Protein AF-A0A9D5UQP7-F1 (afdb_monomer)

Foldseek 3Di:
DWFFQKKKKKFQAWLLGQWLKAKFQAKFFAQADVHDGPQPPWQKAKPAPRVQLCRRRVPGSVGMDINPTGDRIMMIMIGNDPPDTGHGFKMKTQGQALRRHGAWIFMWHHHPVPDIDTQAIDHRRRDDDHRDMDMDGGDDPPDDDDDDDDDDDDDDDDDDDDDDDDDDDDDDDPDDDADDDADDDDDDPVLVVCCVPDPDPSPVVVVVVVVVCVVVVVVVVVVVVVVVVVVPHAWHWDFDDDDDDDDDDDDDDDPPVPVLVVVCVVPVADKDKDKDWDDDDDDDDDDDDDDDDDTGIIIIIHGDPDPDPQDPDFFDKFKAFDDDDPCPDTFDFPKKKWKQDLVQQKIKIKTWGPDPVVLVPADFQGWMWIDGPPFIAIWTFHDWDWDADPVPGITTITMTMFPLCCQAPPNFFFDFDFAQDKDKLVRLLCVLDVFAEDEAADIAIFHGRLQGGDRGGSVRSNQLSLVLLQWDWHQDRVNYIYIAHLQNDFPVCLVVDDFPAEAEPVAKFDDKDWDADFDAAAFKEKEKLDDPVCVQAAQLFKRKDWPLDCDPPANNDRDDDAQDKTKIKMFGQPRFDFDWKAKPVGDTWDWDDKDKDKDKDKWWAAQAQKTWASDAFPAWPDKDWPDDDQADWDQGSSRTITGGDHGDTTMMMTITMTIIIITIHGRHNDDDPDDDDDIDMDTDGDPRWQDDMDMDMDGDPDGPHDYHYHHRNSHTDPSSSVSNRSSVNSSSNSWIKMKTKIADDPPDDFNGKYWYACSVVNGIDIWGWSMWMWIQDPSHIMIMTITID

Sequence (789 aa):
MSGYRYWRLQVDATTSGSDHLLSCYELELRATVGGGDQCQGGVASASHNSSTAYRLFDDNTSSYWSNGGPGSSSWIQYDFGSGAAVVVGELKILPRSSWMSPEDFSLSGSEDGSNWQTIATWNGISAWTAGVERLFVPPAPAAVLQHRQCALPYAVALGRLGRHSYDLGLWSSLQQAHPFALVVARGEEHAWWLLQHDPEPCRALAQTWGMRLQQRCLQHFAAWLEQAMEARWTRYVGAHISQVIHASVAQGRSLPYALHTPVQRAHGQRMAATWSGTHAQRQCYALQEKEKLWCCRSWSWRLLSAPVPLIRQPPALAITFSQRSTRAQPLSLQAAQVSYQAEQGVWRAQLHLAQAADFVALVLDEPFVLHLNDEAFHLLVDGKRLQHSHKKGEERILFGVSPLAAYSAPRAGRLNQTWSQPTSARQLLATLLPLPMEWQLPDWPLPPGLLRAQAESPLQVAQRLVESVGGVIQSRADGSLLIRALIPEAPQQWPKRPVAHLLTDDADLLAIELLQRVGKQVDRVVVRNGSPDSSSRPDPLLSIGPDARMERDSPGQQSYLPGETAHVLVNPAAAVPFLQLHSSTGLTLQASEPVLWQESEDLLFTASNLARLESVAERIEAHLWLGDALGAPRLLDDGRTVWVERCGTAVLRLTVSRLARSFPLPIPEQLAQEEPYPVLVTASSAPNWGVGPLVVTLERERVCYPEQEVYAPLLTNANALHSRARMELAQGSGLQELQLTILLRTVLAAGQLIEVQDGGFAAPFRAMITEVSHELEPQGWLTRLKVWR

Secondary structure (DSSP, 8-state):
---BSEEEEEEEEETTGGG---EEEEEEEESSTT--B---SSEEEESS-GGGGGGGSSS-TT--EE--S--S-EEEEEE--TT--B--SEEEEEES-SSSSEEEEEEEEESSSSS-EEEEEE-------TT--EEE-PPPPS------------------PPS------------SS------B----THHHHHHHH--SSHHHHHHHHHHHHHHHHHHHHHHHHHHHHHTT------B---------------GGGGTHHHHHHHHSS-EEEEEEE----------S--------EEEEEEE--S-----SSPPPEEEEESSS----SPPPEEEEEEEEETTTTEEEEEEEES-HHHHHH--TT-EEEEEETTEEEEEEEEEEEEEEETTTEEEEEEEEE-GGGGGSTTTSPPEEEE--S-EEHHHHHHHH--S-EEE-SPP-EE-TTS-EEEEE-HHHHHHHHHHHTTEEEEE-TTS-EEEEESSSS-GGGGGGSPPSEEE-TTTTEEEEEEE---PPP-SEEEEESS-TTTTSS-BTTEEEEE---EETTEE--S---TT-EEEEEEEE-TT--EEEEEETTS-EEPP-SEEEEEEEEEEEEEEEEEEE-SS--SEEEEEEEESS-----EE-TTSSEEEEEEEEEEEEEEEEEEEEEEEEEEPPS--TTSS-----EEEEE-TT---S--EEEEE-SS--S-EEEEE-TT--SHHHHHHHHHHHHHHTTTPPEEEEEEE---S--TT-EEEES-TTTTS-EEEEEEEEEEEEETTEEEEEEEEE-

Solvent-accessible surface area (backbone atoms only — not comparable to full-atom values): 45877 Å² total; per-residue (Å²): 119,81,50,27,23,23,43,33,44,40,31,64,37,20,52,42,51,94,41,33,32,41,29,32,15,35,47,38,46,9,57,38,75,94,49,63,70,58,67,65,91,47,50,44,35,35,74,41,58,33,93,43,30,45,30,27,47,60,90,39,79,89,39,60,31,48,52,86,54,71,45,86,60,50,43,41,35,40,34,50,47,93,94,36,61,50,39,68,35,21,40,39,42,24,27,57,34,41,49,23,23,69,17,24,36,34,41,28,37,13,83,77,78,75,62,74,45,80,62,35,76,49,72,80,49,64,93,54,52,54,75,46,74,46,80,43,67,53,65,81,62,80,88,74,92,73,95,73,92,74,87,83,92,80,89,83,87,86,82,85,81,74,91,81,83,94,75,91,82,86,83,83,85,90,74,88,91,76,95,81,77,87,63,82,72,81,86,76,74,69,65,58,61,50,56,76,75,49,70,77,77,46,57,64,50,51,55,54,48,53,52,49,51,52,52,52,53,50,53,54,50,48,56,49,48,52,55,44,50,76,68,67,65,89,76,73,66,67,61,78,77,85,76,88,82,90,78,87,87,81,81,91,76,82,75,79,62,70,64,52,59,62,54,36,70,74,64,78,56,75,71,49,80,47,80,57,83,76,84,84,86,78,92,76,93,76,97,74,83,92,82,85,88,83,83,72,76,50,57,42,68,49,78,65,93,68,86,76,82,75,64,99,65,71,77,63,72,47,60,51,72,84,78,91,72,97,66,92,64,72,77,53,68,77,38,41,35,42,32,41,41,61,95,76,22,32,39,37,33,44,37,31,44,68,48,69,69,61,64,67,72,58,53,75,66,42,54,34,33,42,30,53,69,97,40,51,36,33,24,21,28,69,43,78,48,80,46,76,43,98,88,80,42,75,46,38,35,41,31,31,28,26,56,69,57,53,32,24,75,89,68,26,68,62,36,78,45,64,45,54,59,74,44,39,53,58,61,49,40,48,68,55,47,84,55,63,68,47,82,65,57,75,76,43,55,38,56,31,49,73,52,70,38,76,74,31,20,41,43,55,53,43,46,58,58,37,44,56,38,29,29,40,62,34,48,45,50,74,38,35,37,42,34,31,42,64,61,81,62,57,72,89,50,56,90,79,51,90,58,78,41,84,43,39,64,90,83,31,53,76,46,77,47,81,50,84,57,93,58,72,51,32,27,30,23,39,23,22,33,53,65,90,69,42,91,79,48,52,55,90,53,39,39,77,46,68,36,58,52,82,50,100,90,31,88,33,56,91,74,80,57,70,61,37,68,47,42,36,30,39,28,53,15,85,80,54,69,78,68,48,39,37,36,74,85,77,46,74,45,58,71,49,74,77,44,76,49,77,51,74,50,79,36,67,27,74,74,28,34,57,33,67,54,80,56,53,33,72,46,76,76,47,77,46,60,62,65,65,73,47,58,72,76,40,74,42,65,26,20,26,41,34,37,34,81,36,70,34,67,34,36,36,39,33,30,30,32,28,58,28,30,39,26,65,42,77,36,65,74,78,62,91,95,58,77,97,73,87,82,48,77,45,66,44,40,49,100,77,52,57,63,71,84,48,75,36,76,46,71,49,100,64,75,87,42,56,77,42,81,45,76,31,70,84,45,42,38,68,67,36,34,43,43,23,25,52,33,54,41,44,64,14,62,53,53,32,44,36,38,40,32,28,52,65,71,77,92,76,54,67,64,40,36,33,35,36,51,35,82,88,66,88,45,63,47,60,30,32,31,48,29,43,32,41,36,50,48,102,85,35,55,33,26,38,34,33,28,42,73

Mean predicted aligned error: 21.82 Å

pLDDT: mean 70.88, std 23.85, range [20.84, 97.0]

Radius of gyration: 40.54 Å; Cα contacts (8 Å, |Δi|>4): 1556; chains: 1; bounding box: 113×91×91 Å

Structure (mmCIF, N/CA/C/O backbone):
data_AF-A0A9D5UQP7-F1
#
_entry.id   AF-A0A9D5UQP7-F1
#
loop_
_atom_site.group_PDB
_atom_site.id
_atom_site.type_symbol
_atom_site.label_atom_id
_atom_site.label_alt_id
_atom_site.label_comp_id
_atom_site.label_asym_id
_atom_site.label_entity_id
_atom_site.label_seq_id
_atom_site.pdbx_PDB_ins_code
_atom_site.Cartn_x
_atom_site.Cartn_y
_atom_site.Cartn_z
_atom_site.occupancy
_atom_site.B_iso_or_equiv
_atom_site.auth_seq_id
_atom_site.auth_comp_id
_atom_site.auth_asym_id
_atom_site.auth_atom_id
_atom_site.pdbx_PDB_model_num
ATOM 1 N N . MET A 1 1 ? 41.859 -8.948 -1.461 1.00 57.75 1 MET A N 1
ATOM 2 C CA . MET A 1 1 ? 42.163 -10.344 -1.088 1.00 57.75 1 MET A CA 1
ATOM 3 C C . MET A 1 1 ? 41.495 -10.610 0.245 1.00 57.75 1 MET A C 1
ATOM 5 O O . MET A 1 1 ? 41.634 -9.765 1.122 1.00 57.75 1 MET A O 1
ATOM 9 N N . SER A 1 2 ? 40.707 -11.682 0.354 1.00 68.06 2 SER A N 1
ATOM 10 C CA . SER A 1 2 ? 40.082 -12.092 1.620 1.00 68.06 2 SER A CA 1
ATOM 11 C C . SER A 1 2 ? 41.159 -12.609 2.575 1.00 68.06 2 SER A C 1
ATOM 13 O O . SER A 1 2 ? 42.128 -13.221 2.123 1.00 68.06 2 SER A O 1
ATOM 15 N N . GLY A 1 3 ? 41.033 -12.297 3.864 1.00 84.75 3 GLY A N 1
ATOM 16 C CA . GLY A 1 3 ? 41.926 -12.827 4.893 1.00 84.75 3 GLY A CA 1
ATOM 17 C C . GLY A 1 3 ? 41.347 -14.108 5.465 1.00 84.75 3 GLY A C 1
ATOM 18 O O . GLY A 1 3 ? 40.135 -14.173 5.611 1.00 84.75 3 GLY A O 1
ATOM 19 N N . TYR A 1 4 ? 42.200 -15.078 5.780 1.00 91.88 4 TYR A N 1
ATOM 20 C CA . TYR A 1 4 ? 41.804 -16.373 6.334 1.00 91.88 4 TYR A CA 1
ATOM 21 C C . TYR A 1 4 ? 42.592 -16.673 7.606 1.00 91.88 4 TYR A C 1
ATOM 23 O O . TYR A 1 4 ? 43.728 -16.211 7.765 1.00 91.88 4 TYR A O 1
ATOM 31 N N . ARG A 1 5 ? 41.992 -17.459 8.502 1.00 94.19 5 ARG A N 1
ATOM 32 C CA . ARG A 1 5 ? 42.654 -17.967 9.711 1.00 94.19 5 ARG A CA 1
ATOM 33 C C . ARG A 1 5 ? 43.671 -19.062 9.415 1.00 94.19 5 ARG A C 1
ATOM 35 O O . ARG A 1 5 ? 44.722 -19.116 10.048 1.00 94.19 5 ARG A O 1
ATOM 42 N N . TYR A 1 6 ? 43.352 -19.941 8.477 1.00 95.69 6 TYR A N 1
ATOM 43 C CA . TYR A 1 6 ? 44.205 -21.050 8.090 1.00 95.69 6 TYR A CA 1
ATOM 44 C C . TYR A 1 6 ? 44.732 -20.819 6.682 1.00 95.69 6 TYR A C 1
ATOM 46 O O . TYR A 1 6 ? 43.957 -20.558 5.762 1.00 95.69 6 TYR A O 1
ATOM 54 N N . TRP A 1 7 ? 46.039 -20.980 6.506 1.00 96.75 7 TRP A N 1
ATOM 55 C CA . TRP A 1 7 ? 46.683 -20.953 5.197 1.00 96.75 7 TRP A CA 1
ATOM 56 C C . TRP A 1 7 ? 47.433 -22.252 4.965 1.00 96.75 7 TRP A C 1
ATOM 58 O O . TRP A 1 7 ? 48.155 -22.721 5.844 1.00 96.75 7 TRP A O 1
ATOM 68 N N . ARG A 1 8 ? 47.247 -22.845 3.785 1.00 96.00 8 ARG A N 1
ATOM 69 C CA . ARG A 1 8 ? 47.855 -24.119 3.405 1.00 96.00 8 ARG A CA 1
ATOM 70 C C . ARG A 1 8 ? 48.526 -24.007 2.047 1.00 96.00 8 ARG A C 1
ATOM 72 O O . ARG A 1 8 ? 47.898 -23.599 1.072 1.00 96.00 8 ARG A O 1
ATOM 79 N N . LEU A 1 9 ? 49.784 -24.424 2.002 1.00 96.00 9 LEU A N 1
ATOM 80 C CA . LEU A 1 9 ? 50.519 -24.712 0.784 1.00 96.00 9 LEU A CA 1
ATOM 81 C C . LEU A 1 9 ? 50.360 -26.203 0.479 1.00 96.00 9 LEU A C 1
ATOM 83 O O . LEU A 1 9 ? 50.857 -27.047 1.226 1.00 96.00 9 LEU A O 1
ATOM 87 N N . GLN A 1 10 ? 49.643 -26.521 -0.589 1.00 94.38 10 GLN A N 1
ATOM 88 C CA . GLN A 1 10 ? 49.497 -27.876 -1.106 1.00 94.38 10 GLN A CA 1
ATOM 89 C C . GLN A 1 10 ? 50.545 -28.084 -2.200 1.00 94.38 10 GLN A C 1
ATOM 91 O O . GLN A 1 10 ? 50.555 -27.329 -3.167 1.00 94.38 10 GLN A O 1
ATOM 96 N N . VAL A 1 11 ? 51.430 -29.068 -2.047 1.00 93.38 11 VAL A N 1
ATOM 97 C CA . VAL A 1 11 ? 52.478 -29.391 -3.024 1.00 93.38 11 VAL A CA 1
ATOM 98 C C . VAL A 1 11 ? 52.121 -30.696 -3.725 1.00 93.38 11 VAL A C 1
ATOM 100 O O . VAL A 1 11 ? 52.040 -31.757 -3.097 1.00 93.38 11 VAL A O 1
ATOM 103 N N . ASP A 1 12 ? 51.910 -30.593 -5.031 1.00 90.62 12 ASP A N 1
ATOM 104 C CA . ASP A 1 12 ? 51.418 -31.660 -5.899 1.00 90.62 12 ASP A CA 1
ATOM 105 C C . ASP A 1 12 ? 52.564 -32.326 -6.682 1.00 90.62 12 ASP A C 1
ATOM 107 O O . ASP A 1 12 ? 52.512 -33.524 -6.959 1.00 90.62 12 ASP A O 1
ATOM 111 N N . ALA A 1 13 ? 53.655 -31.595 -6.941 1.00 91.25 13 ALA A N 1
ATOM 112 C CA . ALA A 1 13 ? 54.893 -32.134 -7.505 1.00 91.25 13 ALA A CA 1
ATOM 113 C C . ALA A 1 13 ? 56.136 -31.459 -6.906 1.00 91.25 13 ALA A C 1
ATOM 115 O O . ALA A 1 13 ? 56.086 -30.324 -6.429 1.00 91.25 13 ALA A O 1
ATOM 116 N N . THR A 1 14 ? 57.275 -32.154 -6.948 1.00 92.81 14 THR A N 1
ATOM 117 C CA . THR A 1 14 ? 58.571 -31.622 -6.496 1.00 92.81 14 THR A CA 1
ATOM 118 C C . THR A 1 14 ? 59.641 -31.880 -7.545 1.00 92.81 14 THR A C 1
ATOM 120 O O . THR A 1 14 ? 59.557 -32.869 -8.272 1.00 92.81 14 THR A O 1
ATOM 123 N N . THR A 1 15 ? 60.717 -31.097 -7.517 1.00 91.94 15 THR A N 1
ATOM 124 C CA . THR A 1 15 ? 61.868 -31.270 -8.415 1.00 91.94 15 THR A CA 1
ATOM 125 C C . THR A 1 15 ? 62.645 -32.580 -8.221 1.00 91.94 15 THR A C 1
ATOM 127 O O . THR A 1 15 ? 63.556 -32.868 -8.999 1.00 91.94 15 THR A O 1
ATOM 130 N N . SER A 1 16 ? 62.275 -33.406 -7.235 1.00 90.12 16 SER A N 1
ATOM 131 C CA . SER A 1 16 ? 62.811 -34.763 -7.058 1.00 90.12 16 SER A CA 1
ATOM 132 C C . SER A 1 16 ? 62.101 -35.811 -7.928 1.00 90.12 16 SER A C 1
ATOM 134 O O . SER A 1 16 ? 62.470 -36.985 -7.917 1.00 90.12 16 SER A O 1
ATOM 136 N N . GLY A 1 17 ? 61.095 -35.404 -8.710 1.00 84.88 17 GLY A N 1
ATOM 137 C CA . GLY A 1 17 ? 60.331 -36.293 -9.578 1.00 84.88 17 GLY A CA 1
ATOM 138 C C . GLY A 1 17 ? 59.474 -37.272 -8.776 1.00 84.88 17 GLY A C 1
ATOM 139 O O . GLY A 1 17 ? 58.770 -36.873 -7.849 1.00 84.88 17 GLY A O 1
ATOM 140 N N . SER A 1 18 ? 59.546 -38.561 -9.123 1.00 83.25 18 SER A N 1
ATOM 141 C CA . SER A 1 18 ? 58.749 -39.631 -8.499 1.00 83.25 18 SER A CA 1
ATOM 142 C C . SER A 1 18 ? 59.024 -39.840 -7.010 1.00 83.25 18 SER A C 1
ATOM 144 O O . SER A 1 18 ? 58.232 -40.497 -6.338 1.00 83.25 18 SER A O 1
ATOM 146 N N . ASP A 1 19 ? 60.128 -39.300 -6.494 1.00 83.19 19 ASP A N 1
ATOM 147 C CA . ASP A 1 19 ? 60.461 -39.399 -5.076 1.00 83.19 19 ASP A CA 1
ATOM 148 C C . ASP A 1 19 ? 59.660 -38.398 -4.232 1.00 83.19 19 ASP A C 1
ATOM 150 O O . ASP A 1 19 ? 59.543 -38.595 -3.031 1.00 83.19 19 ASP A O 1
ATOM 154 N N . HIS A 1 20 ? 59.072 -37.347 -4.819 1.00 87.06 20 HIS A N 1
ATOM 155 C CA . HIS A 1 20 ? 58.250 -36.342 -4.123 1.00 87.06 20 HIS A CA 1
ATOM 156 C C . HIS A 1 20 ? 58.855 -35.787 -2.810 1.00 87.06 20 HIS A C 1
ATOM 158 O O . HIS A 1 20 ? 58.140 -35.395 -1.884 1.00 87.06 20 HIS A O 1
ATOM 164 N N . LEU A 1 21 ? 60.181 -35.754 -2.697 1.00 90.88 21 LEU A N 1
ATOM 165 C CA . LEU A 1 21 ? 60.895 -35.209 -1.553 1.00 90.88 21 LEU A CA 1
ATOM 166 C C . LEU A 1 21 ? 60.799 -33.684 -1.549 1.00 90.88 21 LEU A C 1
ATOM 168 O O . LEU A 1 21 ? 61.160 -33.011 -2.515 1.00 90.88 21 LEU A O 1
ATOM 172 N N . LEU A 1 22 ? 60.359 -33.145 -0.416 1.00 92.62 22 LEU A N 1
ATOM 173 C CA . LEU A 1 22 ? 60.209 -31.714 -0.188 1.00 92.62 22 LEU A CA 1
ATOM 174 C C . LEU A 1 22 ? 61.033 -31.306 1.030 1.00 92.62 22 LEU A C 1
ATOM 176 O O . LEU A 1 22 ? 60.920 -31.910 2.103 1.00 92.62 22 LEU A O 1
ATOM 180 N N . SER A 1 23 ? 61.856 -30.269 0.880 1.00 92.31 23 SER A N 1
ATOM 181 C CA . SER A 1 23 ? 62.542 -29.632 1.998 1.00 92.31 23 SER A CA 1
ATOM 182 C C . SER A 1 23 ? 62.788 -28.145 1.755 1.00 92.31 23 SER A C 1
ATOM 184 O O . SER A 1 23 ? 63.403 -27.739 0.766 1.00 92.31 23 SER A O 1
ATOM 186 N N . CYS A 1 24 ? 62.360 -27.340 2.722 1.00 94.44 24 CYS A N 1
ATOM 187 C CA . CYS A 1 24 ? 62.497 -25.889 2.712 1.00 94.44 24 CYS A CA 1
ATOM 188 C C . CYS A 1 24 ? 63.137 -25.416 4.021 1.00 94.44 24 CYS A C 1
ATOM 190 O O . CYS A 1 24 ? 62.984 -26.066 5.061 1.00 94.44 24 CYS A O 1
ATOM 192 N N . TYR A 1 25 ? 63.866 -24.303 3.938 1.00 96.00 25 TYR A N 1
ATOM 193 C CA . TYR A 1 25 ? 64.380 -23.592 5.105 1.00 96.00 25 TYR A CA 1
ATOM 194 C C . TYR A 1 25 ? 63.285 -22.719 5.718 1.00 96.00 25 TYR A C 1
ATOM 196 O O . TYR A 1 25 ? 63.043 -22.830 6.903 1.00 96.00 25 TYR A O 1
ATOM 204 N N . GLU A 1 26 ? 62.573 -21.935 4.903 1.00 95.69 26 GLU A N 1
ATOM 205 C CA . GLU A 1 26 ? 61.589 -20.956 5.388 1.00 95.69 26 GLU A CA 1
ATOM 206 C C . GLU A 1 26 ? 60.415 -20.817 4.408 1.00 95.69 26 GLU A C 1
ATOM 208 O O . GLU A 1 26 ? 60.591 -20.925 3.186 1.00 95.69 26 GLU A O 1
ATOM 213 N N . LEU A 1 27 ? 59.237 -20.516 4.942 1.00 96.50 27 LEU A N 1
ATOM 214 C CA . LEU A 1 27 ? 58.048 -20.042 4.254 1.00 96.50 27 LEU A CA 1
ATOM 215 C C . LEU A 1 27 ? 57.546 -18.779 4.957 1.00 96.50 27 LEU A C 1
ATOM 217 O O . LEU A 1 27 ? 57.251 -18.811 6.142 1.00 96.50 27 LEU A O 1
ATOM 221 N N . GLU A 1 28 ? 57.351 -17.698 4.206 1.00 96.31 28 GLU A N 1
ATOM 222 C CA . GLU A 1 28 ? 56.713 -16.497 4.758 1.00 96.31 28 GLU A CA 1
ATOM 223 C C . GLU A 1 28 ? 55.385 -16.233 4.064 1.00 96.31 28 GLU A C 1
ATOM 225 O O . GLU A 1 28 ? 55.262 -16.341 2.836 1.00 96.31 28 GLU A O 1
ATOM 230 N N . LEU A 1 29 ? 54.403 -15.822 4.858 1.00 95.56 29 LEU A N 1
ATOM 231 C CA . LEU A 1 29 ? 53.109 -15.357 4.385 1.00 95.56 29 LEU A CA 1
ATOM 232 C C . LEU A 1 29 ? 53.056 -13.854 4.618 1.00 95.56 29 LEU A C 1
ATOM 234 O O . LEU A 1 29 ? 52.975 -13.402 5.754 1.00 95.56 29 LEU A O 1
ATOM 238 N N . ARG A 1 30 ? 53.103 -13.061 3.548 1.00 93.88 30 ARG A N 1
ATOM 239 C CA . ARG A 1 30 ? 53.195 -11.598 3.632 1.00 93.88 30 ARG A CA 1
ATOM 240 C C . ARG A 1 30 ? 51.874 -10.954 3.251 1.00 93.88 30 ARG A C 1
ATOM 242 O O . ARG A 1 30 ? 51.270 -11.305 2.237 1.00 93.88 30 ARG A O 1
ATOM 249 N N . ALA A 1 31 ? 51.435 -9.965 4.029 1.00 86.62 31 ALA A N 1
ATOM 250 C CA . ALA A 1 31 ? 50.149 -9.298 3.799 1.00 86.62 31 ALA A CA 1
ATOM 251 C C . ALA A 1 31 ? 50.114 -8.432 2.531 1.00 86.62 31 ALA A C 1
ATOM 253 O O . ALA A 1 31 ? 49.068 -8.270 1.899 1.00 86.62 31 ALA A O 1
ATOM 254 N N . THR A 1 32 ? 51.267 -7.901 2.135 1.00 84.56 32 THR A N 1
ATOM 255 C CA . THR A 1 32 ? 51.464 -7.098 0.926 1.00 84.56 32 THR A CA 1
ATOM 256 C C . THR A 1 32 ? 52.754 -7.525 0.238 1.00 84.56 32 THR A C 1
ATOM 258 O O . THR A 1 32 ? 53.667 -8.009 0.902 1.00 84.56 32 THR A O 1
ATOM 261 N N . VAL A 1 33 ? 52.854 -7.298 -1.072 1.00 85.12 33 VAL A N 1
ATOM 262 C CA . VAL A 1 33 ? 54.090 -7.509 -1.848 1.00 85.12 33 VAL A CA 1
ATOM 263 C C . VAL A 1 33 ? 55.243 -6.730 -1.202 1.00 85.12 33 VAL A C 1
ATOM 265 O O . VAL A 1 33 ? 55.110 -5.524 -0.984 1.00 85.12 33 VAL A O 1
ATOM 268 N N . GLY A 1 34 ? 56.338 -7.412 -0.850 1.00 83.25 34 GLY A N 1
ATOM 269 C CA . GLY A 1 34 ? 57.483 -6.827 -0.139 1.00 83.25 34 GLY A CA 1
ATOM 270 C C . GLY A 1 34 ? 57.236 -6.465 1.335 1.00 83.25 34 GLY A C 1
ATOM 271 O O . GLY A 1 34 ? 58.042 -5.748 1.925 1.00 83.25 34 GLY A O 1
ATOM 272 N N . GLY A 1 35 ? 56.117 -6.906 1.921 1.00 85.75 35 GLY A N 1
ATOM 273 C CA . GLY A 1 35 ? 55.806 -6.736 3.343 1.00 85.75 35 GLY A CA 1
ATOM 274 C C . GLY A 1 35 ? 56.573 -7.707 4.249 1.00 85.75 35 GLY A C 1
ATOM 275 O O . GLY A 1 35 ? 57.271 -8.595 3.772 1.00 85.75 35 GLY A O 1
ATOM 276 N N . GLY A 1 36 ? 56.432 -7.543 5.567 1.00 90.00 36 GLY A N 1
ATOM 277 C CA . GLY A 1 36 ? 57.017 -8.467 6.546 1.00 90.00 36 GLY A CA 1
ATOM 278 C C . GLY A 1 36 ? 56.230 -9.774 6.679 1.00 90.00 36 GLY A C 1
ATOM 279 O O . GLY A 1 36 ? 55.025 -9.801 6.388 1.00 90.00 36 GLY A O 1
ATOM 280 N N . ASP A 1 37 ? 56.900 -10.830 7.147 1.00 93.62 37 ASP A N 1
ATOM 281 C CA . ASP A 1 37 ? 56.247 -12.101 7.463 1.00 93.62 37 ASP A CA 1
ATOM 282 C C . ASP A 1 37 ? 55.156 -11.911 8.522 1.00 93.62 37 ASP A C 1
ATOM 284 O O . ASP A 1 37 ? 55.294 -11.131 9.469 1.00 93.62 37 ASP A O 1
ATOM 288 N N . GLN A 1 38 ? 54.028 -12.579 8.313 1.00 94.31 38 GLN A N 1
ATOM 289 C CA . GLN A 1 38 ? 52.889 -12.535 9.216 1.00 94.31 38 GLN A CA 1
ATOM 290 C C . GLN A 1 38 ? 52.877 -13.711 10.191 1.00 94.31 38 GLN A C 1
ATOM 292 O O . GLN A 1 38 ? 52.114 -13.637 11.153 1.00 94.31 38 GLN A O 1
ATOM 297 N N . CYS A 1 39 ? 53.665 -14.772 9.969 1.00 91.75 39 CYS A N 1
ATOM 298 C CA . CYS A 1 39 ? 53.588 -16.051 10.685 1.00 91.75 39 CYS A CA 1
ATOM 299 C C . CYS A 1 39 ? 54.131 -15.985 12.126 1.00 91.75 39 CYS A C 1
ATOM 301 O O . CYS A 1 39 ? 55.003 -16.751 12.527 1.00 91.75 39 CYS A O 1
ATOM 303 N N . GLN A 1 40 ? 53.553 -15.111 12.952 1.00 85.12 40 GLN A N 1
ATOM 304 C CA . GLN A 1 40 ? 53.893 -14.930 14.359 1.00 85.12 40 GLN A CA 1
ATOM 305 C C . GLN A 1 40 ? 52.733 -15.343 15.271 1.00 85.12 40 GLN A C 1
ATOM 307 O O . GLN A 1 40 ? 51.586 -14.945 15.070 1.00 85.12 40 GLN A O 1
ATOM 312 N N . GLY A 1 41 ? 53.037 -16.114 16.319 1.00 81.81 41 GLY A N 1
ATOM 313 C CA . GLY A 1 41 ? 52.075 -16.484 17.368 1.00 81.81 41 GLY A CA 1
ATOM 314 C C . GLY A 1 41 ? 51.040 -17.553 16.986 1.00 81.81 41 GLY A C 1
ATOM 315 O O . GLY A 1 41 ? 50.181 -17.866 17.811 1.00 81.81 41 GLY A O 1
ATOM 316 N N . GLY A 1 42 ? 51.121 -18.120 15.779 1.00 89.38 42 GLY A N 1
ATOM 317 C CA . GLY A 1 42 ? 50.266 -19.206 15.304 1.00 89.38 42 GLY A CA 1
ATOM 318 C C . GLY A 1 42 ? 50.870 -20.604 15.476 1.00 89.38 42 GLY A C 1
ATOM 319 O O . GLY A 1 42 ? 51.928 -20.793 16.079 1.00 89.38 42 GLY A O 1
ATOM 320 N N . VAL A 1 43 ? 50.175 -21.609 14.942 1.00 95.38 43 VAL A N 1
ATOM 321 C CA . VAL A 1 43 ? 50.561 -23.024 15.012 1.00 95.38 43 VAL A CA 1
ATOM 322 C C . VAL A 1 43 ? 50.827 -23.561 13.609 1.00 95.38 43 VAL A C 1
ATOM 324 O O . VAL A 1 43 ? 49.922 -23.655 12.778 1.00 95.38 43 VAL A O 1
ATOM 327 N N . ALA A 1 44 ? 52.070 -23.970 13.363 1.00 95.44 44 ALA A N 1
ATOM 328 C CA . ALA A 1 44 ? 52.462 -24.645 12.134 1.00 95.44 44 ALA A CA 1
ATOM 329 C C . ALA A 1 44 ? 52.184 -26.154 12.209 1.00 95.44 44 ALA A C 1
ATOM 331 O O . ALA A 1 44 ? 52.438 -26.807 13.223 1.00 95.44 44 ALA A O 1
ATOM 332 N N . SER A 1 45 ? 51.706 -26.728 11.110 1.00 95.19 45 SER A N 1
ATOM 333 C CA . SER A 1 45 ? 51.490 -28.168 10.955 1.00 95.19 45 SER A CA 1
ATOM 334 C C . SER A 1 45 ? 51.771 -28.605 9.521 1.00 95.19 45 SER A C 1
ATOM 336 O O . SER A 1 45 ? 51.783 -27.789 8.602 1.00 95.19 45 SER A O 1
ATOM 338 N N . ALA A 1 46 ? 52.018 -29.893 9.311 1.00 92.88 46 ALA A N 1
ATOM 339 C CA . ALA A 1 46 ? 52.255 -30.431 7.978 1.00 92.88 46 ALA A CA 1
ATOM 340 C C . ALA A 1 46 ? 51.763 -31.876 7.868 1.00 92.88 46 ALA A C 1
ATOM 342 O O . ALA A 1 46 ? 51.654 -32.589 8.864 1.00 92.88 46 ALA A O 1
ATOM 343 N N . SER A 1 47 ? 51.520 -32.314 6.634 1.00 89.69 47 SER A N 1
ATOM 344 C CA . SER A 1 47 ? 51.136 -33.691 6.285 1.00 89.69 47 SER A CA 1
ATOM 345 C C . SER A 1 47 ? 52.085 -34.763 6.831 1.00 89.69 47 SER A C 1
ATOM 347 O O . SER A 1 47 ? 51.653 -35.870 7.137 1.00 89.69 47 SER A O 1
ATOM 349 N N . HIS A 1 48 ? 53.367 -34.426 6.970 1.00 87.94 48 HIS A N 1
ATOM 350 C CA . HIS A 1 48 ? 54.430 -35.300 7.455 1.00 87.94 48 HIS A CA 1
ATOM 351 C C . HIS A 1 48 ? 55.322 -34.516 8.419 1.00 87.94 48 HIS A C 1
ATOM 353 O O . HIS A 1 48 ? 55.383 -33.291 8.347 1.00 87.94 48 HIS A O 1
ATOM 359 N N . ASN A 1 49 ? 56.008 -35.194 9.343 1.00 88.94 49 ASN A N 1
ATOM 360 C CA . ASN A 1 49 ? 56.922 -34.553 10.301 1.00 88.94 49 ASN A CA 1
ATOM 361 C C . ASN A 1 49 ? 56.346 -33.273 10.944 1.00 88.94 49 ASN A C 1
ATOM 363 O O . ASN A 1 49 ? 57.035 -32.264 11.082 1.00 88.94 49 ASN A O 1
ATOM 367 N N . SER A 1 50 ? 55.058 -33.286 11.312 1.00 89.19 50 SER A N 1
ATOM 368 C CA . SER A 1 50 ? 54.361 -32.081 11.784 1.00 89.19 50 SER A CA 1
ATOM 369 C C . SER A 1 50 ? 54.990 -31.477 13.044 1.00 89.19 50 SER A C 1
ATOM 371 O O . SER A 1 50 ? 54.854 -30.280 13.274 1.00 89.19 50 SER A O 1
ATOM 373 N N . SER A 1 51 ? 55.699 -32.275 13.849 1.00 89.00 51 SER A N 1
ATOM 374 C CA . SER A 1 51 ? 56.408 -31.811 15.049 1.00 89.00 51 SER A CA 1
ATOM 375 C C . SER A 1 51 ? 57.570 -30.861 14.749 1.00 89.00 51 SER A C 1
ATOM 377 O O . SER A 1 51 ? 58.009 -30.146 15.644 1.00 89.00 51 SER A O 1
ATOM 379 N N . THR A 1 52 ? 58.066 -30.828 13.510 1.00 93.44 52 THR A N 1
ATOM 380 C CA . THR A 1 52 ? 59.120 -29.907 13.066 1.00 93.44 52 THR A CA 1
ATOM 381 C C . THR A 1 52 ? 58.617 -28.872 12.063 1.00 93.44 52 THR A C 1
ATOM 383 O O . THR A 1 52 ? 59.422 -28.096 11.563 1.00 93.44 52 THR A O 1
ATOM 386 N N . ALA A 1 53 ? 57.310 -28.819 11.773 1.00 93.62 53 ALA A N 1
ATOM 387 C CA . ALA A 1 53 ? 56.737 -27.884 10.798 1.00 93.62 53 ALA A CA 1
ATOM 388 C C . ALA A 1 53 ? 56.919 -26.409 11.197 1.00 93.62 53 ALA A C 1
ATOM 390 O O . ALA A 1 53 ? 57.003 -25.550 10.327 1.00 93.62 53 ALA A O 1
ATOM 391 N N . TYR A 1 54 ? 57.042 -26.122 12.498 1.00 94.44 54 TYR A N 1
ATOM 392 C CA . TYR A 1 54 ? 57.306 -24.773 13.016 1.00 94.44 54 TYR A CA 1
ATOM 393 C C . TYR A 1 54 ? 58.608 -24.159 12.482 1.00 94.44 54 TYR A C 1
ATOM 395 O O . TYR A 1 54 ? 58.710 -22.944 12.416 1.00 94.44 54 TYR A O 1
ATOM 403 N N . ARG A 1 55 ? 59.566 -24.991 12.053 1.00 95.38 55 ARG A N 1
ATOM 404 C CA . ARG A 1 55 ? 60.846 -24.570 11.463 1.00 95.38 55 ARG A CA 1
ATOM 405 C C . ARG A 1 55 ? 60.726 -23.887 10.108 1.00 95.38 55 ARG A C 1
ATOM 407 O O . ARG A 1 55 ? 61.718 -23.400 9.603 1.00 95.38 55 ARG A O 1
ATOM 414 N N . LEU A 1 56 ? 59.556 -23.957 9.476 1.00 95.50 56 LEU A N 1
ATOM 415 C CA . LEU A 1 56 ? 59.289 -23.236 8.233 1.00 95.50 56 LEU A CA 1
ATOM 416 C C . LEU A 1 56 ? 58.798 -21.814 8.479 1.00 95.50 56 LEU A C 1
ATOM 418 O O . LEU A 1 56 ? 58.591 -21.115 7.504 1.00 95.50 56 LEU A O 1
ATOM 422 N N . PHE A 1 57 ? 58.528 -21.439 9.727 1.00 96.19 57 PHE A N 1
ATOM 423 C CA . PHE A 1 57 ? 57.884 -20.179 10.091 1.00 96.19 57 PHE A CA 1
ATOM 424 C C . PHE A 1 57 ? 58.553 -19.568 11.333 1.00 96.19 57 PHE A C 1
ATOM 426 O O . PHE A 1 57 ? 57.881 -18.957 12.165 1.00 96.19 57 PHE A O 1
ATOM 433 N N . ASP A 1 58 ? 59.839 -19.859 11.550 1.00 92.75 58 ASP A N 1
ATOM 434 C CA . ASP A 1 58 ? 60.603 -19.413 12.720 1.00 92.75 58 ASP A CA 1
ATOM 435 C C . ASP A 1 58 ? 61.638 -18.329 12.386 1.00 92.75 58 ASP A C 1
ATOM 437 O O . ASP A 1 58 ? 62.454 -17.984 13.247 1.00 92.75 58 ASP A O 1
ATOM 441 N N . ASP A 1 59 ? 61.594 -17.784 11.163 1.00 92.44 59 ASP A N 1
ATOM 442 C CA . ASP A 1 59 ? 62.529 -16.797 10.614 1.00 92.44 59 ASP A CA 1
ATOM 443 C C . ASP A 1 59 ? 64.004 -17.265 10.663 1.00 92.44 59 ASP A C 1
ATOM 445 O O . ASP A 1 59 ? 64.945 -16.464 10.554 1.00 92.44 59 ASP A O 1
ATOM 449 N N . ASN A 1 60 ? 64.252 -18.572 10.825 1.00 91.69 60 ASN A N 1
ATOM 450 C CA . ASN A 1 60 ? 65.583 -19.141 10.987 1.00 91.69 60 ASN A CA 1
ATOM 451 C C . ASN A 1 60 ? 66.012 -19.945 9.758 1.00 91.69 60 ASN A C 1
ATOM 453 O O . ASN A 1 60 ? 65.910 -21.168 9.691 1.00 91.69 60 ASN A O 1
ATOM 457 N N . THR A 1 61 ? 66.708 -19.257 8.855 1.00 90.94 61 THR A N 1
ATOM 458 C CA . THR A 1 61 ? 67.255 -19.824 7.607 1.00 90.94 61 THR A CA 1
ATOM 459 C C . THR A 1 61 ? 68.314 -20.932 7.772 1.00 90.94 61 THR A C 1
ATOM 461 O O . THR A 1 61 ? 68.773 -21.494 6.777 1.00 90.94 61 THR A O 1
ATOM 464 N N . SER A 1 62 ? 68.727 -21.261 9.003 1.00 90.62 62 SER A N 1
ATOM 465 C CA . SER A 1 62 ? 69.617 -22.399 9.313 1.00 90.62 62 SER A CA 1
ATOM 466 C C . SER A 1 62 ? 68.863 -23.651 9.786 1.00 90.62 62 SER A C 1
ATOM 468 O O . SER A 1 62 ? 69.456 -24.722 9.944 1.00 90.62 62 SER A O 1
ATOM 470 N N . SER A 1 63 ? 67.564 -23.518 10.034 1.00 93.31 63 SER A N 1
ATOM 471 C CA . SER A 1 63 ? 66.631 -24.561 10.437 1.00 93.31 63 SER A CA 1
ATOM 472 C C . SER A 1 63 ? 65.824 -25.011 9.209 1.00 93.31 63 SER A C 1
ATOM 474 O O . SER A 1 63 ? 65.731 -24.288 8.226 1.00 93.31 63 SER A O 1
ATOM 476 N N . TYR A 1 64 ? 65.353 -26.262 9.179 1.00 94.00 64 TYR A N 1
ATOM 477 C CA . TYR A 1 64 ? 64.600 -26.773 8.030 1.00 94.00 64 TYR A CA 1
ATOM 478 C C . TYR A 1 64 ? 63.535 -27.778 8.443 1.00 94.00 64 TYR A C 1
ATOM 480 O O . TYR A 1 64 ? 63.679 -28.515 9.432 1.00 94.00 64 TYR A O 1
ATOM 488 N N . TRP A 1 65 ? 62.526 -27.883 7.588 1.00 95.12 65 TRP A N 1
ATOM 489 C CA . TRP A 1 65 ? 61.579 -28.985 7.571 1.00 95.12 65 TRP A CA 1
ATOM 490 C C . TRP A 1 65 ? 61.759 -29.823 6.302 1.00 95.12 65 TRP A C 1
ATOM 492 O O . TRP A 1 65 ? 62.208 -29.348 5.253 1.00 95.12 65 TRP A O 1
ATOM 502 N N . SER A 1 66 ? 61.429 -31.106 6.405 1.00 92.00 66 SER A N 1
ATOM 503 C CA . SER A 1 66 ? 61.330 -32.009 5.265 1.00 92.00 66 SER A CA 1
ATOM 504 C C . SER A 1 66 ? 60.197 -32.994 5.494 1.00 92.00 66 SER A C 1
ATOM 506 O O . SER A 1 66 ? 59.944 -33.380 6.638 1.00 92.00 66 SER A O 1
ATOM 508 N N . ASN A 1 67 ? 59.558 -33.450 4.418 1.00 90.50 67 ASN A N 1
ATOM 509 C CA . ASN A 1 67 ? 58.547 -34.504 4.494 1.00 90.50 67 ASN A CA 1
ATOM 510 C C . ASN A 1 67 ? 59.120 -35.880 4.897 1.00 90.50 67 ASN A C 1
ATOM 512 O O . ASN A 1 67 ? 58.364 -36.740 5.336 1.00 90.50 67 ASN A O 1
ATOM 516 N N . GLY A 1 68 ? 60.446 -36.067 4.861 1.00 80.94 68 GLY A N 1
ATOM 517 C CA . GLY A 1 68 ? 61.143 -37.191 5.504 1.00 80.94 68 GLY A CA 1
ATOM 518 C C . GLY A 1 68 ? 61.144 -38.521 4.747 1.00 80.94 68 GLY A C 1
ATOM 519 O O . GLY A 1 68 ? 61.663 -39.500 5.276 1.00 80.94 68 GLY A O 1
ATOM 520 N N . GLY A 1 69 ? 60.604 -38.574 3.531 1.00 73.81 69 GLY A N 1
ATOM 521 C CA . GLY A 1 69 ? 60.587 -39.766 2.684 1.00 73.81 69 GLY A CA 1
ATOM 522 C C . GLY A 1 69 ? 59.625 -39.603 1.504 1.00 73.81 69 GLY A C 1
ATOM 523 O O . GLY A 1 69 ? 58.886 -38.617 1.466 1.00 73.81 69 GLY A O 1
ATOM 524 N N . PRO A 1 70 ? 59.632 -40.531 0.534 1.00 69.75 70 PRO A N 1
ATOM 525 C CA . PRO A 1 70 ? 58.816 -40.389 -0.661 1.00 69.75 70 PRO A CA 1
ATOM 526 C C . PRO A 1 70 ? 57.312 -40.502 -0.379 1.00 69.75 70 PRO A C 1
ATOM 528 O O . PRO A 1 70 ? 56.876 -41.421 0.314 1.00 69.75 70 PRO A O 1
ATOM 531 N N . GLY A 1 71 ? 56.512 -39.581 -0.932 1.00 63.38 71 GLY A N 1
ATOM 532 C CA . GLY A 1 71 ? 55.051 -39.551 -0.774 1.00 63.38 71 GLY A CA 1
ATOM 533 C C . GLY A 1 71 ? 54.358 -38.612 -1.767 1.00 63.38 71 GLY A C 1
ATOM 534 O O . GLY A 1 71 ? 54.791 -37.484 -1.951 1.00 63.38 71 GLY A O 1
ATOM 535 N N . SER A 1 72 ? 53.266 -39.058 -2.397 1.00 60.78 72 SER A N 1
ATOM 536 C CA . SER A 1 72 ? 52.698 -38.470 -3.629 1.00 60.78 72 SER A CA 1
ATOM 537 C C . SER A 1 72 ? 52.082 -37.066 -3.519 1.00 60.78 72 SER A C 1
ATOM 539 O O . SER A 1 72 ? 51.666 -36.517 -4.532 1.00 60.78 72 SER A O 1
ATOM 541 N N . SER A 1 73 ? 51.981 -36.483 -2.322 1.00 72.12 73 SER A N 1
ATOM 542 C CA . SER A 1 73 ? 51.590 -35.082 -2.117 1.00 72.12 73 SER A CA 1
ATOM 543 C C . SER A 1 73 ? 51.872 -34.671 -0.670 1.00 72.12 73 SER A C 1
ATOM 545 O O . SER A 1 73 ? 51.650 -35.453 0.258 1.00 72.12 73 SER A O 1
ATOM 547 N N . SER A 1 74 ? 52.375 -33.455 -0.460 1.00 84.88 74 SER A N 1
ATOM 548 C CA . SER A 1 74 ? 52.635 -32.908 0.876 1.00 84.88 74 SER A CA 1
ATOM 549 C C . SER A 1 74 ? 51.937 -31.567 1.041 1.00 84.88 74 SER A C 1
ATOM 551 O O . SER A 1 74 ? 52.041 -30.699 0.183 1.00 84.88 74 SER A O 1
ATOM 553 N N . TRP A 1 75 ? 51.263 -31.371 2.171 1.00 92.88 75 TRP A N 1
ATOM 554 C CA . TRP A 1 75 ? 50.752 -30.061 2.565 1.00 92.88 75 TRP A CA 1
ATOM 555 C C . TRP A 1 75 ? 51.480 -29.519 3.787 1.00 92.88 75 TRP A C 1
ATOM 557 O O . TRP A 1 75 ? 51.886 -30.284 4.670 1.00 92.88 75 TRP A O 1
ATOM 567 N N . ILE A 1 76 ? 51.619 -28.197 3.825 1.00 95.19 76 ILE A N 1
ATOM 568 C CA . ILE A 1 76 ? 52.163 -27.410 4.932 1.00 95.19 76 ILE A CA 1
ATOM 569 C C . ILE A 1 76 ? 51.123 -26.345 5.277 1.00 95.19 76 ILE A C 1
ATOM 571 O O . ILE A 1 76 ? 50.558 -25.725 4.378 1.00 95.19 76 ILE A O 1
ATOM 575 N N . GLN A 1 77 ? 50.841 -26.147 6.559 1.00 95.12 77 GLN A N 1
ATOM 576 C CA . GLN A 1 77 ? 49.764 -25.290 7.036 1.00 95.12 77 GLN A CA 1
ATOM 577 C C . GLN A 1 77 ? 50.205 -24.422 8.213 1.00 95.12 77 GLN A C 1
ATOM 579 O O . GLN A 1 77 ? 50.926 -24.881 9.098 1.00 95.12 77 GLN A O 1
ATOM 584 N N . TYR A 1 78 ? 49.667 -23.206 8.266 1.00 96.75 78 TYR A N 1
ATOM 585 C CA . TYR A 1 78 ? 49.767 -22.305 9.407 1.00 96.75 78 TYR A CA 1
ATOM 586 C C . TYR A 1 78 ? 48.363 -21.900 9.891 1.00 96.75 78 TYR A C 1
ATOM 588 O O . TYR A 1 78 ? 47.529 -21.473 9.088 1.00 96.75 78 TYR A O 1
ATOM 596 N N . ASP A 1 79 ? 48.082 -22.082 11.185 1.00 96.38 79 ASP A N 1
ATOM 597 C CA . ASP A 1 79 ? 46.885 -21.573 11.878 1.00 96.38 79 ASP A CA 1
ATOM 598 C C . ASP A 1 79 ? 47.263 -20.313 12.661 1.00 96.38 79 ASP A C 1
ATOM 600 O O . ASP A 1 79 ? 48.016 -20.394 13.630 1.00 96.38 79 ASP A O 1
ATOM 604 N N . PHE A 1 80 ? 46.720 -19.158 12.279 1.00 93.75 80 PHE A N 1
ATOM 605 C CA . PHE A 1 80 ? 46.973 -17.883 12.960 1.00 93.75 80 PHE A CA 1
ATOM 606 C C . PHE A 1 80 ? 46.274 -17.754 14.328 1.00 93.75 80 PHE A C 1
ATOM 608 O O . PHE A 1 80 ? 46.495 -16.783 15.049 1.00 93.75 80 PHE A O 1
ATOM 615 N N . GLY A 1 81 ? 45.448 -18.729 14.714 1.00 88.44 81 GLY A N 1
ATOM 616 C CA . GLY A 1 81 ? 44.710 -18.748 15.972 1.00 88.44 81 GLY A CA 1
ATOM 617 C C . GLY A 1 81 ? 43.297 -18.168 15.859 1.00 88.44 81 GLY A C 1
ATOM 618 O O . GLY A 1 81 ? 42.922 -17.498 14.897 1.00 88.44 81 GLY A O 1
ATOM 619 N N . SER A 1 82 ? 42.460 -18.462 16.855 1.00 81.25 82 SER A N 1
ATOM 620 C CA . SER A 1 82 ? 41.049 -18.058 16.845 1.00 81.25 82 SER A CA 1
ATOM 621 C C . SER A 1 82 ? 40.890 -16.537 16.779 1.00 81.25 82 SER A C 1
ATOM 623 O O . SER A 1 82 ? 41.416 -15.816 17.623 1.00 81.25 82 SER A O 1
ATOM 625 N N . GLY A 1 83 ? 40.107 -16.055 15.811 1.00 74.81 83 GLY A N 1
ATOM 626 C CA . GLY A 1 83 ? 39.834 -14.627 15.615 1.00 74.81 83 GLY A CA 1
ATOM 627 C C . GLY A 1 83 ? 40.906 -13.865 14.827 1.00 74.81 83 GLY A C 1
ATOM 628 O O . GLY A 1 83 ? 40.716 -12.677 14.565 1.00 74.81 83 GLY A O 1
ATOM 629 N N . ALA A 1 84 ? 41.994 -14.522 14.413 1.00 78.69 84 ALA A N 1
ATOM 630 C CA . ALA A 1 84 ? 43.000 -13.942 13.533 1.00 78.69 84 ALA A CA 1
ATOM 631 C C . ALA A 1 84 ? 42.700 -14.322 12.076 1.00 78.69 84 ALA A C 1
ATOM 633 O O . ALA A 1 84 ? 42.780 -15.489 11.714 1.00 78.69 84 ALA A O 1
ATOM 634 N N . ALA A 1 85 ? 42.353 -13.338 11.244 1.00 84.88 85 ALA A N 1
ATOM 635 C CA . ALA A 1 85 ? 42.195 -13.511 9.800 1.00 84.88 85 ALA A CA 1
ATOM 636 C C . ALA A 1 85 ? 43.268 -12.688 9.080 1.00 84.88 85 ALA A C 1
ATOM 638 O O . ALA A 1 85 ? 43.273 -11.455 9.166 1.00 84.88 85 ALA A O 1
ATOM 639 N N . VAL A 1 86 ? 44.179 -13.369 8.383 1.00 85.44 86 VAL A N 1
ATOM 640 C CA . VAL A 1 86 ? 45.340 -12.759 7.724 1.00 85.44 86 VAL A CA 1
ATOM 641 C C . VAL A 1 86 ? 45.165 -12.820 6.216 1.00 85.44 86 VAL A C 1
ATOM 643 O O . VAL A 1 86 ? 44.846 -13.866 5.655 1.00 85.44 86 VAL A O 1
ATOM 646 N N . VAL A 1 87 ? 45.351 -11.681 5.552 1.00 89.31 87 VAL A N 1
ATOM 647 C CA . VAL A 1 87 ? 45.423 -11.598 4.088 1.00 89.31 87 VAL A CA 1
ATOM 648 C C . VAL A 1 87 ? 46.836 -11.978 3.668 1.00 89.31 87 VAL A C 1
ATOM 650 O O . VAL A 1 87 ? 47.778 -11.462 4.255 1.00 89.31 87 VAL A O 1
ATOM 653 N N . VAL A 1 88 ? 46.989 -12.817 2.643 1.00 87.88 88 VAL A N 1
ATOM 654 C CA . VAL A 1 88 ? 48.297 -13.123 2.044 1.00 87.88 88 VAL A CA 1
ATOM 655 C C . VAL A 1 88 ? 48.339 -12.553 0.635 1.00 87.88 88 VAL A C 1
ATOM 657 O O . VAL A 1 88 ? 47.611 -12.998 -0.250 1.00 87.88 88 VAL A O 1
ATOM 660 N N . GLY A 1 89 ? 49.167 -11.529 0.454 1.00 87.06 89 GLY A N 1
ATOM 661 C CA . GLY A 1 89 ? 49.425 -10.866 -0.821 1.00 87.06 89 GLY A CA 1
ATOM 662 C C . GLY A 1 89 ? 50.730 -11.293 -1.492 1.00 87.06 89 GLY A C 1
ATOM 663 O O . GLY A 1 89 ? 50.922 -10.986 -2.665 1.00 87.06 89 GLY A O 1
ATOM 664 N N . GLU A 1 90 ? 51.613 -11.994 -0.782 1.00 94.38 90 GLU A N 1
ATOM 665 C CA . GLU A 1 90 ? 52.850 -12.570 -1.315 1.00 94.38 90 GLU A CA 1
ATOM 666 C C . GLU A 1 90 ? 53.259 -13.789 -0.472 1.00 94.38 90 GLU A C 1
ATOM 668 O O . GLU A 1 90 ? 53.215 -13.751 0.756 1.00 94.38 90 GLU A O 1
ATOM 673 N N . LEU A 1 91 ? 53.641 -14.876 -1.139 1.00 96.00 91 LEU A N 1
ATOM 674 C CA . LEU A 1 91 ? 54.232 -16.073 -0.544 1.00 96.00 91 LEU A CA 1
ATOM 675 C C . LEU A 1 91 ? 55.734 -16.064 -0.833 1.00 96.00 91 LEU A C 1
ATOM 677 O O . LEU A 1 91 ? 56.135 -15.985 -1.998 1.00 96.00 91 LEU A O 1
ATOM 681 N N . LYS A 1 92 ? 56.560 -16.200 0.203 1.00 96.12 92 LYS A N 1
ATOM 682 C CA . LYS A 1 92 ? 57.996 -16.453 0.058 1.00 96.12 92 LYS A CA 1
ATOM 683 C C . LYS A 1 92 ? 58.285 -17.924 0.298 1.00 96.12 92 LYS A C 1
ATOM 685 O O . LYS A 1 92 ? 57.826 -18.484 1.288 1.00 96.12 92 LYS A O 1
ATOM 690 N N . ILE A 1 93 ? 59.103 -18.521 -0.562 1.00 96.81 93 ILE A N 1
ATOM 691 C CA . ILE A 1 93 ? 59.669 -19.853 -0.345 1.00 96.81 93 ILE A CA 1
ATOM 692 C C . ILE A 1 93 ? 61.191 -19.747 -0.365 1.00 96.81 93 ILE A C 1
ATOM 694 O O . ILE A 1 93 ? 61.767 -19.293 -1.356 1.00 96.81 93 ILE A O 1
ATOM 698 N N . LEU A 1 94 ? 61.841 -20.183 0.715 1.00 96.44 94 LEU A N 1
ATOM 699 C CA . LEU A 1 94 ? 63.288 -20.358 0.780 1.00 96.44 94 LEU A CA 1
ATOM 700 C C . LEU A 1 94 ? 63.620 -21.858 0.693 1.00 96.44 94 LEU A C 1
ATOM 702 O O . LEU A 1 94 ? 63.488 -22.585 1.684 1.00 96.44 94 LEU A O 1
ATOM 706 N N . PRO A 1 95 ? 64.033 -22.356 -0.482 1.00 94.69 95 PRO A N 1
ATOM 707 C CA . PRO A 1 95 ? 64.286 -23.775 -0.683 1.00 94.69 95 PRO A CA 1
ATOM 708 C C . PRO A 1 95 ? 65.579 -24.218 0.006 1.00 94.69 95 PRO A C 1
ATOM 710 O O . PRO A 1 95 ? 66.588 -23.501 0.004 1.00 94.69 95 PRO A O 1
ATOM 713 N N . ARG A 1 96 ? 65.595 -25.458 0.510 1.00 94.19 96 ARG A N 1
ATOM 714 C CA . ARG A 1 96 ? 66.827 -26.054 1.038 1.00 94.19 96 ARG A CA 1
ATOM 715 C C . ARG A 1 96 ? 67.773 -26.525 -0.065 1.00 94.19 96 ARG A C 1
ATOM 717 O O . ARG A 1 96 ? 68.991 -26.430 0.077 1.00 94.19 96 ARG A O 1
ATOM 724 N N . SER A 1 97 ? 67.226 -27.055 -1.154 1.00 90.06 97 SER A N 1
ATOM 725 C CA . SER A 1 97 ? 67.992 -27.569 -2.291 1.00 90.06 97 SER A CA 1
ATOM 726 C C . SER A 1 97 ? 67.245 -27.333 -3.601 1.00 90.06 97 SER A C 1
ATOM 728 O O . SER A 1 97 ? 66.029 -27.173 -3.607 1.00 90.06 97 SER A O 1
ATOM 730 N N . SER A 1 98 ? 67.953 -27.363 -4.729 1.00 90.69 98 SER A N 1
ATOM 731 C CA . SER A 1 98 ? 67.326 -27.290 -6.056 1.00 90.69 98 SER A CA 1
ATOM 732 C C . SER A 1 98 ? 66.552 -28.562 -6.438 1.00 90.69 98 SER A C 1
ATOM 734 O O . SER A 1 98 ? 65.674 -28.508 -7.294 1.00 90.69 98 SER A O 1
ATOM 736 N N . TRP A 1 99 ? 66.848 -29.694 -5.791 1.00 88.06 99 TRP A N 1
ATOM 737 C CA . TRP A 1 99 ? 66.300 -31.019 -6.113 1.00 88.06 99 TRP A CA 1
ATOM 738 C C . TRP A 1 99 ? 65.117 -31.448 -5.226 1.00 88.06 99 TRP A C 1
ATOM 740 O O . TRP A 1 99 ? 64.412 -32.375 -5.581 1.00 88.06 99 TRP A O 1
ATOM 750 N N . MET A 1 100 ? 64.867 -30.790 -4.089 1.00 91.56 100 MET A N 1
ATOM 751 C CA . MET A 1 100 ? 63.752 -31.115 -3.173 1.00 91.56 100 MET A CA 1
ATOM 752 C C . MET A 1 100 ? 62.829 -29.909 -2.967 1.00 91.56 100 MET A C 1
ATOM 754 O O . MET A 1 100 ? 62.428 -29.599 -1.845 1.00 91.56 100 MET A O 1
ATOM 758 N N . SER A 1 101 ? 62.564 -29.177 -4.047 1.00 94.25 101 SER A N 1
ATOM 759 C CA . SER A 1 101 ? 61.767 -27.948 -4.043 1.00 94.25 101 SER A CA 1
ATOM 760 C C . SER A 1 101 ? 60.396 -28.171 -4.682 1.00 94.25 101 SER A C 1
ATOM 762 O O . SER A 1 101 ? 60.251 -29.083 -5.498 1.00 94.25 101 SER A O 1
ATOM 764 N N . PRO A 1 102 ? 59.382 -27.360 -4.340 1.00 94.00 102 PRO A N 1
ATOM 765 C CA . PRO A 1 102 ? 58.049 -27.508 -4.913 1.00 94.00 102 PRO A CA 1
ATOM 766 C C . PRO A 1 102 ? 58.044 -27.111 -6.399 1.00 94.00 102 PRO A C 1
ATOM 768 O O . PRO A 1 102 ? 58.535 -26.044 -6.765 1.00 94.00 102 PRO A O 1
ATOM 771 N N . GLU A 1 103 ? 57.494 -27.975 -7.250 1.00 93.62 103 GLU A N 1
ATOM 772 C CA . GLU A 1 103 ? 57.396 -27.766 -8.702 1.00 93.62 103 GLU A CA 1
ATOM 773 C C . GLU A 1 103 ? 55.985 -27.338 -9.111 1.00 93.62 103 GLU A C 1
ATOM 775 O O . GLU A 1 103 ? 55.825 -26.292 -9.745 1.00 93.62 103 GLU A O 1
ATOM 780 N N . ASP A 1 104 ? 54.985 -28.096 -8.657 1.00 94.25 104 ASP A N 1
ATOM 781 C CA . ASP A 1 104 ? 53.564 -27.783 -8.804 1.00 94.25 104 ASP A CA 1
ATOM 782 C C . ASP A 1 104 ? 52.951 -27.650 -7.413 1.00 94.25 104 ASP A C 1
ATOM 784 O O . ASP A 1 104 ? 53.082 -28.550 -6.576 1.00 94.25 104 ASP A O 1
ATOM 788 N N . PHE A 1 105 ? 52.326 -26.510 -7.131 1.00 95.06 105 PHE A N 1
ATOM 789 C CA . PHE A 1 105 ? 51.746 -26.238 -5.823 1.00 95.06 105 PHE A CA 1
ATOM 790 C C . PHE A 1 105 ? 50.649 -25.176 -5.865 1.00 95.06 105 PHE A C 1
ATOM 792 O O . PHE A 1 105 ? 50.590 -24.316 -6.748 1.00 95.06 105 PHE A O 1
ATOM 799 N N . SER A 1 106 ? 49.790 -25.194 -4.850 1.00 95.62 106 SER A N 1
ATOM 800 C CA . SER A 1 106 ? 48.719 -24.221 -4.672 1.00 95.62 106 SER A CA 1
ATOM 801 C C . SER A 1 106 ? 48.673 -23.649 -3.259 1.00 95.62 106 SER A C 1
ATOM 803 O O . SER A 1 106 ? 48.953 -24.329 -2.272 1.00 95.62 106 SER A O 1
ATOM 805 N N . LEU A 1 107 ? 48.312 -22.369 -3.162 1.00 95.56 107 LEU A N 1
ATOM 806 C CA . LEU A 1 107 ? 48.050 -21.681 -1.902 1.00 95.56 107 LEU A CA 1
ATOM 807 C C . LEU A 1 107 ? 46.540 -21.618 -1.681 1.00 95.56 107 LEU A C 1
ATOM 809 O O . LEU A 1 107 ? 45.809 -21.120 -2.539 1.00 95.56 107 LEU A O 1
ATOM 813 N N . SER A 1 108 ? 46.080 -22.095 -0.529 1.00 94.62 108 SER A N 1
ATOM 814 C CA . SER A 1 108 ? 44.665 -22.122 -0.154 1.00 94.62 108 SER A CA 1
ATOM 815 C C . SER A 1 108 ? 44.428 -21.490 1.218 1.00 94.62 108 SER A C 1
ATOM 817 O O . SER A 1 108 ? 45.271 -21.605 2.109 1.00 94.62 108 SER A O 1
ATOM 819 N N . GLY A 1 109 ? 43.271 -20.848 1.387 1.00 94.25 109 GLY A N 1
ATOM 820 C CA . GLY A 1 109 ? 42.814 -20.246 2.642 1.00 94.25 109 GLY A CA 1
ATOM 821 C C . GLY A 1 109 ? 41.558 -20.932 3.191 1.00 94.25 109 GLY A C 1
ATOM 822 O O . GLY A 1 109 ? 40.749 -21.452 2.419 1.00 94.25 109 GLY A O 1
ATOM 823 N N . SER A 1 110 ? 41.390 -20.954 4.514 1.00 92.44 110 SER A N 1
ATOM 824 C CA . SER A 1 110 ? 40.210 -21.504 5.199 1.00 92.44 110 SER A CA 1
ATOM 825 C C . SER A 1 110 ? 39.900 -20.753 6.502 1.00 92.44 110 SER A C 1
ATOM 827 O O . SER A 1 110 ? 40.806 -20.293 7.195 1.00 92.44 110 SER A O 1
ATOM 829 N N . GLU A 1 111 ? 38.618 -20.636 6.852 1.00 91.56 111 GLU A N 1
ATOM 830 C CA . GLU A 1 111 ? 38.165 -20.073 8.138 1.00 91.56 111 GLU A CA 1
ATOM 831 C C . GLU A 1 111 ? 38.033 -21.133 9.245 1.00 91.56 111 GLU A C 1
ATOM 833 O O . GLU A 1 111 ? 38.152 -20.821 10.429 1.00 91.56 111 GLU A O 1
ATOM 838 N N . ASP A 1 112 ? 37.806 -22.396 8.874 1.00 89.31 112 ASP A N 1
ATOM 839 C CA . ASP A 1 112 ? 37.452 -23.492 9.790 1.00 89.31 112 ASP A CA 1
ATOM 840 C C . ASP A 1 112 ? 38.445 -24.671 9.763 1.00 89.31 112 ASP A C 1
ATOM 842 O O . ASP A 1 112 ? 38.273 -25.655 10.485 1.00 89.31 112 ASP A O 1
ATOM 846 N N . GLY A 1 113 ? 39.479 -24.595 8.920 1.00 86.94 113 GLY A N 1
ATOM 847 C CA . GLY A 1 113 ? 40.512 -25.619 8.755 1.00 86.94 113 GLY A CA 1
ATOM 848 C C . GLY A 1 113 ? 40.051 -26.863 7.984 1.00 86.94 113 GLY A C 1
ATOM 849 O O . GLY A 1 113 ? 40.858 -27.767 7.748 1.00 86.94 113 GLY A O 1
ATOM 850 N N . SER A 1 114 ? 38.785 -26.914 7.556 1.00 88.31 114 SER A N 1
ATOM 851 C CA . SER A 1 114 ? 38.156 -28.071 6.901 1.00 88.31 114 SER A CA 1
ATOM 852 C C . SER A 1 114 ? 37.673 -27.753 5.484 1.00 88.31 114 SER A C 1
ATOM 854 O O . SER A 1 114 ? 37.864 -28.563 4.579 1.00 88.31 114 SER A O 1
ATOM 856 N N . ASN A 1 115 ? 37.112 -26.563 5.264 1.00 87.25 115 ASN A N 1
ATOM 857 C CA . ASN A 1 115 ? 36.676 -26.061 3.966 1.00 87.25 115 ASN A CA 1
ATOM 858 C C . ASN A 1 115 ? 37.731 -25.111 3.395 1.00 87.25 115 ASN A C 1
ATOM 860 O O . ASN A 1 115 ? 37.964 -24.033 3.942 1.00 87.25 115 ASN A O 1
ATOM 864 N N . TRP A 1 116 ? 38.371 -25.508 2.296 1.00 89.38 116 TRP A N 1
ATOM 865 C CA . TRP A 1 116 ? 39.513 -24.797 1.718 1.00 89.38 116 TRP A CA 1
ATOM 866 C C . TRP A 1 116 ? 39.159 -24.146 0.386 1.00 89.38 116 TRP A C 1
ATOM 868 O O . TRP A 1 116 ? 38.585 -24.785 -0.494 1.00 89.38 116 TRP A O 1
ATOM 878 N N . GLN A 1 117 ? 39.550 -22.883 0.223 1.00 92.06 117 GLN A N 1
ATOM 879 C CA . GLN A 1 117 ? 39.455 -22.153 -1.035 1.00 92.06 117 GLN A CA 1
ATOM 880 C C . GLN A 1 117 ? 40.848 -21.974 -1.635 1.00 92.06 117 GLN A C 1
ATOM 882 O O . GLN A 1 117 ? 41.711 -21.344 -1.024 1.00 92.06 117 GLN A O 1
ATOM 887 N N . THR A 1 118 ? 41.061 -22.480 -2.849 1.00 92.12 118 THR A N 1
ATOM 888 C CA . THR A 1 118 ? 42.304 -22.249 -3.595 1.00 92.12 118 THR A CA 1
ATOM 889 C C . THR A 1 118 ? 42.387 -20.795 -4.053 1.00 92.12 118 THR A C 1
ATOM 891 O O . THR A 1 118 ? 41.501 -20.296 -4.746 1.00 92.12 118 THR A O 1
ATOM 894 N N . ILE A 1 119 ? 43.458 -20.112 -3.648 1.00 88.75 119 ILE A N 1
ATOM 895 C CA . ILE A 1 119 ? 43.716 -18.693 -3.923 1.00 88.75 119 ILE A CA 1
ATOM 896 C C . ILE A 1 119 ? 44.627 -18.531 -5.141 1.00 88.75 119 ILE A C 1
ATOM 898 O O . ILE A 1 119 ? 44.424 -17.628 -5.952 1.00 88.75 119 ILE A O 1
ATOM 902 N N . ALA A 1 120 ? 45.622 -19.405 -5.285 1.00 91.00 120 ALA A N 1
ATOM 903 C CA . ALA A 1 120 ? 46.560 -19.387 -6.400 1.00 91.00 120 ALA A CA 1
ATOM 904 C C . ALA A 1 120 ? 47.149 -20.776 -6.659 1.00 91.00 120 ALA A C 1
ATOM 906 O O . ALA A 1 120 ? 47.296 -21.568 -5.728 1.00 91.00 120 ALA A O 1
ATOM 907 N N . THR A 1 121 ? 47.539 -21.028 -7.908 1.00 94.25 121 THR A N 1
ATOM 908 C CA . THR A 1 121 ? 48.229 -22.251 -8.336 1.00 94.25 121 THR A CA 1
ATOM 909 C C . THR A 1 121 ? 49.422 -21.871 -9.203 1.00 94.25 121 THR A C 1
ATOM 911 O O . THR A 1 121 ? 49.294 -21.038 -10.105 1.00 94.25 121 THR A O 1
ATOM 914 N N . TRP A 1 122 ? 50.567 -22.496 -8.947 1.00 94.56 122 TRP A N 1
ATOM 915 C CA . TRP A 1 122 ? 51.790 -22.358 -9.728 1.00 94.56 122 TRP A CA 1
ATOM 916 C C . TRP A 1 122 ? 52.239 -23.739 -10.186 1.00 94.56 122 TRP A C 1
ATOM 918 O O . TRP A 1 122 ? 52.350 -24.644 -9.367 1.00 94.56 122 TRP A O 1
ATOM 928 N N . ASN A 1 123 ? 52.492 -23.877 -11.488 1.00 94.12 123 ASN A N 1
ATOM 929 C CA . ASN A 1 123 ? 52.902 -25.137 -12.104 1.00 94.12 123 ASN A CA 1
ATOM 930 C C . ASN A 1 123 ? 54.207 -24.953 -12.892 1.00 94.12 123 ASN A C 1
ATOM 932 O O . ASN A 1 123 ? 54.449 -23.877 -13.452 1.00 94.12 123 ASN A O 1
ATOM 936 N N . GLY A 1 124 ? 55.020 -26.004 -12.974 1.00 91.44 124 GLY A N 1
ATOM 937 C CA . GLY A 1 124 ? 56.259 -26.071 -13.746 1.00 91.44 124 GLY A CA 1
ATOM 938 C C . GLY A 1 124 ? 57.408 -25.255 -13.155 1.00 91.44 124 GLY A C 1
ATOM 939 O O . GLY A 1 124 ? 58.279 -24.776 -13.889 1.00 91.44 124 GLY A O 1
ATOM 940 N N . ILE A 1 125 ? 57.420 -25.037 -11.838 1.00 92.25 125 ILE A N 1
ATOM 941 C CA . ILE A 1 125 ? 58.460 -24.256 -11.166 1.00 92.25 125 ILE A CA 1
ATOM 942 C C . ILE A 1 125 ? 59.692 -25.136 -10.913 1.00 92.25 125 ILE A C 1
ATOM 944 O O . ILE A 1 125 ? 59.875 -25.692 -9.838 1.00 92.25 125 ILE A O 1
ATOM 948 N N . SER A 1 126 ? 60.579 -25.237 -11.903 1.00 85.94 126 SER A N 1
ATOM 949 C CA . SER A 1 126 ? 61.753 -26.128 -11.842 1.00 85.94 126 SER A CA 1
ATOM 950 C C . SER A 1 126 ? 63.086 -25.424 -11.539 1.00 85.94 126 SER A C 1
ATOM 952 O O . SER A 1 126 ? 64.021 -26.044 -11.035 1.00 85.94 126 SER A O 1
ATOM 954 N N . ALA A 1 127 ? 63.193 -24.115 -11.795 1.00 86.38 127 ALA A N 1
ATOM 955 C CA . ALA A 1 127 ? 64.422 -23.340 -11.581 1.00 86.38 127 ALA A CA 1
ATOM 956 C C . ALA A 1 127 ? 64.567 -22.849 -10.125 1.00 86.38 127 ALA A C 1
ATOM 958 O O . ALA A 1 127 ? 64.226 -21.705 -9.813 1.00 86.38 127 ALA A O 1
ATOM 959 N N . TRP A 1 128 ? 65.069 -23.707 -9.236 1.00 93.12 128 TRP A N 1
ATOM 960 C CA . TRP A 1 128 ? 65.354 -23.371 -7.836 1.00 93.12 128 TRP A CA 1
ATOM 961 C C . TRP A 1 128 ? 66.855 -23.297 -7.555 1.00 93.12 128 TRP A C 1
ATOM 963 O O . TRP A 1 128 ? 67.625 -24.130 -8.031 1.00 93.12 128 TRP A O 1
ATOM 973 N N . THR A 1 129 ? 67.260 -22.344 -6.715 1.00 93.25 129 THR A N 1
ATOM 974 C CA . THR A 1 129 ? 68.632 -22.221 -6.205 1.00 93.25 129 THR A CA 1
ATOM 975 C C . THR A 1 129 ? 68.600 -22.342 -4.687 1.00 93.25 129 THR A C 1
ATOM 977 O O . THR A 1 129 ? 67.844 -21.631 -4.029 1.00 93.25 129 THR A O 1
ATOM 980 N N . ALA A 1 130 ? 69.405 -23.247 -4.125 1.00 91.25 130 ALA A N 1
ATOM 981 C CA . ALA A 1 130 ? 69.460 -23.479 -2.682 1.00 91.25 130 ALA A CA 1
ATOM 982 C C . ALA A 1 130 ? 69.778 -22.180 -1.920 1.00 91.25 130 ALA A C 1
ATOM 984 O O . ALA A 1 130 ? 70.738 -21.490 -2.263 1.00 91.25 130 ALA A O 1
ATOM 985 N N . GLY A 1 131 ? 68.983 -21.854 -0.896 1.00 89.19 131 GLY A N 1
ATOM 986 C CA . GLY A 1 131 ? 69.188 -20.658 -0.072 1.00 89.19 131 GLY A CA 1
ATOM 987 C C . GLY A 1 131 ? 68.884 -19.320 -0.760 1.00 89.19 131 GLY A C 1
ATOM 988 O O . GLY A 1 131 ? 69.183 -18.278 -0.188 1.00 89.19 131 GLY A O 1
ATOM 989 N N . VAL A 1 132 ? 68.286 -19.322 -1.957 1.00 93.00 132 VAL A N 1
ATOM 990 C CA . VAL A 1 132 ? 67.804 -18.103 -2.624 1.00 93.00 132 VAL A CA 1
ATOM 991 C C . VAL A 1 132 ? 66.286 -18.073 -2.549 1.00 93.00 132 VAL A C 1
ATOM 993 O O . VAL A 1 132 ? 65.617 -18.979 -3.043 1.00 93.00 132 VAL A O 1
ATOM 996 N N . GLU A 1 133 ? 65.743 -17.035 -1.920 1.00 92.69 133 GLU A N 1
ATOM 997 C CA . GLU A 1 133 ? 64.299 -16.871 -1.793 1.00 92.69 133 GLU A CA 1
ATOM 998 C C . GLU A 1 133 ? 63.621 -16.662 -3.149 1.00 92.69 133 GLU A C 1
ATOM 1000 O O . GLU A 1 133 ? 64.168 -16.046 -4.068 1.00 92.69 133 GLU A O 1
ATOM 1005 N N . ARG A 1 134 ? 62.390 -17.158 -3.262 1.00 94.44 134 ARG A N 1
ATOM 1006 C CA . ARG A 1 134 ? 61.525 -16.917 -4.411 1.00 94.44 134 ARG A CA 1
ATOM 1007 C C . ARG A 1 134 ? 60.164 -16.432 -3.940 1.00 94.44 134 ARG A C 1
ATOM 1009 O O . ARG A 1 134 ? 59.585 -17.000 -3.016 1.00 94.44 134 ARG A O 1
ATOM 1016 N N . LEU A 1 135 ? 59.680 -15.379 -4.591 1.00 94.62 135 LEU A N 1
ATOM 1017 C CA . LEU A 1 135 ? 58.440 -14.691 -4.247 1.00 94.62 135 LEU A CA 1
ATOM 1018 C C . LEU A 1 135 ? 57.345 -15.037 -5.253 1.00 94.62 135 LEU A C 1
ATOM 1020 O O . LEU A 1 135 ? 57.574 -15.041 -6.466 1.00 94.62 135 LEU A O 1
ATOM 1024 N N . PHE A 1 136 ? 56.151 -15.301 -4.739 1.00 94.44 136 PHE A N 1
ATOM 1025 C CA . PHE A 1 136 ? 54.973 -15.646 -5.517 1.00 94.44 136 PHE A CA 1
ATOM 1026 C C . PHE A 1 136 ? 53.820 -14.737 -5.111 1.00 94.44 136 PHE A C 1
ATOM 1028 O O . PHE A 1 136 ? 53.403 -14.717 -3.955 1.00 94.44 136 PHE A O 1
ATOM 1035 N N . VAL A 1 137 ? 53.292 -13.984 -6.072 1.00 90.50 137 VAL A N 1
ATOM 1036 C CA . VAL A 1 137 ? 52.172 -13.064 -5.852 1.00 90.50 137 VAL A CA 1
ATOM 1037 C C . VAL A 1 137 ? 50.892 -13.736 -6.353 1.00 90.50 137 VAL A C 1
ATOM 1039 O O . VAL A 1 137 ? 50.798 -14.015 -7.553 1.00 90.50 137 VAL A O 1
ATOM 1042 N N . PRO A 1 138 ? 49.914 -14.033 -5.476 1.00 84.56 138 PRO A N 1
ATOM 1043 C CA . PRO A 1 138 ? 48.611 -14.533 -5.895 1.00 84.56 138 PRO A CA 1
ATOM 1044 C C . PRO A 1 138 ? 47.923 -13.553 -6.861 1.00 84.56 138 PRO A C 1
ATOM 1046 O O . PRO A 1 138 ? 48.037 -12.335 -6.679 1.00 84.56 138 PRO A O 1
ATOM 1049 N N . PRO A 1 139 ? 47.187 -14.034 -7.880 1.00 73.50 139 PRO A N 1
ATOM 1050 C CA . PRO A 1 139 ? 46.393 -13.154 -8.724 1.00 73.50 139 PRO A CA 1
ATOM 1051 C C . PRO A 1 139 ? 45.357 -12.420 -7.866 1.00 73.50 139 PRO A C 1
ATOM 1053 O O . PRO A 1 139 ? 44.796 -12.977 -6.921 1.00 73.50 139 PRO A O 1
ATOM 1056 N N . ALA A 1 140 ? 45.088 -11.154 -8.194 1.00 55.00 140 ALA A N 1
ATOM 1057 C CA . ALA A 1 140 ? 44.035 -10.414 -7.513 1.00 55.00 140 ALA A CA 1
ATOM 1058 C C . ALA A 1 140 ? 42.709 -11.188 -7.668 1.00 55.00 140 ALA A C 1
ATOM 1060 O O . ALA A 1 140 ? 42.356 -11.540 -8.797 1.00 55.00 140 ALA A O 1
ATOM 1061 N N . PRO A 1 141 ? 41.976 -11.477 -6.577 1.00 45.81 141 PRO A N 1
ATOM 1062 C CA . PRO A 1 141 ? 40.727 -12.215 -6.680 1.00 45.81 141 PRO A CA 1
ATOM 1063 C C . PRO A 1 141 ? 39.750 -11.445 -7.567 1.00 45.81 141 PRO A C 1
ATOM 1065 O O . PRO A 1 141 ? 39.729 -10.209 -7.545 1.00 45.81 141 PRO A O 1
ATOM 1068 N N . ALA A 1 142 ? 38.915 -12.177 -8.313 1.00 35.75 142 ALA A N 1
ATOM 1069 C CA . ALA A 1 142 ? 37.716 -11.603 -8.913 1.00 35.75 142 ALA A CA 1
ATOM 1070 C C . ALA A 1 142 ? 36.970 -10.827 -7.816 1.00 35.75 142 ALA A C 1
ATOM 1072 O O . ALA A 1 142 ? 36.819 -11.331 -6.703 1.00 35.75 142 ALA A O 1
ATOM 1073 N N . ALA A 1 143 ? 36.630 -9.568 -8.089 1.00 31.06 143 ALA A N 1
ATOM 1074 C CA . ALA A 1 143 ? 36.293 -8.590 -7.062 1.00 31.06 143 ALA A CA 1
ATOM 1075 C C . ALA A 1 143 ? 35.111 -9.036 -6.181 1.00 31.06 143 ALA A C 1
ATOM 1077 O O . ALA A 1 143 ? 33.953 -8.824 -6.522 1.00 31.06 143 ALA A O 1
ATOM 1078 N N . VAL A 1 144 ? 35.422 -9.595 -5.011 1.00 27.53 144 VAL A N 1
ATOM 1079 C CA . VAL A 1 144 ? 34.530 -9.640 -3.853 1.00 27.53 144 VAL A CA 1
ATOM 1080 C C . VAL A 1 144 ? 34.898 -8.433 -2.997 1.00 27.53 144 VAL A C 1
ATOM 1082 O O . VAL A 1 144 ? 36.000 -8.345 -2.450 1.00 27.53 144 VAL A O 1
ATOM 1085 N N . LEU A 1 145 ? 34.001 -7.451 -2.949 1.00 25.06 145 LEU A N 1
ATOM 1086 C CA . LEU A 1 145 ? 34.156 -6.242 -2.148 1.00 25.06 145 LEU A CA 1
ATOM 1087 C C . LEU A 1 145 ? 33.973 -6.585 -0.661 1.00 25.06 145 LEU A C 1
ATOM 1089 O O . LEU A 1 145 ? 32.853 -6.728 -0.184 1.00 25.06 145 LEU A O 1
ATOM 1093 N N . GLN A 1 146 ? 35.073 -6.665 0.090 1.00 22.97 146 GLN A N 1
ATOM 1094 C CA . GLN A 1 146 ? 35.058 -6.455 1.539 1.00 22.97 146 GLN A CA 1
ATOM 1095 C C . GLN A 1 146 ? 35.906 -5.230 1.888 1.00 22.97 146 GLN A C 1
ATOM 1097 O O . GLN A 1 146 ? 37.091 -5.139 1.573 1.00 22.97 146 GLN A O 1
ATOM 1102 N N . HIS A 1 147 ? 35.253 -4.270 2.537 1.00 32.53 147 HIS A N 1
ATOM 1103 C CA . HIS A 1 147 ? 35.822 -3.036 3.064 1.00 32.53 147 HIS A CA 1
ATOM 1104 C C . HIS A 1 147 ? 36.918 -3.327 4.108 1.00 32.53 147 HIS A C 1
ATOM 1106 O O . HIS A 1 147 ? 36.597 -3.772 5.206 1.00 32.53 147 HIS A O 1
ATOM 1112 N N . ARG A 1 148 ? 38.182 -2.968 3.842 1.00 23.08 148 ARG A N 1
ATOM 1113 C CA . ARG A 1 148 ? 39.122 -2.500 4.881 1.00 23.08 148 ARG A CA 1
ATOM 1114 C C . ARG A 1 148 ? 40.041 -1.412 4.328 1.00 23.08 148 ARG A C 1
ATOM 1116 O O . ARG A 1 148 ? 40.549 -1.500 3.217 1.00 23.08 148 ARG A O 1
ATOM 1123 N N . GLN A 1 149 ? 40.174 -0.357 5.124 1.00 31.58 149 GLN A N 1
ATOM 1124 C CA . GLN A 1 149 ? 40.974 0.838 4.873 1.00 31.58 149 GLN A CA 1
ATOM 1125 C C . GLN A 1 149 ? 42.444 0.484 4.600 1.00 31.58 149 GLN A C 1
ATOM 1127 O O . GLN A 1 149 ? 43.086 -0.137 5.440 1.00 31.58 149 GLN A O 1
ATOM 1132 N N . CYS A 1 150 ? 42.999 0.973 3.488 1.00 22.92 150 CYS A N 1
ATOM 1133 C CA . CYS A 1 150 ? 44.440 1.176 3.342 1.00 22.92 150 CYS A CA 1
ATOM 1134 C C . CYS A 1 150 ? 44.724 2.673 3.207 1.00 22.92 150 CYS A C 1
ATOM 1136 O O . CYS A 1 150 ? 44.113 3.373 2.397 1.00 22.92 150 CYS A O 1
ATOM 1138 N N . ALA A 1 151 ? 45.656 3.143 4.034 1.00 24.28 151 ALA A N 1
ATOM 1139 C CA . ALA A 1 151 ? 46.273 4.453 3.948 1.00 24.28 151 ALA A CA 1
ATOM 1140 C C . ALA A 1 151 ? 47.008 4.618 2.602 1.00 24.28 151 ALA A C 1
ATOM 1142 O O . ALA A 1 151 ? 47.643 3.691 2.105 1.00 24.28 151 ALA A O 1
ATOM 1143 N N . LEU A 1 152 ? 46.890 5.806 2.010 1.00 26.61 152 LEU A N 1
ATOM 1144 C CA . LEU A 1 152 ? 47.494 6.185 0.729 1.00 26.61 152 LEU A CA 1
ATOM 1145 C C . LEU A 1 152 ? 49.008 6.443 0.873 1.00 26.61 152 LEU A C 1
ATOM 1147 O O . LEU A 1 152 ? 49.391 7.121 1.828 1.00 26.61 152 LEU A O 1
ATOM 1151 N N . PRO A 1 153 ? 49.856 6.052 -0.101 1.00 27.86 153 PRO A N 1
ATOM 1152 C CA . PRO A 1 153 ? 51.250 6.470 -0.155 1.00 27.86 153 PRO A CA 1
ATOM 1153 C C . PRO A 1 153 ? 51.479 7.459 -1.308 1.00 27.86 153 PRO A C 1
ATOM 1155 O O . PRO A 1 153 ? 51.968 7.047 -2.347 1.00 27.86 153 PRO A O 1
ATOM 1158 N N . TYR A 1 154 ? 51.163 8.753 -1.167 1.00 30.55 154 TYR A N 1
ATOM 1159 C CA . TYR A 1 154 ? 51.685 9.775 -2.099 1.00 30.55 154 TYR A CA 1
ATOM 1160 C C . TYR A 1 154 ? 51.930 11.120 -1.398 1.00 30.55 154 TYR A C 1
ATOM 1162 O O . TYR A 1 154 ? 51.091 11.607 -0.641 1.00 30.55 154 TYR A O 1
ATOM 1170 N N . ALA A 1 155 ? 53.095 11.715 -1.670 1.00 24.61 155 ALA A N 1
ATOM 1171 C CA . ALA A 1 155 ? 53.525 13.015 -1.165 1.00 24.61 155 ALA A CA 1
ATOM 1172 C C . ALA A 1 155 ? 52.832 14.172 -1.910 1.00 24.61 155 ALA A C 1
ATOM 1174 O O . ALA A 1 155 ? 52.752 14.174 -3.138 1.00 24.61 155 ALA A O 1
ATOM 1175 N N . VAL A 1 156 ? 52.373 15.182 -1.166 1.00 28.52 156 VAL A N 1
ATOM 1176 C CA . VAL A 1 156 ? 51.807 16.430 -1.700 1.00 28.52 156 VAL A CA 1
ATOM 1177 C C . VAL A 1 156 ? 52.861 17.531 -1.577 1.00 28.52 156 VAL A C 1
ATOM 1179 O O . VAL A 1 156 ? 53.219 17.915 -0.466 1.00 28.52 156 VAL A O 1
ATOM 1182 N N . ALA A 1 157 ? 53.348 18.066 -2.698 1.00 24.86 157 ALA A N 1
ATOM 1183 C CA . ALA A 1 157 ? 54.167 19.278 -2.701 1.00 24.86 157 ALA A CA 1
ATOM 1184 C C . ALA A 1 157 ? 53.259 20.515 -2.820 1.00 24.86 157 ALA A C 1
ATOM 1186 O O . ALA A 1 157 ? 52.621 20.730 -3.849 1.00 24.86 157 ALA A O 1
ATOM 1187 N N . LEU A 1 158 ? 53.198 21.338 -1.768 1.00 26.06 158 LEU A N 1
ATOM 1188 C CA . LEU A 1 158 ? 52.573 22.664 -1.795 1.00 26.06 158 LEU A CA 1
ATOM 1189 C C . LEU A 1 158 ? 53.669 23.725 -1.944 1.00 26.06 158 LEU A C 1
ATOM 1191 O O . LEU A 1 158 ? 54.337 24.077 -0.974 1.00 26.06 158 LEU A O 1
ATOM 1195 N N . GLY A 1 159 ? 53.858 24.239 -3.159 1.00 23.73 159 GLY A N 1
ATOM 1196 C CA . GLY A 1 159 ? 54.717 25.394 -3.415 1.00 23.73 159 GLY A CA 1
ATOM 1197 C C . GLY A 1 159 ? 53.932 26.702 -3.300 1.00 23.73 159 GLY A C 1
ATOM 1198 O O . GLY A 1 159 ? 52.933 26.891 -3.992 1.00 23.73 159 GLY A O 1
ATOM 1199 N N . ARG A 1 160 ? 54.382 27.623 -2.442 1.00 26.34 160 ARG A N 1
ATOM 1200 C CA . ARG A 1 160 ? 53.880 29.003 -2.371 1.00 26.34 160 ARG A CA 1
ATOM 1201 C C . ARG A 1 160 ? 54.751 29.875 -3.277 1.00 26.34 160 ARG A C 1
ATOM 1203 O O . ARG A 1 160 ? 55.903 30.116 -2.934 1.00 26.34 160 ARG A O 1
ATOM 1210 N N . LEU A 1 161 ? 54.214 30.367 -4.393 1.00 26.08 161 LEU A N 1
ATOM 1211 C CA . LEU A 1 161 ? 54.860 31.439 -5.157 1.00 26.08 161 LEU A CA 1
ATOM 1212 C C . LEU A 1 161 ? 54.357 32.800 -4.672 1.00 26.08 161 LEU A C 1
ATOM 1214 O O . LEU A 1 161 ? 53.164 33.010 -4.447 1.00 26.08 161 LEU A O 1
ATOM 1218 N N . GLY A 1 162 ? 55.325 33.674 -4.405 1.00 26.73 162 GLY A N 1
ATOM 1219 C CA . GLY A 1 162 ? 55.133 35.031 -3.924 1.00 26.73 162 GLY A CA 1
ATOM 1220 C C . GLY A 1 162 ? 54.533 35.958 -4.976 1.00 26.73 162 GLY A C 1
ATOM 1221 O O . GLY A 1 162 ? 54.348 35.603 -6.133 1.00 26.73 162 GLY A O 1
ATOM 1222 N N . ARG A 1 163 ? 54.199 37.155 -4.496 1.00 34.44 163 ARG A N 1
ATOM 1223 C CA . ARG A 1 163 ? 53.451 38.213 -5.174 1.00 34.44 163 ARG A CA 1
ATOM 1224 C C . ARG A 1 163 ? 53.954 38.508 -6.597 1.00 34.44 163 ARG A C 1
ATOM 1226 O O . ARG A 1 163 ? 55.139 38.748 -6.789 1.00 34.44 163 ARG A O 1
ATOM 1233 N N . HIS A 1 164 ? 52.976 38.655 -7.493 1.00 32.62 164 HIS A N 1
ATOM 1234 C CA . HIS A 1 164 ? 53.026 39.200 -8.854 1.00 32.62 164 HIS A CA 1
ATOM 1235 C C . HIS A 1 164 ? 53.368 38.226 -9.993 1.00 32.62 164 HIS A C 1
ATOM 1237 O O . HIS A 1 164 ? 54.426 37.607 -10.018 1.00 32.62 164 HIS A O 1
ATOM 1243 N N . SER A 1 165 ? 52.496 38.281 -11.010 1.00 29.30 165 SER A N 1
ATOM 1244 C CA . SER A 1 165 ? 52.633 37.824 -12.407 1.00 29.30 165 SER A CA 1
ATOM 1245 C C . SER A 1 165 ? 51.911 36.519 -12.753 1.00 29.30 165 SER A C 1
ATOM 1247 O O . SER A 1 165 ? 52.095 35.476 -12.136 1.00 29.30 165 SER A O 1
ATOM 1249 N N . TYR A 1 166 ? 51.055 36.643 -13.766 1.00 33.75 166 TYR A N 1
ATOM 1250 C CA . TYR A 1 166 ? 50.220 35.617 -14.366 1.00 33.75 166 TYR A CA 1
ATOM 1251 C C . TYR A 1 166 ? 51.081 34.694 -15.230 1.00 33.75 166 TYR A C 1
ATOM 1253 O O . TYR A 1 166 ? 51.428 35.092 -16.331 1.00 33.75 166 TYR A O 1
ATOM 1261 N N . ASP A 1 167 ? 51.398 33.489 -14.759 1.00 26.66 167 ASP A N 1
ATOM 1262 C CA . ASP A 1 167 ? 51.857 32.396 -15.624 1.00 26.66 167 ASP A CA 1
ATOM 1263 C C . ASP A 1 167 ? 51.535 31.030 -14.997 1.00 26.66 167 ASP A C 1
ATOM 1265 O O . ASP A 1 167 ? 51.846 30.749 -13.838 1.00 26.66 167 ASP A O 1
ATOM 1269 N N . LEU A 1 168 ? 50.884 30.169 -15.782 1.00 30.28 168 LEU A N 1
ATOM 1270 C CA . LEU A 1 168 ? 50.666 28.752 -15.487 1.00 30.28 168 LEU A CA 1
ATOM 1271 C C . LEU A 1 168 ? 51.928 27.985 -15.914 1.00 30.28 168 LEU A C 1
ATOM 1273 O O . LEU A 1 168 ? 52.103 27.674 -17.088 1.00 30.28 168 LEU A O 1
ATOM 1277 N N . GLY A 1 169 ? 52.823 27.692 -14.971 1.00 25.89 169 GLY A N 1
ATOM 1278 C CA . GLY A 1 169 ? 54.010 26.870 -15.227 1.00 25.89 169 GLY A CA 1
ATOM 1279 C C . GLY A 1 169 ? 53.711 25.367 -15.156 1.00 25.89 169 GLY A C 1
ATOM 1280 O O . GLY A 1 169 ? 53.273 24.873 -14.119 1.00 25.89 169 GLY A O 1
ATOM 1281 N N . LEU A 1 170 ? 53.988 24.637 -16.240 1.00 29.44 170 LEU A N 1
ATOM 1282 C CA . LEU A 1 170 ? 53.951 23.170 -16.327 1.00 29.44 170 LEU A CA 1
ATOM 1283 C C . LEU A 1 170 ? 55.308 22.575 -15.920 1.00 29.44 170 LEU A C 1
ATOM 1285 O O . LEU A 1 170 ? 56.335 22.969 -16.464 1.00 29.44 170 LEU A O 1
ATOM 1289 N N . TRP A 1 171 ? 55.310 21.586 -15.023 1.00 27.66 171 TRP A N 1
ATOM 1290 C CA . TRP A 1 171 ? 56.477 20.735 -14.769 1.00 27.66 171 TRP A CA 1
ATOM 1291 C C . TRP A 1 171 ? 56.107 19.274 -15.018 1.00 27.66 171 TRP A C 1
ATOM 1293 O O . TRP A 1 171 ? 55.247 18.717 -14.339 1.00 27.66 171 TRP A O 1
ATOM 1303 N N . SER A 1 172 ? 56.764 18.654 -15.997 1.00 30.23 172 SER A N 1
ATOM 1304 C CA . SER A 1 172 ? 56.695 17.216 -16.259 1.00 30.23 172 SER A CA 1
ATOM 1305 C C . SER A 1 172 ? 57.936 16.538 -15.682 1.00 30.23 172 SER A C 1
ATOM 1307 O O . SER A 1 172 ? 59.044 16.862 -16.112 1.00 30.23 172 SER A O 1
ATOM 1309 N N . SER A 1 173 ? 57.786 15.576 -14.767 1.00 26.22 173 SER A N 1
ATOM 1310 C CA . SER A 1 173 ? 58.871 14.624 -14.513 1.00 26.22 173 SER A CA 1
ATOM 1311 C C . SER A 1 173 ? 58.729 13.446 -15.481 1.00 26.22 173 SER A C 1
ATOM 1313 O O . SER A 1 173 ? 57.742 12.713 -15.499 1.00 26.22 173 SER A O 1
ATOM 1315 N N . LEU A 1 174 ? 59.718 13.313 -16.359 1.00 33.47 174 LEU A N 1
ATOM 1316 C CA . LEU A 1 174 ? 59.871 12.193 -17.277 1.00 33.47 174 LEU A CA 1
ATOM 1317 C C . LEU A 1 174 ? 60.684 11.114 -16.564 1.00 33.47 174 LEU A C 1
ATOM 1319 O O . LEU A 1 174 ? 61.904 11.124 -16.654 1.00 33.47 174 LEU A O 1
ATOM 1323 N N . GLN A 1 175 ? 60.020 10.198 -15.857 1.00 28.38 175 GLN A N 1
ATOM 1324 C CA . GLN A 1 175 ? 60.502 8.822 -15.691 1.00 28.38 175 GLN A CA 1
ATOM 1325 C C . GLN A 1 175 ? 59.352 7.909 -15.216 1.00 28.38 175 GLN A C 1
ATOM 1327 O O . GLN A 1 175 ? 58.915 7.974 -14.075 1.00 28.38 175 GLN A O 1
ATOM 1332 N N . GLN A 1 176 ? 58.831 7.161 -16.201 1.00 31.80 176 GLN A N 1
ATOM 1333 C CA . GLN A 1 176 ? 57.930 5.986 -16.232 1.00 31.80 176 GLN A CA 1
ATOM 1334 C C . GLN A 1 176 ? 57.300 5.535 -14.888 1.00 31.80 176 GLN A C 1
ATOM 1336 O O . GLN A 1 176 ? 58.007 5.247 -13.936 1.00 31.80 176 GLN A O 1
ATOM 1341 N N . ALA A 1 177 ? 55.976 5.370 -14.736 1.00 29.84 177 ALA A N 1
ATOM 1342 C CA . ALA A 1 177 ? 55.095 4.599 -15.625 1.00 29.84 177 ALA A CA 1
ATOM 1343 C C . ALA A 1 177 ? 53.613 5.054 -15.689 1.00 29.84 177 ALA A C 1
ATOM 1345 O O . ALA A 1 177 ? 52.795 4.332 -16.253 1.00 29.84 177 ALA A O 1
ATOM 1346 N N . HIS A 1 178 ? 53.233 6.239 -15.197 1.00 31.97 178 HIS A N 1
ATOM 1347 C CA . HIS A 1 178 ? 51.879 6.777 -15.422 1.00 31.97 178 HIS A CA 1
ATOM 1348 C C . HIS A 1 178 ? 51.907 8.300 -15.627 1.00 31.97 178 HIS A C 1
ATOM 1350 O O . HIS A 1 178 ? 52.358 9.007 -14.728 1.00 31.97 178 HIS A O 1
ATOM 1356 N N . PRO A 1 179 ? 51.422 8.833 -16.768 1.00 29.00 179 PRO A N 1
ATOM 1357 C CA . PRO A 1 179 ? 51.300 10.271 -16.945 1.00 29.00 179 PRO A CA 1
ATOM 1358 C C . PRO A 1 179 ? 50.057 10.748 -16.189 1.00 29.00 179 PRO A C 1
ATOM 1360 O O . PRO A 1 179 ? 48.936 10.355 -16.508 1.00 29.00 179 PRO A O 1
ATOM 1363 N N . PHE A 1 180 ? 50.235 11.592 -15.179 1.00 29.20 180 PHE A N 1
ATOM 1364 C CA . PHE A 1 180 ? 49.142 12.376 -14.611 1.00 29.20 180 PHE A CA 1
ATOM 1365 C C . PHE A 1 180 ? 49.578 13.833 -14.494 1.00 29.20 180 PHE A C 1
ATOM 1367 O O . PHE A 1 180 ? 50.717 14.128 -14.140 1.00 29.20 180 PHE A O 1
ATOM 1374 N N . ALA A 1 181 ? 48.659 14.747 -14.795 1.00 32.53 181 ALA A N 1
ATOM 1375 C CA . ALA A 1 181 ? 48.824 16.173 -14.556 1.00 32.53 181 ALA A CA 1
ATOM 1376 C C . ALA A 1 181 ? 47.772 16.623 -13.536 1.00 32.53 181 ALA A C 1
ATOM 1378 O O . ALA A 1 181 ? 46.596 16.280 -13.659 1.00 32.53 181 ALA A O 1
ATOM 1379 N N . LEU A 1 182 ? 48.199 17.385 -12.528 1.00 31.06 182 LEU A N 1
ATOM 1380 C CA . LEU A 1 182 ? 47.326 18.010 -11.537 1.00 31.06 182 LEU A CA 1
ATOM 1381 C C . LEU A 1 182 ? 47.115 19.476 -11.937 1.00 31.06 182 LEU A C 1
ATOM 1383 O O . LEU A 1 182 ? 48.076 20.241 -11.972 1.00 31.06 182 LEU A O 1
ATOM 1387 N N . VAL A 1 183 ? 45.875 19.881 -12.216 1.00 33.66 183 VAL A N 1
ATOM 1388 C CA . VAL A 1 183 ? 45.534 21.288 -12.486 1.00 33.66 183 VAL A CA 1
ATOM 1389 C C . VAL A 1 183 ? 44.765 21.845 -11.291 1.00 33.66 183 VAL A C 1
ATOM 1391 O O . VAL A 1 183 ? 43.685 21.358 -10.959 1.00 33.66 183 VAL A O 1
ATOM 1394 N N . VAL A 1 184 ? 45.321 22.870 -10.641 1.00 31.14 184 VAL A N 1
ATOM 1395 C CA . VAL A 1 184 ? 44.685 23.593 -9.530 1.00 31.14 184 VAL A CA 1
ATOM 1396 C C . VAL A 1 184 ? 44.391 25.018 -9.986 1.00 31.14 184 VAL A C 1
ATOM 1398 O O . VAL A 1 184 ? 45.313 25.781 -10.257 1.00 31.14 184 VAL A O 1
ATOM 1401 N N . ALA A 1 185 ? 43.113 25.393 -10.052 1.00 33.34 185 ALA A N 1
ATOM 1402 C CA . ALA A 1 185 ? 42.694 26.771 -10.298 1.00 33.34 185 ALA A CA 1
ATOM 1403 C C . ALA A 1 185 ? 42.279 27.433 -8.974 1.00 33.34 185 ALA A C 1
ATOM 1405 O O . ALA A 1 185 ? 41.431 26.908 -8.250 1.00 33.34 185 ALA A O 1
ATOM 1406 N N . ARG A 1 186 ? 42.868 28.589 -8.652 1.00 33.50 186 ARG A N 1
ATOM 1407 C CA . ARG A 1 186 ? 42.471 29.444 -7.522 1.00 33.50 186 ARG A CA 1
ATOM 1408 C C . ARG A 1 186 ? 41.802 30.709 -8.063 1.00 33.50 186 ARG A C 1
ATOM 1410 O O . ARG A 1 186 ? 42.363 31.353 -8.941 1.00 33.50 186 ARG A O 1
ATOM 1417 N N . GLY A 1 187 ? 40.638 31.077 -7.528 1.00 35.16 187 GLY A N 1
ATOM 1418 C CA . GLY A 1 187 ? 40.086 32.427 -7.690 1.00 35.16 187 GLY A CA 1
ATOM 1419 C C . GLY A 1 187 ? 40.693 33.364 -6.641 1.00 35.16 187 GLY A C 1
ATOM 1420 O O . GLY A 1 187 ? 40.798 32.972 -5.481 1.00 35.16 187 GLY A O 1
ATOM 1421 N N . GLU A 1 188 ? 41.139 34.560 -7.033 1.00 34.81 188 GLU A N 1
ATOM 1422 C CA . GLU A 1 188 ? 41.752 35.526 -6.108 1.00 34.81 188 GLU A CA 1
ATOM 1423 C C . GLU A 1 188 ? 40.728 36.252 -5.213 1.00 34.81 188 GLU A C 1
ATOM 1425 O O . GLU A 1 188 ? 39.664 36.671 -5.667 1.00 34.81 188 GLU A O 1
ATOM 1430 N N . GLU A 1 189 ? 41.110 36.492 -3.952 1.00 35.81 189 GLU A N 1
ATOM 1431 C CA . GLU A 1 189 ? 40.360 37.252 -2.932 1.00 35.81 189 GLU A CA 1
ATOM 1432 C C . GLU A 1 189 ? 40.191 38.756 -3.254 1.00 35.81 189 GLU A C 1
ATOM 1434 O O . GLU A 1 189 ? 39.377 39.438 -2.630 1.00 35.81 189 GLU A O 1
ATOM 1439 N N . HIS A 1 190 ? 40.914 39.298 -4.242 1.00 37.62 190 HIS A N 1
ATOM 1440 C CA . HIS A 1 190 ? 41.007 40.748 -4.477 1.00 37.62 190 HIS A CA 1
ATOM 1441 C C . HIS A 1 190 ? 39.690 41.399 -4.945 1.00 37.62 190 HIS A C 1
ATOM 1443 O O . HIS A 1 190 ? 39.436 42.569 -4.658 1.00 37.62 190 HIS A O 1
ATOM 1449 N N . ALA A 1 191 ? 38.819 40.646 -5.626 1.00 38.50 191 ALA A N 1
ATOM 1450 C CA . ALA A 1 191 ? 37.540 41.161 -6.125 1.00 38.50 191 ALA A CA 1
ATOM 1451 C C . ALA A 1 191 ? 36.516 41.412 -5.001 1.00 38.50 191 ALA A C 1
ATOM 1453 O O . ALA A 1 191 ? 35.668 42.298 -5.116 1.00 38.50 191 ALA A O 1
ATOM 1454 N N . TRP A 1 192 ? 36.613 40.666 -3.896 1.00 38.31 192 TRP A N 1
ATOM 1455 C CA . TRP A 1 192 ? 35.699 40.804 -2.761 1.00 38.31 192 TRP A CA 1
ATOM 1456 C C . TRP A 1 192 ? 36.032 41.996 -1.864 1.00 38.31 192 TRP A C 1
ATOM 1458 O O . TRP A 1 192 ? 35.116 42.588 -1.294 1.00 38.31 192 TRP A O 1
ATOM 1468 N N . TRP A 1 193 ? 37.302 42.409 -1.807 1.00 40.97 193 TRP A N 1
ATOM 1469 C CA . TRP A 1 193 ? 37.697 43.636 -1.111 1.00 40.97 193 TRP A CA 1
ATOM 1470 C C . TRP A 1 193 ? 37.062 44.881 -1.756 1.00 40.97 193 TRP A C 1
ATOM 1472 O O . TRP A 1 193 ? 36.522 45.727 -1.048 1.00 40.97 193 TRP A O 1
ATOM 1482 N N . LEU A 1 194 ? 37.017 44.950 -3.093 1.00 38.84 194 LEU A N 1
ATOM 1483 C CA . LEU A 1 194 ? 36.383 46.056 -3.828 1.00 38.84 194 LEU A CA 1
ATOM 1484 C C . LEU A 1 194 ? 34.848 46.074 -3.678 1.00 38.84 194 LEU A C 1
ATOM 1486 O O . LEU A 1 194 ? 34.259 47.139 -3.519 1.00 38.84 194 LEU A O 1
ATOM 1490 N N . LEU A 1 195 ? 34.200 44.902 -3.652 1.00 41.50 195 LEU A N 1
ATOM 1491 C CA . LEU A 1 195 ? 32.741 44.770 -3.482 1.00 41.50 195 LEU A CA 1
ATOM 1492 C C . LEU A 1 195 ? 32.231 45.196 -2.097 1.00 41.50 195 LEU A C 1
ATOM 1494 O O . LEU A 1 195 ? 31.064 45.565 -1.972 1.00 41.50 195 LEU A O 1
ATOM 1498 N N . GLN A 1 196 ? 33.077 45.133 -1.066 1.00 42.03 196 GLN A N 1
ATOM 1499 C CA . GLN A 1 196 ? 32.724 45.579 0.286 1.00 42.03 196 GLN A CA 1
ATOM 1500 C C . GLN A 1 196 ? 32.850 47.095 0.479 1.00 42.03 196 GLN A C 1
ATOM 1502 O O . GLN A 1 196 ? 32.268 47.617 1.427 1.00 42.03 196 GLN A O 1
ATOM 1507 N N . HIS A 1 197 ? 33.571 47.796 -0.404 1.00 43.66 197 HIS A N 1
ATOM 1508 C CA . HIS A 1 197 ? 33.914 49.207 -0.207 1.00 43.66 197 HIS A CA 1
ATOM 1509 C C . HIS A 1 197 ? 33.319 50.158 -1.261 1.00 43.66 197 HIS A C 1
ATOM 1511 O O . HIS A 1 197 ? 33.262 51.351 -0.978 1.00 43.66 197 HIS A O 1
ATOM 1517 N N . ASP A 1 198 ? 32.822 49.678 -2.415 1.00 42.41 198 ASP A N 1
ATOM 1518 C CA . ASP A 1 198 ? 32.098 50.532 -3.380 1.00 42.41 198 ASP A CA 1
ATOM 1519 C C . ASP A 1 198 ? 31.066 49.748 -4.251 1.00 42.41 198 ASP A C 1
ATOM 1521 O O . ASP A 1 198 ? 31.452 48.986 -5.150 1.00 42.41 198 ASP A O 1
ATOM 1525 N N . PRO A 1 199 ? 29.744 49.848 -3.977 1.00 41.09 199 PRO A N 1
ATOM 1526 C CA . PRO A 1 199 ? 28.756 48.854 -4.425 1.00 41.09 199 PRO A CA 1
ATOM 1527 C C . PRO A 1 199 ? 28.090 49.078 -5.799 1.00 41.09 199 PRO A C 1
ATOM 1529 O O . PRO A 1 199 ? 27.470 48.139 -6.306 1.00 41.09 199 PRO A O 1
ATOM 1532 N N . GLU A 1 200 ? 28.183 50.256 -6.422 1.00 42.66 200 GLU A N 1
ATOM 1533 C CA . GLU A 1 200 ? 27.349 50.600 -7.597 1.00 42.66 200 GLU A CA 1
ATOM 1534 C C . GLU A 1 200 ? 27.994 50.281 -8.969 1.00 42.66 200 GLU A C 1
ATOM 1536 O O . GLU A 1 200 ? 27.352 49.595 -9.770 1.00 42.66 200 GLU A O 1
ATOM 1541 N N . PRO A 1 201 ? 29.268 50.618 -9.270 1.00 43.16 201 PRO A N 1
ATOM 1542 C CA . PRO A 1 201 ? 29.866 50.269 -10.570 1.00 43.16 201 PRO A CA 1
ATOM 1543 C C . PRO A 1 201 ? 30.274 48.785 -10.676 1.00 43.16 201 PRO A C 1
ATOM 1545 O O . PRO A 1 201 ? 30.425 48.235 -11.771 1.00 43.16 201 PRO A O 1
ATOM 1548 N N . CYS A 1 202 ? 30.459 48.108 -9.538 1.00 36.97 202 CYS A N 1
ATOM 1549 C CA . CYS A 1 202 ? 31.120 46.802 -9.463 1.00 36.97 202 CYS A CA 1
ATOM 1550 C C . CYS A 1 202 ? 30.197 45.599 -9.731 1.00 36.97 202 CYS A C 1
ATOM 1552 O O . CYS A 1 202 ? 30.689 44.531 -10.101 1.00 36.97 202 CYS A O 1
ATOM 1554 N N . ARG A 1 203 ? 28.865 45.738 -9.620 1.00 41.97 203 ARG A N 1
ATOM 1555 C CA . ARG A 1 203 ? 27.929 44.617 -9.877 1.00 41.97 203 ARG A CA 1
ATOM 1556 C C . ARG A 1 203 ? 27.856 44.222 -11.351 1.00 41.97 203 ARG A C 1
ATOM 1558 O O . ARG A 1 203 ? 27.850 43.031 -11.659 1.00 41.97 203 ARG A O 1
ATOM 1565 N N . ALA A 1 204 ? 27.866 45.199 -12.258 1.00 40.22 204 ALA A N 1
ATOM 1566 C CA . ALA A 1 204 ? 27.863 44.943 -13.698 1.00 40.22 204 ALA A CA 1
ATOM 1567 C C . ALA A 1 204 ? 29.206 44.358 -14.172 1.00 40.22 204 ALA A C 1
ATOM 1569 O O . ALA A 1 204 ? 29.237 43.430 -14.986 1.00 40.22 204 ALA A O 1
ATOM 1570 N N . LEU A 1 205 ? 30.326 44.833 -13.613 1.00 38.12 205 LEU A N 1
ATOM 1571 C CA . LEU A 1 205 ? 31.653 44.302 -13.929 1.00 38.12 205 LEU A CA 1
ATOM 1572 C C . LEU A 1 205 ? 31.834 42.867 -13.414 1.00 38.12 205 LEU A C 1
ATOM 1574 O O . LEU A 1 205 ? 32.321 42.030 -14.167 1.00 38.12 205 LEU A O 1
ATOM 1578 N N . ALA A 1 206 ? 31.382 42.551 -12.195 1.00 38.78 206 ALA A N 1
ATOM 1579 C CA . ALA A 1 206 ? 31.486 41.210 -11.613 1.00 38.78 206 ALA A CA 1
ATOM 1580 C C . ALA A 1 206 ? 30.665 40.154 -12.378 1.00 38.78 206 ALA A C 1
ATOM 1582 O O . ALA A 1 206 ? 31.145 39.040 -12.589 1.00 38.78 206 ALA A O 1
ATOM 1583 N N . GLN A 1 207 ? 29.468 40.500 -12.864 1.00 40.69 207 GLN A N 1
ATOM 1584 C CA . GLN A 1 207 ? 28.662 39.600 -13.703 1.00 40.69 207 GLN A CA 1
ATOM 1585 C C . GLN A 1 207 ? 29.292 39.377 -15.085 1.00 40.69 207 GLN A C 1
ATOM 1587 O O . GLN A 1 207 ? 29.351 38.248 -15.576 1.00 40.69 207 GLN A O 1
ATOM 1592 N N . THR A 1 208 ? 29.831 40.437 -15.692 1.00 39.69 208 THR A N 1
ATOM 1593 C CA . THR A 1 208 ? 30.477 40.353 -17.011 1.00 39.69 208 THR A CA 1
ATOM 1594 C C . THR A 1 208 ? 31.815 39.607 -16.938 1.00 39.69 208 THR A C 1
ATOM 1596 O O . THR A 1 208 ? 32.143 38.824 -17.831 1.00 39.69 208 THR A O 1
ATOM 1599 N N . TRP A 1 209 ? 32.580 39.798 -15.859 1.00 35.25 209 TRP A N 1
ATOM 1600 C CA . TRP A 1 209 ? 33.836 39.089 -15.606 1.00 35.25 209 TRP A CA 1
ATOM 1601 C C . TRP A 1 209 ? 33.614 37.631 -15.222 1.00 35.25 209 TRP A C 1
ATOM 1603 O O . TRP A 1 209 ? 34.317 36.778 -15.754 1.00 35.25 209 TRP A O 1
ATOM 1613 N N . GLY A 1 210 ? 32.612 37.327 -14.392 1.00 37.59 210 GLY A N 1
ATOM 1614 C CA . GLY A 1 210 ? 32.234 35.955 -14.054 1.00 37.59 210 GLY A CA 1
ATOM 1615 C C . GLY A 1 210 ? 31.904 35.131 -15.298 1.00 37.59 210 GLY A C 1
ATOM 1616 O O . GLY A 1 210 ? 32.450 34.045 -15.470 1.00 37.59 210 GLY A O 1
ATOM 1617 N N . MET A 1 211 ? 31.119 35.686 -16.230 1.00 38.50 211 MET A N 1
ATOM 1618 C CA . MET A 1 211 ? 30.816 35.013 -17.499 1.00 38.50 211 MET A CA 1
ATOM 1619 C C . MET A 1 211 ? 32.023 34.909 -18.445 1.00 38.50 211 MET A C 1
ATOM 1621 O O . MET A 1 211 ? 32.189 33.880 -19.102 1.00 38.50 211 MET A O 1
ATOM 1625 N N . ARG A 1 212 ? 32.898 35.925 -18.509 1.00 35.88 212 ARG A N 1
ATOM 1626 C CA . ARG A 1 212 ? 34.112 35.885 -19.351 1.00 35.88 212 ARG A CA 1
ATOM 1627 C C . ARG A 1 212 ? 35.166 34.905 -18.834 1.00 35.88 212 ARG A C 1
ATOM 1629 O O . ARG A 1 212 ? 35.791 34.230 -19.650 1.00 35.88 212 ARG A O 1
ATOM 1636 N N . LEU A 1 213 ? 35.346 34.797 -17.515 1.00 36.22 213 LEU A N 1
ATOM 1637 C CA . LEU A 1 213 ? 36.203 33.785 -16.886 1.00 36.22 213 LEU A CA 1
ATOM 1638 C C . LEU A 1 213 ? 35.650 32.383 -17.140 1.00 36.22 213 LEU A C 1
ATOM 1640 O O . LEU A 1 213 ? 36.401 31.500 -17.539 1.00 36.22 213 LEU A O 1
ATOM 1644 N N . GLN A 1 214 ? 34.333 32.195 -17.012 1.00 40.41 214 GLN A N 1
ATOM 1645 C CA . GLN A 1 214 ? 33.691 30.915 -17.301 1.00 40.41 214 GLN A CA 1
ATOM 1646 C C . GLN A 1 214 ? 33.880 30.513 -18.773 1.00 40.41 214 GLN A C 1
ATOM 1648 O O . GLN A 1 214 ? 34.310 29.396 -19.039 1.00 40.41 214 GLN A O 1
ATOM 1653 N N . GLN A 1 215 ? 33.658 31.422 -19.729 1.00 38.84 215 GLN A N 1
ATOM 1654 C CA . GLN A 1 215 ? 33.834 31.135 -21.159 1.00 38.84 215 GLN A CA 1
ATOM 1655 C C . GLN A 1 215 ? 35.296 30.895 -21.566 1.00 38.84 215 GLN A C 1
ATOM 1657 O O . GLN A 1 215 ? 35.563 29.919 -22.265 1.00 38.84 215 GLN A O 1
ATOM 1662 N N . ARG A 1 216 ? 36.254 31.727 -21.127 1.00 37.47 216 ARG A N 1
ATOM 1663 C CA . ARG A 1 216 ? 37.673 31.568 -21.510 1.00 37.47 216 ARG A CA 1
ATOM 1664 C C . ARG A 1 216 ? 38.347 30.378 -20.828 1.00 37.47 216 ARG A C 1
ATOM 1666 O O . ARG A 1 216 ? 39.099 29.664 -21.487 1.00 37.47 216 ARG A O 1
ATOM 1673 N N . CYS A 1 217 ? 38.064 30.124 -19.548 1.00 41.16 217 CYS A N 1
ATOM 1674 C CA . CYS A 1 217 ? 38.620 28.961 -18.855 1.00 41.16 217 CYS A CA 1
ATOM 1675 C C . CYS A 1 217 ? 38.032 27.650 -19.390 1.00 41.16 217 CYS A C 1
ATOM 1677 O O . CYS A 1 217 ? 38.783 26.696 -19.560 1.00 41.16 217 CYS A O 1
ATOM 1679 N N . LEU A 1 218 ? 36.734 27.599 -19.725 1.00 41.78 218 LEU A N 1
ATOM 1680 C CA . LEU A 1 218 ? 36.127 26.401 -20.321 1.00 41.78 218 LEU A CA 1
ATOM 1681 C C . LEU A 1 218 ? 36.611 26.142 -21.751 1.00 41.78 218 LEU A C 1
ATOM 1683 O O . LEU A 1 218 ? 36.834 24.987 -22.093 1.00 41.78 218 LEU A O 1
ATOM 1687 N N . GLN A 1 219 ? 36.810 27.176 -22.575 1.00 40.62 219 GLN A N 1
ATOM 1688 C CA . GLN A 1 219 ? 37.316 27.002 -23.943 1.00 40.62 219 GLN A CA 1
ATOM 1689 C C . GLN A 1 219 ? 38.778 26.537 -23.977 1.00 40.62 219 GLN A C 1
ATOM 1691 O O . GLN A 1 219 ? 39.106 25.638 -24.747 1.00 40.62 219 GLN A O 1
ATOM 1696 N N . HIS A 1 220 ? 39.650 27.079 -23.121 1.00 41.38 220 HIS A N 1
ATOM 1697 C CA . HIS A 1 220 ? 41.039 26.612 -23.037 1.00 41.38 220 HIS A CA 1
ATOM 1698 C C . HIS A 1 220 ? 41.169 25.247 -22.352 1.00 41.38 220 HIS A C 1
ATOM 1700 O O . HIS A 1 220 ? 41.998 24.442 -22.766 1.00 41.38 220 HIS A O 1
ATOM 1706 N N . PHE A 1 221 ? 40.318 24.941 -21.368 1.00 42.88 221 PHE A N 1
ATOM 1707 C CA . PHE A 1 221 ? 40.250 23.605 -20.773 1.00 42.88 221 PHE A CA 1
ATOM 1708 C C . PHE A 1 221 ? 39.739 22.556 -21.771 1.00 42.88 221 PHE A C 1
ATOM 1710 O O . PHE A 1 221 ? 40.279 21.456 -21.811 1.00 42.88 221 PHE A O 1
ATOM 1717 N N . ALA A 1 222 ? 38.756 22.899 -22.611 1.00 41.56 222 ALA A N 1
ATOM 1718 C CA . ALA A 1 222 ? 38.256 22.024 -23.672 1.00 41.56 222 ALA A CA 1
ATOM 1719 C C . ALA A 1 222 ? 39.315 21.756 -24.756 1.00 41.56 222 ALA A C 1
ATOM 1721 O O . ALA A 1 222 ? 39.536 20.599 -25.095 1.00 41.56 222 ALA A O 1
ATOM 1722 N N . ALA A 1 223 ? 40.031 22.788 -25.220 1.00 43.69 223 ALA A N 1
ATOM 1723 C CA . ALA A 1 223 ? 41.125 22.634 -26.187 1.00 43.69 223 ALA A CA 1
ATOM 1724 C C . ALA A 1 223 ? 42.306 21.811 -25.625 1.00 43.69 223 ALA A C 1
ATOM 1726 O O . ALA A 1 223 ? 42.928 21.028 -26.339 1.00 43.69 223 ALA A O 1
ATOM 1727 N N . TRP A 1 224 ? 42.597 21.949 -24.327 1.00 45.47 224 TRP A N 1
ATOM 1728 C CA . TRP A 1 224 ? 43.589 21.123 -23.633 1.00 45.47 224 TRP A CA 1
ATOM 1729 C C . TRP A 1 224 ? 43.140 19.659 -23.496 1.00 45.47 224 TRP A C 1
ATOM 1731 O O . TRP A 1 224 ? 43.948 18.748 -23.671 1.00 45.47 224 TRP A O 1
ATOM 1741 N N . LEU A 1 225 ? 41.852 19.419 -23.227 1.00 43.47 225 LEU A N 1
ATOM 1742 C CA . LEU A 1 225 ? 41.270 18.075 -23.183 1.00 43.47 225 LEU A CA 1
ATOM 1743 C C . LEU A 1 225 ? 41.323 17.395 -24.553 1.00 43.47 225 LEU A C 1
ATOM 1745 O O . LEU A 1 225 ? 41.691 16.228 -24.616 1.00 43.47 225 LEU A O 1
ATOM 1749 N N . GLU A 1 226 ? 41.041 18.125 -25.635 1.00 42.66 226 GLU A N 1
ATOM 1750 C CA . GLU A 1 226 ? 41.192 17.624 -27.007 1.00 42.66 226 GLU A CA 1
ATOM 1751 C C . GLU A 1 226 ? 42.644 17.203 -27.303 1.00 42.66 226 GLU A C 1
ATOM 1753 O O . GLU A 1 226 ? 42.868 16.076 -27.743 1.00 42.66 226 GLU A O 1
ATOM 1758 N N . GLN A 1 227 ? 43.646 18.022 -26.951 1.00 44.09 227 GLN A N 1
ATOM 1759 C CA . GLN A 1 227 ? 45.067 17.662 -27.120 1.00 44.09 227 GLN A CA 1
ATOM 1760 C C . GLN A 1 227 ? 45.509 16.481 -26.232 1.00 44.09 227 GLN A C 1
ATOM 1762 O O . GLN A 1 227 ? 46.287 15.627 -26.661 1.00 44.09 227 GLN A O 1
ATOM 1767 N N . ALA A 1 228 ? 45.002 16.380 -24.998 1.00 41.28 228 ALA A N 1
ATOM 1768 C CA . ALA A 1 228 ? 45.274 15.248 -24.105 1.00 41.28 228 ALA A CA 1
ATOM 1769 C C . ALA A 1 228 ? 44.612 13.938 -24.588 1.00 41.28 228 ALA A C 1
ATOM 1771 O O . ALA A 1 228 ? 45.125 12.843 -24.340 1.00 41.28 228 ALA A O 1
ATOM 1772 N N . MET A 1 229 ? 43.482 14.043 -25.293 1.00 39.78 229 MET A N 1
ATOM 1773 C CA . MET A 1 229 ? 42.781 12.921 -25.921 1.00 39.78 229 MET A CA 1
ATOM 1774 C C . MET A 1 229 ? 43.495 12.434 -27.190 1.00 39.78 229 MET A C 1
ATOM 1776 O O . MET A 1 229 ? 43.623 11.221 -27.368 1.00 39.78 229 MET A O 1
ATOM 1780 N N . GLU A 1 230 ? 44.054 13.330 -28.014 1.00 40.50 230 GLU A N 1
ATOM 1781 C CA . GLU A 1 230 ? 44.950 12.958 -29.127 1.00 40.50 230 GLU A CA 1
ATOM 1782 C C . GLU A 1 230 ? 46.197 12.200 -28.628 1.00 40.50 230 GLU A C 1
ATOM 1784 O O . GLU A 1 230 ? 46.674 11.270 -29.282 1.00 40.50 230 GLU A O 1
ATOM 1789 N N . ALA A 1 231 ? 46.662 12.510 -27.413 1.00 38.03 231 ALA A N 1
ATOM 1790 C CA . ALA A 1 231 ? 47.766 11.827 -26.736 1.00 38.03 231 ALA A CA 1
ATOM 1791 C C . ALA A 1 231 ? 47.376 10.524 -25.989 1.00 38.03 231 ALA A C 1
ATOM 1793 O O . ALA A 1 231 ? 48.221 9.936 -25.310 1.00 38.03 231 ALA A O 1
ATOM 1794 N N . ARG A 1 232 ? 46.129 10.038 -26.124 1.00 34.88 232 ARG A N 1
ATOM 1795 C CA . ARG A 1 232 ? 45.602 8.765 -25.568 1.00 34.88 232 ARG A CA 1
ATOM 1796 C C . ARG A 1 232 ? 45.613 8.635 -24.036 1.00 34.88 232 ARG A C 1
ATOM 1798 O O . ARG A 1 232 ? 45.831 7.545 -23.500 1.00 34.88 232 ARG A O 1
ATOM 1805 N N . TRP A 1 233 ? 45.360 9.716 -23.305 1.00 39.16 233 TRP A N 1
ATOM 1806 C CA . TRP A 1 233 ? 45.253 9.656 -21.841 1.00 39.16 233 TRP A CA 1
ATOM 1807 C C . TRP A 1 233 ? 43.932 8.990 -21.403 1.00 39.16 233 TRP A C 1
ATOM 1809 O O . TRP A 1 233 ? 42.888 9.222 -22.003 1.00 39.16 233 TRP A O 1
ATOM 1819 N N . THR A 1 234 ? 43.955 8.141 -20.365 1.00 31.73 234 THR A N 1
ATOM 1820 C CA . THR A 1 234 ? 42.810 7.268 -19.995 1.00 31.73 234 THR A CA 1
ATOM 1821 C C . THR A 1 234 ? 42.169 7.569 -18.634 1.00 31.73 234 THR A C 1
ATOM 1823 O O . THR A 1 234 ? 41.181 6.927 -18.270 1.00 31.73 234 THR A O 1
ATOM 1826 N N . ARG A 1 235 ? 42.695 8.534 -17.863 1.00 30.80 235 ARG A N 1
ATOM 1827 C CA . ARG A 1 235 ? 42.146 8.964 -16.561 1.00 30.80 235 ARG A CA 1
ATOM 1828 C C . ARG A 1 235 ? 42.341 10.466 -16.344 1.00 30.80 235 ARG A C 1
ATOM 1830 O O . ARG A 1 235 ? 43.419 10.986 -16.607 1.00 30.80 235 ARG A O 1
ATOM 1837 N N . TYR A 1 236 ? 41.320 11.132 -15.799 1.00 37.25 236 TYR A N 1
ATOM 1838 C CA . TYR A 1 236 ? 41.308 12.577 -15.536 1.00 37.25 236 TYR A CA 1
ATOM 1839 C C . TYR A 1 236 ? 40.890 12.864 -14.087 1.00 37.25 236 TYR A C 1
ATOM 1841 O O . TYR A 1 236 ? 39.969 12.225 -13.576 1.00 37.25 236 TYR A O 1
A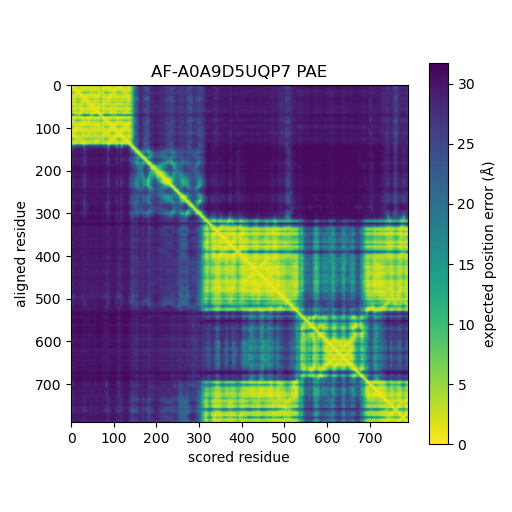TOM 1849 N N . VAL A 1 237 ? 41.532 13.841 -13.437 1.00 30.72 237 VAL A N 1
ATOM 1850 C CA . VAL A 1 237 ? 41.165 14.327 -12.096 1.00 30.72 237 VAL A CA 1
ATOM 1851 C C . VAL A 1 237 ? 41.052 15.849 -12.144 1.00 30.72 237 VAL A C 1
ATOM 1853 O O . VAL A 1 237 ? 42.042 16.538 -12.371 1.00 30.72 237 VAL A O 1
ATOM 1856 N N . GLY A 1 238 ? 39.846 16.379 -11.937 1.00 34.28 238 GLY A N 1
ATOM 1857 C CA . GLY A 1 238 ? 39.610 17.813 -11.761 1.00 34.28 238 GLY A CA 1
ATOM 1858 C C . GLY A 1 238 ? 39.270 18.119 -10.305 1.00 34.28 238 GLY A C 1
ATOM 1859 O O . GLY A 1 238 ? 38.421 17.445 -9.722 1.00 34.28 238 GLY A O 1
ATOM 1860 N N . ALA A 1 239 ? 39.908 19.131 -9.717 1.00 29.14 239 ALA A N 1
ATOM 1861 C CA . ALA A 1 239 ? 39.589 19.614 -8.375 1.00 29.14 239 ALA A CA 1
ATOM 1862 C C . ALA A 1 239 ? 39.046 21.049 -8.440 1.00 29.14 239 ALA A C 1
ATOM 1864 O O . ALA A 1 239 ? 39.662 21.924 -9.044 1.00 29.14 239 ALA A O 1
ATOM 1865 N N . HIS A 1 240 ? 37.908 21.296 -7.788 1.00 32.25 24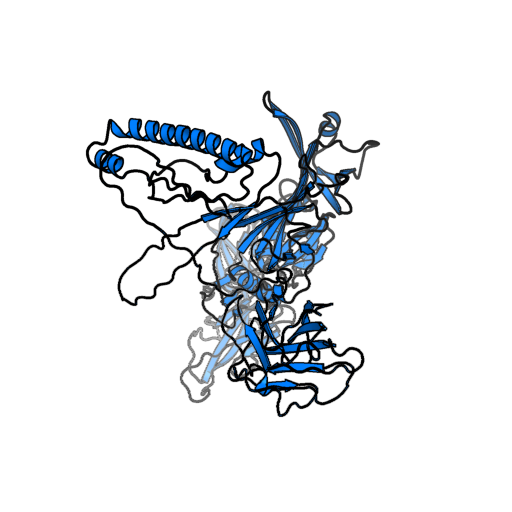0 HIS A N 1
ATOM 1866 C CA . HIS A 1 240 ? 37.369 22.637 -7.562 1.00 32.25 240 HIS A CA 1
ATOM 1867 C C . HIS A 1 240 ? 37.458 22.946 -6.065 1.00 32.25 240 HIS A C 1
ATOM 1869 O O . HIS A 1 240 ? 36.831 22.266 -5.254 1.00 32.25 240 HIS A O 1
ATOM 1875 N N . ILE A 1 241 ? 38.226 23.967 -5.686 1.00 29.75 241 ILE A N 1
ATOM 1876 C CA . ILE A 1 241 ? 38.337 24.412 -4.292 1.00 29.75 241 ILE A CA 1
ATOM 1877 C C . ILE A 1 241 ? 37.296 25.518 -4.099 1.00 29.75 241 ILE A C 1
ATOM 1879 O O . ILE A 1 241 ? 37.428 26.610 -4.642 1.00 29.75 241 ILE A O 1
ATOM 1883 N N . SER A 1 242 ? 36.199 25.220 -3.407 1.00 27.91 242 SER A N 1
ATOM 1884 C CA . SER A 1 242 ? 35.093 26.160 -3.198 1.00 27.91 242 SER A CA 1
ATOM 1885 C C . SER A 1 242 ? 35.426 27.239 -2.161 1.00 27.91 242 SER A C 1
ATOM 1887 O O . SER A 1 242 ? 35.730 26.907 -1.018 1.00 27.91 242 SER A O 1
ATOM 1889 N N . GLN A 1 243 ? 35.222 28.511 -2.509 1.00 24.56 243 GLN A N 1
ATOM 1890 C CA . GLN A 1 243 ? 34.614 29.480 -1.590 1.00 24.56 243 GLN A CA 1
ATOM 1891 C C . GLN A 1 243 ? 33.165 29.730 -2.036 1.00 24.56 243 GLN A C 1
ATOM 1893 O O . GLN A 1 243 ? 32.853 29.718 -3.227 1.00 24.56 243 GLN A O 1
ATOM 1898 N N . VAL A 1 244 ? 32.271 29.873 -1.057 1.00 21.91 244 VAL A N 1
ATOM 1899 C CA . VAL A 1 244 ? 30.815 29.984 -1.223 1.00 21.91 244 VAL A CA 1
ATOM 1900 C C . VAL A 1 244 ? 30.450 31.306 -1.907 1.00 21.91 244 VAL A C 1
ATOM 1902 O O . VAL A 1 244 ? 30.727 32.373 -1.369 1.00 21.91 244 VAL A O 1
ATOM 1905 N N . ILE A 1 245 ? 29.766 31.244 -3.053 1.00 22.72 245 ILE A N 1
ATOM 1906 C CA . ILE A 1 245 ? 29.054 32.394 -3.628 1.00 22.72 245 ILE A CA 1
ATOM 1907 C C . ILE A 1 245 ? 27.648 32.408 -3.015 1.00 22.72 245 ILE A C 1
ATOM 1909 O O . ILE A 1 245 ? 26.810 31.579 -3.363 1.00 22.72 245 ILE A O 1
ATOM 1913 N N . HIS A 1 246 ? 27.379 33.339 -2.099 1.00 21.98 246 HIS A N 1
ATOM 1914 C CA . HIS A 1 246 ? 26.008 33.703 -1.741 1.00 21.98 246 HIS A CA 1
ATOM 1915 C C . HIS A 1 246 ? 25.485 34.696 -2.788 1.00 21.98 246 HIS A C 1
ATOM 1917 O O . HIS A 1 246 ? 25.866 35.862 -2.789 1.00 21.98 246 HIS A O 1
ATOM 1923 N N . ALA A 1 247 ? 24.598 34.236 -3.668 1.00 20.84 247 ALA A N 1
ATOM 1924 C CA . ALA A 1 247 ? 23.697 35.091 -4.432 1.00 20.84 247 ALA A CA 1
ATOM 1925 C C . ALA A 1 247 ? 22.305 34.454 -4.388 1.00 20.84 247 ALA A C 1
ATOM 1927 O O . ALA A 1 247 ? 22.104 33.334 -4.858 1.00 20.84 247 ALA A O 1
ATOM 1928 N N . SER A 1 248 ? 21.361 35.134 -3.745 1.00 22.70 248 SER A N 1
ATOM 1929 C CA . SER A 1 248 ? 19.965 34.723 -3.664 1.00 22.70 248 SER A CA 1
ATOM 1930 C C . SER A 1 248 ? 19.171 35.198 -4.889 1.00 22.70 248 SER A C 1
ATOM 1932 O O . SER A 1 248 ? 19.369 36.300 -5.388 1.00 22.70 248 SER A O 1
ATOM 1934 N N . VAL A 1 249 ? 18.207 34.346 -5.266 1.00 22.27 249 VAL A N 1
ATOM 1935 C CA . VAL A 1 249 ? 17.048 34.540 -6.164 1.00 22.27 249 VAL A CA 1
ATOM 1936 C C . VAL A 1 249 ? 17.299 34.450 -7.681 1.00 22.27 249 VAL A C 1
ATOM 1938 O O . VAL A 1 249 ? 17.637 35.427 -8.333 1.00 22.27 249 VAL A O 1
ATOM 1941 N N . ALA A 1 250 ? 17.011 33.280 -8.269 1.00 21.64 250 ALA A N 1
ATOM 1942 C CA . ALA A 1 250 ? 15.777 33.016 -9.035 1.00 21.64 250 ALA A CA 1
ATOM 1943 C C . ALA A 1 250 ? 15.861 31.644 -9.744 1.00 21.64 250 ALA A C 1
ATOM 1945 O O . ALA A 1 250 ? 16.795 31.381 -10.488 1.00 21.64 250 ALA A O 1
ATOM 1946 N N . GLN A 1 251 ? 14.869 30.784 -9.485 1.00 23.66 251 GLN A N 1
ATOM 1947 C CA . GLN A 1 251 ? 14.492 29.568 -10.227 1.00 23.66 251 GLN A CA 1
ATOM 1948 C C . GLN A 1 251 ? 15.600 28.635 -10.769 1.00 23.66 251 GLN A C 1
ATOM 1950 O O . GLN A 1 251 ? 16.111 28.777 -11.872 1.00 23.66 251 GLN A O 1
ATOM 1955 N N . GLY A 1 252 ? 15.822 27.559 -10.007 1.00 30.67 252 GLY A N 1
ATOM 1956 C CA . GLY A 1 252 ? 15.817 26.178 -10.501 1.00 30.67 252 GLY A CA 1
ATOM 1957 C C . GLY A 1 252 ? 16.610 25.855 -11.766 1.00 30.67 252 GLY A C 1
ATOM 1958 O O . GLY A 1 252 ? 16.035 25.779 -12.847 1.00 30.67 252 GLY A O 1
ATOM 1959 N N . ARG A 1 253 ? 17.887 25.499 -11.595 1.00 25.50 253 ARG A N 1
ATOM 1960 C CA . ARG A 1 253 ? 18.536 24.377 -12.299 1.00 25.50 253 ARG A CA 1
ATOM 1961 C C . ARG A 1 253 ? 19.894 24.091 -11.667 1.00 25.50 253 ARG A C 1
ATOM 1963 O O . ARG A 1 253 ? 20.751 24.964 -11.576 1.00 25.50 253 ARG A O 1
ATOM 1970 N N . SER A 1 254 ? 20.075 22.858 -11.210 1.00 27.45 254 SER A N 1
ATOM 1971 C CA . SER A 1 254 ? 21.362 22.352 -10.753 1.00 27.45 254 SER A CA 1
ATOM 1972 C C . SER A 1 254 ? 22.315 22.246 -11.955 1.00 27.45 254 SER A C 1
ATOM 1974 O O . SER A 1 254 ? 21.969 21.737 -13.020 1.00 27.45 254 SER A O 1
ATOM 1976 N N . LEU A 1 255 ? 23.540 22.745 -11.780 1.00 29.34 255 LEU A N 1
ATOM 1977 C CA . LEU A 1 255 ? 24.611 22.793 -12.782 1.00 29.34 255 LEU A CA 1
ATOM 1978 C C . LEU A 1 255 ? 25.441 21.496 -13.042 1.00 29.34 255 LEU A C 1
ATOM 1980 O O . LEU A 1 255 ? 26.423 21.612 -13.775 1.00 29.34 255 LEU A O 1
ATOM 1984 N N . PRO A 1 256 ? 25.124 20.259 -12.574 1.00 33.56 256 PRO A N 1
ATOM 1985 C CA . PRO A 1 256 ? 25.913 19.076 -12.962 1.00 33.56 256 PRO A CA 1
ATOM 1986 C C . PRO A 1 256 ? 25.813 18.715 -14.457 1.00 33.56 256 PRO A C 1
ATOM 1988 O O . PRO A 1 256 ? 26.703 18.070 -15.003 1.00 33.56 256 PRO A O 1
ATOM 1991 N N . TYR A 1 257 ? 24.747 19.147 -15.140 1.00 30.34 257 TYR A N 1
ATOM 1992 C CA . TYR A 1 257 ? 24.434 18.761 -16.526 1.00 30.34 257 TYR A CA 1
ATOM 1993 C C . TYR A 1 257 ? 25.278 19.462 -17.611 1.00 30.34 257 TYR A C 1
ATOM 1995 O O . TYR A 1 257 ? 25.291 19.026 -18.767 1.00 30.34 257 TYR A O 1
ATOM 2003 N N . ALA A 1 258 ? 25.993 20.542 -17.280 1.00 34.75 258 ALA A N 1
ATOM 2004 C CA . ALA A 1 258 ? 26.643 21.386 -18.288 1.00 34.75 258 ALA A CA 1
ATOM 2005 C C . ALA A 1 258 ? 27.909 20.759 -18.913 1.00 34.75 258 ALA A C 1
ATOM 2007 O O . ALA A 1 258 ? 28.209 21.041 -20.069 1.00 34.75 258 ALA A O 1
ATOM 2008 N N . LEU A 1 259 ? 28.615 19.874 -18.196 1.00 34.81 259 LEU A N 1
ATOM 2009 C CA . LEU A 1 259 ? 29.823 19.183 -18.690 1.00 34.81 259 LEU A CA 1
ATOM 2010 C C . LEU A 1 259 ? 29.528 17.852 -19.400 1.00 34.81 259 LEU A C 1
ATOM 2012 O O . LEU A 1 259 ? 30.327 17.396 -20.212 1.00 34.81 259 LEU A O 1
ATOM 2016 N N . HIS A 1 260 ? 28.368 17.250 -19.139 1.00 36.34 260 HIS A N 1
ATOM 2017 C CA . HIS A 1 260 ? 27.971 15.967 -19.722 1.00 36.34 260 HIS A CA 1
ATOM 2018 C C . HIS A 1 260 ? 27.688 16.083 -21.230 1.00 36.34 260 HIS A C 1
ATOM 2020 O O . HIS A 1 260 ? 28.095 15.243 -22.029 1.00 36.34 260 HIS A O 1
ATOM 2026 N N . THR A 1 261 ? 27.034 17.175 -21.630 1.00 36.53 261 THR A N 1
ATOM 2027 C CA . THR A 1 261 ? 26.545 17.371 -23.002 1.00 36.53 261 THR A CA 1
ATOM 2028 C C . THR A 1 261 ? 27.653 17.627 -24.041 1.00 36.53 261 THR A C 1
ATOM 2030 O O . THR A 1 261 ? 27.545 17.080 -25.139 1.00 36.53 261 THR A O 1
ATOM 2033 N N . PRO A 1 262 ? 28.714 18.415 -23.757 1.00 36.44 262 PRO A N 1
ATOM 2034 C CA . PRO A 1 262 ? 29.837 18.592 -24.685 1.00 36.44 262 PRO A CA 1
ATOM 2035 C C . PRO A 1 262 ? 30.689 17.323 -24.845 1.00 36.44 262 PRO A C 1
ATOM 2037 O O . PRO A 1 262 ? 31.061 16.976 -25.961 1.00 36.44 262 PRO A O 1
ATOM 2040 N N . VAL A 1 263 ? 30.932 16.588 -23.752 1.00 35.91 263 VAL A N 1
ATOM 2041 C CA . VAL A 1 263 ? 31.786 15.385 -23.739 1.00 35.91 263 VAL A CA 1
ATOM 2042 C C . VAL A 1 263 ? 31.085 14.174 -24.374 1.00 35.91 263 VAL A C 1
ATOM 2044 O O . VAL A 1 263 ? 31.703 13.447 -25.149 1.00 35.91 263 VAL A O 1
ATOM 2047 N N . GLN A 1 264 ? 29.772 13.999 -24.159 1.00 39.19 264 GLN A N 1
ATOM 2048 C CA . GLN A 1 264 ? 28.985 12.986 -24.882 1.00 39.19 264 GLN A CA 1
ATOM 2049 C C . GLN A 1 264 ? 28.923 13.248 -26.391 1.00 39.19 264 GLN A C 1
ATOM 2051 O O . GLN A 1 264 ? 28.951 12.299 -27.174 1.00 39.19 264 GLN A O 1
ATOM 2056 N N . ARG A 1 265 ? 28.851 14.521 -26.810 1.00 37.28 265 ARG A N 1
ATOM 2057 C CA . ARG A 1 265 ? 28.828 14.891 -28.234 1.00 37.28 265 ARG A CA 1
ATOM 2058 C C . ARG A 1 265 ? 30.144 14.582 -28.950 1.00 37.28 265 ARG A C 1
ATOM 2060 O O . ARG A 1 265 ? 30.097 14.262 -30.130 1.00 37.28 265 ARG A O 1
ATOM 2067 N N . ALA A 1 266 ? 31.277 14.652 -28.250 1.00 34.56 266 ALA A N 1
ATOM 2068 C CA . ALA A 1 266 ? 32.594 14.375 -28.821 1.00 34.56 266 ALA A CA 1
ATOM 2069 C C . ALA A 1 266 ? 32.893 12.870 -28.983 1.00 34.56 266 ALA A C 1
ATOM 2071 O O . ALA A 1 266 ? 33.620 12.496 -29.896 1.00 34.56 266 ALA A O 1
ATOM 2072 N N . HIS A 1 267 ? 32.336 12.003 -28.125 1.00 37.97 267 HIS A N 1
ATOM 2073 C CA . HIS A 1 267 ? 32.728 10.585 -28.063 1.00 37.97 267 HIS A CA 1
ATOM 2074 C C . HIS A 1 267 ? 31.636 9.577 -28.467 1.00 37.97 267 HIS A C 1
ATOM 2076 O O . HIS A 1 267 ? 31.933 8.395 -28.635 1.00 37.97 267 HIS A O 1
ATOM 2082 N N . GLY A 1 268 ? 30.367 9.995 -28.575 1.00 31.36 268 GLY A N 1
ATOM 2083 C CA . GLY A 1 268 ? 29.255 9.119 -28.979 1.00 31.36 268 GLY A CA 1
ATOM 2084 C C . GLY A 1 268 ? 28.959 7.939 -28.035 1.00 31.36 268 GLY A C 1
ATOM 2085 O O . GLY A 1 268 ? 28.162 7.072 -28.382 1.00 31.36 268 GLY A O 1
ATOM 2086 N N . GLN A 1 269 ? 29.580 7.884 -26.851 1.00 38.03 269 GLN A N 1
ATOM 2087 C CA . GLN A 1 269 ? 29.463 6.787 -25.882 1.00 38.03 269 GLN A CA 1
ATOM 2088 C C . GLN A 1 269 ? 29.141 7.312 -24.474 1.00 38.03 269 GLN A C 1
ATOM 2090 O O . GLN A 1 269 ? 29.539 8.417 -24.099 1.00 38.03 269 GLN A O 1
ATOM 2095 N N . ARG A 1 270 ? 28.386 6.527 -23.689 1.00 37.50 270 ARG A N 1
ATOM 2096 C CA . ARG A 1 270 ? 27.963 6.884 -22.322 1.00 37.50 270 ARG A CA 1
ATOM 2097 C C . ARG A 1 270 ? 29.106 6.683 -21.315 1.00 37.50 270 ARG A C 1
ATOM 2099 O O . ARG A 1 270 ? 29.802 5.673 -21.354 1.00 37.50 270 ARG A O 1
ATOM 2106 N N . MET A 1 271 ? 29.255 7.627 -20.385 1.00 36.38 271 MET A N 1
ATOM 2107 C CA . MET A 1 271 ? 30.195 7.554 -19.259 1.00 36.38 271 MET A CA 1
ATOM 2108 C C . MET A 1 271 ? 29.438 7.528 -17.929 1.00 36.38 271 MET A C 1
ATOM 2110 O O . MET A 1 271 ? 28.372 8.133 -17.825 1.00 36.38 271 MET A O 1
ATOM 2114 N N . ALA A 1 272 ? 30.016 6.888 -16.910 1.00 34.47 272 ALA A N 1
ATOM 2115 C CA . ALA A 1 272 ? 29.515 6.922 -15.537 1.00 34.47 272 ALA A CA 1
ATOM 2116 C C . ALA A 1 272 ? 30.462 7.729 -14.632 1.00 34.47 272 ALA A C 1
ATOM 2118 O O . ALA A 1 272 ? 31.689 7.613 -14.741 1.00 34.47 272 ALA A O 1
ATOM 2119 N N . ALA A 1 273 ? 29.882 8.551 -13.752 1.00 33.69 273 ALA A N 1
ATOM 2120 C CA . ALA A 1 273 ? 30.595 9.276 -12.703 1.00 33.69 273 ALA A CA 1
ATOM 2121 C C . ALA A 1 273 ? 30.529 8.480 -11.401 1.00 33.69 273 ALA A C 1
ATOM 2123 O O . ALA A 1 273 ? 29.444 8.093 -10.971 1.00 33.69 273 ALA A O 1
ATOM 2124 N N . THR A 1 274 ? 31.662 8.296 -10.738 1.00 30.73 274 THR A N 1
ATOM 2125 C CA . THR A 1 274 ? 31.724 7.733 -9.390 1.00 30.73 274 THR A CA 1
ATOM 2126 C C . THR A 1 274 ? 32.136 8.803 -8.387 1.00 30.73 274 THR A C 1
ATOM 2128 O O . THR A 1 274 ? 33.058 9.590 -8.623 1.00 30.73 274 THR A O 1
ATOM 2131 N N . TRP A 1 275 ? 31.416 8.835 -7.266 1.00 31.23 275 TRP A N 1
ATOM 2132 C CA . TRP A 1 275 ? 31.641 9.735 -6.140 1.00 31.23 275 TRP A CA 1
ATOM 2133 C C . TRP A 1 275 ? 32.433 9.017 -5.046 1.00 31.23 275 TRP A C 1
ATOM 2135 O O . TRP A 1 275 ? 32.138 7.869 -4.721 1.00 31.23 275 TRP A O 1
ATOM 2145 N N . SER A 1 276 ? 33.402 9.700 -4.439 1.00 29.70 276 SER A N 1
ATOM 2146 C CA . SER A 1 276 ? 34.037 9.233 -3.205 1.00 29.70 276 SER A CA 1
ATOM 2147 C C . SER A 1 276 ? 34.068 10.363 -2.181 1.00 29.70 276 SER A C 1
ATOM 2149 O O . SER A 1 276 ? 34.721 11.384 -2.404 1.00 29.70 276 SER A O 1
ATOM 2151 N N . GLY A 1 277 ? 33.367 10.192 -1.062 1.00 25.92 277 GLY A N 1
ATOM 2152 C CA . GLY A 1 277 ? 33.502 11.062 0.103 1.00 25.92 277 GLY A CA 1
ATOM 2153 C C . GLY A 1 277 ? 34.630 10.579 1.012 1.00 25.92 277 GLY A C 1
ATOM 2154 O O . GLY A 1 277 ? 34.654 9.414 1.396 1.00 25.92 277 GLY A O 1
ATOM 2155 N N . THR A 1 278 ? 35.549 11.462 1.396 1.00 27.05 278 THR A N 1
ATOM 2156 C CA . THR A 1 278 ? 36.517 11.201 2.470 1.00 27.05 278 THR A CA 1
ATOM 2157 C C . THR A 1 278 ? 36.119 11.983 3.720 1.00 27.05 278 THR A C 1
ATOM 2159 O O . THR A 1 278 ? 36.163 13.211 3.742 1.00 27.05 278 THR A O 1
ATOM 2162 N N . HIS A 1 279 ? 35.733 11.269 4.780 1.00 28.17 279 HIS A N 1
ATOM 2163 C CA . HIS A 1 279 ? 35.625 11.834 6.125 1.00 28.17 279 HIS A CA 1
ATOM 2164 C C . HIS A 1 279 ? 36.964 11.653 6.848 1.00 28.17 279 HIS A C 1
ATOM 2166 O O . HIS A 1 279 ? 37.387 10.527 7.093 1.00 28.17 279 HIS A O 1
ATOM 2172 N N . ALA A 1 280 ? 37.623 12.753 7.210 1.00 26.48 280 ALA A N 1
ATOM 2173 C CA . ALA A 1 280 ? 38.711 12.739 8.181 1.00 26.48 280 ALA A CA 1
ATOM 2174 C C . ALA A 1 280 ? 38.133 13.129 9.550 1.00 26.48 280 ALA A C 1
ATOM 2176 O O . ALA A 1 280 ? 37.788 14.288 9.769 1.00 26.48 280 ALA A O 1
ATOM 2177 N N . GLN A 1 281 ? 37.988 12.163 10.460 1.00 23.33 281 GLN A N 1
ATOM 2178 C CA . GLN A 1 281 ? 37.689 12.441 11.866 1.00 23.33 281 GLN A CA 1
ATOM 2179 C C . GLN A 1 281 ? 38.996 12.744 12.609 1.00 23.33 281 GLN A C 1
ATOM 2181 O O . GLN A 1 281 ? 39.871 11.888 12.713 1.00 23.33 281 GLN A O 1
ATOM 2186 N N . ARG A 1 282 ? 39.108 13.949 13.175 1.00 22.95 282 ARG A N 1
ATOM 2187 C CA . ARG A 1 282 ? 39.955 14.218 14.343 1.00 22.95 282 ARG A CA 1
ATOM 2188 C C . ARG A 1 282 ? 39.012 14.495 15.505 1.00 22.95 282 ARG A C 1
ATOM 2190 O O . ARG A 1 282 ? 38.277 15.475 15.470 1.00 22.95 282 ARG A O 1
ATOM 2197 N N . GLN A 1 283 ? 38.996 13.610 16.498 1.00 22.06 283 GLN A N 1
ATOM 2198 C CA . GLN A 1 283 ? 38.330 13.887 17.766 1.00 22.06 283 GLN A CA 1
ATOM 2199 C C . GLN A 1 283 ? 39.204 14.841 18.583 1.00 22.06 283 GLN A C 1
ATOM 2201 O O . GLN A 1 283 ? 40.322 14.488 18.951 1.00 22.06 283 GLN A O 1
ATOM 2206 N N . CYS A 1 284 ? 38.668 16.016 18.897 1.00 21.48 284 CYS A N 1
ATOM 2207 C CA . CYS A 1 284 ? 39.065 16.809 20.054 1.00 21.48 284 CYS A CA 1
ATOM 2208 C C . CYS A 1 284 ? 37.785 17.100 20.843 1.00 21.48 284 CYS A C 1
ATOM 2210 O O . CYS A 1 284 ? 36.806 17.577 20.273 1.00 21.48 284 CYS A O 1
ATOM 2212 N N . TYR A 1 285 ? 37.773 16.779 22.135 1.00 25.33 285 TYR A N 1
ATOM 2213 C CA . TYR A 1 285 ? 36.655 17.096 23.021 1.00 25.33 285 TYR A CA 1
ATOM 2214 C C . TYR A 1 285 ? 36.788 18.541 23.511 1.00 25.33 285 TYR A C 1
ATOM 2216 O O . TYR A 1 285 ? 37.795 18.880 24.129 1.00 25.33 285 TYR A O 1
ATOM 2224 N N . ALA A 1 286 ? 35.768 19.369 23.281 1.00 22.17 286 ALA A N 1
ATOM 2225 C CA . ALA A 1 286 ? 35.535 20.596 24.038 1.00 22.17 286 ALA A CA 1
ATOM 2226 C C . ALA A 1 286 ? 34.039 20.950 24.029 1.00 22.17 286 ALA A C 1
ATOM 2228 O O . ALA A 1 286 ? 33.388 20.968 22.986 1.00 22.17 286 ALA A O 1
ATOM 2229 N N . LEU A 1 287 ? 33.495 21.210 25.219 1.00 33.25 287 LEU A N 1
ATOM 2230 C CA . LEU A 1 287 ? 32.160 21.761 25.435 1.00 33.25 287 LEU A CA 1
ATOM 2231 C C . LEU A 1 287 ? 32.165 23.250 25.054 1.00 33.25 287 LEU A C 1
ATOM 2233 O O . LEU A 1 287 ? 32.666 24.045 25.840 1.00 33.25 287 LEU A O 1
ATOM 2237 N N . GLN A 1 288 ? 31.621 23.600 23.882 1.00 27.06 288 GLN A N 1
ATOM 2238 C CA . GLN A 1 288 ? 30.797 24.792 23.581 1.00 27.06 288 GLN A CA 1
ATOM 2239 C C . GLN A 1 288 ? 30.767 25.086 22.063 1.00 27.06 288 GLN A C 1
ATOM 2241 O O . GLN A 1 288 ? 31.800 25.189 21.422 1.00 27.06 288 GLN A O 1
ATOM 2246 N N . GLU A 1 289 ? 29.541 25.242 21.546 1.00 26.12 289 GLU A N 1
ATOM 2247 C CA . GLU A 1 289 ? 29.104 25.831 20.261 1.00 26.12 289 GLU A CA 1
ATOM 2248 C C . GLU A 1 289 ? 29.558 25.278 18.881 1.00 26.12 289 GLU A C 1
ATOM 2250 O O . GLU A 1 289 ? 30.721 25.249 18.510 1.00 26.12 289 GLU A O 1
ATOM 2255 N N . LYS A 1 290 ? 28.521 24.936 18.085 1.00 36.84 290 LYS A N 1
ATOM 2256 C CA . LYS A 1 290 ? 28.372 24.846 16.611 1.00 36.84 290 LYS A CA 1
ATOM 2257 C C . LYS A 1 290 ? 29.638 24.829 15.729 1.00 36.84 290 LYS A C 1
ATOM 2259 O O . LYS A 1 290 ? 30.200 25.879 15.436 1.00 36.84 290 LYS A O 1
ATOM 2264 N N . GLU A 1 291 ? 29.865 23.704 15.039 1.00 26.16 291 GLU A N 1
ATOM 2265 C CA . GLU A 1 291 ? 30.726 23.654 13.844 1.00 26.16 291 GLU A CA 1
ATOM 2266 C C . GLU A 1 291 ? 30.021 23.081 12.600 1.00 26.16 291 GLU A C 1
ATOM 2268 O O . GLU A 1 291 ? 29.365 22.038 12.623 1.00 26.16 291 GLU A O 1
ATOM 2273 N N . LYS A 1 292 ? 30.169 23.810 11.484 1.00 26.59 292 LYS A N 1
ATOM 2274 C CA . LYS A 1 292 ? 29.781 23.428 10.120 1.00 26.59 292 LYS A CA 1
ATOM 2275 C C . LYS A 1 292 ? 30.813 22.453 9.543 1.00 26.59 292 LYS A C 1
ATOM 2277 O O . LYS A 1 292 ? 31.972 22.819 9.382 1.00 26.59 292 LYS A O 1
ATOM 2282 N N . LEU A 1 293 ? 30.365 21.275 9.112 1.00 22.69 293 LEU A N 1
ATOM 2283 C CA . LEU A 1 293 ? 31.149 20.343 8.293 1.00 22.69 293 LEU A CA 1
ATOM 2284 C C . LEU A 1 293 ? 31.430 20.923 6.897 1.00 22.69 293 LEU A C 1
ATOM 2286 O O . LEU A 1 293 ? 30.509 21.363 6.207 1.00 22.69 293 LEU A O 1
ATOM 2290 N N . TRP A 1 294 ? 32.690 20.892 6.458 1.00 26.38 294 TRP A N 1
ATOM 2291 C CA . TRP A 1 294 ? 33.085 21.204 5.079 1.00 26.38 294 TRP A CA 1
ATOM 2292 C C . TRP A 1 294 ? 33.436 19.896 4.364 1.00 26.38 294 TRP A C 1
ATOM 2294 O O . TRP A 1 294 ? 34.322 19.168 4.806 1.00 26.38 294 TRP A O 1
ATOM 2304 N N . CYS A 1 295 ? 32.743 19.582 3.265 1.00 25.95 295 CYS A N 1
ATOM 2305 C CA . CYS A 1 295 ? 33.060 18.426 2.426 1.00 25.95 295 CYS A CA 1
ATOM 2306 C C . CYS A 1 295 ? 33.890 18.851 1.203 1.00 25.95 295 CYS A C 1
ATOM 2308 O O . CYS A 1 295 ? 33.452 19.694 0.420 1.00 25.95 295 CYS A O 1
ATOM 2310 N N . CYS A 1 296 ? 35.045 18.222 0.983 1.00 25.88 296 CYS A N 1
ATOM 2311 C CA . CYS A 1 296 ? 35.667 18.187 -0.342 1.00 25.88 296 CYS A CA 1
ATOM 2312 C C . CYS A 1 296 ? 35.017 17.058 -1.152 1.00 25.88 296 CYS A C 1
ATOM 2314 O O . CYS A 1 296 ? 34.879 15.942 -0.655 1.00 25.88 296 CYS A O 1
ATOM 2316 N N . ARG A 1 297 ? 34.598 17.341 -2.391 1.00 29.09 297 ARG A N 1
ATOM 2317 C CA . ARG A 1 297 ? 34.035 16.342 -3.314 1.00 29.09 297 ARG A CA 1
ATOM 2318 C C . ARG A 1 297 ? 34.975 16.175 -4.502 1.00 29.09 297 ARG A C 1
ATOM 2320 O O . ARG A 1 297 ? 35.201 17.137 -5.232 1.00 29.09 297 ARG A O 1
ATOM 2327 N N . SER A 1 298 ? 35.497 14.971 -4.700 1.00 26.64 298 SER A N 1
ATOM 2328 C CA . SER A 1 298 ? 36.182 14.568 -5.930 1.00 26.64 298 SER A CA 1
ATOM 2329 C C . SER A 1 298 ? 35.252 13.693 -6.774 1.00 26.64 298 SER A C 1
ATOM 2331 O O . SER A 1 298 ? 34.453 12.921 -6.242 1.00 26.64 298 SER A O 1
ATOM 2333 N N . TRP A 1 299 ? 35.349 13.837 -8.095 1.00 29.03 299 TRP A N 1
ATOM 2334 C CA . TRP A 1 299 ? 34.597 13.045 -9.069 1.00 29.03 299 TRP A CA 1
ATOM 2335 C C . TRP A 1 299 ? 35.587 12.310 -9.966 1.00 29.03 299 TRP A C 1
ATOM 2337 O O . TRP A 1 299 ? 36.530 12.924 -10.471 1.00 29.03 299 TRP A O 1
ATOM 2347 N N . SER A 1 300 ? 35.372 11.016 -10.179 1.00 28.47 300 SER A N 1
ATOM 2348 C CA . SER A 1 300 ? 36.130 10.212 -11.138 1.00 28.47 300 SER A CA 1
ATOM 2349 C C . SER A 1 300 ? 35.187 9.633 -12.190 1.00 28.47 300 SER A C 1
ATOM 2351 O O . SER A 1 300 ? 34.031 9.332 -11.900 1.00 28.47 300 SER A O 1
ATOM 2353 N N . TRP A 1 301 ? 35.667 9.507 -13.427 1.00 31.12 301 TRP A N 1
ATOM 2354 C CA . TRP A 1 301 ? 34.872 9.033 -14.562 1.00 31.12 301 TRP A CA 1
ATOM 2355 C C . TRP A 1 301 ? 35.479 7.750 -15.127 1.00 31.12 301 TRP A C 1
ATOM 2357 O O . TRP A 1 301 ? 36.704 7.654 -15.253 1.00 31.12 301 TRP A O 1
ATOM 2367 N N . ARG A 1 302 ? 34.640 6.777 -15.499 1.00 31.14 302 ARG A N 1
ATOM 2368 C CA . ARG A 1 302 ? 35.071 5.537 -16.168 1.00 31.14 302 ARG A CA 1
ATOM 2369 C C . ARG A 1 302 ? 34.205 5.257 -17.397 1.00 31.14 302 ARG A C 1
ATOM 2371 O O . ARG A 1 302 ? 32.989 5.440 -17.366 1.00 31.14 302 ARG A O 1
ATOM 2378 N N . LEU A 1 303 ? 34.848 4.817 -18.478 1.00 29.88 303 LEU A N 1
ATOM 2379 C CA . LEU A 1 303 ? 34.178 4.324 -19.683 1.00 29.88 303 LEU A CA 1
ATOM 2380 C C . LEU A 1 303 ? 33.635 2.912 -19.430 1.00 29.88 303 LEU A C 1
ATOM 2382 O O . LEU A 1 303 ? 34.375 2.041 -18.968 1.00 29.88 303 LEU A O 1
ATOM 2386 N N . LEU A 1 304 ? 32.353 2.698 -19.735 1.00 36.22 304 LEU A N 1
ATOM 2387 C CA . LEU A 1 304 ? 31.717 1.382 -19.692 1.00 36.22 304 LEU A CA 1
ATOM 2388 C C . LEU A 1 304 ? 31.986 0.675 -21.023 1.00 36.22 304 LEU A C 1
ATOM 2390 O O . LEU A 1 304 ? 31.499 1.074 -22.078 1.00 36.22 304 LEU A O 1
ATOM 2394 N N . SER A 1 305 ? 32.828 -0.349 -20.982 1.00 32.31 305 SER A N 1
ATOM 2395 C CA . SER A 1 305 ? 33.305 -1.085 -22.148 1.00 32.31 305 SER A CA 1
ATOM 2396 C C . SER A 1 305 ? 32.319 -2.176 -22.579 1.00 32.31 305 SER A C 1
ATOM 2398 O O . SER A 1 305 ? 32.601 -3.347 -22.367 1.00 32.31 305 SER A O 1
ATOM 2400 N N . ALA A 1 306 ? 31.166 -1.797 -23.140 1.00 30.44 306 ALA A N 1
ATOM 2401 C CA . ALA A 1 306 ? 30.408 -2.563 -24.145 1.00 30.44 306 ALA A CA 1
ATOM 2402 C C . ALA A 1 306 ? 29.087 -1.842 -24.493 1.00 30.44 306 ALA A C 1
ATOM 2404 O O . ALA A 1 306 ? 28.418 -1.329 -23.594 1.00 30.44 306 ALA A O 1
ATOM 2405 N N . PRO A 1 307 ? 28.661 -1.821 -25.770 1.00 32.16 307 PRO A N 1
ATOM 2406 C CA . PRO A 1 307 ? 27.303 -1.428 -26.118 1.00 32.16 307 PRO A CA 1
ATOM 2407 C C . PRO A 1 307 ? 26.328 -2.494 -25.602 1.00 32.16 307 PRO A C 1
ATOM 2409 O O . PRO A 1 307 ? 26.289 -3.608 -26.121 1.00 32.16 307 PRO A O 1
ATOM 2412 N N . VAL A 1 308 ? 25.532 -2.156 -24.586 1.00 33.50 308 VAL A N 1
ATOM 2413 C CA . VAL A 1 308 ? 24.351 -2.951 -24.227 1.00 33.50 308 VAL A CA 1
ATOM 2414 C C . VAL A 1 308 ? 23.389 -2.862 -25.418 1.00 33.50 308 VAL A C 1
ATOM 2416 O O . VAL A 1 308 ? 23.037 -1.746 -25.815 1.00 33.50 308 VAL A O 1
ATOM 2419 N N . PRO A 1 309 ? 22.992 -3.981 -26.047 1.00 34.22 309 PRO A N 1
ATOM 2420 C CA . PRO A 1 309 ? 22.021 -3.944 -27.126 1.00 34.22 309 PRO A CA 1
ATOM 2421 C C . PRO A 1 309 ? 20.684 -3.470 -26.551 1.00 34.22 309 PRO A C 1
ATOM 2423 O O . PRO A 1 309 ? 19.984 -4.220 -25.875 1.00 34.22 309 PRO A O 1
ATOM 2426 N N . LEU A 1 310 ? 20.331 -2.212 -26.812 1.00 39.81 310 LEU A N 1
ATOM 2427 C CA . LEU A 1 310 ? 18.982 -1.711 -26.590 1.00 39.81 310 LEU A CA 1
ATOM 2428 C C . LEU A 1 310 ? 18.023 -2.522 -27.476 1.00 39.81 310 LEU A C 1
ATOM 2430 O O . LEU A 1 310 ? 18.040 -2.386 -28.694 1.00 39.81 310 LEU A O 1
ATOM 2434 N N . ILE A 1 311 ? 17.254 -3.401 -26.826 1.00 40.94 311 ILE A N 1
ATOM 2435 C CA . ILE A 1 311 ? 15.940 -3.938 -27.212 1.00 40.94 311 ILE A CA 1
ATOM 2436 C C . ILE A 1 311 ? 15.847 -4.404 -28.681 1.00 40.94 311 ILE A C 1
ATOM 2438 O O . ILE A 1 311 ? 15.589 -3.630 -29.598 1.00 40.94 311 ILE A O 1
ATOM 2442 N N . ARG A 1 312 ? 15.980 -5.720 -28.911 1.00 39.06 312 ARG A N 1
ATOM 2443 C CA . ARG A 1 312 ? 15.929 -6.330 -30.257 1.00 39.06 312 ARG A CA 1
ATOM 2444 C C . ARG A 1 312 ? 14.558 -6.324 -30.949 1.00 39.06 312 ARG A C 1
ATOM 2446 O O . ARG A 1 312 ? 14.511 -6.726 -32.103 1.00 39.06 312 ARG A O 1
ATOM 2453 N N . GLN A 1 313 ? 13.485 -5.849 -30.319 1.00 43.53 313 GLN A N 1
ATOM 2454 C CA . GLN A 1 313 ? 12.198 -5.524 -30.952 1.00 43.53 313 GLN A CA 1
ATOM 2455 C C . GLN A 1 313 ? 11.342 -4.751 -29.933 1.00 43.53 313 GLN A C 1
ATOM 2457 O O . GLN A 1 313 ? 11.218 -5.222 -28.801 1.00 43.53 313 GLN A O 1
ATOM 2462 N N . PRO A 1 314 ? 10.781 -3.572 -30.265 1.00 51.66 314 PRO A N 1
ATOM 2463 C CA . PRO A 1 314 ? 9.872 -2.892 -29.354 1.00 51.66 314 PRO A CA 1
ATOM 2464 C C . PRO A 1 314 ? 8.642 -3.787 -29.116 1.00 51.66 314 PRO A C 1
ATOM 2466 O O . PRO A 1 314 ? 8.118 -4.358 -30.075 1.00 51.66 314 PRO A O 1
ATOM 2469 N N . PRO A 1 315 ? 8.191 -3.938 -27.862 1.00 55.09 315 PRO A N 1
ATOM 2470 C CA . PRO A 1 315 ? 7.043 -4.769 -27.533 1.00 55.09 315 PRO A CA 1
ATOM 2471 C C . PRO A 1 315 ? 5.794 -4.278 -28.270 1.00 55.09 315 PRO A C 1
ATOM 2473 O O . PRO A 1 315 ? 5.578 -3.071 -28.429 1.00 55.09 315 PRO A O 1
ATOM 2476 N N . ALA A 1 316 ? 4.995 -5.230 -28.751 1.00 60.56 316 ALA A N 1
ATOM 2477 C CA . ALA A 1 316 ? 3.794 -4.937 -29.513 1.00 60.56 316 ALA A CA 1
ATOM 2478 C C . ALA A 1 316 ? 2.749 -4.290 -28.595 1.00 60.56 316 ALA A C 1
ATOM 2480 O O . ALA A 1 316 ? 2.382 -4.847 -27.562 1.00 60.56 316 ALA A O 1
ATOM 2481 N N . LEU A 1 317 ? 2.278 -3.108 -28.989 1.00 68.94 317 LEU A N 1
ATOM 2482 C CA . LEU A 1 317 ? 1.153 -2.437 -28.356 1.00 68.94 317 LEU A CA 1
ATOM 2483 C C . LEU A 1 317 ? -0.083 -2.671 -29.225 1.00 68.94 317 LEU A C 1
ATOM 2485 O O . LEU A 1 317 ? -0.079 -2.317 -30.406 1.00 68.94 317 LEU A O 1
ATOM 2489 N N . ALA A 1 318 ? -1.134 -3.250 -28.654 1.00 72.44 318 ALA A N 1
ATOM 2490 C CA . ALA A 1 318 ? -2.394 -3.475 -29.357 1.00 72.44 318 ALA A CA 1
ATOM 2491 C C . ALA A 1 318 ? -3.568 -2.906 -28.561 1.00 72.44 318 ALA A C 1
ATOM 2493 O O . ALA A 1 318 ? -3.540 -2.860 -27.336 1.00 72.44 318 ALA A O 1
ATOM 2494 N N . ILE A 1 319 ? -4.616 -2.463 -29.256 1.00 74.19 319 ILE A N 1
ATOM 2495 C CA . ILE A 1 319 ? -5.843 -1.972 -28.622 1.00 74.19 319 ILE A CA 1
ATOM 2496 C C . ILE A 1 319 ? -7.037 -2.718 -29.201 1.00 74.19 319 ILE A C 1
ATOM 2498 O O . ILE A 1 319 ? -7.156 -2.855 -30.417 1.00 74.19 319 ILE A O 1
ATOM 2502 N N . THR A 1 320 ? -7.935 -3.164 -28.326 1.00 79.81 320 THR A N 1
ATOM 2503 C CA . THR A 1 320 ? -9.179 -3.858 -28.686 1.00 79.81 320 THR A CA 1
ATOM 2504 C C . THR A 1 320 ? -10.391 -3.168 -28.056 1.00 79.81 320 THR A C 1
ATOM 2506 O O . THR A 1 320 ? -10.300 -2.703 -26.925 1.00 79.81 320 THR A O 1
ATOM 2509 N N . PHE A 1 321 ? -11.526 -3.112 -28.760 1.00 75.25 321 PHE A N 1
ATOM 2510 C CA . PHE A 1 321 ? -12.771 -2.461 -28.312 1.00 75.25 321 PHE A CA 1
ATOM 2511 C C . PHE A 1 321 ? -13.902 -3.491 -28.209 1.00 75.25 321 PHE A C 1
ATOM 2513 O O . PHE A 1 321 ? -13.980 -4.393 -29.043 1.00 75.25 321 PHE A O 1
ATOM 2520 N N . SER A 1 322 ? -14.768 -3.384 -27.192 1.00 57.00 322 SER A N 1
ATOM 2521 C CA . SER A 1 322 ? -15.718 -4.459 -26.856 1.00 57.00 322 SER A CA 1
ATOM 2522 C C . SER A 1 322 ? -17.042 -4.418 -27.627 1.00 57.00 322 SER A C 1
ATOM 2524 O O . SER A 1 322 ? -17.623 -5.478 -27.846 1.00 57.00 322 SER A O 1
ATOM 2526 N N . GLN A 1 323 ? -17.525 -3.252 -28.080 1.00 54.03 323 GLN A N 1
ATOM 2527 C CA . GLN A 1 323 ? -18.761 -3.155 -28.869 1.00 54.03 323 GLN A CA 1
ATOM 2528 C C . GLN A 1 323 ? -18.681 -2.076 -29.957 1.00 54.03 323 GLN A C 1
ATOM 2530 O O . GLN A 1 323 ? -18.383 -0.925 -29.683 1.00 54.03 323 GLN A O 1
ATOM 2535 N N . ARG A 1 324 ? -19.017 -2.471 -31.195 1.00 46.03 324 ARG A N 1
ATOM 2536 C CA . ARG A 1 324 ? -18.993 -1.674 -32.440 1.00 46.03 324 ARG A CA 1
ATOM 2537 C C . ARG A 1 324 ? -17.612 -1.171 -32.877 1.00 46.03 324 ARG A C 1
ATOM 2539 O O . ARG A 1 324 ? -17.294 0.003 -32.787 1.00 46.03 324 ARG A O 1
ATOM 2546 N N . SER A 1 325 ? -16.884 -2.016 -33.595 1.00 42.97 325 SER A N 1
ATOM 2547 C CA . SER A 1 325 ? -16.511 -1.669 -34.971 1.00 42.97 325 SER A CA 1
ATOM 2548 C C . SER A 1 325 ? -15.836 -2.845 -35.655 1.00 42.97 325 SER A C 1
ATOM 2550 O O . SER A 1 325 ? -14.955 -3.507 -35.122 1.00 42.97 325 SER A O 1
ATOM 2552 N N . THR A 1 326 ? -16.231 -3.053 -36.899 1.00 43.75 326 THR A N 1
ATOM 2553 C CA . THR A 1 326 ? -15.459 -3.643 -37.991 1.00 43.75 326 THR A CA 1
ATOM 2554 C C . THR A 1 326 ? -14.132 -2.889 -38.215 1.00 43.75 326 THR A C 1
ATOM 2556 O O . THR A 1 326 ? -13.841 -2.445 -39.322 1.00 43.75 326 THR A O 1
ATOM 2559 N N . ARG A 1 327 ? -13.327 -2.658 -37.170 1.00 54.88 327 ARG A N 1
ATOM 2560 C CA . ARG A 1 327 ? -11.973 -2.111 -37.280 1.00 54.88 327 ARG A CA 1
ATOM 2561 C C . ARG A 1 327 ? -11.025 -3.282 -37.483 1.00 54.88 327 ARG A C 1
ATOM 2563 O O . ARG A 1 327 ? -10.542 -3.886 -36.536 1.00 54.88 327 ARG A O 1
ATOM 2570 N N . ALA A 1 328 ? -10.789 -3.614 -38.749 1.00 43.09 328 ALA A N 1
ATOM 2571 C CA . ALA A 1 328 ? -9.823 -4.637 -39.143 1.00 43.09 328 ALA A CA 1
ATOM 2572 C C . ALA A 1 328 ? -8.359 -4.209 -38.907 1.00 43.09 328 ALA A C 1
ATOM 2574 O O . ALA A 1 328 ? -7.459 -5.029 -39.063 1.00 43.09 328 ALA A O 1
ATOM 2575 N N . GLN A 1 329 ? -8.107 -2.937 -38.562 1.00 52.38 329 GLN A N 1
ATOM 2576 C CA . GLN A 1 329 ? -6.763 -2.389 -38.383 1.00 52.38 329 GLN A CA 1
ATOM 2577 C C . GLN A 1 329 ? -6.526 -1.899 -36.942 1.00 52.38 329 GLN A C 1
ATOM 2579 O O . GLN A 1 329 ? -7.408 -1.249 -36.375 1.00 52.38 329 GLN A O 1
ATOM 2584 N N . PRO A 1 330 ? -5.350 -2.192 -36.353 1.00 63.66 330 PRO A N 1
ATOM 2585 C CA . PRO A 1 330 ? -4.967 -1.717 -35.025 1.00 63.66 330 PRO A CA 1
ATOM 2586 C C . PRO A 1 330 ? -4.754 -0.196 -35.010 1.00 63.66 330 PRO A C 1
ATOM 2588 O O . PRO A 1 330 ? -4.283 0.386 -35.991 1.00 63.66 330 PRO A O 1
ATOM 2591 N N . LEU A 1 331 ? -5.067 0.444 -33.877 1.00 71.50 331 LEU A N 1
ATOM 2592 C CA . LEU A 1 331 ? -4.810 1.872 -33.671 1.00 71.50 331 LEU A CA 1
ATOM 2593 C C . LEU A 1 331 ? -3.314 2.170 -33.821 1.00 71.50 331 LEU A C 1
ATOM 2595 O O . LEU A 1 331 ? -2.478 1.577 -33.142 1.00 71.50 331 LEU A O 1
ATOM 2599 N N . SER A 1 332 ? -2.981 3.119 -34.695 1.00 73.56 332 SER A N 1
ATOM 2600 C CA . SER A 1 332 ? -1.598 3.558 -34.889 1.00 73.56 332 SER A CA 1
ATOM 2601 C C . SER A 1 332 ? -1.221 4.600 -33.838 1.00 73.56 332 SER A C 1
ATOM 2603 O O . SER A 1 332 ? -1.864 5.649 -33.745 1.00 73.56 332 SER A O 1
ATOM 2605 N N . LEU A 1 333 ? -0.167 4.331 -33.067 1.00 77.81 333 LEU A N 1
ATOM 2606 C CA . LEU A 1 333 ? 0.261 5.162 -31.941 1.00 77.81 333 LEU A CA 1
ATOM 2607 C C . LEU A 1 333 ? 1.649 5.760 -32.168 1.00 77.81 333 LEU A C 1
ATOM 2609 O O . LEU A 1 333 ? 2.551 5.088 -32.657 1.00 77.81 333 LEU A O 1
ATOM 2613 N N . GLN A 1 334 ? 1.807 7.033 -31.805 1.00 80.12 334 GLN A N 1
ATOM 2614 C CA . GLN A 1 334 ? 3.082 7.760 -31.855 1.00 80.12 334 GLN A CA 1
ATOM 2615 C C . GLN A 1 334 ? 3.824 7.712 -30.516 1.00 80.12 334 GLN A C 1
ATOM 2617 O O . GLN A 1 334 ? 5.048 7.664 -30.483 1.00 80.12 334 GLN A O 1
ATOM 2622 N N . ALA A 1 335 ? 3.072 7.734 -29.418 1.00 82.19 335 ALA A N 1
ATOM 2623 C CA . ALA A 1 335 ? 3.565 7.638 -28.053 1.00 82.19 335 ALA A CA 1
ATOM 2624 C C . ALA A 1 335 ? 2.447 7.089 -27.161 1.00 82.19 335 ALA A C 1
ATOM 2626 O O . ALA A 1 335 ? 1.260 7.279 -27.443 1.00 82.19 335 ALA A O 1
ATOM 2627 N N . ALA A 1 336 ? 2.822 6.418 -26.081 1.00 87.38 336 ALA A N 1
ATOM 2628 C CA . ALA A 1 336 ? 1.888 5.836 -25.132 1.00 87.38 336 ALA A CA 1
ATOM 2629 C C . ALA A 1 336 ? 2.468 5.902 -23.721 1.00 87.38 336 ALA A C 1
ATOM 2631 O O . ALA A 1 336 ? 3.662 5.689 -23.519 1.00 87.38 336 ALA A O 1
ATOM 2632 N N . GLN A 1 337 ? 1.609 6.181 -22.753 1.00 92.12 337 GLN A N 1
ATOM 2633 C CA . GLN A 1 337 ? 1.913 6.068 -21.338 1.00 92.12 337 GLN A CA 1
ATOM 2634 C C . GLN A 1 337 ? 0.755 5.363 -20.643 1.00 92.12 337 GLN A C 1
ATOM 2636 O O . GLN A 1 337 ? -0.403 5.680 -20.913 1.00 92.12 337 GLN A O 1
ATOM 2641 N N . VAL A 1 338 ? 1.062 4.439 -19.741 1.00 93.00 338 VAL A N 1
ATOM 2642 C CA . VAL A 1 338 ? 0.091 3.757 -18.881 1.00 93.00 338 VAL A CA 1
ATOM 2643 C C . VAL A 1 338 ? 0.618 3.808 -17.465 1.00 93.00 338 VAL A C 1
ATOM 2645 O O . VAL A 1 338 ? 1.699 3.295 -17.199 1.00 93.00 338 VAL A O 1
ATOM 2648 N N . SER A 1 339 ? -0.107 4.443 -16.555 1.00 94.44 339 SER A N 1
ATOM 2649 C CA . SER A 1 339 ? 0.349 4.634 -15.185 1.00 94.44 339 SER A CA 1
ATOM 2650 C C . SER A 1 339 ? -0.735 4.361 -14.160 1.00 94.44 339 SER A C 1
ATOM 2652 O O . SER A 1 339 ? -1.914 4.635 -14.372 1.00 94.44 339 SER A O 1
ATOM 2654 N N . TYR A 1 340 ? -0.321 3.811 -13.028 1.00 94.69 340 TYR A N 1
ATOM 2655 C CA . TYR A 1 340 ? -1.150 3.609 -11.858 1.00 94.69 340 TYR A CA 1
ATOM 2656 C C . TYR A 1 340 ? -0.966 4.779 -10.897 1.00 94.69 340 TYR A C 1
ATOM 2658 O O . TYR A 1 340 ? 0.149 5.058 -10.450 1.00 94.69 340 TYR A O 1
ATOM 2666 N N . GLN A 1 341 ? -2.063 5.451 -10.553 1.00 83.94 341 GLN A N 1
ATOM 2667 C CA . GLN A 1 341 ? -2.046 6.557 -9.601 1.00 83.94 341 GLN A CA 1
ATOM 2668 C C . GLN A 1 341 ? -2.465 6.080 -8.215 1.00 83.94 341 GLN A C 1
ATOM 2670 O O . GLN A 1 341 ? -3.646 5.833 -7.970 1.00 83.94 341 GLN A O 1
ATOM 2675 N N . ALA A 1 342 ? -1.497 5.998 -7.299 1.00 76.75 342 ALA A N 1
ATOM 2676 C CA . ALA A 1 342 ? -1.698 5.473 -5.950 1.00 76.75 342 ALA A CA 1
ATOM 2677 C C . ALA A 1 342 ? -2.810 6.193 -5.175 1.00 76.75 342 ALA A C 1
ATOM 2679 O O . ALA A 1 342 ? -3.643 5.534 -4.561 1.00 76.75 342 ALA A O 1
ATOM 2680 N N . GLU A 1 343 ? -2.851 7.527 -5.253 1.00 73.25 343 GLU A N 1
ATOM 2681 C CA . GLU A 1 343 ? -3.832 8.363 -4.542 1.00 73.25 343 GLU A CA 1
ATOM 2682 C C . GLU A 1 343 ? -5.276 8.105 -4.987 1.00 73.25 343 GLU A C 1
ATOM 2684 O O . GLU A 1 343 ? -6.206 8.255 -4.202 1.00 73.25 343 GLU A O 1
ATOM 2689 N N . GLN A 1 344 ? -5.475 7.729 -6.253 1.00 77.44 344 GLN A N 1
ATOM 2690 C CA . GLN A 1 344 ? -6.807 7.536 -6.832 1.00 77.44 344 GLN A CA 1
ATOM 2691 C C . GLN A 1 344 ? -7.176 6.061 -7.004 1.00 77.44 344 GLN A C 1
ATOM 2693 O O . GLN A 1 344 ? -8.333 5.753 -7.278 1.00 77.44 344 GLN A O 1
ATOM 2698 N N . GLY A 1 345 ? -6.212 5.150 -6.854 1.00 90.06 345 GLY A N 1
ATOM 2699 C CA . GLY A 1 345 ? -6.439 3.714 -6.962 1.00 90.06 345 GLY A CA 1
ATOM 2700 C C . GLY A 1 345 ? -6.752 3.224 -8.379 1.00 90.06 345 GLY A C 1
ATOM 2701 O O . GLY A 1 345 ? -7.332 2.151 -8.532 1.00 90.06 345 GLY A O 1
ATOM 2702 N N . VAL A 1 346 ? -6.427 3.999 -9.420 1.00 94.44 346 VAL A N 1
ATOM 2703 C CA . VAL A 1 346 ? -6.815 3.715 -10.814 1.00 94.44 346 VAL A CA 1
ATOM 2704 C C . VAL A 1 346 ? -5.627 3.722 -11.766 1.00 94.44 346 VAL A C 1
ATOM 2706 O O . VAL A 1 346 ? -4.660 4.466 -11.578 1.00 94.44 346 VAL A O 1
ATOM 2709 N N . TRP A 1 347 ? -5.746 2.943 -12.839 1.00 95.94 347 TRP A N 1
ATOM 2710 C CA . TRP A 1 347 ? -4.898 3.074 -14.016 1.00 95.94 347 TRP A CA 1
ATOM 2711 C C . TRP A 1 347 ? -5.385 4.217 -14.898 1.00 95.94 347 TRP A C 1
ATOM 2713 O O . TRP A 1 347 ? -6.588 4.420 -15.080 1.00 95.94 347 TRP A O 1
ATOM 2723 N N . ARG A 1 348 ? -4.434 4.949 -15.471 1.00 95.88 348 ARG A N 1
ATOM 2724 C CA . ARG A 1 348 ? -4.640 5.959 -16.501 1.00 95.88 348 ARG A CA 1
ATOM 2725 C C . ARG A 1 348 ? -3.755 5.665 -17.695 1.00 95.88 348 ARG A C 1
ATOM 2727 O O . ARG A 1 348 ? -2.603 5.278 -17.537 1.00 95.88 348 ARG A O 1
ATOM 2734 N N . ALA A 1 349 ? -4.285 5.897 -18.885 1.00 94.62 349 ALA A N 1
ATOM 2735 C CA . ALA A 1 349 ? -3.519 5.835 -20.117 1.00 94.62 349 ALA A CA 1
ATOM 2736 C C . ALA A 1 349 ? -3.546 7.184 -20.830 1.00 94.62 349 ALA A C 1
ATOM 2738 O O . ALA A 1 349 ? -4.565 7.872 -20.846 1.00 94.62 349 ALA A O 1
ATOM 2739 N N . GLN A 1 350 ? -2.431 7.540 -21.453 1.00 94.44 350 GLN A N 1
AT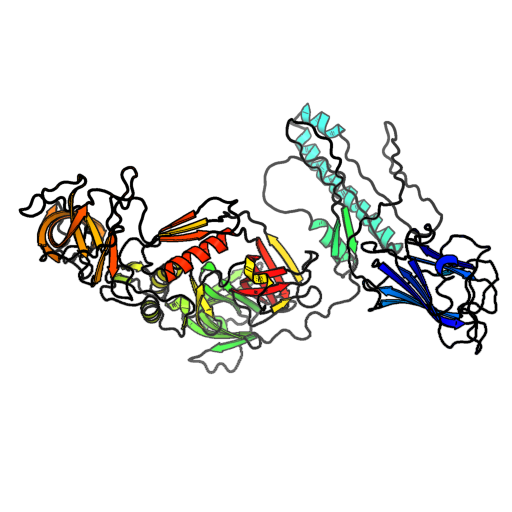OM 2740 C CA . GLN A 1 350 ? -2.319 8.660 -22.370 1.00 94.44 350 GLN A CA 1
ATOM 2741 C C . GLN A 1 350 ? -1.749 8.139 -23.686 1.00 94.44 350 GLN A C 1
ATOM 2743 O O . GLN A 1 350 ? -0.605 7.694 -23.743 1.00 94.44 350 GLN A O 1
ATOM 2748 N N . LEU A 1 351 ? -2.551 8.185 -24.746 1.00 90.62 351 LEU A N 1
ATOM 2749 C CA . LEU A 1 351 ? -2.237 7.566 -26.030 1.00 90.62 351 LEU A CA 1
ATOM 2750 C C . LEU A 1 351 ? -2.241 8.628 -27.130 1.00 90.62 351 LEU A C 1
ATOM 2752 O O . LEU A 1 351 ? -3.261 9.273 -27.372 1.00 90.62 351 LEU A O 1
ATOM 2756 N N . HIS A 1 352 ? -1.104 8.817 -27.794 1.00 89.00 352 HIS A N 1
ATOM 2757 C CA . HIS A 1 352 ? -0.963 9.747 -28.915 1.00 89.00 352 HIS A CA 1
ATOM 2758 C C . HIS A 1 352 ? -1.298 9.028 -30.220 1.00 89.00 352 HIS A C 1
ATOM 2760 O O . HIS A 1 352 ? -0.531 8.188 -30.690 1.00 89.00 352 HIS A O 1
ATOM 2766 N N . LEU A 1 353 ? -2.456 9.346 -30.794 1.00 87.50 353 LEU A N 1
ATOM 2767 C CA . LEU A 1 353 ? -2.988 8.723 -32.003 1.00 87.50 353 LEU A CA 1
ATOM 2768 C C . LEU A 1 353 ? -2.347 9.328 -33.258 1.00 87.50 353 LEU A C 1
ATOM 2770 O O . LEU A 1 353 ? -2.343 10.545 -33.448 1.00 87.50 353 LEU A O 1
ATOM 2774 N N . ALA A 1 354 ? -1.875 8.475 -34.166 1.00 83.62 354 ALA A N 1
ATOM 2775 C CA . ALA A 1 354 ? -1.291 8.918 -35.429 1.00 83.62 354 ALA A CA 1
ATOM 2776 C C . ALA A 1 354 ? -2.354 9.428 -36.420 1.00 83.62 354 ALA A C 1
ATOM 2778 O O . ALA A 1 354 ? -2.105 10.381 -37.160 1.00 83.62 354 ALA A O 1
ATOM 2779 N N . GLN A 1 355 ? -3.543 8.815 -36.435 1.00 82.81 355 GLN A N 1
ATOM 2780 C CA . GLN A 1 355 ? -4.577 9.084 -37.436 1.00 82.81 355 GLN A CA 1
ATOM 2781 C C . GLN A 1 355 ? -5.726 9.939 -36.884 1.00 82.81 355 GLN A C 1
ATOM 2783 O O . GLN A 1 355 ? -6.245 9.704 -35.794 1.00 82.81 355 GLN A O 1
ATOM 2788 N N . ALA A 1 356 ? -6.178 10.917 -37.675 1.00 85.00 356 ALA A N 1
ATOM 2789 C CA . ALA A 1 356 ? -7.322 11.759 -37.321 1.00 85.00 356 ALA A CA 1
ATOM 2790 C C . ALA A 1 356 ? -8.647 10.976 -37.292 1.00 85.00 356 ALA A C 1
ATOM 2792 O O . ALA A 1 356 ? -9.486 11.221 -36.426 1.00 85.00 356 ALA A O 1
ATOM 2793 N N . ALA A 1 357 ? -8.819 10.011 -38.205 1.00 82.62 357 ALA A N 1
ATOM 2794 C CA . ALA A 1 357 ? -10.013 9.166 -38.267 1.00 82.62 357 ALA A CA 1
ATOM 2795 C C . ALA A 1 357 ? -10.220 8.378 -36.963 1.00 82.62 357 ALA A C 1
ATOM 2797 O O . ALA A 1 357 ? -11.340 8.293 -36.458 1.00 82.62 357 ALA A O 1
ATOM 2798 N N . ASP A 1 358 ? -9.128 7.883 -36.376 1.00 81.38 358 ASP A N 1
ATOM 2799 C CA . ASP A 1 358 ? -9.155 7.168 -35.104 1.00 81.38 358 ASP A CA 1
ATOM 2800 C C . ASP A 1 358 ? -9.625 8.058 -33.954 1.00 81.38 358 ASP A C 1
ATOM 2802 O O . ASP A 1 358 ? -10.517 7.674 -33.199 1.00 81.38 358 ASP A O 1
ATOM 2806 N N . PHE A 1 359 ? -9.090 9.278 -33.873 1.00 85.00 359 PHE A N 1
ATOM 2807 C CA . PHE A 1 359 ? -9.449 10.261 -32.850 1.00 85.00 359 PHE A CA 1
ATOM 2808 C C . PHE A 1 359 ? -10.922 10.695 -32.915 1.00 85.00 359 PHE A C 1
ATOM 2810 O O . PHE A 1 359 ? -11.569 10.903 -31.882 1.00 85.00 359 PHE A O 1
ATOM 2817 N N . VAL A 1 360 ? -11.465 10.850 -34.124 1.00 85.94 360 VAL A N 1
ATOM 2818 C CA . VAL A 1 360 ? -12.863 11.260 -34.322 1.00 85.94 360 VAL A CA 1
ATOM 2819 C C . VAL A 1 360 ? -13.823 10.146 -33.916 1.00 85.94 360 VAL A C 1
ATOM 2821 O O . VAL A 1 360 ? -14.805 10.426 -33.234 1.00 85.94 360 VAL A O 1
ATOM 2824 N N . ALA A 1 361 ? -13.528 8.902 -34.289 1.00 83.25 361 ALA A N 1
ATOM 2825 C CA . ALA A 1 361 ? -14.447 7.783 -34.102 1.00 83.25 361 ALA A CA 1
ATOM 2826 C C . ALA A 1 361 ? -14.559 7.270 -32.654 1.00 83.25 361 ALA A C 1
ATOM 2828 O O . ALA A 1 361 ? -15.551 6.626 -32.339 1.00 83.25 361 ALA A O 1
ATOM 2829 N N . LEU A 1 362 ? -13.593 7.566 -31.778 1.00 85.50 362 LEU A N 1
ATOM 2830 C CA . LEU A 1 362 ? -13.650 7.178 -30.362 1.00 85.50 362 LEU A CA 1
ATOM 2831 C C . LEU A 1 362 ? -14.598 8.078 -29.568 1.00 85.50 362 LEU A C 1
ATOM 2833 O O . LEU A 1 362 ? -14.496 9.306 -29.651 1.00 85.50 362 LEU A O 1
ATOM 2837 N N . VAL A 1 363 ? -15.481 7.495 -28.763 1.00 89.69 363 VAL A N 1
ATOM 2838 C CA . VAL A 1 363 ? -16.456 8.239 -27.946 1.00 89.69 363 VAL A CA 1
ATOM 2839 C C . VAL A 1 363 ? -16.052 8.204 -26.471 1.00 89.69 363 VAL A C 1
ATOM 2841 O O . VAL A 1 363 ? -15.362 7.291 -26.033 1.00 89.69 363 VAL A O 1
ATOM 2844 N N . LEU A 1 364 ? -16.434 9.230 -25.702 1.00 91.50 364 LEU A N 1
ATOM 2845 C CA . LEU A 1 364 ? -16.246 9.217 -24.247 1.00 91.50 364 LEU A CA 1
ATOM 2846 C C . LEU A 1 364 ? -16.980 8.024 -23.626 1.00 91.50 364 LEU A C 1
ATOM 2848 O O . LEU A 1 364 ? -18.030 7.616 -24.117 1.00 91.50 364 LEU A O 1
ATOM 2852 N N . ASP A 1 365 ? -16.408 7.486 -22.554 1.00 92.06 365 ASP A N 1
ATOM 2853 C CA . ASP A 1 365 ? -16.892 6.327 -21.798 1.00 92.06 365 ASP A CA 1
ATOM 2854 C C . ASP A 1 365 ? -16.949 5.007 -22.586 1.00 92.06 365 ASP A C 1
ATOM 2856 O O . ASP A 1 365 ? -17.357 3.978 -22.049 1.00 92.06 365 ASP A O 1
ATOM 2860 N N . GLU A 1 366 ? -16.472 4.996 -23.833 1.00 90.88 366 GLU A N 1
ATOM 2861 C CA . GLU A 1 366 ? -16.313 3.775 -24.613 1.00 90.88 366 GLU A CA 1
ATOM 2862 C C . GLU A 1 366 ? -15.255 2.865 -23.955 1.00 90.88 366 GLU A C 1
ATOM 2864 O O . GLU A 1 366 ? -14.138 3.318 -23.675 1.00 90.88 366 GLU A O 1
ATOM 2869 N N . PRO A 1 367 ? -15.570 1.588 -23.677 1.00 91.88 367 PRO A N 1
ATOM 2870 C CA . PRO A 1 367 ? -14.612 0.648 -23.110 1.00 91.88 367 PRO A CA 1
ATOM 2871 C C . PRO A 1 367 ? -13.608 0.152 -24.157 1.00 91.88 367 PRO A C 1
ATOM 2873 O O . PRO A 1 367 ? -13.970 -0.226 -25.274 1.00 91.88 367 PRO A O 1
ATOM 2876 N N . PHE A 1 368 ? -12.342 0.064 -23.759 1.00 90.38 368 PHE A N 1
ATOM 2877 C CA . PHE A 1 368 ? -11.262 -0.488 -24.567 1.00 90.38 368 PHE A CA 1
ATOM 2878 C C . PHE A 1 368 ? -10.246 -1.237 -23.707 1.00 90.38 368 PHE A C 1
ATOM 2880 O O . PHE A 1 368 ? -10.129 -1.009 -22.506 1.00 90.38 368 PHE A O 1
ATOM 2887 N N . VAL A 1 369 ? -9.500 -2.141 -24.330 1.00 90.44 369 VAL A N 1
ATOM 2888 C CA . VAL A 1 369 ? -8.414 -2.884 -23.693 1.00 90.44 369 VAL A CA 1
ATOM 2889 C C . VAL A 1 369 ? -7.119 -2.557 -24.410 1.00 90.44 369 VAL A C 1
ATOM 2891 O O . VAL A 1 369 ? -7.026 -2.722 -25.628 1.00 90.44 369 VAL A O 1
ATOM 2894 N N . LEU A 1 370 ? -6.141 -2.080 -23.652 1.00 89.56 370 LEU A N 1
ATOM 2895 C CA . LEU A 1 370 ? -4.784 -1.818 -24.103 1.00 89.56 370 LEU A CA 1
ATOM 2896 C C . LEU A 1 370 ? -3.896 -3.000 -23.708 1.00 89.56 370 LEU A C 1
ATOM 2898 O O . LEU A 1 370 ? -3.730 -3.278 -22.526 1.00 89.56 370 LEU A O 1
ATOM 2902 N N . HIS A 1 371 ? -3.331 -3.679 -24.695 1.00 86.44 371 HIS A N 1
ATOM 2903 C CA . HIS A 1 371 ? -2.448 -4.828 -24.520 1.00 86.44 371 HIS A CA 1
ATOM 2904 C C . HIS A 1 371 ? -0.999 -4.373 -24.632 1.00 86.44 371 HIS A C 1
ATOM 2906 O O . HIS A 1 371 ? -0.591 -3.857 -25.678 1.00 86.44 371 HIS A O 1
ATOM 2912 N N . LEU A 1 372 ? -0.237 -4.560 -23.557 1.00 84.94 372 LEU A N 1
ATOM 2913 C CA . LEU A 1 372 ? 1.200 -4.319 -23.492 1.00 84.94 372 LEU A CA 1
ATOM 2914 C C . LEU A 1 372 ? 1.886 -5.646 -23.143 1.00 84.94 372 LEU A C 1
ATOM 2916 O O . LEU A 1 372 ? 1.883 -6.064 -21.987 1.00 84.94 372 LEU A O 1
ATOM 2920 N N . ASN A 1 373 ? 2.466 -6.312 -24.148 1.00 80.88 373 ASN A N 1
ATOM 2921 C CA . ASN A 1 373 ? 2.888 -7.719 -24.051 1.00 80.88 373 ASN A CA 1
ATOM 2922 C C . ASN A 1 373 ? 1.732 -8.618 -23.567 1.00 80.88 373 ASN A C 1
ATOM 2924 O O . ASN A 1 373 ? 0.668 -8.616 -24.180 1.00 80.88 373 ASN A O 1
ATOM 2928 N N . ASP A 1 374 ? 1.940 -9.359 -22.476 1.00 79.56 374 ASP A N 1
ATOM 2929 C CA . ASP A 1 374 ? 0.969 -10.293 -21.897 1.00 79.56 374 ASP A CA 1
ATOM 2930 C C . ASP A 1 374 ? 0.011 -9.626 -20.891 1.00 79.56 374 ASP A C 1
ATOM 2932 O O . ASP A 1 374 ? -0.817 -10.299 -20.278 1.00 79.56 374 ASP A O 1
ATOM 2936 N N . GLU A 1 375 ? 0.119 -8.309 -20.685 1.00 88.50 375 GLU A N 1
ATOM 2937 C CA . GLU A 1 375 ? -0.713 -7.567 -19.739 1.00 88.50 375 GLU A CA 1
ATOM 2938 C C . GLU A 1 375 ? -1.797 -6.756 -20.458 1.00 88.50 375 GLU A C 1
ATOM 2940 O O . GLU A 1 375 ? -1.523 -5.980 -21.378 1.00 88.50 375 GLU A O 1
ATOM 2945 N N . ALA A 1 376 ? -3.044 -6.934 -20.018 1.00 91.12 376 ALA A N 1
ATOM 2946 C CA . ALA A 1 376 ? -4.226 -6.318 -20.606 1.00 91.12 376 ALA A CA 1
ATOM 2947 C C . ALA A 1 376 ? -4.841 -5.290 -19.647 1.00 91.12 376 ALA A C 1
ATOM 2949 O O . ALA A 1 376 ? -5.359 -5.639 -18.586 1.00 91.12 376 ALA A O 1
ATOM 2950 N N . PHE A 1 377 ? -4.820 -4.019 -20.046 1.00 93.62 377 PHE A N 1
ATOM 2951 C CA . PHE A 1 377 ? -5.389 -2.903 -19.297 1.00 93.62 377 PHE A CA 1
ATOM 2952 C C . PHE A 1 377 ? -6.791 -2.577 -19.810 1.00 93.62 377 PHE A C 1
ATOM 2954 O O . PHE A 1 377 ? -6.951 -1.999 -20.884 1.00 93.62 377 PHE A O 1
ATOM 2961 N N . HIS A 1 378 ? -7.809 -2.922 -19.031 1.00 94.56 378 HIS A N 1
ATOM 2962 C CA . HIS A 1 378 ? -9.205 -2.591 -19.271 1.00 94.56 378 HIS A CA 1
ATOM 2963 C C . HIS A 1 378 ? -9.465 -1.153 -18.825 1.00 94.56 378 HIS A C 1
ATOM 2965 O O . HIS A 1 378 ? -9.279 -0.804 -17.658 1.00 94.56 378 HIS A O 1
ATOM 2971 N N . LEU A 1 379 ? -9.886 -0.310 -19.763 1.00 95.50 379 LEU A N 1
ATOM 2972 C CA . LEU A 1 379 ? -10.020 1.130 -19.585 1.00 95.50 379 LEU A CA 1
ATOM 2973 C C . LEU A 1 379 ? -11.310 1.644 -20.240 1.00 95.50 379 LEU A C 1
ATOM 2975 O O . LEU A 1 379 ? -11.889 1.018 -21.124 1.00 95.50 379 LEU A O 1
ATOM 2979 N N . LEU A 1 380 ? -11.745 2.817 -19.802 1.00 94.88 380 LEU A N 1
ATOM 2980 C CA . LEU A 1 380 ? -12.787 3.640 -20.403 1.00 94.88 380 LEU A CA 1
ATOM 2981 C C . LEU A 1 380 ? -12.129 4.862 -21.040 1.00 94.88 380 LEU A C 1
ATOM 2983 O O . LEU A 1 380 ? -11.168 5.398 -20.481 1.00 94.88 380 LEU A O 1
ATOM 2987 N N . VAL A 1 381 ? -12.646 5.336 -22.173 1.00 93.88 381 VAL A N 1
ATOM 2988 C CA . VAL A 1 381 ? -12.216 6.616 -22.752 1.00 93.88 381 VAL A CA 1
ATOM 2989 C C . VAL A 1 381 ? -12.621 7.759 -21.817 1.00 93.88 381 VAL A C 1
ATOM 2991 O O . VAL A 1 381 ? -13.784 8.144 -21.738 1.00 93.88 381 VAL A O 1
ATOM 2994 N N . ASP A 1 382 ? -11.644 8.327 -21.115 1.00 95.06 382 ASP A N 1
ATOM 2995 C CA . ASP A 1 382 ? -11.851 9.396 -20.138 1.00 95.06 382 ASP A CA 1
ATOM 2996 C C . ASP A 1 382 ? -11.974 10.771 -20.794 1.00 95.06 382 ASP A C 1
ATOM 2998 O O . ASP A 1 382 ? -12.711 11.644 -20.342 1.00 95.06 382 ASP A O 1
ATOM 3002 N N . GLY A 1 383 ? -11.243 10.969 -21.888 1.00 93.94 383 GLY A N 1
ATOM 3003 C CA . GLY A 1 383 ? -11.147 12.261 -22.539 1.00 93.94 383 GLY A CA 1
ATOM 3004 C C . GLY A 1 383 ? -10.407 12.200 -23.863 1.00 93.94 383 GLY A C 1
ATOM 3005 O O . GLY A 1 383 ? -9.680 11.254 -24.166 1.00 93.94 383 GLY A O 1
ATOM 3006 N N . LYS A 1 384 ? -10.557 13.267 -24.644 1.00 94.38 384 LYS A N 1
ATOM 3007 C CA . LYS A 1 384 ? -9.830 13.482 -25.895 1.00 94.38 384 LYS A CA 1
ATOM 3008 C C . LYS A 1 384 ? -9.284 14.902 -25.924 1.00 94.38 384 LYS A C 1
ATOM 3010 O O . LYS A 1 384 ? -9.992 15.842 -25.569 1.00 94.38 384 LYS A O 1
ATOM 3015 N N . ARG A 1 385 ? -8.041 15.077 -26.366 1.00 94.25 385 ARG A N 1
ATOM 3016 C CA . ARG A 1 385 ? -7.415 16.390 -26.554 1.00 94.25 385 ARG A CA 1
ATOM 3017 C C . ARG A 1 385 ? -6.765 16.465 -27.924 1.00 94.25 385 ARG A C 1
ATOM 3019 O O . ARG A 1 385 ? -5.929 15.637 -28.260 1.00 94.25 385 ARG A O 1
ATOM 3026 N N . LEU A 1 386 ? -7.140 17.487 -28.682 1.00 92.19 386 LEU A N 1
ATOM 3027 C CA . LEU A 1 386 ? -6.474 17.881 -29.914 1.00 92.19 386 LEU A CA 1
ATOM 3028 C C . LEU A 1 386 ? -5.678 19.150 -29.622 1.00 92.19 386 LEU A C 1
ATOM 3030 O O . LEU A 1 386 ? -6.245 20.141 -29.163 1.00 92.19 386 LEU A O 1
ATOM 3034 N N . GLN A 1 387 ? -4.378 19.123 -29.880 1.00 86.75 387 GLN A N 1
ATOM 3035 C CA . GLN A 1 387 ? -3.525 20.297 -29.789 1.00 86.75 387 GLN A CA 1
ATOM 3036 C C . GLN A 1 387 ? -2.844 20.517 -31.133 1.00 86.75 387 GLN A C 1
ATOM 3038 O O . GLN A 1 387 ? -2.190 19.625 -31.652 1.00 86.75 387 GLN A O 1
ATOM 3043 N N . HIS A 1 388 ? -2.974 21.716 -31.691 1.00 85.75 388 HIS A N 1
ATOM 3044 C CA . HIS A 1 388 ? -2.323 22.088 -32.942 1.00 85.75 388 HIS A CA 1
ATOM 3045 C C . HIS A 1 388 ? -1.462 23.329 -32.713 1.00 85.75 388 HIS A C 1
ATOM 3047 O O . HIS A 1 388 ? -1.941 24.333 -32.185 1.00 85.75 388 HIS A O 1
ATOM 3053 N N . SER A 1 389 ? -0.178 23.269 -33.068 1.00 79.62 389 SER A N 1
ATOM 3054 C CA . SER A 1 389 ? 0.723 24.416 -32.951 1.00 79.62 389 SER A CA 1
ATOM 3055 C C . SER A 1 389 ? 1.767 24.459 -34.062 1.00 79.62 389 SER A C 1
ATOM 3057 O O . SER A 1 389 ? 2.295 23.432 -34.479 1.00 79.62 389 SER A O 1
ATOM 3059 N N . HIS A 1 390 ? 2.167 25.671 -34.455 1.00 66.75 390 HIS A N 1
ATOM 3060 C CA . HIS A 1 390 ? 3.229 25.877 -35.446 1.00 66.75 390 HIS A CA 1
ATOM 3061 C C . HIS A 1 390 ? 4.594 25.296 -35.036 1.00 66.75 390 HIS A C 1
ATOM 3063 O O . HIS A 1 390 ? 5.409 25.004 -35.903 1.00 66.75 390 HIS A O 1
ATOM 3069 N N . LYS A 1 391 ? 4.870 25.147 -33.731 1.00 69.50 391 LYS A N 1
ATOM 3070 C CA . LYS A 1 391 ? 6.173 24.680 -33.219 1.00 69.50 391 LYS A CA 1
ATOM 3071 C C . LYS A 1 391 ? 6.236 23.178 -32.933 1.00 69.50 391 LYS A C 1
ATOM 3073 O O . LYS A 1 391 ? 7.307 22.604 -33.071 1.00 69.50 391 LYS A O 1
ATOM 3078 N N . LYS A 1 392 ? 5.134 22.565 -32.486 1.00 65.19 392 LYS A N 1
ATOM 3079 C CA . LYS A 1 392 ? 5.079 21.139 -32.108 1.00 65.19 392 LYS A CA 1
ATOM 3080 C C . LYS A 1 392 ? 4.250 20.273 -33.062 1.00 65.19 392 LYS A C 1
ATOM 3082 O O . LYS A 1 392 ? 4.204 19.067 -32.880 1.00 65.19 392 LYS A O 1
ATOM 3087 N N . GLY A 1 393 ? 3.623 20.864 -34.079 1.00 77.94 393 GLY A N 1
ATOM 3088 C CA . GLY A 1 393 ? 2.721 20.147 -34.977 1.00 77.94 393 GLY A CA 1
ATOM 3089 C C . GLY A 1 393 ? 1.356 19.878 -34.340 1.00 77.94 393 GLY A C 1
ATOM 3090 O O . GLY A 1 393 ? 0.919 20.613 -33.448 1.00 77.94 393 GLY A O 1
ATOM 3091 N N . GLU A 1 394 ? 0.673 18.853 -34.845 1.00 84.62 394 GLU A N 1
ATOM 3092 C CA . GLU A 1 394 ? -0.632 18.399 -34.361 1.00 84.62 394 GLU A CA 1
ATOM 3093 C C . GLU A 1 394 ? -0.477 17.147 -33.488 1.00 84.62 394 GLU A C 1
ATOM 3095 O O . GLU A 1 394 ? 0.033 16.131 -33.950 1.00 84.62 394 GLU A O 1
ATOM 3100 N N . GLU A 1 395 ? -0.953 17.215 -32.247 1.00 87.75 395 GLU A N 1
ATOM 3101 C CA . GLU A 1 395 ? -1.011 16.110 -31.290 1.00 87.75 395 GLU A CA 1
ATOM 3102 C C . GLU A 1 395 ? -2.472 15.729 -31.021 1.00 87.75 395 GLU A C 1
ATOM 3104 O O . GLU A 1 395 ? -3.319 16.580 -30.726 1.00 87.75 395 GLU A O 1
ATOM 3109 N N . ARG A 1 396 ? -2.764 14.428 -31.097 1.00 91.44 396 ARG A N 1
ATOM 3110 C CA . ARG A 1 396 ? -4.092 13.850 -30.851 1.00 91.44 396 ARG A CA 1
ATOM 3111 C C . ARG A 1 396 ? -3.989 12.870 -29.701 1.00 91.44 396 ARG A C 1
ATOM 3113 O O . ARG A 1 396 ? -3.442 11.788 -29.865 1.00 91.44 396 ARG A O 1
ATOM 3120 N N . ILE A 1 397 ? -4.509 13.246 -28.542 1.00 92.31 397 ILE A N 1
ATOM 3121 C CA . ILE A 1 397 ? -4.324 12.502 -27.299 1.00 92.31 397 ILE A CA 1
ATOM 3122 C C . ILE A 1 397 ? -5.657 11.909 -26.854 1.00 92.31 397 ILE A C 1
ATOM 3124 O O . ILE A 1 397 ? -6.634 12.635 -26.657 1.00 92.31 397 ILE A O 1
ATOM 3128 N N . LEU A 1 398 ? -5.677 10.593 -26.670 1.00 93.31 398 LEU A N 1
ATOM 3129 C CA . LEU A 1 398 ? -6.742 9.853 -26.007 1.00 93.31 398 LEU A CA 1
ATOM 3130 C C . LEU A 1 398 ? -6.339 9.600 -24.551 1.00 93.31 398 LEU A C 1
ATOM 3132 O O . LEU A 1 398 ? -5.232 9.127 -24.288 1.00 93.31 398 LEU A O 1
ATOM 3136 N N . PHE A 1 399 ? -7.238 9.896 -23.619 1.00 95.56 399 PHE A N 1
ATOM 3137 C CA . PHE A 1 399 ? -7.076 9.566 -22.207 1.00 95.56 399 PHE A CA 1
ATOM 3138 C C . PHE A 1 399 ? -7.928 8.345 -21.873 1.00 95.56 399 PHE A C 1
ATOM 3140 O O . PHE A 1 399 ? -9.107 8.306 -22.218 1.00 95.56 399 PHE A O 1
ATOM 3147 N N . GLY A 1 400 ? -7.331 7.358 -21.214 1.00 95.12 400 GLY A N 1
ATOM 3148 C CA . GLY A 1 400 ? -8.007 6.176 -20.686 1.00 95.12 400 GLY A CA 1
ATOM 3149 C C . GLY A 1 400 ? -7.986 6.160 -19.162 1.00 95.12 400 GLY A C 1
ATOM 3150 O O . GLY A 1 400 ? -7.029 6.649 -18.564 1.00 95.12 400 GLY A O 1
ATOM 3151 N N . VAL A 1 401 ? -9.002 5.576 -18.531 1.00 96.44 401 VAL A N 1
ATOM 3152 C CA . VAL A 1 401 ? -9.066 5.390 -17.072 1.00 96.44 401 VAL A CA 1
ATOM 3153 C C . VAL A 1 401 ? -9.719 4.055 -16.711 1.00 96.44 401 VAL A C 1
ATOM 3155 O O . VAL A 1 401 ? -10.595 3.592 -17.433 1.00 96.44 401 VAL A O 1
ATOM 3158 N N . SER A 1 402 ? -9.323 3.421 -15.607 1.00 96.56 402 SER A N 1
ATOM 3159 C CA . SER A 1 402 ? -9.948 2.173 -15.140 1.00 96.56 402 SER A CA 1
ATOM 3160 C C . SER A 1 402 ? -11.479 2.273 -14.976 1.00 96.56 402 SER A C 1
ATOM 3162 O O . SER A 1 402 ? -11.977 3.332 -14.580 1.00 96.56 402 SER A O 1
ATOM 3164 N N . PRO A 1 403 ? -12.227 1.160 -15.142 1.00 95.94 403 PRO A N 1
ATOM 3165 C CA . PRO A 1 403 ? -13.681 1.101 -14.951 1.00 95.94 403 PRO A CA 1
ATOM 3166 C C . PRO A 1 403 ? -14.181 1.627 -13.602 1.00 95.94 403 PRO A C 1
ATOM 3168 O O . PRO A 1 403 ? -15.298 2.129 -13.515 1.00 95.94 403 PRO A O 1
ATOM 3171 N N . LEU A 1 404 ? -13.346 1.578 -12.557 1.00 96.12 404 LEU A N 1
ATOM 3172 C CA . LEU A 1 404 ? -13.643 2.157 -11.244 1.00 96.12 404 LEU A CA 1
ATOM 3173 C C . LEU A 1 404 ? -14.055 3.641 -11.319 1.00 96.12 404 LEU A C 1
ATOM 3175 O O . LEU A 1 404 ? -14.883 4.092 -10.529 1.00 96.12 404 LEU A O 1
ATOM 3179 N N . ALA A 1 405 ? -13.544 4.397 -12.297 1.00 94.38 405 ALA A N 1
ATOM 3180 C CA . ALA A 1 405 ? -13.894 5.804 -12.487 1.00 94.38 405 ALA A CA 1
ATOM 3181 C C . ALA A 1 405 ? -15.374 6.032 -12.839 1.00 94.38 405 ALA A C 1
ATOM 3183 O O . ALA A 1 405 ? -15.867 7.144 -12.646 1.00 94.38 405 ALA A O 1
ATOM 3184 N N . ALA A 1 406 ? -16.098 5.006 -13.307 1.00 94.94 406 ALA A N 1
ATOM 3185 C CA . ALA A 1 406 ? -17.541 5.072 -13.547 1.00 94.94 406 ALA A CA 1
ATOM 3186 C C . ALA A 1 406 ? -18.347 5.364 -12.270 1.00 94.94 406 ALA A C 1
ATOM 3188 O O . ALA A 1 406 ? -19.437 5.920 -12.350 1.00 94.94 406 ALA A O 1
ATOM 3189 N N . TYR A 1 407 ? -17.788 5.050 -11.097 1.00 96.00 407 TYR A N 1
ATOM 3190 C CA . TYR A 1 407 ? -18.420 5.233 -9.788 1.00 96.00 407 TYR A CA 1
ATOM 3191 C C . TYR A 1 407 ? -18.035 6.548 -9.100 1.00 96.00 407 TYR A C 1
ATOM 3193 O O . TYR A 1 407 ? -18.373 6.765 -7.936 1.00 96.00 407 TYR A O 1
ATOM 3201 N N . SER A 1 408 ? -17.337 7.432 -9.814 1.00 93.81 408 SER A N 1
ATOM 3202 C CA . SER A 1 408 ? -16.932 8.754 -9.342 1.00 93.81 408 SER A CA 1
ATOM 3203 C C . SER A 1 408 ? -17.582 9.861 -10.167 1.00 93.81 408 SER A C 1
ATOM 3205 O O . SER A 1 408 ? -18.048 9.640 -11.287 1.00 93.81 408 SER A O 1
ATOM 3207 N N . ALA A 1 409 ? -17.595 11.082 -9.634 1.00 88.81 409 ALA A N 1
ATOM 3208 C CA . ALA A 1 409 ? -17.981 12.250 -10.416 1.00 88.81 409 ALA A CA 1
ATOM 3209 C C . ALA A 1 409 ? -16.983 12.465 -11.579 1.00 88.81 409 ALA A C 1
ATOM 3211 O O . ALA A 1 409 ? -15.777 12.312 -11.376 1.00 88.81 409 ALA A O 1
ATOM 3212 N N . PRO A 1 410 ? -17.445 12.843 -12.786 1.00 91.75 410 PRO A N 1
ATOM 3213 C CA . PRO A 1 410 ? -18.816 13.232 -13.136 1.00 91.75 410 PRO A CA 1
ATOM 3214 C C . PRO A 1 410 ? -19.741 12.082 -13.591 1.00 91.75 410 PRO A C 1
ATOM 3216 O O . PRO A 1 410 ? -20.900 12.347 -13.892 1.00 91.75 410 PRO A O 1
ATOM 3219 N N . ARG A 1 411 ? -19.262 10.834 -13.667 1.00 93.50 411 ARG A N 1
ATOM 3220 C CA . ARG A 1 411 ? -20.002 9.694 -14.248 1.00 93.50 411 ARG A CA 1
ATOM 3221 C C . ARG A 1 411 ? -21.099 9.149 -13.340 1.00 93.50 411 ARG A C 1
ATOM 3223 O O . ARG A 1 411 ? -22.153 8.747 -13.821 1.00 93.50 411 ARG A O 1
ATOM 3230 N N . ALA A 1 412 ? -20.856 9.153 -12.033 1.00 94.44 412 ALA A N 1
ATOM 3231 C CA . ALA A 1 412 ? -21.821 8.707 -11.043 1.00 94.44 412 ALA A CA 1
ATOM 3232 C C . ALA A 1 412 ? -22.594 9.874 -10.424 1.00 94.44 412 ALA A C 1
ATOM 3234 O O . ALA A 1 412 ? -22.031 10.923 -10.094 1.00 94.44 412 ALA A O 1
ATOM 3235 N N . GLY A 1 413 ? -23.889 9.645 -10.198 1.00 91.62 413 GLY A N 1
ATOM 3236 C CA . GLY A 1 413 ? -24.726 10.527 -9.394 1.00 91.62 413 GLY A CA 1
ATOM 3237 C C . GLY A 1 413 ? -24.241 10.613 -7.943 1.00 91.62 413 GLY A C 1
ATOM 3238 O O . GLY A 1 413 ? -23.586 9.707 -7.426 1.00 91.62 413 GLY A O 1
ATOM 3239 N N . ARG A 1 414 ? -24.575 11.719 -7.276 1.00 91.06 414 ARG A N 1
ATOM 3240 C CA . ARG A 1 414 ? -24.268 11.923 -5.857 1.00 91.06 414 ARG A CA 1
ATOM 3241 C C . ARG A 1 414 ? -25.328 11.261 -4.979 1.00 91.06 414 ARG A C 1
ATOM 3243 O O . ARG A 1 414 ? -26.522 11.419 -5.224 1.00 91.06 414 ARG A O 1
ATOM 3250 N N . LEU A 1 415 ? -24.883 10.570 -3.939 1.00 87.69 415 LEU A N 1
ATOM 3251 C CA . LEU A 1 415 ? -25.710 9.919 -2.936 1.00 87.69 415 LEU A CA 1
ATOM 3252 C C . LEU A 1 415 ? -26.018 10.884 -1.785 1.00 87.69 415 LEU A C 1
ATOM 3254 O O . LEU A 1 415 ? -25.141 11.596 -1.293 1.00 87.69 415 LEU A O 1
ATOM 3258 N N . ASN A 1 416 ? -27.274 10.860 -1.343 1.00 84.25 416 ASN A N 1
ATOM 3259 C CA . ASN A 1 416 ? -27.759 11.480 -0.111 1.00 84.25 416 ASN A CA 1
ATOM 3260 C C . ASN A 1 416 ? -28.525 10.410 0.669 1.00 84.25 416 ASN A C 1
ATOM 3262 O O . ASN A 1 416 ? -29.753 10.369 0.645 1.00 84.25 416 ASN A O 1
ATOM 3266 N N . GLN A 1 417 ? -27.786 9.473 1.255 1.00 81.75 417 GLN A N 1
ATOM 3267 C CA . GLN A 1 417 ? -28.343 8.260 1.844 1.00 81.75 417 GLN A CA 1
ATOM 3268 C C . GLN A 1 417 ? -27.750 8.018 3.227 1.00 81.75 417 GLN A C 1
ATOM 3270 O O . GLN A 1 417 ? -26.544 8.143 3.428 1.00 81.75 417 GLN A O 1
ATOM 3275 N N . THR A 1 418 ? -28.603 7.609 4.159 1.00 76.56 418 THR A N 1
ATOM 3276 C CA . THR A 1 418 ? -28.203 7.021 5.438 1.00 76.56 418 THR A CA 1
ATOM 3277 C C . THR A 1 418 ? -28.512 5.531 5.378 1.00 76.56 418 THR A C 1
ATOM 3279 O O . THR A 1 418 ? -29.615 5.143 4.992 1.00 76.56 418 THR A O 1
ATOM 3282 N N . TRP A 1 419 ? -27.550 4.683 5.734 1.00 78.56 419 TRP A N 1
ATOM 3283 C CA . TRP A 1 419 ? -27.761 3.235 5.759 1.00 78.56 419 TRP A CA 1
ATOM 3284 C C . TRP A 1 419 ? -28.417 2.840 7.077 1.00 78.56 419 TRP A C 1
ATOM 3286 O O . TRP A 1 419 ? -27.734 2.726 8.086 1.00 78.56 419 TRP A O 1
ATOM 3296 N N . SER A 1 420 ? -29.742 2.676 7.083 1.00 69.25 420 SER A N 1
ATOM 3297 C CA . SER A 1 420 ? -30.519 2.400 8.303 1.00 69.25 420 SER A CA 1
ATOM 3298 C C . SER A 1 420 ? -30.680 0.911 8.625 1.00 69.25 420 SER A C 1
ATOM 3300 O O . SER A 1 420 ? -31.234 0.559 9.656 1.00 69.25 420 SER A O 1
ATOM 3302 N N . GLN A 1 421 ? -30.177 0.023 7.768 1.00 72.25 421 GLN A N 1
ATOM 3303 C CA . GLN A 1 421 ? -30.188 -1.418 8.006 1.00 72.25 421 GLN A CA 1
ATOM 3304 C C . GLN A 1 421 ? -28.779 -1.904 8.360 1.00 72.25 421 GLN A C 1
ATOM 3306 O O . GLN A 1 421 ? -27.808 -1.393 7.790 1.00 72.25 421 GLN A O 1
ATOM 3311 N N . PRO A 1 422 ? -28.647 -2.881 9.276 1.00 71.38 422 PRO A N 1
ATOM 3312 C CA . PRO A 1 422 ? -27.352 -3.450 9.614 1.00 71.38 422 PRO A CA 1
ATOM 3313 C C . PRO A 1 422 ? -26.748 -4.136 8.382 1.00 71.38 422 PRO A C 1
ATOM 3315 O O . PRO A 1 422 ? -27.406 -4.924 7.706 1.00 71.38 422 PRO A O 1
ATOM 3318 N N . THR A 1 423 ? -25.482 -3.849 8.095 1.00 85.00 423 THR A N 1
ATOM 3319 C CA . THR A 1 423 ? -24.723 -4.443 6.979 1.00 85.00 423 THR A CA 1
ATOM 3320 C C . THR A 1 423 ? -23.285 -4.697 7.418 1.00 85.00 423 THR A C 1
ATOM 3322 O O . THR A 1 423 ? -22.875 -4.212 8.466 1.00 85.00 423 THR A O 1
ATOM 3325 N N . SER A 1 424 ? -22.481 -5.428 6.646 1.00 88.44 424 SER A N 1
ATOM 3326 C CA . SER A 1 424 ? -21.021 -5.395 6.811 1.00 88.44 424 SER A CA 1
ATOM 3327 C C . SER A 1 424 ? -20.368 -4.378 5.876 1.00 88.44 424 SER A C 1
ATOM 3329 O O . SER A 1 424 ? -20.949 -4.000 4.849 1.00 88.44 424 SER A O 1
ATOM 3331 N N . ALA A 1 425 ? -19.157 -3.932 6.217 1.00 92.56 425 ALA A N 1
ATOM 3332 C CA . ALA A 1 425 ? -18.373 -3.038 5.373 1.00 92.56 425 ALA A CA 1
ATOM 3333 C C . ALA A 1 425 ? -18.107 -3.653 3.992 1.00 92.56 425 ALA A C 1
ATOM 3335 O O . ALA A 1 425 ? -18.257 -2.975 2.973 1.00 92.56 425 ALA A O 1
ATOM 3336 N N . ARG A 1 426 ? -17.798 -4.955 3.941 1.00 94.88 426 ARG A N 1
ATOM 3337 C CA . ARG A 1 426 ? -17.602 -5.693 2.687 1.00 94.88 426 ARG A CA 1
ATOM 3338 C C . ARG A 1 426 ? -18.866 -5.749 1.830 1.00 94.88 426 ARG A C 1
ATOM 3340 O O . ARG A 1 426 ? -18.799 -5.485 0.632 1.00 94.88 426 ARG A O 1
ATOM 3347 N N . GLN A 1 427 ? -20.009 -6.102 2.421 1.00 94.88 427 GLN A N 1
ATOM 3348 C CA . GLN A 1 427 ? -21.288 -6.192 1.700 1.00 94.88 427 GLN A CA 1
ATOM 3349 C C . GLN A 1 427 ? -21.716 -4.834 1.138 1.00 94.88 427 GLN A C 1
ATOM 3351 O O . GLN A 1 427 ? -22.160 -4.732 -0.009 1.00 94.88 427 GLN A O 1
ATOM 3356 N N . LEU A 1 428 ? -21.525 -3.775 1.926 1.00 94.88 428 LEU A N 1
ATOM 3357 C CA . LEU A 1 428 ? -21.812 -2.419 1.492 1.00 94.88 428 LEU A CA 1
ATOM 3358 C C . LEU A 1 428 ? -20.911 -1.995 0.326 1.00 94.88 428 LEU A C 1
ATOM 3360 O O . LEU A 1 428 ? -21.410 -1.458 -0.663 1.00 94.88 428 LEU A O 1
ATOM 3364 N N . LEU A 1 429 ? -19.606 -2.277 0.400 1.00 96.88 429 LEU A N 1
ATOM 3365 C CA . LEU A 1 429 ? -18.676 -1.960 -0.685 1.00 96.88 429 LEU A CA 1
ATOM 3366 C C . LEU A 1 429 ? -19.063 -2.669 -1.991 1.00 96.88 429 LEU A C 1
ATOM 3368 O O . LEU A 1 429 ? -19.056 -2.040 -3.045 1.00 96.88 429 LEU A O 1
ATOM 3372 N N . ALA A 1 430 ? -19.461 -3.944 -1.915 1.00 95.94 430 ALA A N 1
ATOM 3373 C CA . ALA A 1 430 ? -19.935 -4.717 -3.066 1.00 95.94 430 ALA A CA 1
ATOM 3374 C C . ALA A 1 430 ? -21.210 -4.139 -3.699 1.00 95.94 430 ALA A C 1
ATOM 3376 O O . ALA A 1 430 ? -21.406 -4.250 -4.907 1.00 95.94 430 ALA A O 1
ATOM 3377 N N . THR A 1 431 ? -22.054 -3.487 -2.896 1.00 95.31 431 THR A N 1
ATOM 3378 C CA . THR A 1 431 ? -23.261 -2.805 -3.381 1.00 95.31 431 THR A CA 1
ATOM 3379 C C . THR A 1 431 ? -22.927 -1.461 -4.035 1.00 95.31 431 THR A C 1
ATOM 3381 O O . THR A 1 431 ? -23.507 -1.111 -5.059 1.00 95.31 431 THR A O 1
ATOM 3384 N N . LEU A 1 432 ? -21.986 -0.704 -3.460 1.00 96.38 432 LEU A N 1
ATOM 3385 C CA . LEU A 1 432 ? -21.549 0.593 -3.988 1.00 96.38 432 LEU A CA 1
ATOM 3386 C C . LEU A 1 432 ? -20.744 0.460 -5.286 1.00 96.38 432 LEU A C 1
ATOM 3388 O O . LEU A 1 432 ? -20.868 1.303 -6.174 1.00 96.38 432 LEU A O 1
ATOM 3392 N N . LEU A 1 433 ? -19.912 -0.578 -5.374 1.00 96.94 433 LEU A N 1
ATOM 3393 C CA . LEU A 1 433 ? -18.988 -0.841 -6.472 1.00 96.94 433 LEU A CA 1
ATOM 3394 C C . LEU A 1 433 ? -19.217 -2.268 -7.003 1.00 96.94 433 LEU A C 1
ATOM 3396 O O . LEU A 1 433 ? -18.468 -3.175 -6.634 1.00 96.94 433 LEU A O 1
ATOM 3400 N N . PRO A 1 434 ? -20.224 -2.495 -7.869 1.00 95.69 434 PRO A N 1
ATOM 3401 C CA . PRO A 1 434 ? -20.540 -3.807 -8.439 1.00 95.69 434 PRO A CA 1
ATOM 3402 C C . PRO A 1 434 ? -19.535 -4.229 -9.532 1.00 95.69 434 PRO A C 1
ATOM 3404 O O . PRO A 1 434 ? -19.897 -4.557 -10.660 1.00 95.69 434 PRO A O 1
ATOM 3407 N N . LEU A 1 435 ? -18.245 -4.206 -9.197 1.00 95.88 435 LEU A N 1
ATOM 3408 C CA . LEU A 1 435 ? -17.141 -4.760 -9.975 1.00 95.88 435 LEU A CA 1
ATOM 3409 C C . LEU A 1 435 ? -16.626 -6.034 -9.282 1.00 95.88 435 LEU A C 1
ATOM 3411 O O . LEU A 1 435 ? -16.707 -6.127 -8.052 1.00 95.88 435 LEU A O 1
ATOM 3415 N N . PRO A 1 436 ? -16.066 -7.009 -10.026 1.00 96.75 436 PRO A N 1
ATOM 3416 C CA . PRO A 1 436 ? -15.393 -8.155 -9.420 1.00 96.75 436 PRO A CA 1
ATOM 3417 C C . PRO A 1 436 ? -14.332 -7.668 -8.435 1.00 96.75 436 PRO A C 1
ATOM 3419 O O . PRO A 1 436 ? -13.507 -6.831 -8.798 1.00 96.75 436 PRO A O 1
ATOM 3422 N N . MET A 1 437 ? -14.362 -8.158 -7.195 1.00 96.56 437 MET A N 1
ATOM 3423 C CA . MET A 1 437 ? -13.464 -7.673 -6.151 1.00 96.56 437 MET A CA 1
ATOM 3424 C C . MET A 1 437 ? -12.881 -8.788 -5.289 1.00 96.56 437 MET A C 1
ATOM 3426 O O . MET A 1 437 ? -13.571 -9.733 -4.905 1.00 96.56 437 MET A O 1
ATOM 3430 N N . GLU A 1 438 ? -11.613 -8.627 -4.931 1.00 96.81 438 GLU A N 1
ATOM 3431 C CA . GLU A 1 438 ? -10.910 -9.425 -3.938 1.00 96.81 438 GLU A CA 1
ATOM 3432 C C . GLU A 1 438 ? -10.761 -8.620 -2.642 1.00 96.81 438 GLU A C 1
ATOM 3434 O O . GLU A 1 438 ? -10.243 -7.501 -2.640 1.00 96.81 438 GLU A O 1
ATOM 3439 N N . TRP A 1 439 ? -11.219 -9.196 -1.531 1.00 95.62 439 TRP A N 1
ATOM 3440 C CA . TRP A 1 439 ? -11.244 -8.545 -0.224 1.00 95.62 439 TRP A CA 1
ATOM 3441 C C . TRP A 1 439 ? -10.174 -9.135 0.703 1.00 95.62 439 TRP A C 1
ATOM 3443 O O . TRP A 1 439 ? -10.254 -10.305 1.070 1.00 95.62 439 TRP A O 1
ATOM 3453 N N . GLN A 1 440 ? -9.203 -8.313 1.106 1.00 95.12 440 GLN A N 1
ATOM 3454 C CA . GLN A 1 440 ? -8.070 -8.671 1.975 1.00 95.12 440 GLN A CA 1
ATOM 3455 C C . GLN A 1 440 ? -8.005 -7.828 3.265 1.00 95.12 440 GLN A C 1
ATOM 3457 O O . GLN A 1 440 ? -6.977 -7.783 3.943 1.00 95.12 440 GLN A O 1
ATOM 3462 N N . LEU A 1 441 ? -9.082 -7.122 3.606 1.00 91.69 441 LEU A N 1
ATOM 3463 C CA . LEU A 1 441 ? -9.216 -6.400 4.874 1.00 91.69 441 LEU A CA 1
ATOM 3464 C C . LEU A 1 441 ? -9.994 -7.248 5.893 1.00 91.69 441 LEU A C 1
ATOM 3466 O O . LEU A 1 441 ? -10.716 -8.169 5.504 1.00 91.69 441 LEU A O 1
ATOM 3470 N N . PRO A 1 442 ? -9.897 -6.970 7.204 1.00 88.38 442 PRO A N 1
ATOM 3471 C CA . PRO A 1 442 ? -10.906 -7.475 8.128 1.00 88.38 442 PRO A CA 1
ATOM 3472 C C . PRO A 1 442 ? -12.278 -6.935 7.708 1.00 88.38 442 PRO A C 1
ATOM 3474 O O . PRO A 1 442 ? -12.384 -5.776 7.313 1.00 88.38 442 PRO A O 1
ATOM 3477 N N . ASP A 1 443 ? -13.317 -7.765 7.770 1.00 90.69 443 ASP A N 1
ATOM 3478 C CA . ASP A 1 443 ? -14.692 -7.272 7.666 1.00 90.69 443 ASP A CA 1
ATOM 3479 C C . ASP A 1 443 ? -15.170 -6.814 9.052 1.00 90.69 443 ASP A C 1
ATOM 3481 O O . ASP A 1 443 ? -14.747 -7.349 10.087 1.00 90.69 443 ASP A O 1
ATOM 3485 N N . TRP A 1 444 ? -16.029 -5.802 9.087 1.00 86.00 444 TRP A N 1
ATOM 3486 C CA . TRP A 1 444 ? -16.611 -5.297 10.326 1.00 86.00 444 TRP A CA 1
ATOM 3487 C C . TRP A 1 444 ? -18.070 -4.896 10.117 1.00 86.00 444 TRP A C 1
ATOM 3489 O O . TRP A 1 444 ? -18.459 -4.500 9.012 1.00 86.00 444 TRP A O 1
ATOM 3499 N N . PRO A 1 445 ? -18.902 -5.032 11.160 1.00 78.50 445 PRO A N 1
ATOM 3500 C CA . PRO A 1 445 ? -20.309 -4.688 11.070 1.00 78.50 445 PRO A CA 1
ATOM 3501 C C . PRO A 1 445 ? -20.486 -3.168 11.017 1.00 78.50 445 PRO A C 1
ATOM 3503 O O . PRO A 1 445 ? -19.819 -2.409 11.717 1.00 78.50 445 PRO A O 1
ATOM 3506 N N . LEU A 1 446 ? -21.435 -2.717 10.215 1.00 77.38 446 LEU A N 1
ATOM 3507 C CA . LEU A 1 446 ? -21.905 -1.345 10.151 1.00 77.38 446 LEU A CA 1
ATOM 3508 C C . LEU A 1 446 ? -23.327 -1.301 10.724 1.00 77.38 446 LEU A C 1
ATOM 3510 O O . LEU A 1 446 ? -24.269 -1.784 10.088 1.00 77.38 446 LEU A O 1
ATOM 3514 N N . PRO A 1 447 ? -23.481 -0.757 11.940 1.00 69.56 447 PRO A N 1
ATOM 3515 C CA . PRO A 1 447 ? -24.770 -0.497 12.557 1.00 69.56 447 PRO A CA 1
ATOM 3516 C C . PRO A 1 447 ? -25.631 0.456 11.715 1.00 69.56 447 PRO A C 1
ATOM 3518 O O . PRO A 1 447 ? -25.083 1.323 11.020 1.00 69.56 447 PRO A O 1
ATOM 3521 N N . PRO A 1 448 ? -26.966 0.359 11.834 1.00 65.06 448 PRO A N 1
ATOM 3522 C CA . PRO A 1 448 ? -27.896 1.370 11.344 1.00 65.06 448 PRO A CA 1
ATOM 3523 C C . PRO A 1 448 ? -27.461 2.801 11.668 1.00 65.06 448 PRO A C 1
ATOM 3525 O O . PRO A 1 448 ? -27.070 3.110 12.789 1.00 65.06 448 PRO A O 1
ATOM 3528 N N . GLY A 1 449 ? -27.514 3.680 10.672 1.00 64.94 449 GLY A N 1
ATOM 3529 C CA . GLY A 1 449 ? -27.242 5.114 10.791 1.00 64.94 449 GLY A CA 1
ATOM 3530 C C . GLY A 1 449 ? -25.774 5.510 10.949 1.00 64.94 449 GLY A C 1
ATOM 3531 O O . GLY A 1 449 ? -25.466 6.699 10.853 1.00 64.94 449 GLY A O 1
ATOM 3532 N N . LEU A 1 450 ? -24.846 4.561 11.138 1.00 73.44 450 LEU A N 1
ATOM 3533 C CA . LEU A 1 450 ? -23.433 4.887 11.361 1.00 73.44 450 LEU A CA 1
ATOM 3534 C C . LEU A 1 450 ? -22.792 5.547 10.134 1.00 73.44 450 LEU A C 1
ATOM 3536 O O . LEU A 1 450 ? -22.051 6.526 10.258 1.00 73.44 450 LEU A O 1
ATOM 3540 N N . LEU A 1 451 ? -23.082 5.017 8.944 1.00 80.62 451 LEU A N 1
ATOM 3541 C CA . LEU A 1 451 ? -22.621 5.583 7.686 1.00 80.62 451 LEU A CA 1
ATOM 3542 C C . LEU A 1 451 ? -23.723 6.431 7.049 1.00 80.62 451 LEU A C 1
ATOM 3544 O O . LEU A 1 451 ? -24.869 6.005 6.900 1.00 80.62 451 LEU A O 1
ATOM 3548 N N . ARG A 1 452 ? -23.329 7.621 6.604 1.00 78.25 452 ARG A N 1
ATOM 3549 C CA . ARG A 1 452 ? -24.149 8.530 5.804 1.00 78.25 452 ARG A CA 1
ATOM 3550 C C . ARG A 1 452 ? -23.344 9.048 4.628 1.00 78.25 452 ARG A C 1
ATOM 3552 O O . ARG A 1 452 ? -22.143 9.259 4.783 1.00 78.25 452 ARG A O 1
ATOM 3559 N N . ALA A 1 453 ? -24.000 9.265 3.502 1.00 84.06 453 ALA A N 1
ATOM 3560 C CA . ALA A 1 453 ? -23.464 9.946 2.337 1.00 84.06 453 ALA A CA 1
ATOM 3561 C C . ALA A 1 453 ? -24.168 11.294 2.182 1.00 84.06 453 ALA A C 1
ATOM 3563 O O . ALA A 1 453 ? -25.398 11.347 2.247 1.00 84.06 453 ALA A O 1
ATOM 3564 N N . GLN A 1 454 ? -23.404 12.370 1.995 1.00 85.06 454 GLN A N 1
ATOM 3565 C CA . GLN A 1 454 ? -23.945 13.716 1.776 1.00 85.06 454 GLN A CA 1
ATOM 3566 C C . GLN A 1 454 ? -23.307 14.341 0.541 1.00 85.06 454 GLN A C 1
ATOM 3568 O O . GLN A 1 454 ? -22.188 14.845 0.586 1.00 85.06 454 GLN A O 1
ATOM 3573 N N . ALA A 1 455 ? -24.032 14.305 -0.574 1.00 87.81 455 ALA A N 1
ATOM 3574 C CA . ALA A 1 455 ? -23.571 14.769 -1.875 1.00 87.81 455 ALA A CA 1
ATOM 3575 C C . ALA A 1 455 ? -22.239 14.123 -2.334 1.00 87.81 455 ALA A C 1
ATOM 3577 O O . ALA A 1 455 ? -21.463 14.760 -3.056 1.00 87.81 455 ALA A O 1
ATOM 3578 N N . GLU A 1 456 ? -22.008 12.863 -1.948 1.00 90.19 456 GLU A N 1
ATOM 3579 C CA . GLU A 1 456 ? -20.815 12.056 -2.255 1.00 90.19 456 GLU A CA 1
ATOM 3580 C C . GLU A 1 456 ? -21.118 11.037 -3.365 1.00 90.19 456 GLU A C 1
ATOM 3582 O O . GLU A 1 456 ? -22.193 10.446 -3.400 1.00 90.19 456 GLU A O 1
ATOM 3587 N N . SER A 1 457 ? -20.180 10.800 -4.278 1.00 95.88 457 SER A N 1
ATOM 3588 C CA . SER A 1 457 ? -20.273 9.695 -5.247 1.00 95.88 457 SER A CA 1
ATOM 3589 C C . SER A 1 457 ? -20.096 8.323 -4.567 1.00 95.88 457 SER A C 1
ATOM 3591 O O . SER A 1 457 ? -19.484 8.255 -3.495 1.00 95.88 457 SER A O 1
ATOM 3593 N N . PRO A 1 458 ? -20.567 7.215 -5.174 1.00 97.00 458 PRO A N 1
ATOM 3594 C CA . PRO A 1 458 ? -20.369 5.869 -4.632 1.00 97.00 458 PRO A CA 1
ATOM 3595 C C . PRO A 1 458 ? -18.902 5.549 -4.307 1.00 97.00 458 PRO A C 1
ATOM 3597 O O . PRO A 1 458 ? -18.622 4.999 -3.242 1.00 97.00 458 PRO A O 1
ATOM 3600 N N . LEU A 1 459 ? -17.958 5.959 -5.166 1.00 95.75 459 LEU A N 1
ATOM 3601 C CA . LEU A 1 459 ? -16.527 5.770 -4.923 1.00 95.75 459 LEU A CA 1
ATOM 3602 C C . LEU A 1 459 ? -16.028 6.563 -3.708 1.00 95.75 459 LEU A C 1
ATOM 3604 O O . LEU A 1 459 ? -15.249 6.026 -2.932 1.00 95.75 459 LEU A O 1
ATOM 3608 N N . GLN A 1 460 ? -16.491 7.798 -3.501 1.00 94.81 460 GLN A N 1
ATOM 3609 C CA . GLN A 1 460 ? -16.085 8.602 -2.338 1.00 94.81 460 GLN A CA 1
ATOM 3610 C C . GLN A 1 460 ? -16.553 7.977 -1.020 1.00 94.81 460 GLN A C 1
ATOM 3612 O O . GLN A 1 460 ? -15.787 7.907 -0.059 1.00 94.81 460 GLN A O 1
ATOM 3617 N N . VAL A 1 461 ? -17.787 7.462 -0.983 1.00 95.44 461 VAL A N 1
ATOM 3618 C CA . VAL A 1 461 ? -18.308 6.739 0.189 1.00 95.44 461 VAL A CA 1
ATOM 3619 C C . VAL A 1 461 ? -17.485 5.473 0.446 1.00 95.44 461 VAL A C 1
ATOM 3621 O O . VAL A 1 461 ? -17.090 5.206 1.582 1.00 95.44 461 VAL A O 1
ATOM 3624 N N . ALA A 1 462 ? -17.192 4.716 -0.615 1.00 96.19 462 ALA A N 1
ATOM 3625 C CA . ALA A 1 462 ? -16.375 3.509 -0.561 1.00 96.19 462 ALA A CA 1
ATOM 3626 C C . ALA A 1 462 ? -14.944 3.793 -0.064 1.00 96.19 462 ALA A C 1
ATOM 3628 O O . ALA A 1 462 ? -14.453 3.092 0.821 1.00 96.19 462 ALA A O 1
ATOM 3629 N N . GLN A 1 463 ? -14.298 4.843 -0.579 1.00 95.06 463 GLN A N 1
ATOM 3630 C CA . GLN A 1 463 ? -12.970 5.294 -0.156 1.00 95.06 463 GLN A CA 1
ATOM 3631 C C . GLN A 1 463 ? -12.964 5.664 1.322 1.00 95.06 463 GLN A C 1
ATOM 3633 O O . GLN A 1 463 ? -12.186 5.093 2.076 1.00 95.06 463 GLN A O 1
ATOM 3638 N N . ARG A 1 464 ? -13.898 6.506 1.776 1.00 93.88 464 ARG A N 1
ATOM 3639 C CA . ARG A 1 464 ? -13.995 6.904 3.188 1.00 93.88 464 ARG A CA 1
ATOM 3640 C C . ARG A 1 464 ? -14.169 5.710 4.129 1.00 93.88 464 ARG A C 1
ATOM 3642 O O . ARG A 1 464 ? -13.586 5.685 5.214 1.00 93.88 464 ARG A O 1
ATOM 3649 N N . LEU A 1 465 ? -14.954 4.711 3.724 1.00 94.56 465 LEU A N 1
ATOM 3650 C CA . LEU A 1 465 ? -15.132 3.480 4.492 1.00 94.56 465 LEU A CA 1
ATOM 3651 C C . LEU A 1 465 ? -13.832 2.662 4.562 1.00 94.56 465 LEU A C 1
ATOM 3653 O O . LEU A 1 465 ? -13.412 2.265 5.647 1.00 94.56 465 LEU A O 1
ATOM 3657 N N . VAL A 1 466 ? -13.173 2.433 3.426 1.00 96.12 466 VAL A N 1
ATOM 3658 C CA . VAL A 1 466 ? -11.946 1.623 3.337 1.00 96.12 466 VAL A CA 1
ATOM 3659 C C . VAL A 1 466 ? -10.743 2.324 3.983 1.00 96.12 466 VAL A C 1
ATOM 3661 O O . VAL A 1 466 ? -9.956 1.692 4.687 1.00 96.12 466 VAL A O 1
ATOM 3664 N N . GLU A 1 467 ? -10.625 3.638 3.834 1.00 94.50 467 GLU A N 1
ATOM 3665 C CA . GLU A 1 467 ? -9.587 4.445 4.476 1.00 94.50 467 GLU A CA 1
ATOM 3666 C C . GLU A 1 467 ? -9.722 4.418 6.001 1.00 94.50 467 GLU A C 1
ATOM 3668 O O . GLU A 1 467 ? -8.706 4.404 6.699 1.00 94.50 467 GLU A O 1
ATOM 3673 N N . SER A 1 468 ? -10.946 4.325 6.542 1.00 91.62 468 SER A N 1
ATOM 3674 C CA . SER A 1 468 ? -11.162 4.281 7.996 1.00 91.62 468 SER A CA 1
ATOM 3675 C C . SER A 1 468 ? -10.429 3.117 8.675 1.00 91.62 468 SER A C 1
ATOM 3677 O O . SER A 1 468 ? -9.870 3.305 9.751 1.00 91.62 468 SER A O 1
ATOM 3679 N N . VAL A 1 469 ? -10.316 1.960 8.007 1.00 90.44 469 VAL A N 1
ATOM 3680 C CA . VAL A 1 469 ? -9.586 0.766 8.484 1.00 90.44 469 VAL A CA 1
ATOM 3681 C C . VAL A 1 469 ? -8.099 0.750 8.065 1.00 90.44 469 VAL A C 1
ATOM 3683 O O . VAL A 1 469 ? -7.372 -0.213 8.321 1.00 90.44 469 VAL A O 1
ATOM 3686 N N . GLY A 1 470 ? -7.624 1.821 7.418 1.00 91.38 470 GLY A N 1
ATOM 3687 C CA . GLY A 1 470 ? -6.272 1.928 6.851 1.00 91.38 470 GLY A CA 1
ATOM 3688 C C . GLY A 1 470 ? -6.091 1.152 5.539 1.00 91.38 470 GLY A C 1
ATOM 3689 O O . GLY A 1 470 ? -4.985 0.717 5.204 1.00 91.38 470 GLY A O 1
ATOM 3690 N N . GLY A 1 471 ? -7.184 0.916 4.817 1.00 93.25 471 GLY A N 1
ATOM 3691 C CA . GLY A 1 471 ? -7.187 0.240 3.529 1.00 93.25 471 GLY A CA 1
ATOM 3692 C C . GLY A 1 471 ? -7.065 1.181 2.336 1.00 93.25 471 GLY A C 1
ATOM 3693 O O . GLY A 1 471 ? -7.153 2.399 2.464 1.00 93.25 471 GLY A O 1
ATOM 3694 N N . VAL A 1 472 ? -6.916 0.578 1.159 1.00 95.31 472 VAL A N 1
ATOM 3695 C CA . VAL A 1 472 ? -7.010 1.219 -0.157 1.00 95.31 472 VAL A CA 1
ATOM 3696 C C . VAL A 1 472 ? -7.848 0.366 -1.106 1.00 95.31 472 VAL A C 1
ATOM 3698 O O . VAL A 1 472 ? -7.867 -0.864 -1.001 1.00 95.31 472 VAL A O 1
ATOM 3701 N N . ILE A 1 473 ? -8.514 1.027 -2.052 1.00 96.38 473 ILE A N 1
ATOM 3702 C CA . ILE A 1 473 ? -9.200 0.391 -3.181 1.00 96.38 473 ILE A CA 1
ATOM 3703 C C . ILE A 1 473 ? -8.279 0.509 -4.391 1.00 96.38 473 ILE A C 1
ATOM 3705 O O . ILE A 1 473 ? -7.881 1.615 -4.747 1.00 96.38 473 ILE A O 1
ATOM 3709 N N . GLN A 1 474 ? -7.927 -0.615 -5.010 1.00 95.06 474 GLN A N 1
ATOM 3710 C CA . GLN A 1 474 ? -7.016 -0.645 -6.153 1.00 95.06 474 GLN A CA 1
ATOM 3711 C C . GLN A 1 474 ? -7.680 -1.308 -7.347 1.00 95.06 474 GLN A C 1
ATOM 3713 O O . GLN A 1 474 ? -8.140 -2.441 -7.244 1.00 95.06 474 GLN A O 1
ATOM 3718 N N . SER A 1 475 ? -7.690 -0.638 -8.493 1.00 95.44 475 SER A N 1
ATOM 3719 C CA . SER A 1 475 ? -8.035 -1.275 -9.759 1.00 95.44 475 SER A CA 1
ATOM 3720 C C . SER A 1 475 ? -6.843 -2.079 -10.266 1.00 95.44 475 SER A C 1
ATOM 3722 O O . SER A 1 475 ? -5.761 -1.537 -10.493 1.00 95.44 475 SER A O 1
ATOM 3724 N N . ARG A 1 476 ? -7.054 -3.370 -10.504 1.00 94.25 476 ARG A N 1
ATOM 3725 C CA . ARG A 1 476 ? -6.152 -4.205 -11.299 1.00 94.25 476 ARG A CA 1
ATOM 3726 C C . ARG A 1 476 ? -6.233 -3.806 -12.775 1.00 94.25 476 ARG A C 1
ATOM 3728 O O . ARG A 1 476 ? -7.144 -3.074 -13.178 1.00 94.25 476 ARG A O 1
ATOM 3735 N N . ALA A 1 477 ? -5.262 -4.268 -13.564 1.00 93.31 477 ALA A N 1
ATOM 3736 C CA . ALA A 1 477 ? -5.204 -3.999 -14.999 1.00 93.31 477 ALA A CA 1
ATOM 3737 C C . ALA A 1 477 ? -6.464 -4.512 -15.722 1.00 93.31 477 ALA A C 1
ATOM 3739 O O . ALA A 1 477 ? -7.012 -3.805 -16.556 1.00 93.31 477 ALA A O 1
ATOM 3740 N N . ASP A 1 478 ? -7.010 -5.660 -15.314 1.00 93.75 478 ASP A N 1
ATOM 3741 C CA . ASP A 1 478 ? -8.244 -6.248 -15.861 1.00 93.75 478 ASP A CA 1
ATOM 3742 C C . ASP A 1 478 ? -9.544 -5.499 -15.478 1.00 93.75 478 ASP A C 1
ATOM 3744 O O . ASP A 1 478 ? -10.635 -5.859 -15.921 1.00 93.75 478 ASP A O 1
ATOM 3748 N N . GLY A 1 479 ? -9.447 -4.448 -14.658 1.00 93.06 479 GLY A N 1
ATOM 3749 C CA . GLY A 1 479 ? -10.585 -3.677 -14.156 1.00 93.06 479 GLY A CA 1
ATOM 3750 C C . GLY A 1 479 ? -11.273 -4.277 -12.925 1.00 93.06 479 GLY A C 1
ATOM 3751 O O . GLY A 1 479 ? -12.221 -3.671 -12.420 1.00 93.06 479 GLY A O 1
ATOM 3752 N N . SER A 1 480 ? -10.805 -5.422 -12.415 1.00 96.00 480 SER A N 1
ATOM 3753 C CA . SER A 1 480 ? -11.227 -5.951 -11.115 1.00 96.00 480 SER A CA 1
ATOM 3754 C C . SER A 1 480 ? -10.611 -5.148 -9.965 1.00 96.00 480 SER A C 1
ATOM 3756 O O . SER A 1 480 ? -9.622 -4.430 -10.134 1.00 96.00 480 SER A O 1
ATOM 3758 N N . LEU A 1 481 ? -11.204 -5.237 -8.777 1.00 97.00 481 LEU A N 1
ATOM 3759 C CA . LEU A 1 481 ? -10.773 -4.487 -7.602 1.00 97.00 481 LEU A CA 1
ATOM 3760 C C . LEU A 1 481 ? -10.015 -5.368 -6.610 1.00 97.00 481 LEU A C 1
ATOM 3762 O O . LEU A 1 481 ? -10.408 -6.493 -6.318 1.00 97.00 481 LEU A O 1
ATOM 3766 N N . LEU A 1 482 ? -8.957 -4.815 -6.029 1.00 96.12 482 LEU A N 1
ATOM 3767 C CA . LEU A 1 482 ? -8.243 -5.365 -4.887 1.00 96.12 482 LEU A CA 1
ATOM 3768 C C . LEU A 1 482 ? -8.385 -4.406 -3.705 1.00 96.12 482 LEU A C 1
ATOM 3770 O O . LEU A 1 482 ? -7.941 -3.258 -3.761 1.00 96.12 482 LEU A O 1
ATOM 3774 N N . ILE A 1 483 ? -9.011 -4.884 -2.635 1.00 96.44 483 ILE A N 1
ATOM 3775 C CA . ILE A 1 483 ? -9.268 -4.116 -1.420 1.00 96.44 483 ILE A CA 1
ATOM 3776 C C . ILE A 1 483 ? -8.342 -4.670 -0.346 1.00 96.44 483 ILE A C 1
ATOM 3778 O O . ILE A 1 483 ? -8.534 -5.790 0.127 1.00 96.44 483 ILE A O 1
ATOM 3782 N N . ARG A 1 484 ? -7.323 -3.904 0.037 1.00 94.38 484 ARG A N 1
ATOM 3783 C CA . ARG A 1 484 ? -6.262 -4.358 0.949 1.00 94.38 484 ARG A CA 1
ATOM 3784 C C . ARG A 1 484 ? -5.772 -3.230 1.847 1.00 94.38 484 ARG A C 1
ATOM 3786 O O . ARG A 1 484 ? -6.072 -2.067 1.598 1.00 94.38 484 ARG A O 1
ATOM 3793 N N . ALA A 1 485 ? -4.978 -3.554 2.866 1.00 91.56 485 ALA A N 1
ATOM 3794 C CA . ALA A 1 485 ? -4.280 -2.540 3.662 1.00 91.56 485 ALA A CA 1
ATOM 3795 C C . ALA A 1 485 ? -3.314 -1.736 2.776 1.00 91.56 485 ALA A C 1
ATOM 3797 O O . ALA A 1 485 ? -2.696 -2.322 1.885 1.00 91.56 485 ALA A O 1
ATOM 3798 N N . LEU A 1 486 ? -3.155 -0.427 3.023 1.00 91.75 486 LEU A N 1
ATOM 3799 C CA . LEU A 1 486 ? -2.236 0.437 2.260 1.00 91.75 486 LEU A CA 1
ATOM 3800 C C . LEU A 1 486 ? -0.813 -0.137 2.227 1.00 91.75 486 LEU A C 1
ATOM 3802 O O . LEU A 1 486 ? -0.216 -0.273 1.157 1.00 91.75 486 LEU A O 1
ATOM 3806 N N . ILE A 1 487 ? -0.324 -0.522 3.405 1.00 90.56 487 ILE A N 1
ATOM 3807 C CA . ILE A 1 487 ? 0.902 -1.287 3.609 1.00 90.56 487 ILE A CA 1
ATOM 3808 C C . ILE A 1 487 ? 0.461 -2.695 4.043 1.00 90.56 487 ILE A C 1
ATOM 3810 O O . ILE A 1 487 ? 0.005 -2.849 5.180 1.00 90.56 487 ILE A O 1
ATOM 3814 N N . PRO A 1 488 ? 0.523 -3.712 3.159 1.00 87.69 488 PRO A N 1
ATOM 3815 C CA . PRO A 1 488 ? 0.024 -5.056 3.467 1.00 87.69 488 PRO A CA 1
ATOM 3816 C C . PRO A 1 488 ? 0.726 -5.689 4.671 1.00 87.69 488 PRO A C 1
ATOM 3818 O O . PRO A 1 488 ? 0.098 -6.365 5.488 1.00 87.69 488 PRO A O 1
ATOM 3821 N N . GLU A 1 489 ? 2.029 -5.430 4.788 1.00 85.69 489 GLU A N 1
ATOM 3822 C CA . GLU A 1 489 ? 2.918 -6.034 5.773 1.00 85.69 489 GLU A CA 1
ATOM 3823 C C . GLU A 1 489 ? 3.836 -4.987 6.382 1.00 85.69 489 GLU A C 1
ATOM 3825 O O . GLU A 1 489 ? 4.325 -4.097 5.684 1.00 85.69 489 GLU A O 1
ATOM 3830 N N . ALA A 1 490 ? 4.089 -5.115 7.683 1.00 84.31 490 ALA A N 1
ATOM 3831 C CA . ALA A 1 490 ? 4.901 -4.162 8.421 1.00 84.31 490 ALA A CA 1
ATOM 3832 C C . ALA A 1 490 ? 6.315 -4.049 7.805 1.00 84.31 490 ALA A C 1
ATOM 3834 O O . ALA A 1 490 ? 6.909 -5.086 7.494 1.00 84.31 490 ALA A O 1
ATOM 3835 N N . PRO A 1 491 ? 6.887 -2.835 7.668 1.00 88.38 491 PRO A N 1
ATOM 3836 C CA . PRO A 1 491 ? 8.191 -2.634 7.028 1.00 88.38 491 PRO A CA 1
ATOM 3837 C C . PRO A 1 491 ? 9.325 -3.497 7.600 1.00 88.38 491 PRO A C 1
ATOM 3839 O O . PRO A 1 491 ? 10.194 -3.962 6.867 1.00 88.38 491 PRO A O 1
ATOM 3842 N N . GLN A 1 492 ? 9.276 -3.814 8.899 1.00 82.94 492 GLN A N 1
ATOM 3843 C CA . GLN A 1 492 ? 10.260 -4.675 9.568 1.00 82.94 492 GLN A CA 1
ATOM 3844 C C . GLN A 1 492 ? 10.257 -6.126 9.052 1.00 82.94 492 GLN A C 1
ATOM 3846 O O . GLN A 1 492 ? 11.225 -6.859 9.255 1.00 82.94 492 GLN A O 1
ATOM 3851 N N . GLN A 1 493 ? 9.172 -6.567 8.412 1.00 86.62 493 GLN A N 1
ATOM 3852 C CA . GLN A 1 493 ? 9.025 -7.927 7.895 1.00 86.62 493 GLN A CA 1
ATOM 3853 C C . GLN A 1 493 ? 9.498 -8.066 6.447 1.00 86.62 493 GLN A C 1
ATOM 3855 O O . GLN A 1 493 ? 9.816 -9.182 6.037 1.00 86.62 493 GLN A O 1
ATOM 3860 N N . TRP A 1 494 ? 9.613 -6.974 5.682 1.00 91.62 494 TRP A N 1
ATOM 3861 C CA . TRP A 1 494 ? 9.998 -7.021 4.264 1.00 91.62 494 TRP A CA 1
ATOM 3862 C C . TRP A 1 494 ? 11.297 -7.805 3.993 1.00 91.62 494 TRP A C 1
ATOM 3864 O O . TRP A 1 494 ? 11.304 -8.593 3.043 1.00 91.62 494 TRP A O 1
ATOM 3874 N N . PRO A 1 495 ? 12.361 -7.723 4.825 1.00 88.62 495 PRO A N 1
ATOM 3875 C CA . PRO A 1 495 ? 13.582 -8.520 4.639 1.00 88.62 495 PRO A CA 1
ATOM 3876 C C . PRO A 1 495 ? 13.394 -10.043 4.737 1.00 88.62 495 PRO A C 1
ATOM 3878 O O . PRO A 1 495 ? 14.262 -10.791 4.306 1.00 88.62 495 PRO A O 1
ATOM 3881 N N . LYS A 1 496 ? 12.280 -10.522 5.305 1.00 87.31 496 LYS A N 1
ATOM 3882 C CA . LYS A 1 496 ? 12.006 -11.954 5.532 1.00 87.31 496 LYS A CA 1
ATOM 3883 C C . LYS A 1 496 ? 11.000 -12.548 4.544 1.00 87.31 496 LYS A C 1
ATOM 3885 O O . LYS A 1 496 ? 10.690 -13.733 4.625 1.00 87.31 496 LYS A O 1
ATOM 3890 N N . ARG A 1 497 ? 10.440 -11.735 3.647 1.00 88.62 497 ARG A N 1
ATOM 3891 C CA . ARG A 1 497 ? 9.295 -12.108 2.802 1.00 88.62 497 ARG A CA 1
ATOM 3892 C C . ARG A 1 497 ? 9.713 -12.442 1.371 1.00 88.62 497 ARG A C 1
ATOM 3894 O O . ARG A 1 497 ? 10.739 -11.947 0.916 1.00 88.62 497 ARG A O 1
ATOM 3901 N N . PRO A 1 498 ? 8.969 -13.284 0.643 1.00 90.62 498 PRO A N 1
ATOM 3902 C CA . PRO A 1 498 ? 9.232 -13.471 -0.777 1.00 90.62 498 PRO A CA 1
ATOM 3903 C C . PRO A 1 498 ? 8.986 -12.155 -1.526 1.00 90.62 498 PRO A C 1
ATOM 3905 O O . PRO A 1 498 ? 8.029 -11.436 -1.233 1.00 90.62 498 PRO A O 1
ATOM 3908 N N . VAL A 1 499 ? 9.859 -11.841 -2.479 1.00 92.38 499 VAL A N 1
ATOM 3909 C CA . VAL A 1 499 ? 9.712 -10.673 -3.354 1.00 92.38 499 VAL A CA 1
ATOM 3910 C C . VAL A 1 499 ? 9.057 -11.089 -4.662 1.00 92.38 499 VAL A C 1
ATOM 3912 O O . VAL A 1 499 ? 9.295 -12.186 -5.160 1.00 92.38 499 VAL A O 1
ATOM 3915 N N . ALA A 1 500 ? 8.213 -10.218 -5.208 1.00 92.38 500 ALA A N 1
ATOM 3916 C CA . ALA A 1 500 ? 7.541 -10.453 -6.480 1.00 92.38 500 ALA A CA 1
ATOM 3917 C C . ALA A 1 500 ? 8.509 -10.297 -7.660 1.00 92.38 500 ALA A C 1
ATOM 3919 O O . ALA A 1 500 ? 8.394 -11.012 -8.649 1.00 92.38 500 ALA A O 1
ATOM 3920 N N . HIS A 1 501 ? 9.472 -9.376 -7.541 1.00 89.81 501 HIS A N 1
ATOM 3921 C CA . HIS A 1 501 ? 10.417 -9.054 -8.607 1.00 89.81 501 HIS A CA 1
ATOM 3922 C C . HIS A 1 501 ? 11.821 -8.827 -8.052 1.00 89.81 501 HIS A C 1
ATOM 3924 O O . HIS A 1 501 ? 11.995 -8.088 -7.083 1.00 89.81 501 HIS A O 1
ATOM 3930 N N . LEU A 1 502 ? 12.813 -9.431 -8.705 1.00 89.69 502 LEU A N 1
ATOM 3931 C CA . LEU A 1 502 ? 14.233 -9.138 -8.513 1.00 89.69 502 LEU A CA 1
ATOM 3932 C C . LEU A 1 502 ? 14.708 -8.208 -9.636 1.00 89.69 502 LEU A C 1
ATOM 3934 O O . LEU A 1 502 ? 14.458 -8.506 -10.810 1.00 89.69 502 LEU A O 1
ATOM 3938 N N . LEU A 1 503 ? 15.355 -7.103 -9.263 1.00 83.56 503 LEU A N 1
ATOM 3939 C CA . LEU A 1 503 ? 15.914 -6.091 -10.155 1.00 83.56 503 LEU A CA 1
ATOM 3940 C C . LEU A 1 503 ? 17.433 -5.994 -9.973 1.00 83.56 503 LEU A C 1
ATOM 3942 O O . LEU A 1 503 ? 17.935 -5.915 -8.847 1.00 83.56 503 LEU A O 1
ATOM 3946 N N . THR A 1 504 ? 18.148 -5.961 -11.092 1.00 74.62 504 THR A N 1
ATOM 3947 C CA . THR A 1 504 ? 19.617 -5.948 -11.147 1.00 74.62 504 THR A CA 1
ATOM 3948 C C . THR A 1 504 ? 20.153 -4.744 -11.925 1.00 74.62 504 THR A C 1
ATOM 3950 O O . THR A 1 504 ? 19.470 -4.187 -12.790 1.00 74.62 504 THR A O 1
ATOM 3953 N N . ASP A 1 505 ? 21.377 -4.322 -11.602 1.00 65.50 505 ASP A N 1
ATOM 3954 C CA . ASP A 1 505 ? 22.020 -3.151 -12.215 1.00 65.50 505 ASP A CA 1
ATOM 3955 C C . ASP A 1 505 ? 22.403 -3.392 -13.685 1.00 65.50 505 ASP A C 1
ATOM 3957 O O . ASP A 1 505 ? 22.437 -2.459 -14.484 1.00 65.50 505 ASP A O 1
ATOM 3961 N N . ASP A 1 506 ? 22.694 -4.639 -14.049 1.00 62.59 506 ASP A N 1
ATOM 3962 C CA . ASP A 1 506 ? 23.134 -5.050 -15.380 1.00 62.59 506 ASP A CA 1
ATOM 3963 C C . ASP A 1 506 ? 21.976 -5.398 -16.321 1.00 62.59 506 ASP A C 1
ATOM 3965 O O . ASP A 1 506 ? 22.101 -5.178 -17.530 1.00 62.59 506 ASP A O 1
ATOM 3969 N N . ALA A 1 507 ? 20.857 -5.906 -15.792 1.00 62.06 507 ALA A N 1
ATOM 3970 C CA . ALA A 1 507 ? 19.736 -6.354 -16.616 1.00 62.06 507 ALA A CA 1
ATOM 3971 C C . ALA A 1 507 ? 18.495 -5.456 -16.569 1.00 62.06 507 ALA A C 1
ATOM 3973 O O . ALA A 1 507 ? 17.712 -5.512 -17.513 1.00 62.06 507 ALA A O 1
ATOM 3974 N N . ASP A 1 508 ? 18.285 -4.646 -15.524 1.00 70.38 508 ASP A N 1
ATOM 3975 C CA . ASP A 1 508 ? 16.999 -3.960 -15.320 1.00 70.38 508 ASP A CA 1
ATOM 3976 C C . ASP A 1 508 ? 17.119 -2.447 -15.132 1.00 70.38 508 ASP A C 1
ATOM 3978 O O . ASP A 1 508 ? 16.352 -1.692 -15.734 1.00 70.38 508 ASP A O 1
ATOM 3982 N N . LEU A 1 509 ? 18.035 -1.989 -14.276 1.00 69.44 509 LEU A N 1
ATOM 3983 C CA . LEU A 1 509 ? 18.078 -0.600 -13.816 1.00 69.44 509 LEU A CA 1
ATOM 3984 C C . LEU A 1 509 ? 18.748 0.336 -14.827 1.00 69.44 509 LEU A C 1
ATOM 3986 O O . LEU A 1 509 ? 19.893 0.156 -15.226 1.00 69.44 509 LEU A O 1
ATOM 3990 N N . LEU A 1 510 ? 18.042 1.407 -15.189 1.00 67.81 510 LEU A N 1
ATOM 3991 C CA . LEU A 1 510 ? 18.545 2.459 -16.077 1.00 67.81 510 LEU A CA 1
ATOM 3992 C C . LEU A 1 510 ? 18.838 3.764 -15.334 1.00 67.81 510 LEU A C 1
ATOM 3994 O O . LEU A 1 510 ? 19.770 4.481 -15.697 1.00 67.81 510 LEU A O 1
ATOM 3998 N N . ALA A 1 511 ? 18.034 4.094 -14.321 1.00 64.81 511 ALA A N 1
ATOM 3999 C CA . ALA A 1 511 ? 18.257 5.247 -13.454 1.00 64.81 511 ALA A CA 1
ATOM 4000 C C . ALA A 1 511 ? 17.592 5.056 -12.086 1.00 64.81 511 ALA A C 1
ATOM 4002 O O . ALA A 1 511 ? 16.547 4.414 -11.977 1.00 64.81 511 ALA A O 1
ATOM 4003 N N . ILE A 1 512 ? 18.174 5.668 -11.055 1.00 65.25 512 ILE A N 1
ATOM 4004 C CA . ILE A 1 512 ? 17.626 5.718 -9.697 1.00 65.25 512 ILE A CA 1
ATOM 4005 C C . ILE A 1 512 ? 17.695 7.163 -9.211 1.00 65.25 512 ILE A C 1
ATOM 4007 O O . ILE A 1 512 ? 18.743 7.805 -9.288 1.00 65.25 512 ILE A O 1
ATOM 4011 N N . GLU A 1 513 ? 16.582 7.663 -8.692 1.00 72.81 513 GLU A N 1
ATOM 4012 C CA . GLU A 1 513 ? 16.485 8.947 -8.010 1.00 72.81 513 GLU A CA 1
ATOM 4013 C C . GLU A 1 513 ? 15.986 8.708 -6.581 1.00 72.81 513 GLU A C 1
ATOM 4015 O O . GLU A 1 513 ? 14.920 8.136 -6.361 1.00 72.81 513 GLU A O 1
ATOM 4020 N N . LEU A 1 514 ? 16.779 9.129 -5.593 1.00 69.94 514 LEU A N 1
ATOM 4021 C CA . LEU A 1 514 ? 16.399 9.070 -4.184 1.00 69.94 514 LEU A CA 1
ATOM 4022 C C . LEU A 1 514 ? 15.861 10.423 -3.743 1.00 69.94 514 LEU A C 1
ATOM 4024 O O . LEU A 1 514 ? 16.592 11.416 -3.740 1.00 69.94 514 LEU A O 1
ATOM 4028 N N . LEU A 1 515 ? 14.613 10.428 -3.279 1.00 69.00 515 LEU A N 1
ATOM 4029 C CA . LEU A 1 515 ? 14.018 11.575 -2.621 1.00 69.00 515 LEU A CA 1
ATOM 4030 C C . LEU A 1 515 ? 13.779 11.255 -1.148 1.00 69.00 515 LEU A C 1
ATOM 4032 O O . LEU A 1 515 ? 12.742 10.734 -0.743 1.00 69.00 515 LEU A O 1
ATOM 4036 N N . GLN A 1 516 ? 14.743 11.623 -0.312 1.00 63.84 516 GLN A N 1
ATOM 4037 C CA . GLN A 1 516 ? 14.582 11.464 1.124 1.00 63.84 516 GLN A CA 1
ATOM 4038 C C . GLN A 1 516 ? 13.715 12.594 1.689 1.00 63.84 516 GLN A C 1
ATOM 4040 O O . GLN A 1 516 ? 14.099 13.764 1.671 1.00 63.84 516 GLN A O 1
ATOM 4045 N N . ARG A 1 517 ? 12.543 12.235 2.216 1.00 60.12 517 ARG A N 1
ATOM 4046 C CA . ARG A 1 517 ? 11.667 13.141 2.965 1.00 60.12 517 ARG A CA 1
ATOM 4047 C C . ARG A 1 517 ? 11.607 12.685 4.417 1.00 60.12 517 ARG A C 1
ATOM 4049 O O . ARG A 1 517 ? 11.456 11.500 4.688 1.00 60.12 517 ARG A O 1
ATOM 4056 N N . VAL A 1 518 ? 11.724 13.624 5.351 1.00 57.78 518 VAL A N 1
ATOM 4057 C CA . VAL A 1 518 ? 11.531 13.331 6.776 1.00 57.78 518 VAL A CA 1
ATOM 4058 C C . VAL A 1 518 ? 10.029 13.350 7.052 1.00 57.78 518 VAL A C 1
ATOM 4060 O O . VAL A 1 518 ? 9.417 14.415 7.085 1.00 57.78 518 VAL A O 1
ATOM 4063 N N . GLY A 1 519 ? 9.432 12.165 7.177 1.00 66.00 519 GLY A N 1
ATOM 4064 C CA . GLY A 1 519 ? 8.045 11.993 7.611 1.00 66.00 519 GLY A CA 1
ATOM 4065 C C . GLY A 1 519 ? 7.913 11.984 9.136 1.00 66.00 519 GLY A C 1
ATOM 4066 O O . GLY A 1 519 ? 8.901 11.845 9.859 1.00 66.00 519 GLY A O 1
ATOM 4067 N N . LYS A 1 520 ? 6.679 12.107 9.634 1.00 76.56 520 LYS A N 1
ATOM 4068 C CA . LYS A 1 520 ? 6.377 11.934 11.061 1.00 76.56 520 LYS A CA 1
ATOM 4069 C C . LYS A 1 520 ? 6.687 10.488 11.465 1.00 76.56 520 LYS A C 1
ATOM 4071 O O . LYS A 1 520 ? 6.155 9.562 10.860 1.00 76.56 520 LYS A O 1
ATOM 4076 N N . GLN A 1 521 ? 7.536 10.304 12.472 1.00 85.44 521 GLN A N 1
ATOM 4077 C CA . GLN A 1 521 ? 7.845 8.992 13.043 1.00 85.44 521 GLN A CA 1
ATOM 4078 C C . GLN A 1 521 ? 7.053 8.776 14.329 1.00 85.44 521 GLN A C 1
ATOM 4080 O O . GLN A 1 521 ? 6.842 9.721 15.093 1.00 85.44 521 GLN A O 1
ATOM 4085 N N . VAL A 1 522 ? 6.589 7.545 14.534 1.00 83.00 522 VAL A N 1
ATOM 4086 C CA . VAL A 1 522 ? 5.719 7.148 15.646 1.00 83.00 522 VAL A CA 1
ATOM 4087 C C . VAL A 1 522 ? 6.059 5.715 16.040 1.00 83.00 522 VAL A C 1
ATOM 4089 O O . VAL A 1 522 ? 6.125 4.841 15.174 1.00 83.00 522 VAL A O 1
ATOM 4092 N N . ASP A 1 523 ? 6.226 5.466 17.339 1.00 80.44 523 ASP A N 1
ATOM 4093 C CA . ASP A 1 523 ? 6.460 4.116 17.876 1.00 80.44 523 ASP A CA 1
ATOM 4094 C C . ASP A 1 523 ? 5.267 3.558 18.658 1.00 80.44 523 ASP A C 1
ATOM 4096 O O . ASP A 1 523 ? 5.248 2.364 18.955 1.00 80.44 523 ASP A O 1
ATOM 4100 N N . ARG A 1 524 ? 4.263 4.393 18.955 1.00 81.12 524 ARG A N 1
ATOM 4101 C CA . ARG A 1 524 ? 3.027 4.003 19.638 1.00 81.12 524 ARG A CA 1
ATOM 4102 C C . ARG A 1 524 ? 1.816 4.646 18.976 1.00 81.12 524 ARG A C 1
ATOM 4104 O O . ARG A 1 524 ? 1.770 5.863 18.823 1.00 81.12 524 ARG A O 1
ATOM 4111 N N . VAL A 1 525 ? 0.838 3.833 18.591 1.00 81.69 525 VAL A N 1
ATOM 4112 C CA . VAL A 1 525 ? -0.428 4.287 18.011 1.00 81.69 525 VAL A CA 1
ATOM 4113 C C . VAL A 1 525 ? -1.582 3.817 18.881 1.00 81.69 525 VAL A C 1
ATOM 4115 O O . VAL A 1 525 ? -1.721 2.622 19.135 1.00 81.69 525 VAL A O 1
ATOM 4118 N N . VAL A 1 526 ? -2.438 4.752 19.277 1.00 79.69 526 VAL A N 1
ATOM 4119 C CA . VAL A 1 526 ? -3.708 4.490 19.956 1.00 79.69 526 VAL A CA 1
ATOM 4120 C C . VAL A 1 526 ? -4.831 4.794 18.974 1.00 79.69 526 VAL A C 1
ATOM 4122 O O . VAL A 1 526 ? -4.968 5.926 18.516 1.00 79.69 526 VAL A O 1
ATOM 4125 N N . VAL A 1 527 ? -5.638 3.796 18.626 1.00 76.62 527 VAL A N 1
ATOM 4126 C CA . VAL A 1 527 ? -6.821 3.988 17.779 1.00 76.62 527 VAL A CA 1
ATOM 4127 C C . VAL A 1 527 ? -8.072 3.788 18.611 1.00 76.62 527 VAL A C 1
ATOM 4129 O O . VAL A 1 527 ? -8.223 2.760 19.274 1.00 76.62 527 VAL A O 1
ATOM 4132 N N . ARG A 1 528 ? -8.979 4.761 18.544 1.00 80.69 528 ARG A N 1
ATOM 4133 C CA . ARG A 1 528 ? -10.261 4.746 19.248 1.00 80.69 528 ARG A CA 1
ATOM 4134 C C . ARG A 1 528 ? -11.416 4.901 18.275 1.00 80.69 528 ARG A C 1
ATOM 4136 O O . ARG A 1 528 ? -11.326 5.666 17.316 1.00 80.69 528 ARG A O 1
ATOM 4143 N N . ASN A 1 529 ? -12.531 4.238 18.551 1.00 71.25 529 ASN A N 1
ATOM 4144 C CA . ASN A 1 529 ? -13.788 4.498 17.841 1.00 71.25 529 ASN A CA 1
ATOM 4145 C C . ASN A 1 529 ? -14.554 5.728 18.394 1.00 71.25 529 ASN A C 1
ATOM 4147 O O . ASN A 1 529 ? -15.517 6.166 17.769 1.00 71.25 529 ASN A O 1
ATOM 4151 N N . GLY A 1 530 ? -14.114 6.325 19.513 1.00 63.44 530 GLY A N 1
ATOM 4152 C CA . GLY A 1 530 ? -14.701 7.525 20.132 1.00 63.44 530 GLY A CA 1
ATOM 4153 C C . GLY A 1 530 ? -13.657 8.570 20.564 1.00 63.44 530 GLY A C 1
ATOM 4154 O O . GLY A 1 530 ? -12.523 8.210 20.870 1.00 63.44 530 GLY A O 1
ATOM 4155 N N . SER A 1 531 ? -14.040 9.858 20.551 1.00 50.44 531 SER A N 1
ATOM 4156 C CA . SER A 1 531 ? -13.217 11.041 20.917 1.00 50.44 531 SER A CA 1
ATOM 4157 C C . SER A 1 531 ? -12.817 11.044 22.409 1.00 50.44 531 SER A C 1
ATOM 4159 O O . SER A 1 531 ? -13.569 10.478 23.197 1.00 50.44 531 SER A O 1
ATOM 4161 N N . PRO A 1 532 ? -11.722 11.700 22.855 1.00 43.03 532 PRO A N 1
ATOM 4162 C CA . PRO A 1 532 ? -11.311 11.707 24.263 1.00 43.03 532 PRO A CA 1
ATOM 4163 C C . PRO A 1 532 ? -12.188 12.654 25.105 1.00 43.03 532 PRO A C 1
ATOM 4165 O O . PRO A 1 532 ? -12.349 12.446 26.302 1.00 43.03 532 PRO A O 1
ATOM 4168 N N . ASP A 1 533 ? -12.850 13.625 24.461 1.00 44.22 533 ASP A N 1
ATOM 4169 C CA . ASP A 1 533 ? -13.871 14.507 25.048 1.00 44.22 533 ASP A CA 1
ATOM 4170 C C . ASP A 1 533 ? -15.198 13.773 25.350 1.00 44.22 533 ASP A C 1
ATOM 4172 O O . ASP A 1 533 ? -16.229 14.400 25.609 1.00 44.22 533 ASP A O 1
ATOM 4176 N N . SER A 1 534 ? -15.215 12.435 25.301 1.00 41.75 534 SER A N 1
ATOM 4177 C CA . SER A 1 534 ? -16.404 11.591 25.476 1.00 41.75 534 SER A CA 1
ATOM 4178 C C . SER A 1 534 ? -16.980 11.576 26.891 1.00 41.75 534 SER A C 1
ATOM 4180 O O . SER A 1 534 ? -18.010 10.942 27.093 1.00 41.75 534 SER A O 1
ATOM 4182 N N . SER A 1 535 ? -16.408 12.301 27.859 1.00 39.81 535 SER A N 1
ATOM 4183 C CA . SER A 1 535 ? -17.178 12.673 29.057 1.00 39.81 535 SER A CA 1
ATOM 4184 C C . SER A 1 535 ? -18.395 13.544 28.701 1.00 39.81 535 SER A C 1
ATOM 4186 O O . SER A 1 535 ? -19.340 13.610 29.478 1.00 39.81 535 SER A O 1
ATOM 4188 N N . SER A 1 536 ? -18.399 14.163 27.510 1.00 38.12 536 SER A N 1
ATOM 4189 C CA . SER A 1 536 ? -19.463 15.042 27.004 1.00 38.12 536 SER A CA 1
ATOM 4190 C C . SER A 1 536 ? -20.143 14.577 25.705 1.00 38.12 536 SER A C 1
ATOM 4192 O O . SER A 1 536 ? -21.088 15.219 25.252 1.00 38.12 536 SER A O 1
ATOM 4194 N N . ARG A 1 537 ? -19.710 13.470 25.078 1.00 40.69 537 ARG A N 1
ATOM 4195 C CA . ARG A 1 537 ? -20.382 12.911 23.886 1.00 40.69 537 ARG A CA 1
ATOM 4196 C C . ARG A 1 537 ? -20.567 11.394 23.995 1.00 40.69 537 ARG A C 1
ATOM 4198 O O . ARG A 1 537 ? -19.571 10.675 23.890 1.00 40.69 537 ARG A O 1
ATOM 4205 N N . PRO A 1 538 ? -21.815 10.906 24.156 1.00 44.69 538 PRO A N 1
ATOM 4206 C CA . PRO A 1 538 ? -22.109 9.480 24.273 1.00 44.69 538 PRO A CA 1
ATOM 4207 C C . PRO A 1 538 ? -21.752 8.711 23.002 1.00 44.69 538 PRO A C 1
ATOM 4209 O O . PRO A 1 538 ? -21.941 9.234 21.895 1.00 44.69 538 PRO A O 1
ATOM 4212 N N . ASP A 1 539 ? -21.312 7.458 23.168 1.00 50.59 539 ASP A N 1
ATOM 4213 C CA . ASP A 1 539 ? -21.130 6.491 22.079 1.00 50.59 539 ASP A CA 1
ATOM 4214 C C . ASP A 1 539 ? -22.350 6.544 21.127 1.00 50.59 539 ASP A C 1
ATOM 4216 O O . ASP A 1 539 ? -23.498 6.671 21.575 1.00 50.59 539 ASP A O 1
ATOM 4220 N N . PRO A 1 540 ? -22.124 6.564 19.794 1.00 50.75 540 PRO A N 1
ATOM 4221 C CA . PRO A 1 540 ? -23.175 6.754 18.797 1.00 50.75 540 PRO A CA 1
ATOM 4222 C C . PRO A 1 540 ? -24.347 5.773 18.921 1.00 50.75 540 PRO A C 1
ATOM 4224 O O . PRO A 1 540 ? -25.406 6.079 18.377 1.00 50.75 540 PRO A O 1
ATOM 4227 N N . LEU A 1 541 ? -24.171 4.638 19.602 1.00 53.50 541 LEU A N 1
ATOM 4228 C CA . LEU A 1 541 ? -25.114 3.521 19.655 1.00 53.50 541 LEU A CA 1
ATOM 4229 C C . LEU A 1 541 ? -25.431 3.054 21.081 1.00 53.50 541 LEU A C 1
ATOM 4231 O O . LEU A 1 541 ? -26.262 2.165 21.257 1.00 53.50 541 LEU A O 1
ATOM 4235 N N . LEU A 1 542 ? -24.773 3.627 22.088 1.00 60.81 542 LEU A N 1
ATOM 4236 C CA . LEU A 1 542 ? -24.920 3.248 23.487 1.00 60.81 542 LEU A CA 1
ATOM 4237 C C . LEU A 1 542 ? -24.549 4.430 24.382 1.00 60.81 542 LEU A C 1
ATOM 4239 O O . LEU A 1 542 ? -23.457 4.975 24.270 1.00 60.81 542 LEU A O 1
ATOM 4243 N N . SER A 1 543 ? -25.402 4.800 25.331 1.00 61.50 543 SER A N 1
ATOM 4244 C CA . SER A 1 543 ? -24.981 5.657 26.444 1.00 61.50 543 SER A CA 1
ATOM 4245 C C . SER A 1 543 ? -25.002 4.869 27.750 1.00 61.50 543 SER A C 1
ATOM 4247 O O . SER A 1 543 ? -26.029 4.278 28.085 1.00 61.50 543 SER A O 1
ATOM 4249 N N . ILE A 1 544 ? -23.875 4.876 28.470 1.00 63.03 544 ILE A N 1
ATOM 4250 C CA . ILE A 1 544 ? -23.711 4.311 29.818 1.00 63.03 544 ILE A CA 1
ATOM 4251 C C . ILE A 1 544 ? -23.310 5.453 30.752 1.00 63.03 544 ILE A C 1
ATOM 4253 O O . ILE A 1 544 ? -22.357 6.174 30.456 1.00 63.03 544 ILE A O 1
ATOM 4257 N N . GLY A 1 545 ? -24.001 5.610 31.877 1.00 63.44 545 GLY A N 1
ATOM 4258 C CA . GLY A 1 545 ? -23.655 6.607 32.891 1.00 63.44 545 GLY A CA 1
ATOM 4259 C C . GLY A 1 545 ? -24.346 6.347 34.230 1.00 63.44 545 GLY A C 1
ATOM 4260 O O . GLY A 1 545 ? -25.198 5.461 34.306 1.00 63.44 545 GLY A O 1
ATOM 4261 N N . PRO A 1 546 ? -23.991 7.084 35.297 1.00 64.06 546 PRO A N 1
ATOM 4262 C CA . PRO A 1 546 ? -24.746 7.038 36.543 1.00 64.06 546 PRO A CA 1
ATOM 4263 C C . PRO A 1 546 ? -26.183 7.508 36.296 1.00 64.06 546 PRO A C 1
ATOM 4265 O O . PRO A 1 546 ? -26.419 8.457 35.545 1.00 64.06 546 PRO A O 1
ATOM 4268 N N . ASP A 1 547 ? -27.146 6.848 36.928 1.00 68.56 547 ASP A N 1
ATOM 4269 C CA . ASP A 1 547 ? -28.554 7.215 36.866 1.00 68.56 547 ASP A CA 1
ATOM 4270 C C . ASP A 1 547 ? -28.797 8.491 37.685 1.00 68.56 547 ASP A C 1
ATOM 4272 O O . ASP A 1 547 ? -29.164 8.459 38.857 1.00 68.56 547 ASP A O 1
ATOM 4276 N N . ALA A 1 548 ? -28.554 9.641 37.059 1.00 61.94 548 ALA A N 1
ATOM 4277 C CA . ALA A 1 548 ? -28.703 10.957 37.674 1.00 61.94 548 ALA A CA 1
ATOM 4278 C C . ALA A 1 548 ? -30.168 11.436 37.759 1.00 61.94 548 ALA A C 1
ATOM 4280 O O . ALA A 1 548 ? -30.420 12.584 38.130 1.00 61.94 548 ALA A O 1
ATOM 4281 N N . ARG A 1 549 ? -31.145 10.594 37.399 1.00 66.38 549 ARG A N 1
ATOM 4282 C CA . ARG A 1 549 ? -32.567 10.942 37.482 1.00 66.38 549 ARG A CA 1
ATOM 4283 C C . ARG A 1 549 ? -33.007 10.913 38.946 1.00 66.38 549 ARG A C 1
ATOM 4285 O O . ARG A 1 549 ? -32.687 9.974 39.665 1.00 66.38 549 ARG A O 1
ATOM 4292 N N . MET A 1 550 ? -33.756 11.927 39.383 1.00 54.56 550 MET A N 1
ATOM 4293 C CA . MET A 1 550 ? -34.457 11.894 40.673 1.00 54.56 550 MET A CA 1
ATOM 4294 C C . MET A 1 550 ? -35.774 11.126 40.507 1.00 54.56 550 MET A C 1
ATOM 4296 O O . MET A 1 550 ? -36.822 11.722 40.259 1.00 54.56 550 MET A O 1
ATOM 4300 N N . GLU A 1 551 ? -35.716 9.802 40.620 1.00 59.41 551 GLU A N 1
ATOM 4301 C CA . GLU A 1 551 ? -36.879 8.908 40.560 1.00 59.41 551 GLU A CA 1
ATOM 4302 C C . GLU A 1 551 ? -36.954 8.018 41.812 1.00 59.41 551 GLU A C 1
ATOM 4304 O O . GLU A 1 551 ? -36.084 8.054 42.678 1.00 59.41 551 GLU A O 1
ATOM 4309 N N . ARG A 1 552 ? -38.027 7.226 41.943 1.00 51.59 552 ARG A N 1
ATOM 4310 C CA . ARG A 1 552 ? -38.320 6.432 43.153 1.00 51.59 552 ARG A CA 1
ATOM 4311 C C . ARG A 1 552 ? -37.199 5.452 43.537 1.00 51.59 552 ARG A C 1
ATOM 4313 O O . ARG A 1 552 ? -37.047 5.173 44.722 1.00 51.59 552 ARG A O 1
ATOM 4320 N N . ASP A 1 553 ? -36.433 4.995 42.545 1.00 51.47 553 ASP A N 1
ATOM 4321 C CA . ASP A 1 553 ? -35.411 3.949 42.670 1.00 51.47 553 ASP A CA 1
ATOM 4322 C C . ASP A 1 553 ? -33.976 4.447 42.380 1.00 51.47 553 ASP A C 1
ATOM 4324 O O . ASP A 1 553 ? -33.045 3.648 42.399 1.00 51.47 553 ASP A O 1
ATOM 4328 N N . SER A 1 554 ? -33.769 5.750 42.127 1.00 55.16 554 SER A N 1
ATOM 4329 C CA . SER A 1 554 ? -32.431 6.353 42.017 1.00 55.16 554 SER A CA 1
ATOM 4330 C C . SER A 1 554 ? -32.401 7.728 42.697 1.00 55.16 554 SER A C 1
ATOM 4332 O O . SER A 1 554 ? -33.175 8.612 42.322 1.00 55.16 554 SER A O 1
ATOM 4334 N N . PRO A 1 555 ? -31.511 7.965 43.679 1.00 55.56 555 PRO A N 1
ATOM 4335 C CA . PRO A 1 555 ? -31.453 9.233 44.407 1.00 55.56 555 PRO A CA 1
ATOM 4336 C C . PRO A 1 555 ? -30.856 10.395 43.588 1.00 55.56 555 PRO A C 1
ATOM 4338 O O . PRO A 1 555 ? -30.634 11.472 44.139 1.00 55.56 555 PRO A O 1
ATOM 4341 N N . GLY A 1 556 ? -30.549 10.199 42.297 1.00 61.00 556 GLY A N 1
ATOM 4342 C CA . GLY A 1 556 ? -29.889 11.199 41.448 1.00 61.00 556 GLY A CA 1
ATOM 4343 C C . GLY A 1 556 ? -28.464 11.548 41.899 1.00 61.00 556 GLY A C 1
ATOM 4344 O O . GLY A 1 556 ? -27.910 12.571 41.495 1.00 61.00 556 GLY A O 1
ATOM 4345 N N . GLN A 1 557 ? -27.868 10.724 42.765 1.00 64.75 557 GLN A N 1
ATOM 4346 C CA . GLN A 1 557 ? -26.522 10.929 43.288 1.00 64.75 557 GLN A CA 1
ATOM 4347 C C . GLN A 1 557 ? -25.467 10.568 42.237 1.00 64.75 557 GLN A C 1
ATOM 4349 O O . GLN A 1 557 ? -25.577 9.578 41.515 1.00 64.75 557 GLN A O 1
ATOM 4354 N N . GLN A 1 558 ? -24.413 11.381 42.162 1.00 60.97 558 GLN A N 1
ATOM 4355 C CA . GLN A 1 558 ? -23.257 11.141 41.287 1.00 60.97 558 GLN A CA 1
ATOM 4356 C C . GLN A 1 558 ? -22.008 10.680 42.053 1.00 60.97 558 GLN A C 1
ATOM 4358 O O . GLN A 1 558 ? -20.989 10.373 41.439 1.00 60.97 558 GLN A O 1
ATOM 4363 N N . SER A 1 559 ? -22.103 10.596 43.381 1.00 61.69 559 SER A N 1
ATOM 4364 C CA . SER A 1 559 ? -21.041 10.155 44.283 1.00 61.69 559 SER A CA 1
ATOM 4365 C C . SER A 1 559 ? -21.627 9.160 45.272 1.00 61.69 559 SER A C 1
ATOM 4367 O O . SER A 1 559 ? -22.720 9.402 45.779 1.00 61.69 559 SER A O 1
ATOM 4369 N N . TYR A 1 560 ? -20.889 8.087 45.549 1.00 71.00 560 TYR A N 1
ATOM 4370 C CA . TYR A 1 560 ? -21.349 6.975 46.377 1.00 71.00 560 TYR A CA 1
ATOM 4371 C C . TYR A 1 560 ? -20.290 6.608 47.420 1.00 71.00 560 TYR A C 1
ATOM 4373 O O . TYR A 1 560 ? -19.091 6.621 47.122 1.00 71.00 560 TYR A O 1
ATOM 4381 N N . LEU A 1 561 ? -20.724 6.297 48.638 1.00 68.94 561 LEU A N 1
ATOM 4382 C CA . LEU A 1 561 ? -19.882 5.814 49.731 1.00 68.94 561 LEU A CA 1
ATOM 4383 C C . LEU A 1 561 ? -19.673 4.288 49.646 1.00 68.94 561 LEU A C 1
ATOM 4385 O O . LEU A 1 561 ? -20.493 3.576 49.060 1.00 68.94 561 LEU A O 1
ATOM 4389 N N . PRO A 1 562 ? -18.597 3.752 50.252 1.00 66.62 562 PRO A N 1
ATOM 4390 C CA . PRO A 1 562 ? -18.443 2.309 50.429 1.00 66.62 562 PRO A CA 1
ATOM 4391 C C . PRO A 1 562 ? -19.674 1.694 51.115 1.00 66.62 562 PRO A C 1
ATOM 4393 O O . PRO A 1 562 ? -20.131 2.212 52.133 1.00 66.62 562 PRO A O 1
ATOM 4396 N N . GLY A 1 563 ? -20.208 0.604 50.557 1.00 69.31 563 GLY A N 1
ATOM 4397 C CA . GLY A 1 563 ? -21.434 -0.061 51.022 1.00 69.31 563 GLY A CA 1
ATOM 4398 C C . GLY A 1 563 ? -22.730 0.420 50.354 1.00 69.31 563 GLY A C 1
ATOM 4399 O O . GLY A 1 563 ? -23.759 -0.243 50.478 1.00 69.31 563 GLY A O 1
ATOM 4400 N N . GLU A 1 564 ? -22.709 1.535 49.617 1.00 79.38 564 GLU A N 1
ATOM 4401 C CA . GLU A 1 564 ? -23.881 2.014 48.872 1.00 79.38 564 GLU A CA 1
ATOM 4402 C C . GLU A 1 564 ? -24.090 1.243 47.559 1.00 79.38 564 GLU A C 1
ATOM 4404 O O . GLU A 1 564 ? -23.250 0.463 47.123 1.00 79.38 564 GLU A O 1
ATOM 4409 N N . THR A 1 565 ? -25.234 1.444 46.902 1.00 77.12 565 THR A N 1
ATOM 4410 C CA . THR A 1 565 ? -25.503 0.892 45.566 1.00 77.12 565 THR A CA 1
ATOM 4411 C C . THR A 1 565 ? -25.640 2.032 44.570 1.00 77.12 565 THR A C 1
ATOM 4413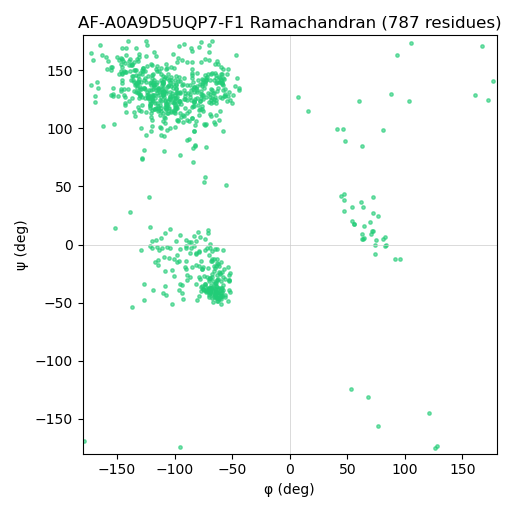 O O . THR A 1 565 ? -26.551 2.850 44.678 1.00 77.12 565 THR A O 1
ATOM 4416 N N . ALA A 1 566 ? -24.737 2.073 43.593 1.00 75.50 566 ALA A N 1
ATOM 4417 C CA . ALA A 1 566 ? -24.855 2.965 42.453 1.00 75.50 566 ALA A CA 1
ATOM 4418 C C . ALA A 1 566 ? -25.816 2.377 41.421 1.00 75.50 566 ALA A C 1
ATOM 4420 O O . ALA A 1 566 ? -25.876 1.164 41.241 1.00 75.50 566 ALA A O 1
ATOM 4421 N N . HIS A 1 567 ? -26.541 3.225 40.702 1.00 75.25 567 HIS A N 1
ATOM 4422 C CA . HIS A 1 567 ? -27.386 2.793 39.592 1.00 75.25 567 HIS A CA 1
ATOM 4423 C C . HIS A 1 567 ? -26.742 3.218 38.277 1.00 75.25 567 HIS A C 1
ATOM 4425 O O . HIS A 1 567 ? -26.486 4.400 38.060 1.00 75.25 567 HIS A O 1
ATOM 4431 N N . VAL A 1 568 ? -26.442 2.256 37.405 1.00 72.44 568 VAL A N 1
ATOM 4432 C CA . VAL A 1 568 ? -25.861 2.515 36.082 1.00 72.44 568 VAL A CA 1
ATOM 4433 C C . VAL A 1 568 ? -26.966 2.449 35.041 1.00 72.44 568 VAL A C 1
ATOM 4435 O O . VAL A 1 568 ? -27.561 1.395 34.823 1.00 72.44 568 VAL A O 1
ATOM 4438 N N . LEU A 1 569 ? -27.241 3.574 34.389 1.00 74.00 569 LEU A N 1
ATOM 4439 C CA . LEU A 1 569 ? -28.227 3.671 33.327 1.00 74.00 569 LEU A CA 1
ATOM 4440 C C . LEU A 1 569 ? -27.586 3.313 31.986 1.00 74.00 569 LEU A C 1
ATOM 4442 O O . LEU A 1 569 ? -26.572 3.895 31.596 1.00 74.00 569 LEU A O 1
ATOM 4446 N N . VAL A 1 570 ? -28.200 2.374 31.268 1.00 72.31 570 VAL A N 1
ATOM 4447 C CA . VAL A 1 570 ? -27.776 1.962 29.928 1.00 72.31 570 VAL A CA 1
ATOM 4448 C C . VAL A 1 570 ? -28.914 2.165 28.940 1.00 72.31 570 VAL A C 1
ATOM 4450 O O . VAL A 1 570 ? -29.978 1.561 29.075 1.00 72.31 570 VAL A O 1
ATOM 4453 N N . ASN A 1 571 ? -28.666 2.990 27.927 1.00 72.12 571 ASN A N 1
ATOM 4454 C CA . ASN A 1 571 ? -29.600 3.296 26.845 1.00 72.12 571 ASN A CA 1
ATOM 4455 C C . ASN A 1 571 ? -28.964 2.892 25.497 1.00 72.12 571 ASN A C 1
ATOM 4457 O O . ASN A 1 571 ? -28.103 3.618 24.985 1.00 72.12 571 ASN A O 1
ATOM 4461 N N . PRO A 1 572 ? -29.298 1.701 24.966 1.00 66.00 572 PRO A N 1
ATOM 4462 C CA . PRO A 1 572 ? -28.808 1.227 23.676 1.00 66.00 572 PRO A CA 1
ATOM 4463 C C . PRO A 1 572 ? -29.668 1.740 22.511 1.00 66.00 572 PRO A C 1
ATOM 4465 O O . PRO A 1 572 ? -30.877 1.906 22.644 1.00 66.00 572 PRO A O 1
ATOM 4468 N N . ALA A 1 573 ? -29.067 1.901 21.330 1.00 61.25 573 ALA A N 1
ATOM 4469 C CA . ALA A 1 573 ? -29.809 2.015 20.075 1.00 61.25 573 ALA A CA 1
ATOM 4470 C C . ALA A 1 573 ? -30.659 0.757 19.846 1.00 61.25 573 ALA A C 1
ATOM 4472 O O . ALA A 1 573 ? -30.193 -0.356 20.098 1.00 61.25 573 ALA A O 1
ATOM 4473 N N . ALA A 1 574 ? -31.875 0.923 19.312 1.00 57.06 574 ALA A N 1
ATOM 4474 C CA . ALA A 1 574 ? -32.846 -0.159 19.097 1.00 57.06 574 ALA A CA 1
ATOM 4475 C C . ALA A 1 574 ? -32.278 -1.369 18.320 1.00 57.06 574 ALA A C 1
ATOM 4477 O O . ALA A 1 574 ? -32.755 -2.493 18.463 1.00 57.06 574 ALA A O 1
ATOM 4478 N N . ALA A 1 575 ? -31.227 -1.153 17.523 1.00 51.69 575 ALA A N 1
ATOM 4479 C CA . ALA A 1 575 ? -30.548 -2.171 16.726 1.00 51.69 575 ALA A CA 1
ATOM 4480 C C . ALA A 1 575 ? -29.435 -2.963 17.455 1.00 51.69 575 ALA A C 1
ATOM 4482 O O . ALA A 1 575 ? -28.851 -3.863 16.849 1.00 51.69 575 ALA A O 1
ATOM 4483 N N . VAL A 1 576 ? -29.108 -2.654 18.717 1.00 56.56 576 VAL A N 1
ATOM 4484 C CA . VAL A 1 576 ? -28.010 -3.295 19.465 1.00 56.56 576 VAL A CA 1
ATOM 4485 C C . VAL A 1 576 ? -28.568 -4.160 20.605 1.00 56.56 576 VAL A C 1
ATOM 4487 O O . VAL A 1 576 ? -28.895 -3.634 21.671 1.00 56.56 576 VAL A O 1
ATOM 4490 N N . PRO A 1 577 ? -28.661 -5.495 20.444 1.00 55.22 577 PRO A N 1
ATOM 4491 C CA . PRO A 1 577 ? -29.020 -6.374 21.551 1.00 55.22 577 PRO A CA 1
ATOM 4492 C C . PRO A 1 577 ? -27.871 -6.409 22.575 1.00 55.22 577 PRO A C 1
ATOM 4494 O O . PRO A 1 577 ? -26.782 -6.917 22.292 1.00 55.22 577 PRO A O 1
ATOM 4497 N N . PHE A 1 578 ? -28.103 -5.850 23.765 1.00 57.56 578 PHE A N 1
ATOM 4498 C CA . PHE A 1 578 ? -27.174 -5.955 24.895 1.00 57.56 578 PHE A CA 1
ATOM 4499 C C . PHE A 1 578 ? -27.221 -7.381 25.480 1.00 57.56 578 PHE A C 1
ATOM 4501 O O . PHE A 1 578 ? -28.296 -7.983 25.518 1.00 57.56 578 PHE A O 1
ATOM 4508 N N . LEU A 1 579 ? -26.081 -7.934 25.921 1.00 59.12 579 LEU A N 1
ATOM 4509 C CA . LEU A 1 579 ? -26.028 -9.288 26.494 1.00 59.12 579 LEU A CA 1
ATOM 4510 C C . LEU A 1 579 ? -25.817 -9.304 28.016 1.00 59.12 579 LEU A C 1
ATOM 4512 O O . LEU A 1 579 ? -26.511 -10.066 28.683 1.00 59.12 579 LEU A O 1
ATOM 4516 N N . GLN A 1 580 ? -24.918 -8.492 28.592 1.00 70.81 580 GLN A N 1
ATOM 4517 C CA . GLN A 1 580 ? -24.710 -8.443 30.053 1.00 70.81 580 GLN A CA 1
ATOM 4518 C C . GLN A 1 580 ? -23.792 -7.287 30.490 1.00 70.81 580 GLN A C 1
ATOM 4520 O O . GLN A 1 580 ? -23.003 -6.794 29.690 1.00 70.81 580 GLN A O 1
ATOM 4525 N N . LEU A 1 581 ? -23.851 -6.863 31.759 1.00 71.94 581 LEU A N 1
ATOM 4526 C CA . LEU A 1 581 ? -22.832 -5.987 32.357 1.00 71.94 581 LEU A CA 1
ATOM 4527 C C . LEU A 1 581 ? -22.015 -6.754 33.403 1.00 71.94 581 LEU A C 1
ATOM 4529 O O . LEU A 1 581 ? -22.579 -7.494 34.210 1.00 71.94 581 LEU A O 1
ATOM 4533 N N . HIS A 1 582 ? -20.706 -6.521 33.433 1.00 72.75 582 HIS A N 1
ATOM 4534 C CA . HIS A 1 582 ? -19.788 -7.065 34.433 1.00 72.75 582 HIS A CA 1
ATOM 4535 C C . HIS A 1 582 ? -19.013 -5.940 35.117 1.00 72.75 582 HIS A C 1
ATOM 4537 O O . HIS A 1 582 ? -18.573 -5.000 34.452 1.00 72.75 582 HIS A O 1
ATOM 4543 N N . SER A 1 583 ? -18.805 -6.038 36.427 1.00 73.69 583 SER A N 1
ATOM 4544 C CA . SER A 1 583 ? -17.938 -5.121 37.169 1.00 73.69 583 SER A CA 1
ATOM 4545 C C . SER A 1 583 ? -16.537 -5.707 37.376 1.00 73.69 583 SER A C 1
ATOM 4547 O O . SER A 1 583 ? -16.352 -6.925 37.437 1.00 73.69 583 SER A O 1
ATOM 4549 N N . SER A 1 584 ? -15.543 -4.844 37.597 1.00 62.97 584 SER A N 1
ATOM 4550 C CA . SER A 1 584 ? -14.199 -5.246 38.040 1.00 62.97 584 SER A CA 1
ATOM 4551 C C . SER A 1 584 ? -14.181 -5.918 39.417 1.00 62.97 584 SER A C 1
ATOM 4553 O O . SER A 1 584 ? -13.181 -6.527 39.779 1.00 62.97 584 SER A O 1
ATOM 4555 N N . THR A 1 585 ? -15.285 -5.856 40.170 1.00 66.56 585 THR A N 1
ATOM 4556 C CA . THR A 1 585 ? -15.468 -6.588 41.434 1.00 66.56 585 THR A CA 1
ATOM 4557 C C . THR A 1 585 ? -15.898 -8.046 41.221 1.00 66.56 585 THR A C 1
ATOM 4559 O O . THR A 1 585 ? -16.133 -8.766 42.187 1.00 66.56 585 THR A O 1
ATOM 4562 N N . GLY A 1 586 ? -15.996 -8.497 39.963 1.00 67.00 586 GLY A N 1
ATOM 4563 C CA . GLY A 1 586 ? -16.384 -9.860 39.595 1.00 67.00 586 GLY A CA 1
ATOM 4564 C C . GLY A 1 586 ? -17.897 -10.090 39.567 1.00 67.00 586 GLY A C 1
ATOM 4565 O O . GLY A 1 586 ? -18.339 -11.224 39.387 1.00 67.00 586 GLY A O 1
ATOM 4566 N N . LEU A 1 587 ? -18.702 -9.036 39.733 1.00 75.81 587 LEU A N 1
ATOM 4567 C CA . LEU A 1 587 ? -20.157 -9.140 39.716 1.00 75.81 587 LEU A CA 1
ATOM 4568 C C . LEU A 1 587 ? -20.690 -9.082 38.292 1.00 75.81 587 LEU A C 1
ATOM 4570 O O . LEU A 1 587 ? -20.219 -8.320 37.452 1.00 75.81 587 LEU A O 1
ATOM 4574 N N . THR A 1 588 ? -21.734 -9.863 38.049 1.00 80.12 588 THR A N 1
ATOM 4575 C CA . THR A 1 588 ? -22.544 -9.758 36.840 1.00 80.12 588 THR A CA 1
ATOM 4576 C C . THR A 1 588 ? -23.834 -9.036 37.197 1.00 80.12 588 THR A C 1
ATOM 4578 O O . THR A 1 588 ? -24.617 -9.538 38.006 1.00 80.12 588 THR A O 1
ATOM 4581 N N . LEU A 1 589 ? -24.028 -7.839 36.645 1.00 79.38 589 LEU A N 1
ATOM 4582 C CA . LEU A 1 589 ? -25.135 -6.963 37.020 1.00 79.38 589 LEU A CA 1
ATOM 4583 C C . LEU A 1 589 ? -26.414 -7.400 36.305 1.00 79.38 589 LEU A C 1
ATOM 4585 O O . LEU A 1 589 ? -26.410 -7.696 35.108 1.00 79.38 589 LEU A O 1
ATOM 4589 N N . GLN A 1 590 ? -27.515 -7.421 37.050 1.00 80.75 590 GLN A N 1
ATOM 4590 C CA . GLN A 1 590 ? -28.841 -7.729 36.525 1.00 80.75 590 GLN A CA 1
ATOM 4591 C C . GLN A 1 590 ? -29.554 -6.436 36.149 1.00 80.75 590 GLN A C 1
ATOM 4593 O O . GLN A 1 590 ? -29.491 -5.457 36.886 1.00 80.75 590 GLN A O 1
ATOM 4598 N N . ALA A 1 591 ? -30.221 -6.430 34.999 1.00 76.06 591 ALA A N 1
ATOM 4599 C CA . ALA A 1 591 ? -30.999 -5.276 34.575 1.00 76.06 591 ALA A CA 1
ATOM 4600 C C . ALA A 1 591 ? -32.281 -5.149 35.410 1.00 76.06 591 ALA A C 1
ATOM 4602 O O . ALA A 1 591 ? -32.937 -6.153 35.691 1.00 76.06 591 ALA A O 1
ATOM 4603 N N . SER A 1 592 ? -32.669 -3.919 35.738 1.00 74.12 592 SER A N 1
ATOM 4604 C CA . SER A 1 592 ? -34.014 -3.590 36.204 1.00 74.12 592 SER A CA 1
ATOM 4605 C C . SER A 1 592 ? -35.050 -3.768 35.088 1.00 74.12 592 SER A C 1
ATOM 4607 O O . SER A 1 592 ? -34.712 -3.975 33.915 1.00 74.12 592 SER A O 1
ATOM 4609 N N . GLU A 1 593 ? -36.323 -3.583 35.443 1.00 76.50 593 GLU A N 1
ATOM 4610 C CA . GLU A 1 593 ? -37.365 -3.317 34.452 1.00 76.50 593 GLU A CA 1
ATOM 4611 C C . GLU A 1 593 ? -36.983 -2.108 33.571 1.00 76.50 593 GLU A C 1
ATOM 4613 O O . GLU A 1 593 ? -36.298 -1.192 34.053 1.00 76.50 593 GLU A O 1
ATOM 4618 N N . PRO A 1 594 ? -37.377 -2.096 32.282 1.00 76.19 594 PRO A N 1
ATOM 4619 C CA . PRO A 1 594 ? -37.114 -0.975 31.394 1.00 76.19 594 PRO A CA 1
ATOM 4620 C C . PRO A 1 594 ? -37.714 0.315 31.949 1.00 76.19 594 PRO A C 1
ATOM 4622 O O . PRO A 1 594 ? -38.882 0.352 32.338 1.00 76.19 594 PRO A O 1
ATOM 4625 N N . VAL A 1 595 ? -36.926 1.384 31.938 1.00 76.19 595 VAL A N 1
ATOM 4626 C CA . VAL A 1 595 ? -37.364 2.707 32.368 1.00 76.19 595 VAL A CA 1
ATOM 4627 C C . VAL A 1 595 ? -37.493 3.602 31.146 1.00 76.19 595 VAL A C 1
ATOM 4629 O O . VAL A 1 595 ? -36.537 3.784 30.391 1.00 76.19 595 VAL A O 1
ATOM 4632 N N . LEU A 1 596 ? -38.690 4.156 30.961 1.00 81.88 596 LEU A N 1
ATOM 4633 C CA . LEU A 1 596 ? -38.992 5.123 29.915 1.00 81.88 596 LEU A CA 1
ATOM 4634 C C . LEU A 1 596 ? -39.087 6.515 30.544 1.00 81.88 596 LEU A C 1
ATOM 4636 O O . LEU A 1 596 ? -39.886 6.712 31.457 1.00 81.88 596 LEU A O 1
ATOM 4640 N N . TRP A 1 597 ? -38.323 7.483 30.044 1.00 80.50 597 TRP A N 1
ATOM 4641 C CA . TRP A 1 597 ? -38.447 8.886 30.459 1.00 80.50 597 TRP A CA 1
ATOM 4642 C C . TRP A 1 597 ? -38.521 9.808 29.250 1.00 80.50 597 TRP A C 1
ATOM 4644 O O . TRP A 1 597 ? -38.149 9.416 28.144 1.00 80.50 597 TRP A O 1
ATOM 4654 N N . GLN A 1 598 ? -39.017 11.025 29.466 1.00 87.50 598 GLN A N 1
ATOM 4655 C CA . GLN A 1 598 ? -39.093 12.063 28.445 1.00 87.50 598 GLN A CA 1
ATOM 4656 C C . GLN A 1 598 ? -38.117 13.192 28.758 1.00 87.50 598 GLN A C 1
ATOM 4658 O O . GLN A 1 598 ? -38.002 13.628 29.902 1.00 87.50 598 GLN A O 1
ATOM 4663 N N . GLU A 1 599 ? -37.458 13.703 27.728 1.00 85.50 599 GLU A N 1
ATOM 4664 C CA . GLU A 1 599 ? -36.606 14.884 27.824 1.00 85.50 599 GLU A CA 1
ATOM 4665 C C . GLU A 1 599 ? -36.732 15.750 26.576 1.00 85.50 599 GLU A C 1
ATOM 4667 O O . GLU A 1 599 ? -37.247 15.304 25.549 1.00 85.50 599 GLU A O 1
ATOM 4672 N N . SER A 1 600 ? -36.298 17.008 26.683 1.00 89.44 600 SER A N 1
ATOM 4673 C CA . SER A 1 600 ? -36.318 17.946 25.562 1.00 89.44 600 SER A CA 1
ATOM 4674 C C . SER A 1 600 ? -34.913 18.345 25.132 1.00 89.44 600 SER A C 1
ATOM 4676 O O . SER A 1 600 ? -34.084 18.677 25.974 1.00 89.44 600 SER A O 1
ATOM 4678 N N . GLU A 1 601 ? -34.678 18.349 23.824 1.00 90.44 601 GLU A N 1
ATOM 4679 C CA . GLU A 1 601 ? -33.385 18.628 23.202 1.00 90.44 601 GLU A CA 1
ATOM 4680 C C . GLU A 1 601 ? -33.555 19.589 22.014 1.00 90.44 601 GLU A C 1
ATOM 4682 O O . GLU A 1 601 ? -34.510 19.465 21.241 1.00 90.44 601 GLU A O 1
ATOM 4687 N N . ASP A 1 602 ? -32.630 20.540 21.858 1.00 92.00 602 ASP A N 1
ATOM 4688 C CA . ASP A 1 602 ? -32.624 21.495 20.745 1.00 92.00 602 ASP A CA 1
ATOM 4689 C C . ASP A 1 602 ? -31.648 21.048 19.650 1.00 92.00 602 ASP A C 1
ATOM 4691 O O . ASP A 1 602 ? -30.436 20.993 19.848 1.00 92.00 602 ASP A O 1
ATOM 4695 N N . LEU A 1 603 ? -32.175 20.781 18.458 1.00 89.31 603 LEU A N 1
ATOM 4696 C CA . LEU A 1 603 ? -31.416 20.359 17.288 1.00 89.31 603 LEU A CA 1
ATOM 4697 C C . LEU A 1 603 ? -31.210 21.504 16.302 1.00 89.31 603 LEU A C 1
ATOM 4699 O O . LEU A 1 603 ? -32.169 22.115 15.835 1.00 89.31 603 LEU A O 1
ATOM 4703 N N . LEU A 1 604 ? -29.958 21.740 15.911 1.00 88.44 604 LEU A N 1
ATOM 4704 C CA . LEU A 1 604 ? -29.609 22.695 14.862 1.00 88.44 604 LEU A CA 1
ATOM 4705 C C . LEU A 1 604 ? -29.443 21.989 13.508 1.00 88.44 604 LEU A C 1
ATOM 4707 O O . LEU A 1 604 ? -28.598 21.109 13.347 1.00 88.44 604 LEU A O 1
ATOM 4711 N N . PHE A 1 605 ? -30.199 22.442 12.511 1.00 83.25 605 PHE A N 1
ATOM 4712 C CA . PHE A 1 605 ? -30.004 22.117 11.101 1.00 83.25 605 PHE A CA 1
ATOM 4713 C C . PHE A 1 605 ? -29.173 23.229 10.450 1.00 83.25 605 PHE A C 1
ATOM 4715 O O . PHE A 1 605 ? -29.494 24.405 10.606 1.00 83.25 605 PHE A O 1
ATOM 4722 N N . THR A 1 606 ? -28.112 22.877 9.719 1.00 82.12 606 THR A N 1
ATOM 4723 C CA . THR A 1 606 ? -27.242 23.821 8.991 1.00 82.12 606 THR A CA 1
ATOM 4724 C C . THR A 1 606 ? -27.154 23.429 7.520 1.00 82.12 606 THR A C 1
ATOM 4726 O O . THR A 1 606 ? -26.348 22.582 7.143 1.00 82.12 606 THR A O 1
ATOM 4729 N N . ALA A 1 607 ? -28.007 24.023 6.678 1.00 81.75 607 ALA A N 1
ATOM 4730 C CA . ALA A 1 607 ? -28.165 23.633 5.271 1.00 81.75 607 ALA A CA 1
ATOM 4731 C C . ALA A 1 607 ? -28.297 22.104 5.092 1.00 81.75 607 ALA A C 1
ATOM 4733 O O . ALA A 1 607 ? -27.672 21.498 4.221 1.00 81.75 607 ALA A O 1
ATOM 4734 N N . SER A 1 608 ? -29.089 21.481 5.965 1.00 74.62 608 SER A N 1
ATOM 4735 C CA . SER A 1 608 ? -29.250 20.032 6.073 1.00 74.62 608 SER A CA 1
ATOM 4736 C C . SER A 1 608 ? -30.717 19.695 6.329 1.00 74.62 608 SER A C 1
ATOM 4738 O O . SER A 1 608 ? -31.463 20.505 6.874 1.00 74.62 608 SER A O 1
ATOM 4740 N N . ASN A 1 609 ? -31.140 18.494 5.944 1.00 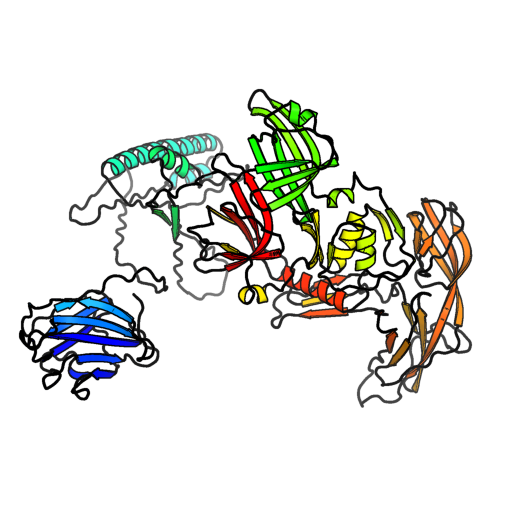84.06 609 ASN A N 1
ATOM 4741 C CA . ASN A 1 609 ? -32.419 17.893 6.335 1.00 84.06 609 ASN A CA 1
ATOM 4742 C C . ASN A 1 609 ? -32.247 16.798 7.406 1.00 84.06 609 ASN A C 1
ATOM 4744 O O . ASN A 1 609 ? -33.150 16.003 7.654 1.00 84.06 609 ASN A O 1
ATOM 4748 N N . LEU A 1 610 ? -31.065 16.743 8.016 1.00 82.62 610 LEU A N 1
ATOM 4749 C CA . LEU A 1 610 ? -30.680 15.804 9.060 1.00 82.62 610 LEU A CA 1
ATOM 4750 C C . LEU A 1 610 ? -30.057 16.569 10.231 1.00 82.62 610 LEU A C 1
ATOM 4752 O O . LEU A 1 610 ? -29.160 17.391 10.020 1.00 82.62 610 LEU A O 1
ATOM 4756 N N . ALA A 1 611 ? -30.478 16.235 11.446 1.00 81.44 611 ALA A N 1
ATOM 4757 C CA . ALA A 1 611 ? -29.842 16.628 12.702 1.00 81.44 611 ALA A CA 1
ATOM 4758 C C . ALA A 1 611 ? -29.727 15.406 13.629 1.00 81.44 611 ALA A C 1
ATOM 4760 O O . ALA A 1 611 ? -30.264 14.342 13.314 1.00 81.44 611 ALA A O 1
ATOM 4761 N N . ARG A 1 612 ? -28.979 15.512 14.733 1.00 78.31 612 ARG A N 1
ATOM 4762 C CA . ARG A 1 612 ? -28.663 14.358 15.587 1.00 78.31 612 ARG A CA 1
ATOM 4763 C C . ARG A 1 612 ? -28.835 14.670 17.066 1.00 78.31 612 ARG A C 1
ATOM 4765 O O . ARG A 1 612 ? -28.271 15.654 17.523 1.00 78.31 612 ARG A O 1
ATOM 4772 N N . LEU A 1 613 ? -29.527 13.774 17.763 1.00 77.56 613 LEU A N 1
ATOM 4773 C CA . LEU A 1 613 ? -29.725 13.795 19.206 1.00 77.56 613 LEU A CA 1
ATOM 4774 C C . LEU A 1 613 ? -28.437 13.460 19.982 1.00 77.56 613 LEU A C 1
ATOM 4776 O O . LEU A 1 613 ? -27.619 12.619 19.566 1.00 77.56 613 LEU A O 1
ATOM 4780 N N . GLU A 1 614 ? -28.288 14.071 21.151 1.00 70.88 614 GLU A N 1
ATOM 4781 C CA . GLU A 1 614 ? -27.197 13.889 22.110 1.00 70.88 614 GLU A CA 1
ATOM 4782 C C . GLU A 1 614 ? -27.145 12.473 22.677 1.00 70.88 614 GLU A C 1
ATOM 4784 O O . GLU A 1 614 ? -26.057 11.954 22.918 1.00 70.88 614 GLU A O 1
ATOM 4789 N N . SER A 1 615 ? -28.284 11.795 22.795 1.00 70.56 615 SER A N 1
ATOM 4790 C CA . SER A 1 615 ? -28.353 10.367 23.117 1.00 70.56 615 SER A CA 1
ATOM 4791 C C . SER A 1 615 ? -29.450 9.664 22.311 1.00 70.56 615 SER A C 1
ATOM 4793 O O . SER A 1 615 ? -30.153 10.298 21.520 1.00 70.56 615 SER A O 1
ATOM 4795 N N . VAL A 1 616 ? -29.557 8.340 22.438 1.00 74.38 616 VAL A N 1
ATOM 4796 C CA . VAL A 1 616 ? -30.546 7.518 21.718 1.00 74.38 616 VAL A CA 1
ATOM 4797 C C . VAL A 1 616 ? -31.952 7.776 22.262 1.00 74.38 616 VAL A C 1
ATOM 4799 O O . VAL A 1 616 ? -32.173 7.779 23.472 1.00 74.38 616 VAL A O 1
ATOM 4802 N N . ALA A 1 617 ? -32.902 8.036 21.377 1.00 80.56 617 ALA A N 1
ATOM 4803 C CA . ALA A 1 617 ? -34.327 8.116 21.643 1.00 80.56 617 ALA A CA 1
ATOM 4804 C C . ALA A 1 617 ? -35.038 6.870 21.110 1.00 80.56 617 ALA A C 1
ATOM 4806 O O . ALA A 1 617 ? -34.671 6.320 20.075 1.00 80.56 617 ALA A O 1
ATOM 4807 N N . GLU A 1 618 ? -36.085 6.468 21.820 1.00 81.38 618 GLU A N 1
ATOM 4808 C CA . GLU A 1 618 ? -37.015 5.419 21.401 1.00 81.38 618 GLU A CA 1
ATOM 4809 C C . GLU A 1 618 ? -38.011 5.978 20.375 1.00 81.38 618 GLU A C 1
ATOM 4811 O O . GLU A 1 618 ? -38.291 5.367 19.348 1.00 81.38 618 GLU A O 1
ATOM 4816 N N . ARG A 1 619 ? -38.545 7.177 20.638 1.00 87.50 619 ARG A N 1
ATOM 4817 C CA . ARG A 1 619 ? -39.489 7.870 19.751 1.00 87.50 619 ARG A CA 1
ATOM 4818 C C . ARG A 1 619 ? -39.540 9.367 20.040 1.00 87.50 619 ARG A C 1
ATOM 4820 O O . ARG A 1 619 ? -39.161 9.828 21.117 1.00 87.50 619 ARG A O 1
ATOM 4827 N N . ILE A 1 620 ? -40.051 10.118 19.067 1.00 92.19 620 ILE A N 1
ATOM 4828 C CA . ILE A 1 620 ? -40.385 11.538 19.215 1.00 92.19 620 ILE A CA 1
ATOM 4829 C C . ILE A 1 620 ? -41.798 11.639 19.794 1.00 92.19 620 ILE A C 1
ATOM 4831 O O . ILE A 1 620 ? -42.739 11.102 19.215 1.00 92.19 620 ILE A O 1
ATOM 4835 N N . GLU A 1 621 ? -41.937 12.338 20.916 1.00 94.38 621 GLU A N 1
ATOM 4836 C CA . GLU A 1 621 ? -43.213 12.580 21.603 1.00 94.38 621 GLU A CA 1
ATOM 4837 C C . GLU A 1 621 ? -43.834 13.908 21.159 1.00 94.38 621 GLU A C 1
ATOM 4839 O O . GLU A 1 621 ? -45.033 13.998 20.902 1.00 94.38 621 GLU A O 1
ATOM 4844 N N . ALA A 1 622 ? -43.009 14.948 21.018 1.00 93.75 622 ALA A N 1
ATOM 4845 C CA . ALA A 1 622 ? -43.437 16.258 20.544 1.00 93.75 622 ALA A CA 1
ATOM 4846 C C . ALA A 1 622 ? -42.306 16.980 19.805 1.00 93.75 622 ALA A C 1
ATOM 4848 O O . ALA A 1 622 ? -41.129 16.653 19.954 1.00 93.75 622 ALA A O 1
ATOM 4849 N N . HIS A 1 623 ? -42.661 17.982 19.002 1.00 95.19 623 HIS A N 1
ATOM 4850 C CA . HIS A 1 623 ? -41.693 18.817 18.301 1.00 95.19 623 HIS A CA 1
ATOM 4851 C C . HIS A 1 623 ? -42.180 20.264 18.181 1.00 95.19 623 HIS A C 1
ATOM 4853 O O . HIS A 1 623 ? -43.375 20.516 18.037 1.00 95.19 623 HIS A O 1
ATOM 4859 N N . LEU A 1 624 ? -41.243 21.209 18.219 1.00 95.69 624 LEU A N 1
ATOM 4860 C CA . LEU A 1 624 ? -41.475 22.642 18.080 1.00 95.69 624 LEU A CA 1
ATOM 4861 C C . LEU A 1 624 ? -40.329 23.273 17.286 1.00 95.69 624 LEU A C 1
ATOM 4863 O O . LEU A 1 624 ? -39.176 23.245 17.709 1.00 95.69 624 LEU A O 1
ATOM 4867 N N . TRP A 1 625 ? -40.642 23.888 16.150 1.00 95.00 625 TRP A N 1
ATOM 4868 C CA . TRP A 1 625 ? -39.658 24.661 15.396 1.00 95.00 625 TRP A CA 1
ATOM 4869 C C . TRP A 1 625 ? -39.428 26.027 16.045 1.00 95.00 625 TRP A C 1
ATOM 4871 O O . TRP A 1 625 ? -40.365 26.795 16.260 1.00 95.00 625 TRP A O 1
ATOM 4881 N N . LEU A 1 626 ? -38.166 26.335 16.328 1.00 88.75 626 LEU A N 1
ATOM 4882 C CA . LEU A 1 626 ? -37.700 27.650 16.748 1.00 88.75 626 LEU A CA 1
ATOM 4883 C C . LEU A 1 626 ? -37.201 28.387 15.494 1.00 88.75 626 LEU A C 1
ATOM 4885 O O . LEU A 1 626 ? -36.004 28.440 15.213 1.00 88.75 626 LEU A O 1
ATOM 4889 N N . GLY A 1 627 ? -38.149 28.894 14.702 1.00 83.94 627 GLY A N 1
ATOM 4890 C CA . GLY A 1 627 ? -37.903 29.542 13.409 1.00 83.94 627 GLY A CA 1
ATOM 4891 C C . GLY A 1 627 ? -38.623 28.843 12.253 1.00 83.94 627 GLY A C 1
ATOM 4892 O O . GLY A 1 627 ? -39.735 28.341 12.423 1.00 83.94 627 GLY A O 1
ATOM 4893 N N . ASP A 1 628 ? -37.996 28.822 11.074 1.00 85.88 628 ASP A N 1
ATOM 4894 C CA . ASP A 1 628 ? -38.578 28.224 9.870 1.00 85.88 628 ASP A CA 1
ATOM 4895 C C . ASP A 1 628 ? -38.752 26.707 10.016 1.00 85.88 628 ASP A C 1
ATOM 4897 O O . ASP A 1 628 ? -37.804 25.968 10.281 1.00 85.88 628 ASP A O 1
ATOM 4901 N N . ALA A 1 629 ? -39.974 26.220 9.797 1.00 91.56 629 ALA A N 1
ATOM 4902 C CA . ALA A 1 629 ? -40.270 24.798 9.906 1.00 91.56 629 ALA A CA 1
ATOM 4903 C C . ALA A 1 629 ? -39.748 24.025 8.689 1.00 91.56 629 ALA A C 1
ATOM 4905 O O . ALA A 1 629 ? -40.253 24.219 7.589 1.00 91.56 629 ALA A O 1
ATOM 4906 N N . LEU A 1 630 ? -38.803 23.095 8.840 1.00 89.94 630 LEU A N 1
ATOM 4907 C CA . LEU A 1 630 ? -38.288 22.297 7.710 1.00 89.94 630 LEU A CA 1
ATOM 4908 C C . LEU A 1 630 ? -39.128 21.042 7.392 1.00 89.94 630 LEU A C 1
ATOM 4910 O O . LEU A 1 630 ? -38.807 20.303 6.465 1.00 89.94 630 LEU A O 1
ATOM 4914 N N . GLY A 1 631 ? -40.230 20.819 8.111 1.00 90.94 631 GLY A N 1
ATOM 4915 C CA . GLY A 1 631 ? -41.148 19.687 7.928 1.00 90.94 631 GLY A CA 1
ATOM 4916 C C . GLY A 1 631 ? -41.384 18.912 9.225 1.00 90.94 631 GLY A C 1
ATOM 4917 O O . GLY A 1 631 ? -40.905 19.315 10.289 1.00 90.94 631 GLY A O 1
ATOM 4918 N N . ALA A 1 632 ? -42.129 17.807 9.137 1.00 93.00 632 ALA A N 1
ATOM 4919 C CA . ALA A 1 632 ? -42.367 16.920 10.275 1.00 93.00 632 ALA A CA 1
ATOM 4920 C C . ALA A 1 632 ? -41.115 16.064 10.560 1.00 93.00 632 ALA A C 1
ATOM 4922 O O . ALA A 1 632 ? -40.636 15.381 9.648 1.00 93.00 632 ALA A O 1
ATOM 4923 N N . PRO A 1 633 ? -40.575 16.080 11.791 1.00 93.44 633 PRO A N 1
ATOM 4924 C CA . PRO A 1 633 ? -39.391 15.305 12.127 1.00 93.44 633 PRO A CA 1
ATOM 4925 C C . PRO A 1 633 ? -39.714 13.816 12.238 1.00 93.44 633 PRO A C 1
ATOM 4927 O O . PRO A 1 633 ? -40.724 13.419 12.819 1.00 93.44 633 PRO A O 1
ATOM 4930 N N . ARG A 1 634 ? -38.825 12.984 11.700 1.00 91.00 634 ARG A N 1
ATOM 4931 C CA . ARG A 1 634 ? -38.871 11.525 11.807 1.00 91.00 634 ARG A CA 1
ATOM 4932 C C . ARG A 1 634 ? -37.585 11.029 12.442 1.00 91.00 634 ARG A C 1
ATOM 4934 O O . ARG A 1 634 ? -36.500 11.371 11.975 1.00 91.00 634 ARG A O 1
ATOM 4941 N N . LEU A 1 635 ? -37.723 10.223 13.489 1.00 86.81 635 LEU A N 1
ATOM 4942 C CA . LEU A 1 635 ? -36.602 9.514 14.089 1.00 86.81 635 LEU A CA 1
ATOM 4943 C C . LEU A 1 635 ? -36.252 8.315 13.205 1.00 86.81 635 LEU A C 1
ATOM 4945 O O . LEU A 1 635 ? -37.147 7.571 12.807 1.00 86.81 635 LEU A O 1
ATOM 4949 N N . LEU A 1 636 ? -34.977 8.169 12.855 1.00 80.12 636 LEU A N 1
ATOM 4950 C CA . LEU A 1 636 ? -34.492 7.031 12.077 1.00 80.12 636 LEU A CA 1
ATOM 4951 C C . LEU A 1 636 ? -34.149 5.840 12.987 1.00 80.12 636 LEU A C 1
ATOM 4953 O O . LEU A 1 636 ? -34.060 5.982 14.203 1.00 80.12 636 LEU A O 1
ATOM 4957 N N . ASP A 1 637 ? -33.908 4.675 12.377 1.00 66.94 637 ASP A N 1
ATOM 4958 C CA . ASP A 1 637 ? -33.656 3.391 13.062 1.00 66.94 637 ASP A CA 1
ATOM 4959 C C . ASP A 1 637 ? -32.428 3.395 14.003 1.00 66.94 637 ASP A C 1
ATOM 4961 O O . ASP A 1 637 ? -32.269 2.502 14.832 1.00 66.94 637 ASP A O 1
ATOM 4965 N N . ASP A 1 638 ? -31.547 4.395 13.891 1.00 59.81 638 ASP A N 1
ATOM 4966 C CA . ASP A 1 638 ? -30.413 4.585 14.805 1.00 59.81 638 ASP A CA 1
ATOM 4967 C C . ASP A 1 638 ? -30.810 5.236 16.144 1.00 59.81 638 ASP A C 1
ATOM 4969 O O . ASP A 1 638 ? -29.968 5.398 17.029 1.00 59.81 638 ASP A O 1
ATOM 4973 N N . GLY A 1 639 ? -32.073 5.654 16.279 1.00 73.06 639 GLY A N 1
ATOM 4974 C CA . GLY A 1 639 ? -32.621 6.332 17.449 1.00 73.06 639 GLY A CA 1
ATOM 4975 C C . GLY A 1 639 ? -32.006 7.705 17.724 1.00 73.06 639 GLY A C 1
ATOM 4976 O O . GLY A 1 639 ? -32.303 8.310 18.745 1.00 73.06 639 GLY A O 1
ATOM 4977 N N . ARG A 1 640 ? -31.136 8.243 16.862 1.00 77.56 640 ARG A N 1
ATOM 4978 C CA . ARG A 1 640 ? -30.448 9.528 17.104 1.00 77.56 640 ARG A CA 1
ATOM 4979 C C . ARG A 1 640 ? -30.619 10.505 15.968 1.00 77.56 640 ARG A C 1
ATOM 4981 O O . ARG A 1 640 ? -30.634 11.711 16.199 1.00 77.56 640 ARG A O 1
ATOM 4988 N N . THR A 1 641 ? -30.693 10.016 14.744 1.00 79.00 641 THR A N 1
ATOM 4989 C CA . THR A 1 641 ? -30.806 10.863 13.573 1.00 79.00 641 THR A CA 1
ATOM 4990 C C . THR A 1 641 ? -32.258 11.261 13.376 1.00 79.00 641 THR A C 1
ATOM 4992 O O . THR A 1 641 ? -33.150 10.422 13.259 1.00 79.00 641 THR A O 1
ATOM 4995 N N . VAL A 1 642 ? -32.478 12.568 13.306 1.00 86.38 642 VAL A N 1
ATOM 4996 C CA . VAL A 1 642 ? -33.770 13.166 13.002 1.00 86.38 642 VAL A CA 1
ATOM 4997 C C . VAL A 1 642 ? -33.727 13.689 11.580 1.00 86.38 642 VAL A C 1
ATOM 4999 O O . VAL A 1 642 ? -32.936 14.576 11.251 1.00 86.38 642 VAL A O 1
ATOM 5002 N N . TRP A 1 643 ? -34.583 13.126 10.739 1.00 90.81 643 TRP A N 1
ATOM 5003 C CA . TRP A 1 643 ? -34.787 13.555 9.365 1.00 90.81 643 TRP A CA 1
ATOM 5004 C C . TRP A 1 643 ? -36.019 14.450 9.247 1.00 90.81 643 TRP A C 1
ATOM 5006 O O . TRP A 1 643 ? -37.020 14.235 9.930 1.00 90.81 643 TRP A O 1
ATOM 5016 N N . VAL A 1 644 ? -35.956 15.432 8.352 1.00 89.25 644 VAL A N 1
ATOM 5017 C CA . VAL A 1 644 ? -37.060 16.339 8.007 1.00 89.25 644 VAL A CA 1
ATOM 5018 C C . VAL A 1 644 ? -37.196 16.441 6.485 1.00 89.25 644 VAL A C 1
ATOM 5020 O O . VAL A 1 644 ? -36.268 16.141 5.739 1.00 89.25 644 VAL A O 1
ATOM 5023 N N . GLU A 1 645 ? -38.360 16.863 5.999 1.00 88.69 645 GLU A N 1
ATOM 5024 C CA . GLU A 1 645 ? -38.683 16.822 4.565 1.00 88.69 645 GLU A CA 1
ATOM 5025 C C . GLU A 1 645 ? -37.862 17.802 3.715 1.00 88.69 645 GLU A C 1
ATOM 5027 O O . GLU A 1 645 ? -37.521 17.499 2.570 1.00 88.69 645 GLU A O 1
ATOM 5032 N N . ARG A 1 646 ? -37.527 18.978 4.260 1.00 85.56 646 ARG A N 1
ATOM 5033 C CA . ARG A 1 646 ? -36.823 20.047 3.542 1.00 85.56 646 ARG A CA 1
ATOM 5034 C C . ARG A 1 646 ? -35.410 20.243 4.074 1.00 85.56 646 ARG A C 1
ATOM 5036 O O . ARG A 1 646 ? -35.162 20.197 5.272 1.00 85.56 646 ARG A O 1
ATOM 5043 N N . CYS A 1 647 ? -34.481 20.514 3.166 1.00 83.75 647 CYS A N 1
ATOM 5044 C CA . CYS A 1 647 ? -33.131 20.942 3.518 1.00 83.75 647 CYS A CA 1
ATOM 5045 C C . CYS A 1 647 ? -33.131 22.442 3.845 1.00 83.75 647 CYS A C 1
ATOM 5047 O O . CYS A 1 647 ? -33.697 23.229 3.084 1.00 83.75 647 CYS A O 1
ATOM 5049 N N . GLY A 1 648 ? -32.505 22.845 4.952 1.00 82.31 648 GLY A N 1
ATOM 5050 C CA . GLY A 1 648 ? -32.428 24.252 5.339 1.00 82.31 648 GLY A CA 1
ATOM 5051 C C . GLY A 1 648 ? -31.632 24.490 6.619 1.00 82.31 648 GLY A C 1
ATOM 5052 O O . GLY A 1 648 ? -30.939 23.598 7.107 1.00 82.31 648 GLY A O 1
ATOM 5053 N N . THR A 1 649 ? -31.723 25.712 7.144 1.00 88.75 649 THR A N 1
ATOM 5054 C CA . THR A 1 649 ? -31.107 26.105 8.417 1.00 88.75 649 THR A CA 1
ATOM 5055 C C . THR A 1 649 ? -32.200 26.516 9.390 1.00 88.75 649 THR A C 1
ATOM 5057 O O . THR A 1 649 ? -32.916 27.475 9.120 1.00 88.75 649 THR A O 1
ATOM 5060 N N . ALA A 1 650 ? -32.343 25.790 10.495 1.00 91.62 650 ALA A N 1
ATOM 5061 C CA . ALA A 1 650 ? -33.378 26.030 11.498 1.00 91.62 650 ALA A CA 1
ATOM 5062 C C . ALA A 1 650 ? -33.029 25.327 12.816 1.00 91.62 650 ALA A C 1
ATOM 5064 O O . ALA A 1 650 ? -32.200 24.415 12.833 1.00 91.62 650 ALA A O 1
ATOM 5065 N N . VAL A 1 651 ? -33.676 25.730 13.909 1.00 94.31 651 VAL A N 1
ATOM 5066 C CA . VAL A 1 651 ? -33.561 25.060 15.211 1.00 94.31 651 VAL A CA 1
ATOM 5067 C C . VAL A 1 651 ? -34.874 24.345 15.521 1.00 94.31 651 VAL A C 1
ATOM 5069 O O . VAL A 1 651 ? -35.949 24.924 15.386 1.00 94.31 651 VAL A O 1
ATOM 5072 N N . LEU A 1 652 ? -34.797 23.085 15.930 1.00 94.62 652 LEU A N 1
ATOM 5073 C CA . LEU A 1 652 ? -35.931 22.236 16.273 1.00 94.62 652 LEU A CA 1
ATOM 5074 C C . LEU A 1 652 ? -35.807 21.790 17.728 1.00 94.62 652 LEU A C 1
ATOM 5076 O O . LEU A 1 652 ? -34.902 21.031 18.053 1.00 94.62 652 LEU A O 1
ATOM 5080 N N . ARG A 1 653 ? -36.745 22.194 18.580 1.00 95.56 653 ARG A N 1
ATOM 5081 C CA . ARG A 1 653 ? -36.901 21.626 19.918 1.00 95.56 653 ARG A CA 1
ATOM 5082 C C . ARG A 1 653 ? -37.715 20.343 19.828 1.00 95.56 653 ARG A C 1
ATOM 5084 O O . ARG A 1 653 ? -38.865 20.373 19.390 1.00 95.56 653 ARG A O 1
ATOM 5091 N N . LEU A 1 654 ? -37.143 19.223 20.238 1.00 94.50 654 LEU A N 1
ATOM 5092 C CA . LEU A 1 654 ? -37.818 17.929 20.299 1.00 94.50 654 LEU A CA 1
ATOM 5093 C C . LEU A 1 654 ? -38.038 17.519 21.737 1.00 94.50 654 LEU A C 1
ATOM 5095 O O . LEU A 1 654 ? -37.123 17.630 22.538 1.00 94.50 654 LEU A O 1
ATOM 5099 N N . THR A 1 655 ? -39.209 16.966 22.027 1.00 93.19 655 THR A N 1
ATOM 5100 C CA . THR A 1 655 ? -39.417 16.132 23.207 1.00 93.19 655 THR A CA 1
ATOM 5101 C C . THR A 1 655 ? -39.360 14.684 22.753 1.00 93.19 655 THR A C 1
ATOM 5103 O O . THR A 1 655 ? -40.140 14.265 21.894 1.00 93.19 655 THR A O 1
ATOM 5106 N N . VAL A 1 656 ? -38.424 13.923 23.299 1.00 90.38 656 VAL A N 1
ATOM 5107 C CA . VAL A 1 656 ? -38.198 12.518 22.958 1.00 90.38 656 VAL A CA 1
ATOM 5108 C C . VAL A 1 656 ? -38.396 11.654 24.187 1.00 90.38 656 VAL A C 1
ATOM 5110 O O . VAL A 1 656 ? -38.079 12.078 25.298 1.00 90.38 656 VAL A O 1
ATOM 5113 N N . SER A 1 657 ? -38.898 10.438 23.994 1.00 87.94 657 SER A N 1
ATOM 5114 C CA . SER A 1 657 ? -38.839 9.417 25.034 1.00 87.94 657 SER A CA 1
ATOM 5115 C C . SER A 1 657 ? -37.623 8.532 24.818 1.00 87.94 657 SER A C 1
ATOM 5117 O O . SER A 1 657 ? -37.332 8.149 23.681 1.00 87.94 657 SER A O 1
ATOM 5119 N N . ARG A 1 658 ? -36.949 8.154 25.895 1.00 83.38 658 ARG A N 1
ATOM 5120 C CA . ARG A 1 658 ? -35.790 7.264 25.869 1.00 83.38 658 ARG A CA 1
ATOM 5121 C C . ARG A 1 658 ? -36.083 6.029 26.700 1.00 83.38 658 ARG A C 1
ATOM 5123 O O . ARG A 1 658 ? -36.664 6.141 27.777 1.00 83.38 658 ARG A O 1
ATOM 5130 N N . LEU A 1 659 ? -35.702 4.868 26.178 1.00 80.19 659 LEU A N 1
ATOM 5131 C CA . LEU A 1 659 ? -35.869 3.582 26.838 1.00 80.19 659 LEU A CA 1
ATOM 5132 C C . LEU A 1 659 ? -34.500 3.102 27.323 1.00 80.19 659 LEU A C 1
ATOM 5134 O O . LEU A 1 659 ? -33.628 2.785 26.521 1.00 80.19 659 LEU A O 1
ATOM 5138 N N . ALA A 1 660 ? -34.307 3.040 28.635 1.00 76.88 660 ALA A N 1
ATOM 5139 C CA . ALA A 1 660 ? -33.078 2.535 29.238 1.00 76.88 660 ALA A CA 1
ATOM 5140 C C . ALA A 1 660 ? -33.363 1.393 30.206 1.00 76.88 660 ALA A C 1
ATOM 5142 O O . ALA A 1 660 ? -34.506 1.098 30.555 1.00 76.88 660 ALA A O 1
ATOM 5143 N N . ARG A 1 661 ? -32.296 0.757 30.675 1.00 77.75 661 ARG A N 1
ATOM 5144 C CA . ARG A 1 661 ? -32.329 -0.152 31.820 1.00 77.75 661 ARG A CA 1
ATOM 5145 C C . ARG A 1 661 ? -31.368 0.356 32.883 1.00 77.75 661 ARG A C 1
ATOM 5147 O O . ARG A 1 661 ? -30.278 0.819 32.545 1.00 77.75 661 ARG A O 1
ATOM 5154 N N . SER A 1 662 ? -31.778 0.279 34.144 1.00 77.81 662 SER A N 1
ATOM 5155 C CA . SER A 1 662 ? -30.923 0.587 35.287 1.00 77.81 662 SER A CA 1
ATOM 5156 C C . SER A 1 662 ? -30.267 -0.701 35.778 1.00 77.81 662 SER A C 1
ATOM 5158 O O . SER A 1 662 ? -30.898 -1.756 35.816 1.00 77.81 662 SER A O 1
ATOM 5160 N N . PHE A 1 663 ? -28.989 -0.638 36.124 1.00 79.12 663 PHE A N 1
ATOM 5161 C CA . PHE A 1 663 ? -28.227 -1.762 36.650 1.00 79.12 663 PHE A CA 1
ATOM 5162 C C . PHE A 1 663 ? -27.703 -1.386 38.039 1.00 79.12 663 PHE A C 1
ATOM 5164 O O . PHE A 1 663 ? -26.826 -0.522 38.128 1.00 79.12 663 PHE A O 1
ATOM 5171 N N . PRO A 1 664 ? -28.221 -1.997 39.121 1.00 79.69 664 PRO A N 1
ATOM 5172 C CA . PRO A 1 664 ? -27.693 -1.780 40.457 1.00 79.69 664 PRO A CA 1
ATOM 5173 C C . PRO A 1 664 ? -26.276 -2.356 40.554 1.00 79.69 664 PRO A C 1
ATOM 5175 O O . PRO A 1 664 ? -26.041 -3.542 40.312 1.00 79.69 664 PRO A O 1
ATOM 5178 N N . LEU A 1 665 ? -25.332 -1.493 40.907 1.00 79.19 665 LEU A N 1
ATOM 5179 C CA . LEU A 1 665 ? -23.918 -1.759 41.116 1.00 79.19 665 LEU A CA 1
ATOM 5180 C C . LEU A 1 665 ? -23.604 -1.565 42.608 1.00 79.19 665 LEU A C 1
ATOM 5182 O O . LEU A 1 665 ? -23.452 -0.425 43.052 1.00 79.19 665 LEU A O 1
ATOM 5186 N N . PRO A 1 666 ? -23.499 -2.644 43.398 1.00 80.06 666 PRO A N 1
ATOM 5187 C CA . PRO A 1 666 ? -23.124 -2.523 44.801 1.00 80.06 666 PRO A CA 1
ATOM 5188 C C . PRO A 1 666 ? -21.658 -2.084 44.919 1.00 80.06 666 PRO A C 1
ATOM 5190 O O . PRO A 1 666 ? -20.758 -2.695 44.333 1.00 80.06 666 PRO A O 1
ATOM 5193 N N . ILE A 1 667 ? -21.426 -1.016 45.680 1.00 76.44 667 ILE A N 1
ATOM 5194 C CA . ILE A 1 667 ? -20.108 -0.470 45.988 1.00 76.44 667 ILE A CA 1
ATOM 5195 C C . ILE A 1 667 ? -19.553 -1.238 47.195 1.00 76.44 667 ILE A C 1
ATOM 5197 O O . ILE A 1 667 ? -20.152 -1.217 48.269 1.00 76.44 667 ILE A O 1
ATOM 5201 N N . PRO A 1 668 ? -18.426 -1.949 47.049 1.00 65.62 668 PRO A N 1
ATOM 5202 C CA . PRO A 1 668 ? -17.895 -2.797 48.111 1.00 65.62 668 PRO A CA 1
ATOM 5203 C C . PRO A 1 668 ? -17.433 -1.978 49.323 1.00 65.62 668 PRO A C 1
ATOM 5205 O O . PRO A 1 668 ? -16.832 -0.917 49.171 1.00 65.62 668 PRO A O 1
ATOM 5208 N N . GLU A 1 669 ? -17.674 -2.499 50.530 1.00 66.88 669 GLU A N 1
ATOM 5209 C CA . GLU A 1 669 ? -17.256 -1.861 51.791 1.00 66.88 669 GLU A CA 1
ATOM 5210 C C . GLU A 1 669 ? -15.730 -1.891 51.997 1.00 66.88 669 GLU A C 1
ATOM 5212 O O . GLU A 1 669 ? -15.164 -0.977 52.593 1.00 66.88 669 GLU A O 1
ATOM 5217 N N . GLN A 1 670 ? -15.054 -2.929 51.488 1.00 59.09 670 GLN A N 1
ATOM 5218 C CA . GLN A 1 670 ? -13.596 -3.076 51.498 1.00 59.09 670 GLN A CA 1
ATOM 5219 C C . GLN A 1 670 ? -13.127 -3.735 50.198 1.00 59.09 670 GLN A C 1
ATOM 5221 O O . GLN A 1 670 ? -13.583 -4.825 49.850 1.00 59.09 670 GLN A O 1
ATOM 5226 N N . LEU A 1 671 ? -12.173 -3.111 49.503 1.00 50.56 671 LEU A N 1
ATOM 5227 C CA . LEU A 1 671 ? -11.442 -3.734 48.402 1.00 50.56 671 LEU A CA 1
ATOM 5228 C C . LEU A 1 671 ? -9.946 -3.739 48.743 1.00 50.56 671 LEU A C 1
ATOM 5230 O O . LEU A 1 671 ? -9.332 -2.688 48.850 1.00 50.56 671 LEU A O 1
ATOM 5234 N N . ALA A 1 672 ? -9.376 -4.927 48.950 1.00 46.94 672 ALA A N 1
ATOM 5235 C CA . ALA A 1 672 ? -7.930 -5.184 48.944 1.00 46.94 672 ALA A CA 1
ATOM 5236 C C . ALA A 1 672 ? -7.008 -4.229 49.752 1.00 46.94 672 ALA A C 1
ATOM 5238 O O . ALA A 1 672 ? -5.895 -3.967 49.320 1.00 46.94 672 ALA A O 1
ATOM 5239 N N . GLN A 1 673 ? -7.422 -3.765 50.939 1.00 46.53 673 GLN A N 1
ATOM 5240 C CA . GLN A 1 673 ? -6.566 -3.033 51.899 1.00 46.53 673 GLN A CA 1
ATOM 5241 C C . GLN A 1 673 ? -5.854 -1.753 51.389 1.00 46.53 673 GLN A C 1
ATOM 5243 O O . GLN A 1 673 ? -4.953 -1.275 52.074 1.00 46.53 673 GLN A O 1
ATOM 5248 N N . GLU A 1 674 ? -6.270 -1.138 50.278 1.00 44.78 674 GLU A N 1
ATOM 5249 C CA . GLU A 1 674 ? -5.717 0.149 49.816 1.00 44.78 674 GLU A CA 1
ATOM 5250 C C . GLU A 1 674 ? -6.798 1.193 49.467 1.00 44.78 674 GLU A C 1
ATOM 5252 O O . GLU A 1 674 ? -7.984 0.881 49.363 1.00 44.78 674 GLU A O 1
ATOM 5257 N N . GLU A 1 675 ? -6.346 2.452 49.370 1.00 44.97 675 GLU A N 1
ATOM 5258 C CA . GLU A 1 675 ? -7.065 3.703 49.057 1.00 44.97 675 GLU A CA 1
ATOM 5259 C C . GLU A 1 675 ? -8.033 3.626 47.844 1.00 44.97 675 GLU A C 1
ATOM 5261 O O . GLU A 1 675 ? -7.951 2.694 47.043 1.00 44.97 675 GLU A O 1
ATOM 5266 N N . PRO A 1 676 ? -8.979 4.586 47.687 1.00 46.16 676 PRO A N 1
ATOM 5267 C CA . PRO A 1 676 ? -10.113 4.480 46.760 1.00 46.16 676 PRO A CA 1
ATOM 5268 C C . PRO A 1 676 ? -9.724 4.076 45.331 1.00 46.16 676 PRO A C 1
ATOM 5270 O O . PRO A 1 676 ? -8.986 4.778 44.641 1.00 46.16 6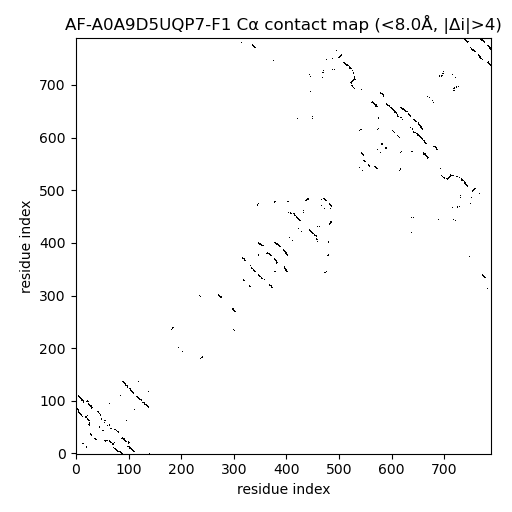76 PRO A O 1
ATOM 5273 N N . TYR A 1 677 ? -10.297 2.961 44.872 1.00 53.22 677 TYR A N 1
ATOM 5274 C CA . TYR A 1 677 ? -10.065 2.380 43.550 1.00 53.22 677 TYR A CA 1
ATOM 5275 C C . TYR A 1 677 ? -11.317 2.514 42.656 1.00 53.22 677 TYR A C 1
ATOM 5277 O O . TYR A 1 677 ? -12.432 2.299 43.141 1.00 53.22 677 TYR A O 1
ATOM 5285 N N . PRO A 1 678 ? -11.188 2.835 41.353 1.00 57.00 678 PRO A N 1
ATOM 5286 C CA . PRO A 1 678 ? -12.333 2.913 40.445 1.00 57.00 678 PRO A CA 1
ATOM 5287 C C . PRO A 1 678 ? -12.968 1.532 40.196 1.00 57.00 678 PRO A C 1
ATOM 5289 O O . PRO A 1 678 ? -12.304 0.595 39.751 1.00 57.00 678 PRO A O 1
ATOM 5292 N N . VAL A 1 679 ? -14.282 1.407 40.421 1.00 60.75 679 VAL A N 1
ATOM 5293 C CA . VAL A 1 679 ? -15.057 0.234 39.983 1.00 60.75 679 VAL A CA 1
ATOM 5294 C C . VAL A 1 679 ? -15.348 0.380 38.489 1.00 60.75 679 VAL A C 1
ATOM 5296 O O . VAL A 1 679 ? -16.099 1.261 38.076 1.00 60.75 679 VAL A O 1
ATOM 5299 N N . LEU A 1 680 ? -14.745 -0.476 37.665 1.00 59.19 680 LEU A N 1
ATOM 5300 C CA . LEU A 1 680 ? -14.956 -0.477 36.219 1.00 59.19 680 LEU A CA 1
ATOM 5301 C C . LEU A 1 680 ? -16.183 -1.322 35.889 1.00 59.19 680 LEU A C 1
ATOM 5303 O O . LEU A 1 680 ? -16.295 -2.452 36.360 1.00 59.19 680 LEU A O 1
ATOM 5307 N N . VAL A 1 681 ? -17.074 -0.800 35.049 1.00 59.28 681 VAL A N 1
ATOM 5308 C CA . VAL A 1 681 ? -18.210 -1.546 34.495 1.00 59.28 681 VAL A CA 1
ATOM 5309 C C . VAL A 1 681 ? -17.961 -1.765 33.011 1.00 59.28 681 VAL A C 1
ATOM 5311 O O . VAL A 1 681 ? -17.658 -0.832 32.272 1.00 59.28 681 VAL A O 1
ATOM 5314 N N . THR A 1 682 ? -18.082 -3.012 32.578 1.00 59.47 682 THR A N 1
ATOM 5315 C CA . THR A 1 682 ? -17.892 -3.443 31.193 1.00 59.47 682 THR A CA 1
ATOM 5316 C C . THR A 1 682 ? -19.192 -4.031 30.669 1.00 59.47 682 THR A C 1
ATOM 5318 O O . THR A 1 682 ? -19.871 -4.774 31.377 1.00 59.47 682 THR A O 1
ATOM 5321 N N . ALA A 1 683 ? -19.557 -3.685 29.437 1.00 59.69 683 ALA A N 1
ATOM 5322 C CA . ALA A 1 683 ? -20.706 -4.263 28.757 1.00 59.69 683 ALA A CA 1
ATOM 5323 C C . ALA A 1 683 ? -20.242 -5.369 27.809 1.00 59.69 683 ALA A C 1
ATOM 5325 O O . ALA A 1 683 ? -19.326 -5.164 27.013 1.00 59.69 683 ALA A O 1
ATOM 5326 N N . SER A 1 684 ? -20.881 -6.533 27.883 1.00 56.66 684 SER A N 1
ATOM 5327 C CA . SER A 1 684 ? -20.776 -7.583 26.881 1.00 56.66 684 SER A CA 1
ATOM 5328 C C . SER A 1 684 ? -21.988 -7.518 25.950 1.00 56.66 684 SER A C 1
ATOM 5330 O O . SER A 1 684 ? -23.142 -7.348 26.357 1.00 56.66 684 SER A O 1
ATOM 5332 N N . SER A 1 685 ? -21.715 -7.615 24.660 1.00 50.72 685 SER A N 1
ATOM 5333 C CA . SER A 1 685 ? -22.691 -7.620 23.573 1.00 50.72 685 SER A CA 1
ATOM 5334 C C . SER A 1 685 ? -22.629 -8.933 22.812 1.00 50.72 685 SER A C 1
ATOM 5336 O O . SER A 1 685 ? -21.680 -9.705 22.962 1.00 50.72 685 SER A O 1
ATOM 5338 N N . ALA A 1 686 ? -23.656 -9.200 21.995 1.00 49.16 686 ALA A N 1
ATOM 5339 C CA . ALA A 1 686 ? -23.671 -10.345 21.086 1.00 49.16 686 ALA A CA 1
ATOM 5340 C C . ALA A 1 686 ? -22.334 -10.465 20.336 1.00 49.16 686 ALA A C 1
ATOM 5342 O O . ALA A 1 686 ? -21.779 -9.429 19.964 1.00 49.16 686 ALA A O 1
ATOM 5343 N N . PRO A 1 687 ? -21.833 -11.691 20.075 1.00 45.00 687 PRO A N 1
ATOM 5344 C CA . PRO A 1 687 ? -20.439 -11.966 19.689 1.00 45.00 687 PRO A CA 1
ATOM 5345 C C . PRO A 1 687 ? -19.933 -11.247 18.424 1.00 45.00 687 PRO A C 1
ATOM 5347 O O . PRO A 1 687 ? -18.752 -11.334 18.099 1.00 45.00 687 PRO A O 1
ATOM 5350 N N . ASN A 1 688 ? -20.803 -10.514 17.727 1.00 45.94 688 ASN A N 1
ATOM 5351 C CA . ASN A 1 688 ? -20.525 -9.852 16.463 1.00 45.94 688 ASN A CA 1
ATOM 5352 C C . ASN A 1 688 ? -20.552 -8.316 16.526 1.00 45.94 688 ASN A C 1
ATOM 5354 O O . ASN A 1 688 ? -20.229 -7.707 15.515 1.00 45.94 688 ASN A O 1
ATOM 5358 N N . TRP A 1 689 ? -20.912 -7.677 17.645 1.00 51.66 689 TRP A N 1
ATOM 5359 C CA . TRP A 1 689 ? -20.970 -6.210 17.757 1.00 51.66 689 TRP A CA 1
ATOM 5360 C C . TRP A 1 689 ? -20.047 -5.748 18.878 1.00 51.66 689 TRP A C 1
ATOM 5362 O O . TRP A 1 689 ? -20.249 -6.159 20.011 1.00 51.66 689 TRP A O 1
ATOM 5372 N N . GLY A 1 690 ? -19.046 -4.908 18.604 1.00 47.94 690 GLY A N 1
ATOM 5373 C CA . GLY A 1 690 ? -18.333 -4.211 19.674 1.00 47.94 690 GLY A CA 1
ATOM 5374 C C . GLY A 1 690 ? -19.220 -3.089 20.202 1.00 47.94 690 GLY A C 1
ATOM 5375 O O . GLY A 1 690 ? -19.563 -2.182 19.449 1.00 47.94 690 GLY A O 1
ATOM 5376 N N . VAL A 1 691 ? -19.643 -3.184 21.460 1.00 46.06 691 VAL A N 1
ATOM 5377 C CA . VAL A 1 691 ? -20.516 -2.199 22.109 1.00 46.06 691 VAL A CA 1
ATOM 5378 C C . VAL A 1 691 ? -19.679 -1.436 23.135 1.00 46.06 691 VAL A C 1
ATOM 5380 O O . VAL A 1 691 ? -19.036 -2.059 23.977 1.00 46.06 691 VAL A O 1
ATOM 5383 N N . GLY A 1 692 ? -19.641 -0.103 23.038 1.00 50.84 692 GLY A N 1
ATOM 5384 C CA . GLY A 1 692 ? -18.809 0.766 23.873 1.00 50.84 692 GLY A CA 1
ATOM 5385 C C . GLY A 1 692 ? -17.573 1.359 23.171 1.00 50.84 692 GLY A C 1
ATOM 5386 O O . GLY A 1 692 ? -17.239 0.998 22.032 1.00 50.84 692 GLY A O 1
ATOM 5387 N N . PRO A 1 693 ? -16.854 2.275 23.856 1.00 57.56 693 PRO A N 1
ATOM 5388 C CA . PRO A 1 693 ? -15.597 2.823 23.366 1.00 57.56 693 PRO A CA 1
ATOM 5389 C C . PRO A 1 693 ? -14.549 1.709 23.269 1.00 57.56 693 PRO A C 1
ATOM 5391 O O . PRO A 1 693 ? -14.074 1.171 24.267 1.00 57.56 693 PRO A O 1
ATOM 5394 N N . LEU A 1 694 ? -14.181 1.364 22.042 1.00 64.69 694 LEU A N 1
ATOM 5395 C CA . LEU A 1 694 ? -13.110 0.437 21.730 1.00 64.69 694 LEU A CA 1
ATOM 5396 C C . LEU A 1 694 ? -11.813 1.216 21.557 1.00 64.69 694 LEU A C 1
ATOM 5398 O O . LEU A 1 694 ? -11.758 2.211 20.827 1.00 64.69 694 LEU A O 1
ATOM 5402 N N . VAL A 1 695 ? -10.758 0.715 22.191 1.00 69.69 695 VAL A N 1
ATOM 5403 C CA . VAL A 1 695 ? -9.410 1.267 22.102 1.00 69.69 695 VAL A CA 1
ATOM 5404 C C . VAL A 1 695 ? -8.448 0.134 21.786 1.00 69.69 695 VAL A C 1
ATOM 5406 O O . VAL A 1 695 ? -8.435 -0.887 22.471 1.00 69.69 695 VAL A O 1
ATOM 5409 N N . VAL A 1 696 ? -7.636 0.316 20.749 1.00 70.44 696 VAL A N 1
ATOM 5410 C CA . VAL A 1 696 ? -6.510 -0.566 20.440 1.00 70.44 696 VAL A CA 1
ATOM 5411 C C . VAL A 1 696 ? -5.237 0.257 20.481 1.00 70.44 696 VAL A C 1
ATOM 5413 O O . VAL A 1 696 ? -5.113 1.250 19.767 1.00 70.44 696 VAL A O 1
ATOM 5416 N N . THR A 1 697 ? -4.284 -0.191 21.291 1.00 75.12 697 THR A N 1
ATOM 5417 C CA . THR A 1 697 ? -2.944 0.388 21.364 1.00 75.12 697 THR A CA 1
ATOM 5418 C C . THR A 1 697 ? -1.956 -0.590 20.755 1.00 75.12 697 THR A C 1
ATOM 5420 O O . THR A 1 697 ? -1.913 -1.753 21.150 1.00 75.12 697 THR A O 1
ATOM 5423 N N . LEU A 1 698 ? -1.161 -0.116 19.800 1.00 77.31 698 LEU A N 1
ATOM 5424 C CA . LEU A 1 698 ? 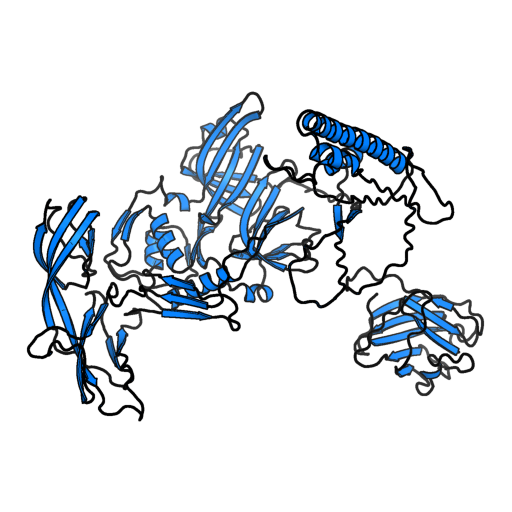-0.014 -0.836 19.264 1.00 77.31 698 LEU A CA 1
ATOM 5425 C C . LEU A 1 698 ? 1.255 -0.052 19.545 1.00 77.31 698 LEU A C 1
ATOM 5427 O O . LEU A 1 698 ? 1.304 1.157 19.327 1.00 77.31 698 LEU A O 1
ATOM 5431 N N . GLU A 1 699 ? 2.290 -0.753 19.982 1.00 81.19 699 GLU A N 1
ATOM 5432 C CA . GLU A 1 699 ? 3.587 -0.170 20.293 1.00 81.19 699 GLU A CA 1
ATOM 5433 C C . GLU A 1 699 ? 4.729 -1.047 19.782 1.00 81.19 699 GLU A C 1
ATOM 5435 O O . GLU A 1 699 ? 4.579 -2.256 19.590 1.00 81.19 699 GLU A O 1
ATOM 5440 N N . ARG A 1 700 ? 5.875 -0.419 19.523 1.00 73.19 700 ARG A N 1
ATOM 5441 C CA . ARG A 1 700 ? 7.128 -1.109 19.206 1.00 73.19 700 ARG A CA 1
ATOM 5442 C C . ARG A 1 700 ? 7.909 -1.407 20.478 1.00 73.19 700 ARG A C 1
ATOM 5444 O O . ARG A 1 700 ? 7.810 -0.683 21.459 1.00 73.19 700 ARG A O 1
ATOM 5451 N N . GLU A 1 701 ? 8.782 -2.411 20.406 1.00 71.38 701 GLU A N 1
ATOM 5452 C CA . GLU A 1 701 ? 9.663 -2.805 21.519 1.00 71.38 701 GLU A CA 1
ATOM 5453 C C . GLU A 1 701 ? 10.556 -1.665 22.036 1.00 71.38 701 GLU A C 1
ATOM 5455 O O . GLU A 1 701 ? 10.925 -1.641 23.208 1.00 71.38 701 GLU A O 1
ATOM 5460 N N . ARG A 1 702 ? 10.927 -0.719 21.165 1.00 71.25 702 ARG A N 1
ATOM 5461 C CA . ARG A 1 702 ? 11.641 0.504 21.540 1.00 71.25 702 ARG A CA 1
ATOM 5462 C C . ARG A 1 702 ? 10.776 1.709 21.214 1.00 71.25 702 ARG A C 1
ATOM 5464 O O . ARG A 1 702 ? 10.362 1.866 20.069 1.00 71.25 702 ARG A O 1
ATOM 5471 N N . VAL A 1 703 ? 10.564 2.558 22.215 1.00 71.31 703 VAL A N 1
ATOM 5472 C CA . VAL A 1 703 ? 9.801 3.803 22.097 1.00 71.31 703 VAL A CA 1
ATOM 5473 C C . VAL A 1 703 ? 10.783 4.970 22.123 1.00 71.31 703 VAL A C 1
ATOM 5475 O O . VAL A 1 703 ? 11.279 5.368 23.175 1.00 71.31 703 VAL A O 1
ATOM 5478 N N . CYS A 1 704 ? 11.114 5.479 20.943 1.00 78.88 704 CYS A N 1
ATOM 5479 C CA . CYS A 1 704 ? 11.984 6.635 20.730 1.00 78.88 704 CYS A CA 1
ATOM 5480 C C . CYS A 1 704 ? 11.229 7.823 20.110 1.00 78.88 704 CYS A C 1
ATOM 5482 O O . CYS A 1 704 ? 11.711 8.954 20.173 1.00 78.88 704 CYS A O 1
ATOM 5484 N N . TYR A 1 705 ? 10.054 7.575 19.530 1.00 81.88 705 TYR A N 1
ATOM 5485 C CA . TYR A 1 705 ? 9.208 8.553 18.853 1.00 81.88 705 TYR A CA 1
ATOM 5486 C C . TYR A 1 705 ? 7.866 8.757 19.577 1.00 81.88 705 TYR A C 1
ATOM 5488 O O . TYR A 1 705 ? 7.406 7.855 20.281 1.00 81.88 705 TYR A O 1
ATOM 5496 N N . PRO A 1 706 ? 7.232 9.939 19.431 1.00 82.69 706 PRO A N 1
ATOM 5497 C CA . PRO A 1 706 ? 6.012 10.279 20.161 1.00 82.69 706 PRO A CA 1
ATOM 5498 C C . PRO A 1 706 ? 4.835 9.360 19.816 1.00 82.69 706 PRO A C 1
ATOM 5500 O O . PRO A 1 706 ? 4.783 8.763 18.740 1.00 82.69 706 PRO A O 1
ATOM 5503 N N . GLU A 1 707 ? 3.866 9.300 20.729 1.00 83.88 707 GLU A N 1
ATOM 5504 C CA . GLU A 1 707 ? 2.587 8.621 20.519 1.00 83.88 707 GLU A CA 1
ATOM 5505 C C . GLU A 1 707 ? 1.724 9.359 19.481 1.00 83.88 707 GLU A C 1
ATOM 5507 O O . GLU A 1 707 ? 1.737 10.590 19.384 1.00 83.88 707 GLU A O 1
ATOM 5512 N N . GLN A 1 708 ? 0.949 8.600 18.708 1.00 84.69 708 GLN A N 1
ATOM 5513 C CA . GLN A 1 708 ? -0.108 9.122 17.852 1.00 84.69 708 GLN A CA 1
ATOM 5514 C C . GLN A 1 708 ? -1.460 8.539 18.243 1.00 84.69 708 GLN A C 1
ATOM 5516 O O . GLN A 1 708 ? -1.647 7.326 18.260 1.00 84.69 708 GLN A O 1
ATOM 5521 N N . GLU A 1 709 ? -2.427 9.422 18.449 1.00 85.06 709 GLU A N 1
ATOM 5522 C CA . GLU A 1 709 ? -3.812 9.045 18.683 1.00 85.06 709 GLU A CA 1
ATOM 5523 C C . GLU A 1 709 ? -4.658 9.268 17.422 1.00 85.06 709 GLU A C 1
ATOM 5525 O O . GLU A 1 709 ? -4.507 10.277 16.727 1.00 85.06 709 GLU A O 1
ATOM 5530 N N . VAL A 1 710 ? -5.521 8.303 17.097 1.00 82.94 710 VAL A N 1
ATOM 5531 C CA . VAL A 1 710 ? -6.347 8.288 15.883 1.00 82.94 710 VAL A CA 1
ATOM 5532 C C . VAL A 1 710 ? -7.791 7.956 16.234 1.00 82.94 710 VAL A C 1
ATOM 5534 O O . VAL A 1 710 ? -8.077 6.958 16.894 1.00 82.94 710 VAL A O 1
ATOM 5537 N N . TYR A 1 711 ? -8.709 8.767 15.716 1.00 83.75 711 TYR A N 1
ATOM 5538 C CA . TYR A 1 711 ? -10.146 8.610 15.911 1.00 83.75 711 TYR A CA 1
ATOM 5539 C C . TYR A 1 711 ? -10.800 8.050 14.650 1.00 83.75 711 TYR A C 1
ATOM 5541 O O . TYR A 1 711 ? -10.777 8.681 13.594 1.00 83.75 711 TYR A O 1
ATOM 5549 N N . ALA A 1 712 ? -11.384 6.860 14.761 1.00 83.06 712 ALA A N 1
ATOM 5550 C CA . ALA A 1 712 ? -11.956 6.108 13.651 1.00 83.06 712 ALA A CA 1
ATOM 5551 C C . ALA A 1 712 ? -13.402 5.671 13.972 1.00 83.06 712 ALA A C 1
ATOM 5553 O O . ALA A 1 712 ? -13.652 4.498 14.248 1.00 83.06 712 ALA A O 1
ATOM 5554 N N . PRO A 1 713 ? -14.380 6.599 13.929 1.00 79.69 713 PRO A N 1
ATOM 5555 C CA . PRO A 1 713 ? -15.749 6.350 14.397 1.00 79.69 713 PRO A CA 1
ATOM 5556 C C . PRO A 1 713 ? -16.543 5.351 13.546 1.00 79.69 713 PRO A C 1
ATOM 5558 O O . PRO A 1 713 ? -17.585 4.875 13.977 1.00 79.69 713 PRO A O 1
ATOM 5561 N N . LEU A 1 714 ? -16.070 5.027 12.338 1.00 82.75 714 LEU A N 1
ATOM 5562 C CA . LEU A 1 714 ? -16.685 4.012 11.477 1.00 82.75 714 LEU A CA 1
ATOM 5563 C C . LEU A 1 714 ? -16.270 2.578 11.845 1.00 82.75 714 LEU A C 1
ATOM 5565 O O . LEU A 1 714 ? -16.817 1.630 11.279 1.00 82.75 714 LEU A O 1
ATOM 5569 N N . LEU A 1 715 ? -15.300 2.407 12.752 1.00 82.88 715 LEU A N 1
ATOM 5570 C CA . LEU A 1 715 ? -14.785 1.102 13.152 1.00 82.88 715 LEU A CA 1
ATOM 5571 C C . LEU A 1 715 ? -15.465 0.623 14.434 1.00 82.88 715 LEU A C 1
ATOM 5573 O O . LEU A 1 715 ? -15.416 1.276 15.471 1.00 82.88 715 LEU A O 1
ATOM 5577 N N . THR A 1 716 ? -16.075 -0.553 14.364 1.00 74.44 716 THR A N 1
ATOM 5578 C CA . THR A 1 716 ? -16.975 -1.089 15.403 1.00 74.44 716 THR A CA 1
ATOM 5579 C C . THR A 1 716 ? -16.492 -2.410 15.991 1.00 74.44 716 THR A C 1
ATOM 5581 O O . THR A 1 716 ? -17.174 -3.017 16.814 1.00 74.44 716 THR A O 1
ATOM 5584 N N . ASN A 1 717 ? -15.316 -2.884 15.571 1.00 74.62 717 ASN A N 1
ATOM 5585 C CA . ASN A 1 717 ? -14.692 -4.072 16.132 1.00 74.62 717 ASN A CA 1
ATOM 5586 C C . ASN A 1 717 ? -13.175 -3.895 16.296 1.00 74.62 717 ASN A C 1
ATOM 5588 O O . ASN A 1 717 ? -12.532 -3.068 15.642 1.00 74.62 717 ASN A O 1
ATOM 5592 N N . ALA A 1 718 ? -12.600 -4.705 17.186 1.00 71.12 718 ALA A N 1
ATOM 5593 C CA . ALA A 1 718 ? -11.182 -4.640 17.523 1.00 71.12 718 ALA A CA 1
ATOM 5594 C C . ALA A 1 718 ? -10.267 -5.002 16.339 1.00 71.12 718 ALA A C 1
ATOM 5596 O O . ALA A 1 718 ? -9.211 -4.398 16.180 1.00 71.12 718 ALA A O 1
ATOM 5597 N N . ASN A 1 719 ? -10.680 -5.933 15.471 1.00 77.25 719 ASN A N 1
ATOM 5598 C CA . ASN A 1 719 ? -9.879 -6.359 14.318 1.00 77.25 719 ASN A CA 1
ATOM 5599 C C . ASN A 1 719 ? -9.662 -5.221 13.307 1.00 77.25 719 ASN A C 1
ATOM 5601 O O . ASN A 1 719 ? -8.553 -5.045 12.797 1.00 77.25 719 ASN A O 1
ATOM 5605 N N . ALA A 1 720 ? -10.697 -4.423 13.034 1.00 83.31 720 ALA A N 1
ATOM 5606 C CA . ALA A 1 720 ? -10.592 -3.265 12.158 1.00 83.31 720 ALA A CA 1
ATOM 5607 C C . ALA A 1 720 ? -9.763 -2.143 12.808 1.00 83.31 720 ALA A C 1
ATOM 5609 O O . ALA A 1 720 ? -8.885 -1.576 12.156 1.00 83.31 720 ALA A O 1
ATOM 5610 N N . LEU A 1 721 ? -9.956 -1.876 14.106 1.00 78.44 721 LEU A N 1
ATOM 5611 C CA . LEU A 1 721 ? -9.129 -0.916 14.855 1.00 78.44 721 LEU A CA 1
ATOM 5612 C C . LEU A 1 721 ? -7.649 -1.310 14.851 1.00 78.44 721 LEU A C 1
ATOM 5614 O O . LEU A 1 721 ? -6.788 -0.476 14.585 1.00 78.44 721 LEU A O 1
ATOM 5618 N N . HIS A 1 722 ? -7.353 -2.592 15.060 1.00 79.31 722 HIS A N 1
ATOM 5619 C CA . HIS A 1 722 ? -6.002 -3.136 14.982 1.00 79.31 722 HIS A CA 1
ATOM 5620 C C . HIS A 1 722 ? -5.401 -2.978 13.578 1.00 79.31 722 HIS A C 1
ATOM 5622 O O . HIS A 1 722 ? -4.239 -2.594 13.442 1.00 79.31 722 HIS A O 1
ATOM 5628 N N . SER A 1 723 ? -6.184 -3.213 12.517 1.00 85.25 723 SER A N 1
ATOM 5629 C CA . SER A 1 723 ? -5.739 -2.958 11.140 1.00 85.25 723 SER A CA 1
ATOM 5630 C C . SER A 1 723 ? -5.370 -1.487 10.919 1.00 85.25 723 SER A C 1
ATOM 5632 O O . SER A 1 723 ? -4.298 -1.213 10.372 1.00 85.25 723 SER A O 1
ATOM 5634 N N . ARG A 1 724 ? -6.199 -0.546 11.398 1.00 89.94 724 ARG A N 1
ATOM 5635 C CA . ARG A 1 724 ? -5.904 0.893 11.327 1.00 89.94 724 ARG A CA 1
ATOM 5636 C C . ARG A 1 724 ? -4.647 1.246 12.121 1.00 89.94 724 ARG A C 1
ATOM 5638 O O . ARG A 1 724 ? -3.776 1.924 11.584 1.00 89.94 724 ARG A O 1
ATOM 5645 N N . ALA A 1 725 ? -4.516 0.743 13.349 1.00 82.38 725 ALA A N 1
ATOM 5646 C CA . ALA A 1 725 ? -3.363 0.990 14.215 1.00 82.38 725 ALA A CA 1
ATOM 5647 C C . ALA A 1 725 ? -2.057 0.514 13.566 1.00 82.38 725 ALA A C 1
ATOM 5649 O O . ALA A 1 725 ? -1.059 1.233 13.544 1.00 82.38 725 ALA A O 1
ATOM 5650 N N . ARG A 1 726 ? -2.081 -0.684 12.970 1.00 87.81 726 ARG A N 1
ATOM 5651 C CA . ARG A 1 726 ? -0.934 -1.264 12.264 1.00 87.81 726 ARG A CA 1
ATOM 5652 C C . ARG A 1 726 ? -0.534 -0.420 11.057 1.00 87.81 726 ARG A C 1
ATOM 5654 O O . ARG A 1 726 ? 0.656 -0.246 10.813 1.00 87.81 726 ARG A O 1
ATOM 5661 N N . MET A 1 727 ? -1.512 0.083 10.304 1.00 89.56 727 MET A N 1
ATOM 5662 C CA . MET A 1 727 ? -1.267 0.930 9.136 1.00 89.56 727 MET A CA 1
ATOM 5663 C C . MET A 1 727 ? -0.566 2.236 9.535 1.00 89.56 727 MET A C 1
ATOM 5665 O O . MET A 1 727 ? 0.472 2.565 8.966 1.00 89.56 727 MET A O 1
ATOM 5669 N N . GLU A 1 728 ? -1.069 2.922 10.562 1.00 88.88 728 GLU A N 1
ATOM 5670 C CA . GLU A 1 728 ? -0.474 4.156 11.099 1.00 88.88 728 GLU A CA 1
ATOM 5671 C C . GLU A 1 728 ? 0.953 3.930 11.606 1.00 88.88 728 GLU A C 1
ATOM 5673 O O . GLU A 1 728 ? 1.872 4.685 11.284 1.00 88.88 728 GLU A O 1
ATOM 5678 N N . LEU A 1 729 ? 1.165 2.837 12.346 1.00 84.81 729 LEU A N 1
ATOM 5679 C CA . LEU A 1 729 ? 2.482 2.482 12.866 1.00 84.81 729 LEU A CA 1
ATOM 5680 C C . LEU A 1 729 ? 3.466 2.148 11.735 1.00 84.81 729 LEU A C 1
ATOM 5682 O O . LEU A 1 729 ? 4.662 2.422 11.849 1.00 84.81 729 LEU A O 1
ATOM 5686 N N . ALA A 1 730 ? 2.982 1.562 10.637 1.00 87.12 730 ALA A N 1
ATOM 5687 C CA . ALA A 1 730 ? 3.787 1.275 9.457 1.00 87.12 730 ALA A CA 1
ATOM 5688 C C . ALA A 1 730 ? 4.172 2.558 8.703 1.00 87.12 730 ALA A C 1
ATOM 5690 O O . ALA A 1 730 ? 5.347 2.727 8.373 1.00 87.12 730 ALA A O 1
ATOM 5691 N N . GLN A 1 731 ? 3.236 3.489 8.494 1.00 85.50 731 GLN A N 1
ATOM 5692 C CA . GLN A 1 731 ? 3.527 4.800 7.896 1.00 85.50 731 GLN A CA 1
ATOM 5693 C C . GLN A 1 731 ? 4.507 5.620 8.751 1.00 85.50 731 GLN A C 1
ATOM 5695 O O . GLN A 1 731 ? 5.423 6.244 8.215 1.00 85.50 731 GLN A O 1
ATOM 5700 N N . GLY A 1 732 ? 4.386 5.535 10.079 1.00 83.31 732 GLY A N 1
ATOM 5701 C CA . GLY A 1 732 ? 5.284 6.160 11.055 1.00 83.31 732 GLY A CA 1
ATOM 5702 C C . GLY A 1 732 ? 6.689 5.545 11.152 1.00 83.31 732 GLY A C 1
ATOM 5703 O O . GLY A 1 732 ? 7.444 5.883 12.061 1.00 83.31 732 GLY A O 1
ATOM 5704 N N . SER A 1 733 ? 7.078 4.643 10.243 1.00 79.81 733 SER A N 1
ATOM 5705 C CA . SER A 1 733 ? 8.406 4.000 10.246 1.00 79.81 733 SER A CA 1
ATOM 5706 C C . SER A 1 733 ? 9.531 4.861 9.672 1.00 79.81 733 SER A C 1
ATOM 5708 O O . SER A 1 733 ? 10.686 4.456 9.749 1.00 79.81 733 SER A O 1
ATOM 5710 N N . GLY A 1 734 ? 9.227 6.036 9.111 1.00 79.38 734 GLY A N 1
ATOM 5711 C CA . GLY A 1 734 ? 10.227 6.866 8.429 1.00 79.38 734 GLY A CA 1
ATOM 5712 C C . GLY A 1 734 ? 10.662 6.292 7.078 1.00 79.38 734 GLY A C 1
ATOM 5713 O O . GLY A 1 734 ? 11.851 6.305 6.765 1.00 79.38 734 GLY A O 1
ATOM 5714 N N . LEU A 1 735 ? 9.697 5.772 6.311 1.00 84.00 735 LEU A N 1
ATOM 5715 C CA . LEU A 1 735 ? 9.911 5.212 4.974 1.00 84.00 735 LEU A CA 1
ATOM 5716 C C . LEU A 1 735 ? 10.553 6.236 4.027 1.00 84.00 735 LEU A C 1
ATOM 5718 O O . LEU A 1 735 ? 10.215 7.423 4.055 1.00 84.00 735 LEU A O 1
ATOM 5722 N N . GLN A 1 736 ? 11.456 5.768 3.167 1.00 84.19 736 GLN A N 1
ATOM 5723 C CA . GLN A 1 736 ? 12.113 6.583 2.144 1.00 84.19 736 GLN A CA 1
ATOM 5724 C C . GLN A 1 736 ? 11.430 6.399 0.791 1.00 84.19 736 GLN A C 1
ATOM 5726 O O . GLN A 1 736 ? 11.122 5.275 0.398 1.0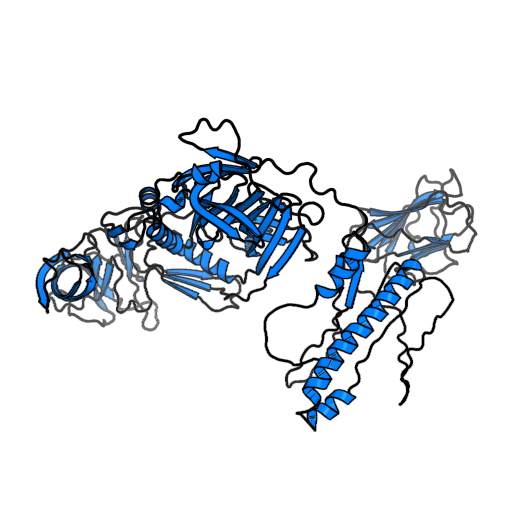0 84.19 736 GLN A O 1
ATOM 5731 N N . GLU A 1 737 ? 11.225 7.493 0.054 1.00 85.69 737 GLU A N 1
ATOM 5732 C CA . GLU A 1 737 ? 10.682 7.438 -1.303 1.00 85.69 737 GLU A CA 1
ATOM 5733 C C . GLU A 1 737 ? 11.821 7.363 -2.325 1.00 85.69 737 GLU A C 1
ATOM 5735 O O . GLU A 1 737 ? 12.733 8.194 -2.361 1.00 85.69 737 GLU A O 1
ATOM 5740 N N . LEU A 1 738 ? 11.764 6.337 -3.164 1.00 85.00 738 LEU A N 1
ATOM 5741 C CA . LEU A 1 738 ? 12.704 6.093 -4.247 1.00 85.00 738 LEU A CA 1
ATOM 5742 C C . LEU A 1 738 ? 11.938 6.070 -5.562 1.00 85.00 738 LEU A C 1
ATOM 5744 O O . LEU A 1 738 ? 10.867 5.467 -5.649 1.00 85.00 738 LEU A O 1
ATOM 5748 N N . GLN A 1 739 ? 12.520 6.665 -6.595 1.00 87.19 739 GLN A N 1
ATOM 5749 C CA . GLN A 1 739 ? 12.046 6.543 -7.961 1.00 87.19 739 GLN A CA 1
ATOM 5750 C C . GLN A 1 739 ? 13.057 5.738 -8.782 1.00 87.19 739 GLN A C 1
ATOM 5752 O O . GLN A 1 739 ? 14.234 6.083 -8.867 1.00 87.19 739 GLN A O 1
ATOM 5757 N N . LEU A 1 740 ? 12.594 4.650 -9.390 1.00 83.62 740 LEU A N 1
ATOM 5758 C CA . LEU A 1 740 ? 13.395 3.754 -10.222 1.00 83.62 740 LEU A CA 1
ATOM 5759 C C . LEU A 1 740 ? 12.943 3.896 -11.676 1.00 83.62 740 LEU A C 1
ATOM 5761 O O . LEU A 1 740 ? 11.747 3.941 -11.947 1.00 83.62 740 LEU A O 1
ATOM 5765 N N . THR A 1 741 ? 13.881 3.940 -12.615 1.00 83.69 741 THR A N 1
ATOM 5766 C CA . THR A 1 741 ? 13.616 3.770 -14.049 1.00 83.69 741 THR A CA 1
ATOM 5767 C C . THR A 1 741 ? 14.268 2.472 -14.494 1.00 83.69 741 THR A C 1
ATOM 5769 O O . THR A 1 741 ? 15.485 2.325 -14.372 1.00 83.69 741 THR A O 1
ATOM 5772 N N . ILE A 1 742 ? 13.460 1.546 -14.998 1.00 79.25 742 ILE A N 1
ATOM 5773 C CA . ILE A 1 742 ? 13.872 0.208 -15.419 1.00 79.25 742 ILE A CA 1
ATOM 5774 C C . ILE A 1 742 ? 13.466 -0.076 -16.864 1.00 79.25 742 ILE A C 1
ATOM 5776 O O . ILE A 1 742 ? 12.588 0.590 -17.427 1.00 79.25 742 ILE A O 1
ATOM 5780 N N . LEU A 1 743 ? 14.091 -1.089 -17.460 1.00 79.69 743 LEU A N 1
ATOM 5781 C CA . LEU A 1 743 ? 13.591 -1.708 -18.686 1.00 79.69 743 LEU A CA 1
ATOM 5782 C C . LEU A 1 743 ? 12.166 -2.238 -18.479 1.00 79.69 743 LEU A C 1
ATOM 5784 O O . LEU A 1 743 ? 11.775 -2.569 -17.360 1.00 79.69 743 LEU A O 1
ATOM 5788 N N . LEU A 1 744 ? 11.369 -2.275 -19.554 1.00 80.88 744 LEU A N 1
ATOM 5789 C CA . LEU A 1 744 ? 9.972 -2.697 -19.459 1.00 80.88 744 LEU A CA 1
ATOM 5790 C C . LEU A 1 744 ? 9.845 -4.051 -18.755 1.00 80.88 744 LEU A C 1
ATOM 5792 O O . LEU A 1 744 ? 10.381 -5.058 -19.215 1.00 80.88 744 LEU A O 1
ATOM 5796 N N . ARG A 1 745 ? 9.047 -4.062 -17.690 1.00 83.31 745 ARG A N 1
ATOM 5797 C CA . ARG A 1 745 ? 8.638 -5.261 -16.971 1.00 83.31 745 ARG A CA 1
ATOM 5798 C C . ARG A 1 745 ? 7.136 -5.176 -16.726 1.00 83.31 745 ARG A C 1
ATOM 5800 O O . ARG A 1 745 ? 6.649 -4.130 -16.314 1.00 83.31 745 ARG A O 1
ATOM 5807 N N . THR A 1 746 ? 6.412 -6.243 -17.040 1.00 82.75 746 THR A N 1
ATOM 5808 C CA . THR A 1 746 ? 4.950 -6.325 -16.905 1.00 82.75 746 THR A CA 1
ATOM 5809 C C . THR A 1 746 ? 4.552 -6.988 -15.587 1.00 82.75 746 THR A C 1
ATOM 5811 O O . THR A 1 746 ? 5.398 -7.522 -14.863 1.00 82.75 746 THR A O 1
ATOM 5814 N N . VAL A 1 747 ? 3.257 -6.956 -15.265 1.00 85.94 747 VAL A N 1
ATOM 5815 C CA . VAL A 1 747 ? 2.665 -7.559 -14.056 1.00 85.94 747 VAL A CA 1
ATOM 5816 C C . VAL A 1 747 ? 3.187 -6.899 -12.767 1.00 85.94 747 VAL A C 1
ATOM 5818 O O . VAL A 1 747 ? 3.329 -7.526 -11.710 1.00 85.94 747 VAL A O 1
ATOM 5821 N N . LEU A 1 748 ? 3.491 -5.601 -12.853 1.00 89.88 748 LEU A N 1
ATOM 5822 C CA . LEU A 1 748 ? 3.884 -4.769 -11.718 1.00 89.88 748 LEU A CA 1
ATOM 5823 C C . LEU A 1 748 ? 2.643 -4.124 -11.107 1.00 89.88 748 LEU A C 1
ATOM 5825 O O . LEU A 1 748 ? 1.895 -3.417 -11.778 1.00 89.88 748 LEU A O 1
ATOM 5829 N N . ALA A 1 749 ? 2.446 -4.329 -9.808 1.00 89.69 749 ALA A N 1
ATOM 5830 C CA . ALA A 1 749 ? 1.305 -3.783 -9.087 1.00 89.69 749 ALA A CA 1
ATOM 5831 C C . ALA A 1 749 ? 1.734 -3.081 -7.797 1.00 89.69 749 ALA A C 1
ATOM 5833 O O . ALA A 1 749 ? 2.608 -3.550 -7.063 1.00 89.69 749 ALA A O 1
ATOM 5834 N N . ALA A 1 750 ? 1.060 -1.973 -7.479 1.00 91.06 750 ALA A N 1
ATOM 5835 C CA . ALA A 1 750 ? 1.242 -1.294 -6.204 1.00 91.06 750 ALA A CA 1
ATOM 5836 C C . ALA A 1 750 ? 0.980 -2.264 -5.036 1.00 91.06 750 ALA A C 1
ATOM 5838 O O . ALA A 1 750 ? -0.032 -2.964 -5.001 1.00 91.06 750 ALA A O 1
ATOM 5839 N N . GLY A 1 751 ? 1.858 -2.267 -4.033 1.00 89.50 751 GLY A N 1
ATOM 5840 C CA . GLY A 1 751 ? 1.833 -3.167 -2.874 1.00 89.50 751 GLY A CA 1
ATOM 5841 C C . GLY A 1 751 ? 2.711 -4.404 -2.990 1.00 89.50 751 GLY A C 1
ATOM 5842 O O . GLY A 1 751 ? 2.931 -5.061 -1.977 1.00 89.50 751 GLY A O 1
ATOM 5843 N N . GLN A 1 752 ? 3.220 -4.727 -4.180 1.00 92.81 752 GLN A N 1
ATOM 5844 C CA . GLN A 1 752 ? 4.200 -5.799 -4.335 1.00 92.81 752 GLN A CA 1
ATOM 5845 C C . GLN A 1 752 ? 5.556 -5.379 -3.756 1.00 92.81 752 GLN A C 1
ATOM 5847 O O . GLN A 1 752 ? 5.960 -4.220 -3.871 1.00 92.81 752 GLN A O 1
ATOM 5852 N N . LEU A 1 753 ? 6.264 -6.339 -3.159 1.00 94.38 753 LEU A N 1
ATOM 5853 C CA . LEU A 1 753 ? 7.653 -6.164 -2.741 1.00 94.38 753 LEU A CA 1
ATOM 5854 C C . LEU A 1 753 ? 8.596 -6.487 -3.897 1.00 94.38 753 LEU A C 1
ATOM 5856 O O . LEU A 1 753 ? 8.429 -7.502 -4.575 1.00 94.38 753 LEU A O 1
ATOM 5860 N N . ILE A 1 754 ? 9.614 -5.656 -4.070 1.00 93.75 754 ILE A N 1
ATOM 5861 C CA . ILE A 1 754 ? 10.721 -5.873 -4.999 1.00 93.75 754 ILE A CA 1
ATOM 5862 C C . ILE A 1 754 ? 12.038 -5.934 -4.232 1.00 93.75 754 ILE A C 1
ATOM 5864 O O . ILE A 1 754 ? 12.158 -5.350 -3.153 1.00 93.75 754 ILE A O 1
ATOM 5868 N N . GLU A 1 755 ? 13.024 -6.616 -4.800 1.00 92.12 755 GLU A N 1
ATOM 5869 C CA . GLU A 1 755 ? 14.412 -6.593 -4.341 1.00 92.12 755 GLU A CA 1
ATOM 5870 C C . GLU A 1 755 ? 15.294 -5.951 -5.409 1.00 92.12 755 GLU A C 1
ATOM 5872 O O . GLU A 1 755 ? 15.190 -6.286 -6.587 1.00 92.12 755 GLU A O 1
ATOM 5877 N N . VAL A 1 756 ? 16.154 -5.029 -4.990 1.00 85.94 756 VAL A N 1
ATOM 5878 C CA . VAL A 1 756 ? 17.142 -4.351 -5.831 1.00 85.94 756 VAL A CA 1
ATOM 5879 C C . VAL A 1 756 ? 18.524 -4.749 -5.330 1.00 85.94 756 VAL A C 1
ATOM 5881 O O . VAL A 1 756 ? 18.799 -4.536 -4.152 1.00 85.94 756 VAL A O 1
ATOM 5884 N N . GLN A 1 757 ? 19.372 -5.343 -6.179 1.00 78.50 757 GLN A N 1
ATOM 5885 C CA . GLN A 1 757 ? 20.614 -5.990 -5.724 1.00 78.50 757 GLN A CA 1
ATOM 5886 C C . GLN A 1 757 ? 21.754 -5.047 -5.317 1.00 78.50 757 GLN A C 1
ATOM 5888 O O . GLN A 1 757 ? 22.445 -5.338 -4.344 1.00 78.50 757 GLN A O 1
ATOM 5893 N N . ASP A 1 758 ? 21.964 -3.942 -6.028 1.00 69.56 758 ASP A N 1
ATOM 5894 C CA . ASP A 1 758 ? 23.014 -2.977 -5.679 1.00 69.56 758 ASP A CA 1
ATOM 5895 C C . ASP A 1 758 ? 22.472 -1.552 -5.800 1.00 69.56 758 ASP A C 1
ATOM 5897 O O . ASP A 1 758 ? 22.459 -0.822 -4.811 1.00 69.56 758 ASP A O 1
ATOM 5901 N N . GLY A 1 759 ? 21.899 -1.160 -6.944 1.00 58.09 759 GLY A N 1
ATOM 5902 C CA . GLY A 1 759 ? 21.201 0.117 -7.119 1.00 58.09 759 GLY A CA 1
ATOM 5903 C C . GLY A 1 759 ? 22.033 1.345 -6.721 1.00 58.09 759 GLY A C 1
ATOM 5904 O O . GLY A 1 759 ? 21.473 2.392 -6.392 1.00 58.09 759 GLY A O 1
ATOM 5905 N N . GLY A 1 760 ? 23.363 1.208 -6.669 1.00 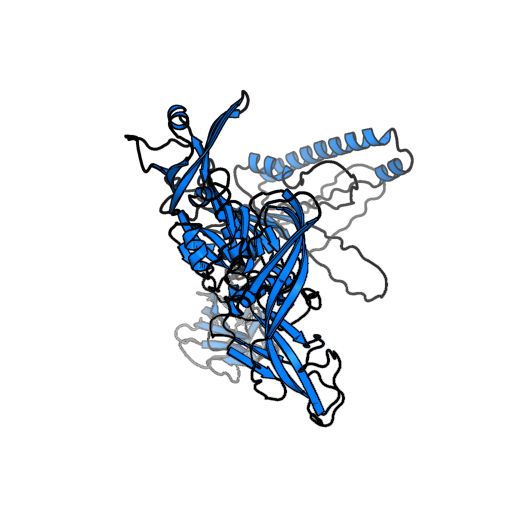61.53 760 GLY A N 1
ATOM 5906 C CA . GLY A 1 760 ? 24.289 2.209 -6.138 1.00 61.53 760 GLY A CA 1
ATOM 5907 C C . GLY A 1 760 ? 24.283 2.391 -4.609 1.00 61.53 760 GLY A C 1
ATOM 5908 O O . GLY A 1 760 ? 24.874 3.356 -4.122 1.00 61.53 760 GLY A O 1
ATOM 5909 N N . PHE A 1 761 ? 23.637 1.504 -3.845 1.00 60.34 761 PHE A N 1
ATOM 5910 C CA . PHE A 1 761 ? 23.572 1.518 -2.376 1.00 60.34 761 PHE A CA 1
ATOM 5911 C C . PHE A 1 761 ? 24.560 0.557 -1.696 1.00 60.34 761 PHE A C 1
ATOM 5913 O O . PHE A 1 761 ? 24.555 0.477 -0.466 1.00 60.34 761 PHE A O 1
ATOM 5920 N N . ALA A 1 762 ? 25.417 -0.135 -2.459 1.00 60.06 762 ALA A N 1
ATOM 5921 C CA . ALA A 1 762 ? 26.452 -1.057 -1.976 1.00 60.06 762 ALA A CA 1
ATOM 5922 C C . ALA A 1 762 ? 25.929 -2.308 -1.237 1.00 60.06 762 ALA A C 1
ATOM 5924 O O . ALA A 1 762 ? 26.724 -3.082 -0.702 1.00 60.06 762 ALA A O 1
ATOM 5925 N N . ALA A 1 763 ? 24.609 -2.505 -1.188 1.00 72.94 763 ALA A N 1
ATOM 5926 C CA . ALA A 1 763 ? 23.950 -3.675 -0.623 1.00 72.94 763 ALA A CA 1
ATOM 5927 C C . ALA A 1 763 ? 22.524 -3.813 -1.184 1.00 72.94 763 ALA A C 1
ATOM 5929 O O . ALA A 1 763 ? 21.879 -2.790 -1.451 1.00 72.94 763 ALA A O 1
ATOM 5930 N N . PRO A 1 764 ? 21.997 -5.049 -1.276 1.00 83.38 764 PRO A N 1
ATOM 5931 C CA . PRO A 1 764 ? 20.637 -5.266 -1.723 1.00 83.38 764 PRO A CA 1
ATOM 5932 C C . PRO A 1 764 ? 19.640 -4.652 -0.745 1.00 83.38 764 PRO A C 1
ATOM 5934 O O . PRO A 1 764 ? 19.819 -4.693 0.476 1.00 83.38 764 PRO A O 1
ATOM 5937 N N . PHE A 1 765 ? 18.553 -4.107 -1.276 1.00 86.62 765 PHE A N 1
ATOM 5938 C CA . PHE A 1 765 ? 17.452 -3.605 -0.467 1.00 86.62 765 PHE A CA 1
ATOM 5939 C C . PHE A 1 765 ? 16.109 -4.040 -1.033 1.00 86.62 765 PHE A C 1
ATOM 5941 O O . PHE A 1 765 ? 15.963 -4.330 -2.219 1.00 86.62 765 PHE A O 1
ATOM 5948 N N . ARG A 1 766 ? 15.108 -4.062 -0.156 1.00 92.00 766 ARG A N 1
ATOM 5949 C CA . ARG A 1 766 ? 13.725 -4.339 -0.529 1.00 92.00 766 ARG A CA 1
ATOM 5950 C C . ARG A 1 766 ? 12.888 -3.093 -0.401 1.00 92.00 766 ARG A C 1
ATOM 5952 O O . ARG A 1 766 ? 13.123 -2.280 0.489 1.00 92.00 766 ARG A O 1
ATOM 5959 N N . ALA A 1 767 ? 11.925 -2.966 -1.297 1.00 91.19 767 ALA A N 1
ATOM 5960 C CA . ALA A 1 767 ? 11.013 -1.842 -1.319 1.00 91.19 767 ALA A CA 1
ATOM 5961 C C . ALA A 1 767 ? 9.625 -2.290 -1.778 1.00 91.19 767 ALA A C 1
ATOM 5963 O O . ALA A 1 767 ? 9.485 -3.263 -2.518 1.00 91.19 767 ALA A O 1
ATOM 5964 N N . MET A 1 768 ? 8.592 -1.580 -1.342 1.00 93.50 768 MET A N 1
ATOM 5965 C CA . MET A 1 768 ? 7.214 -1.807 -1.767 1.00 93.50 768 MET A CA 1
ATOM 5966 C C . MET A 1 768 ? 6.850 -0.839 -2.892 1.00 93.50 768 MET A C 1
ATOM 5968 O O . MET A 1 768 ? 7.034 0.367 -2.745 1.00 93.50 768 MET A O 1
ATOM 5972 N N . ILE A 1 769 ? 6.289 -1.344 -3.990 1.00 93.62 769 ILE A N 1
ATOM 5973 C CA . ILE A 1 769 ? 5.814 -0.508 -5.101 1.00 93.62 769 ILE A CA 1
ATOM 5974 C C . ILE A 1 769 ? 4.633 0.349 -4.642 1.00 93.62 769 ILE A C 1
ATOM 5976 O O . ILE A 1 769 ? 3.662 -0.168 -4.088 1.00 93.62 769 ILE A O 1
ATOM 5980 N N . THR A 1 770 ? 4.683 1.648 -4.916 1.00 91.56 770 THR A N 1
ATOM 5981 C CA . THR A 1 770 ? 3.582 2.587 -4.665 1.00 91.56 770 THR A CA 1
ATOM 5982 C C . THR A 1 770 ? 2.956 3.078 -5.963 1.00 91.56 770 THR A C 1
ATOM 5984 O O . THR A 1 770 ? 1.733 3.095 -6.066 1.00 91.56 770 THR A O 1
ATOM 5987 N N . GLU A 1 771 ? 3.764 3.381 -6.981 1.00 93.38 771 GLU A N 1
ATOM 5988 C CA . GLU A 1 771 ? 3.302 3.792 -8.313 1.00 93.38 771 GLU A CA 1
ATOM 5989 C C . GLU A 1 771 ? 4.054 3.045 -9.419 1.00 93.38 771 GLU A C 1
ATOM 5991 O O . GLU A 1 771 ? 5.230 2.707 -9.267 1.00 93.38 771 GLU A O 1
ATOM 5996 N N . VAL A 1 772 ? 3.372 2.834 -10.547 1.00 94.12 772 VAL A N 1
ATOM 5997 C CA . VAL A 1 772 ? 3.908 2.201 -11.761 1.00 94.12 772 VAL A CA 1
ATOM 5998 C C . VAL A 1 772 ? 3.569 3.084 -12.958 1.00 94.12 772 VAL A C 1
ATOM 6000 O O . VAL A 1 772 ? 2.443 3.559 -13.058 1.00 94.12 772 VAL A O 1
ATOM 6003 N N . SER A 1 773 ? 4.513 3.317 -13.868 1.00 92.75 773 SER A N 1
ATOM 6004 C CA . SER A 1 773 ? 4.296 4.048 -15.123 1.00 92.75 773 SER A CA 1
ATOM 6005 C C . SER A 1 773 ? 5.098 3.411 -16.251 1.00 92.75 773 SER A C 1
ATOM 6007 O O . SER A 1 773 ? 6.323 3.456 -16.237 1.00 92.75 773 SER A O 1
ATOM 6009 N N . HIS A 1 774 ? 4.421 2.837 -17.238 1.00 90.19 774 HIS A N 1
ATOM 6010 C CA . HIS A 1 774 ? 5.017 2.373 -18.485 1.00 90.19 774 HIS A CA 1
ATOM 6011 C C . HIS A 1 774 ? 4.966 3.497 -19.515 1.00 90.19 774 HIS A C 1
ATOM 6013 O O . HIS A 1 774 ? 3.899 4.060 -19.760 1.00 90.19 774 HIS A O 1
ATOM 6019 N N . GLU A 1 775 ? 6.099 3.822 -20.128 1.00 88.19 775 GLU A N 1
ATOM 6020 C CA . GLU A 1 775 ? 6.230 4.911 -21.098 1.00 88.19 775 GLU A CA 1
ATOM 6021 C C . GLU A 1 775 ? 6.930 4.418 -22.366 1.00 88.19 775 GLU A C 1
ATOM 6023 O O . GLU A 1 775 ? 7.998 3.807 -22.304 1.00 88.19 775 GLU A O 1
ATOM 6028 N N . LEU A 1 776 ? 6.326 4.695 -23.521 1.00 80.62 776 LEU A N 1
ATOM 6029 C CA . LEU A 1 776 ? 6.914 4.464 -24.835 1.00 80.62 776 LEU A CA 1
ATOM 6030 C C . LEU A 1 776 ? 7.788 5.664 -25.216 1.00 80.62 776 LEU A C 1
ATOM 6032 O O . LEU A 1 776 ? 7.279 6.738 -25.543 1.00 80.62 776 LEU A O 1
ATOM 6036 N N . GLU A 1 777 ? 9.103 5.463 -25.209 1.00 67.62 777 GLU A N 1
ATOM 6037 C CA . GLU A 1 777 ? 10.098 6.422 -25.689 1.00 67.62 777 GLU A CA 1
ATOM 6038 C C . GLU A 1 777 ? 10.601 6.030 -27.097 1.00 67.62 777 GLU A C 1
ATOM 6040 O O . GLU A 1 777 ? 10.437 4.882 -27.519 1.00 67.62 777 GLU A O 1
ATOM 6045 N N . PRO A 1 778 ? 11.272 6.932 -27.849 1.00 59.75 778 PRO A N 1
ATOM 6046 C CA . PRO A 1 778 ? 11.803 6.616 -29.185 1.00 59.75 778 PRO A CA 1
ATOM 6047 C C . PRO A 1 778 ? 12.768 5.421 -29.220 1.00 59.75 778 PRO A C 1
ATOM 6049 O O . PRO A 1 778 ? 13.003 4.842 -30.276 1.00 59.75 778 PRO A O 1
ATOM 6052 N N . GLN A 1 779 ? 13.354 5.084 -28.070 1.00 56.06 779 GLN A N 1
ATOM 6053 C CA . GLN A 1 779 ? 14.315 3.996 -27.891 1.00 56.06 779 GLN A CA 1
ATOM 6054 C C . GLN A 1 779 ? 13.660 2.683 -27.417 1.00 56.06 779 GLN A C 1
ATOM 6056 O O . GLN A 1 779 ? 14.348 1.670 -27.316 1.00 56.06 779 GLN A O 1
ATOM 6061 N N . GLY A 1 780 ? 12.350 2.685 -27.143 1.00 67.75 780 GLY A N 1
ATOM 6062 C CA . GLY A 1 780 ? 11.591 1.542 -26.638 1.00 67.75 780 GLY A CA 1
ATOM 6063 C C . GLY A 1 780 ? 10.778 1.874 -25.386 1.00 67.75 780 GLY A C 1
ATOM 6064 O O . GLY A 1 780 ? 10.689 3.024 -24.962 1.00 67.75 780 GLY A O 1
ATOM 6065 N N . TRP A 1 781 ? 10.165 0.849 -24.796 1.00 74.62 781 TRP A N 1
ATOM 6066 C CA . TRP A 1 781 ? 9.385 0.998 -23.570 1.00 74.62 781 TRP A CA 1
ATOM 6067 C C . TRP A 1 781 ? 10.260 0.980 -22.324 1.00 74.62 781 TRP A C 1
ATOM 6069 O O . TRP A 1 781 ? 11.110 0.102 -22.164 1.00 74.62 781 TRP A O 1
ATOM 6079 N N . LEU A 1 782 ? 9.973 1.901 -21.411 1.00 83.12 782 LEU A N 1
ATOM 6080 C CA . LEU A 1 782 ? 10.568 1.984 -20.084 1.00 83.12 782 LEU A CA 1
ATOM 6081 C C . LEU A 1 782 ? 9.481 1.880 -19.017 1.00 83.12 782 LEU A C 1
ATOM 6083 O O . LEU A 1 782 ? 8.320 2.208 -19.262 1.00 83.12 782 LEU A O 1
ATOM 6087 N N . THR A 1 783 ? 9.858 1.445 -17.818 1.00 87.50 783 THR A N 1
ATOM 6088 C CA . THR A 1 783 ? 8.980 1.489 -16.644 1.00 87.50 783 THR A CA 1
ATOM 6089 C C . THR A 1 783 ? 9.588 2.375 -15.573 1.00 87.50 783 THR A C 1
ATOM 6091 O O . THR A 1 783 ? 10.742 2.205 -15.191 1.00 87.50 783 THR A O 1
ATOM 6094 N N . ARG A 1 784 ? 8.803 3.318 -15.064 1.00 90.38 784 ARG A N 1
ATOM 6095 C CA . ARG A 1 784 ? 9.124 4.123 -13.891 1.00 90.38 784 ARG A CA 1
ATOM 6096 C C . ARG A 1 784 ? 8.324 3.615 -12.703 1.00 90.38 784 ARG A C 1
ATOM 6098 O O . ARG A 1 784 ? 7.114 3.431 -12.803 1.00 90.38 784 ARG A O 1
ATOM 6105 N N . LEU A 1 785 ? 9.005 3.403 -11.587 1.00 91.25 785 LEU A N 1
ATOM 6106 C CA . LEU A 1 785 ? 8.418 2.963 -10.329 1.00 91.25 785 LEU A CA 1
ATOM 6107 C C . LEU A 1 785 ? 8.664 4.017 -9.265 1.00 91.25 785 LEU A C 1
ATOM 6109 O O . LEU A 1 785 ? 9.783 4.513 -9.157 1.00 91.25 785 LEU A O 1
ATOM 6113 N N . LYS A 1 786 ? 7.656 4.301 -8.443 1.00 91.50 786 LYS A N 1
ATOM 6114 C CA . LYS A 1 786 ? 7.898 4.850 -7.106 1.00 91.50 786 LYS A CA 1
ATOM 6115 C C . LYS A 1 786 ? 7.767 3.732 -6.096 1.00 91.50 786 LYS A C 1
ATOM 6117 O O . LYS A 1 786 ? 6.869 2.895 -6.213 1.00 91.50 786 LYS A O 1
ATOM 6122 N N . VAL A 1 787 ? 8.674 3.707 -5.129 1.00 90.94 787 VAL A N 1
ATOM 6123 C CA . VAL A 1 787 ? 8.729 2.660 -4.114 1.00 90.94 787 VAL A CA 1
ATOM 6124 C C . VAL A 1 787 ? 9.020 3.248 -2.736 1.00 90.94 787 VAL A C 1
ATOM 6126 O O . VAL A 1 787 ? 9.710 4.263 -2.615 1.00 90.94 787 VAL A O 1
ATOM 6129 N N . TRP A 1 788 ? 8.498 2.599 -1.697 1.00 90.31 788 TRP A N 1
ATOM 6130 C CA . TRP A 1 788 ? 8.863 2.862 -0.306 1.00 90.31 788 TRP A CA 1
ATOM 6131 C C . TRP A 1 788 ? 9.901 1.856 0.164 1.00 90.31 788 TRP A C 1
ATOM 6133 O O . TRP A 1 788 ? 9.676 0.651 0.046 1.00 90.31 788 TRP A O 1
ATOM 6143 N N . ARG A 1 789 ? 11.008 2.358 0.705 1.00 84.69 789 ARG A N 1
ATOM 6144 C CA . ARG A 1 789 ? 12.085 1.576 1.317 1.00 84.69 789 ARG A CA 1
ATOM 6145 C C . ARG A 1 789 ? 12.129 1.781 2.823 1.00 84.69 789 ARG A C 1
ATOM 6147 O O . ARG A 1 789 ? 11.956 2.943 3.264 1.00 84.69 789 ARG A O 1
#

Nearest PDB structures (foldseek):
  7b5h-assembly1_AJ  TM=6.843E-01  e=1.443E-12  Nostoc sp. PCC 7120 = FACHB-418
  7aef-assembly1_q  TM=6.864E-01  e=2.856E-12  Algoriphagus machipongonensis
  8v3w-assembly1_b  TM=6.096E-01  e=6.837E-08  Clostridioides difficile
  2z6b-assembly1_D  TM=5.377E-01  e=2.411E-07  Tequatrovirus T4
  6u5h-assembly1_C  TM=6.026E-01  e=2.562E-06  Pseudomonas aeruginosa PAO1